Protein AF-A0A930AXJ9-F1 (afdb_monomer)

Mean predicted aligned error: 18.66 Å

Sequence (825 aa):
MKKSLDLNTIINFVLQAKTKKSIKDYIYDNRQYYAGNILTDLILTGDIEILKKLPGECLDFRNCMKVAVIFGDEGFSYLPKMKNRRNEISQALLGKTLEVKADPSSIYYDYYDKSYYLEKYIFANGVKALNTSYEILSFKNIKDLYRANNNNLIGVNLINVPVPKLDRKELDFTGAYVLRKDISLYPNAIAVDEIICEKKFYPKNFENNNLINHHFSVCYSYISEDGKFKEYSRTEWFDTFAEFSKYLNNDLSNSDLRGYNLNGVNLEDFNLDNALYDDPNYYTSRNLLNILSSSSLELYNPESKLPALYNFDYFSDYFAYYISDLHLDHKINNLSLGYDYEIPMYIEKKVNELYTSINRSADEDEDDSDSYVHSNYSPLFILGDISSSYEINKYFLEVLSNKFKFKDIILVLGNHELWESNYRVQLNKYKKLCKKLDIELLDNSMLVIKDGEYCASRLIRYSEDKLLKMSSAEIQKAVRNSRLIVFGGIGFAGLNKEFNATNGIFRDSLTRKEEILESKKIDKLYKKLNKALSSHQLVIATHMPKSDWSKEKNNKNWIYLHGHTHRNYFKNDLDEHIFADNQIGYKEKKFNLNHFNFCGRYDTLENYKDGIHTISPLAYLNFNRGKNIEVNYNSDLPVIMIKKNGFYLFMNKYNNKYRILRGGTAKRADYEPEYYYTNMDKQIDIILKPYNKYFELQSKVAKYIQSIGGSGIIHGAIVDIDFYNHIYVYPNGKLIPYSAQDIINKEIYSDLSILLEEQCPKLYLNYQSSQVPKLFQSNISIKKTYLDTDIYRVSNKMRSMQYLKECNVIREWTIQPKLVKSKKK

Structure (mmCIF, N/CA/C/O backbone):
data_AF-A0A930AXJ9-F1
#
_entry.id   AF-A0A930AXJ9-F1
#
loop_
_atom_site.group_PDB
_atom_site.id
_atom_site.type_symbol
_atom_site.label_atom_id
_atom_site.label_alt_id
_atom_site.label_comp_id
_atom_site.label_asym_id
_atom_site.label_entity_id
_atom_site.label_seq_id
_atom_site.pdbx_PDB_ins_code
_atom_site.Cartn_x
_atom_site.Cartn_y
_atom_site.Cartn_z
_atom_site.occupancy
_atom_site.B_iso_or_equiv
_atom_site.auth_seq_id
_atom_site.auth_comp_id
_atom_site.auth_asym_id
_atom_site.auth_atom_id
_atom_site.pdbx_PDB_model_num
ATOM 1 N N . MET A 1 1 ? 52.526 11.118 43.617 1.00 39.91 1 MET A N 1
ATOM 2 C CA . MET A 1 1 ? 51.736 12.302 43.213 1.00 39.91 1 MET A CA 1
ATOM 3 C C . MET A 1 1 ? 51.990 12.590 41.736 1.00 39.91 1 MET A C 1
ATOM 5 O O . MET A 1 1 ? 52.984 13.230 41.417 1.00 39.91 1 MET A O 1
ATOM 9 N N . LYS A 1 2 ? 51.161 12.077 40.814 1.00 49.34 2 LYS A N 1
ATOM 10 C CA . LYS A 1 2 ? 51.141 12.619 39.442 1.00 49.34 2 LYS A CA 1
ATOM 11 C C . LYS A 1 2 ? 50.545 14.026 39.559 1.00 49.34 2 LYS A C 1
ATOM 13 O O . LYS A 1 2 ? 49.475 14.149 40.144 1.00 49.34 2 LYS A O 1
ATOM 18 N N . LYS A 1 3 ? 51.256 15.068 39.111 1.00 55.81 3 LYS A N 1
ATOM 19 C CA . LYS A 1 3 ? 50.718 16.438 39.067 1.00 55.81 3 LYS A CA 1
ATOM 20 C C . LYS A 1 3 ? 49.411 16.390 38.269 1.00 55.81 3 LYS A C 1
ATOM 22 O O . LYS A 1 3 ? 49.461 16.037 37.094 1.00 55.81 3 LYS A O 1
ATOM 27 N N . SER A 1 4 ? 48.272 16.658 38.909 1.00 73.19 4 SER A N 1
ATOM 28 C CA . SER A 1 4 ? 47.014 16.809 38.182 1.00 73.19 4 SER A CA 1
ATOM 29 C C . SER A 1 4 ? 47.129 18.069 37.341 1.00 73.19 4 SER A C 1
ATOM 31 O O . SER A 1 4 ? 47.478 19.128 37.867 1.00 73.19 4 SER A O 1
ATOM 33 N N . LEU A 1 5 ? 46.876 17.946 36.048 1.00 83.56 5 LEU A N 1
ATOM 34 C CA . LEU A 1 5 ? 46.761 19.093 35.165 1.00 83.56 5 LEU A CA 1
ATOM 35 C C . LEU A 1 5 ? 45.592 19.959 35.659 1.00 83.56 5 LEU A C 1
ATOM 37 O O . LEU A 1 5 ? 44.532 19.419 35.972 1.00 83.56 5 LEU A O 1
ATOM 41 N N . ASP A 1 6 ? 45.785 21.269 35.788 1.00 89.12 6 ASP A N 1
ATOM 42 C CA . ASP A 1 6 ? 44.723 22.195 36.187 1.00 89.12 6 ASP A CA 1
ATOM 43 C C . ASP A 1 6 ? 44.030 22.810 34.962 1.00 89.12 6 ASP A C 1
ATOM 45 O O . ASP A 1 6 ? 44.601 22.891 33.870 1.00 89.12 6 ASP A O 1
ATOM 49 N N . LEU A 1 7 ? 42.785 23.256 35.148 1.00 88.50 7 LEU A N 1
ATOM 50 C CA . LEU A 1 7 ? 41.960 23.786 34.064 1.00 88.50 7 LEU A CA 1
ATOM 51 C C . LEU A 1 7 ? 42.562 25.053 33.429 1.00 88.50 7 LEU A C 1
ATOM 53 O O . LEU A 1 7 ? 42.488 25.203 32.211 1.00 88.50 7 LEU A O 1
ATOM 57 N N . ASN A 1 8 ? 43.221 25.927 34.201 1.00 91.19 8 ASN A N 1
ATOM 58 C CA . ASN A 1 8 ? 43.807 27.163 33.666 1.00 91.19 8 ASN A CA 1
ATOM 59 C C . ASN A 1 8 ? 44.969 26.870 32.711 1.00 91.19 8 ASN A C 1
ATOM 61 O O . ASN A 1 8 ? 45.104 27.529 31.678 1.00 91.19 8 ASN A O 1
ATOM 65 N N . THR A 1 9 ? 45.781 25.854 33.007 1.00 90.94 9 THR A N 1
ATOM 66 C CA . THR A 1 9 ? 46.831 25.385 32.091 1.00 90.94 9 THR A CA 1
ATOM 67 C C . THR A 1 9 ? 46.243 24.908 30.757 1.00 90.94 9 THR A C 1
ATOM 69 O O . THR A 1 9 ? 46.765 25.256 29.695 1.00 90.94 9 THR A O 1
ATOM 72 N N . ILE A 1 10 ? 45.124 24.179 30.790 1.00 91.75 10 ILE A N 1
ATOM 73 C CA . ILE A 1 10 ? 44.433 23.702 29.582 1.00 91.75 10 ILE A CA 1
ATOM 74 C C . ILE A 1 10 ? 43.831 24.876 28.798 1.00 91.75 10 ILE A C 1
ATOM 76 O O . ILE A 1 10 ? 44.020 24.956 27.584 1.00 91.75 10 ILE A O 1
ATOM 80 N N . ILE A 1 11 ? 43.147 25.803 29.477 1.00 93.62 11 ILE A N 1
ATOM 81 C CA . ILE A 1 11 ? 42.560 27.005 28.864 1.00 93.62 11 ILE A CA 1
ATOM 82 C C . ILE A 1 11 ? 43.638 27.802 28.122 1.00 93.62 11 ILE A C 1
ATOM 84 O O . ILE A 1 11 ? 43.479 28.113 26.941 1.00 93.62 11 ILE A O 1
ATOM 88 N N . ASN A 1 12 ? 44.771 28.066 28.779 1.00 92.69 12 ASN A N 1
ATOM 89 C CA . ASN A 1 12 ? 45.883 28.799 28.178 1.00 92.69 12 ASN A CA 1
ATOM 90 C C . ASN A 1 12 ? 46.424 28.095 26.927 1.00 92.69 12 ASN A C 1
ATOM 92 O O . ASN A 1 12 ? 46.678 28.753 25.916 1.00 92.69 12 ASN A O 1
ATOM 96 N N . PHE A 1 13 ? 46.550 26.764 26.956 1.00 93.44 13 PHE A N 1
ATOM 97 C CA . PHE A 1 13 ? 46.957 25.999 25.779 1.00 93.44 13 PHE A CA 1
ATOM 98 C C . PHE A 1 13 ? 45.942 26.129 24.634 1.00 93.44 13 PHE A C 1
ATOM 100 O O . PHE A 1 13 ? 46.334 26.423 23.505 1.00 93.44 13 PHE A O 1
ATOM 107 N N . VAL A 1 14 ? 44.642 25.964 24.906 1.00 92.88 14 VAL A N 1
ATOM 108 C CA . VAL A 1 14 ? 43.577 26.078 23.891 1.00 92.88 14 VAL A CA 1
ATOM 109 C C . VAL A 1 14 ? 43.576 27.469 23.253 1.00 92.88 14 VAL A C 1
ATOM 111 O O . VAL A 1 14 ? 43.505 27.589 22.027 1.00 92.88 14 VAL A O 1
ATOM 114 N N . LEU A 1 15 ? 43.729 28.524 24.056 1.00 91.75 15 LEU A N 1
ATOM 115 C CA . LEU A 1 15 ? 43.773 29.903 23.574 1.00 91.75 15 LEU A CA 1
ATOM 116 C C . LEU A 1 15 ? 45.044 30.219 22.771 1.00 91.75 15 LEU A C 1
ATOM 118 O O . LEU A 1 15 ? 44.975 31.014 21.835 1.00 91.75 15 LEU A O 1
ATOM 122 N N . GLN A 1 16 ? 46.181 29.581 23.054 1.00 91.56 16 GLN A N 1
ATOM 123 C CA . GLN A 1 16 ? 47.440 29.809 22.326 1.00 91.56 16 GLN A CA 1
ATOM 124 C C . GLN A 1 16 ? 47.631 28.884 21.114 1.00 91.56 16 GLN A C 1
ATOM 126 O O . GLN A 1 16 ? 48.408 29.197 20.206 1.00 91.56 16 GLN A O 1
ATOM 131 N N . ALA A 1 17 ? 46.923 27.755 21.064 1.00 91.38 17 ALA A N 1
ATOM 132 C CA . ALA A 1 17 ? 47.055 26.774 19.998 1.00 91.38 17 ALA A CA 1
ATOM 133 C C . ALA A 1 17 ? 46.690 27.361 18.623 1.00 91.38 17 ALA A C 1
ATOM 135 O O . ALA A 1 17 ? 45.661 28.021 18.440 1.00 91.38 17 ALA A O 1
ATOM 136 N N . LYS A 1 18 ? 47.547 27.079 17.632 1.00 86.94 18 LYS A N 1
ATOM 137 C CA . LYS A 1 18 ? 47.411 27.578 16.252 1.00 86.94 18 LYS A CA 1
ATOM 138 C C . LYS A 1 18 ? 46.506 26.714 15.372 1.00 86.94 18 LYS A C 1
ATOM 140 O O . LYS A 1 18 ? 46.068 27.177 14.325 1.00 86.94 18 LYS A O 1
ATOM 145 N N . THR A 1 19 ? 46.241 25.462 15.756 1.00 89.06 19 THR A N 1
ATOM 146 C CA . THR A 1 19 ? 45.445 24.527 14.945 1.00 89.06 19 THR A CA 1
ATOM 147 C C . THR A 1 19 ? 44.433 23.755 15.789 1.00 89.06 19 THR A C 1
ATOM 149 O O . THR A 1 19 ? 44.686 23.437 16.950 1.00 89.06 19 THR A O 1
ATOM 152 N N . LYS A 1 20 ? 43.296 23.383 15.189 1.00 87.31 20 LYS A N 1
ATOM 153 C CA . LYS A 1 20 ? 42.310 22.502 15.841 1.00 87.31 20 LYS A CA 1
ATOM 154 C C . LYS A 1 20 ? 42.877 21.103 16.104 1.00 87.31 20 LYS A C 1
ATOM 156 O O . LYS A 1 20 ? 42.582 20.509 17.134 1.00 87.31 20 LYS A O 1
ATOM 161 N N . LYS A 1 21 ? 43.764 20.616 15.228 1.00 89.94 21 LYS A N 1
ATOM 162 C CA . LYS A 1 21 ? 44.459 19.335 15.411 1.00 89.94 21 LYS A CA 1
ATOM 163 C C . LYS A 1 21 ? 45.306 19.317 16.690 1.00 89.94 21 LYS A C 1
ATOM 165 O O . LYS A 1 21 ? 45.152 18.405 17.486 1.00 89.94 21 LYS A O 1
ATOM 170 N N . SER A 1 22 ? 46.095 20.364 16.953 1.00 90.75 22 SER A N 1
ATOM 171 C CA . SER A 1 22 ? 46.894 20.440 18.189 1.00 90.75 22 SER A CA 1
ATOM 172 C C . SER A 1 22 ? 46.043 20.469 19.460 1.00 90.75 22 SER A C 1
ATOM 174 O O . SER A 1 22 ? 46.459 19.934 20.478 1.00 90.75 22 SER A O 1
ATOM 176 N N . ILE A 1 23 ? 44.848 21.071 19.407 1.00 91.06 23 ILE A N 1
ATOM 177 C CA . ILE A 1 23 ? 43.909 21.069 20.539 1.00 91.06 23 ILE A CA 1
ATOM 178 C C . ILE A 1 23 ? 43.356 19.660 20.766 1.00 91.06 23 ILE A C 1
ATOM 180 O O . ILE A 1 23 ? 43.342 19.189 21.898 1.00 91.06 23 ILE A O 1
ATOM 184 N N . LYS A 1 24 ? 42.942 18.973 19.696 1.00 91.38 24 LYS A N 1
ATOM 185 C CA . LYS A 1 24 ? 42.473 17.584 19.765 1.00 91.38 24 LYS A CA 1
ATOM 186 C C . LYS A 1 24 ? 43.526 16.659 20.366 1.00 91.38 24 LYS A C 1
ATOM 188 O O . LYS A 1 24 ? 43.214 15.933 21.306 1.00 91.38 24 LYS A O 1
ATOM 193 N N . ASP A 1 25 ? 44.744 16.702 19.832 1.00 90.81 25 ASP A N 1
ATOM 194 C CA . ASP A 1 25 ? 45.842 15.842 20.275 1.00 90.81 25 ASP A CA 1
ATOM 195 C C . ASP A 1 25 ? 46.149 16.115 21.759 1.00 90.81 25 ASP A C 1
ATOM 197 O O . ASP A 1 25 ? 46.191 15.194 22.568 1.00 90.81 25 ASP A O 1
ATOM 201 N N . TYR A 1 26 ? 46.194 17.391 22.164 1.00 90.94 26 TYR A N 1
ATOM 202 C CA . TYR A 1 26 ? 46.397 17.774 23.562 1.00 90.94 26 TYR A CA 1
ATOM 203 C C . TYR A 1 26 ? 45.287 17.277 24.498 1.00 90.94 26 TYR A C 1
ATOM 205 O O . TYR A 1 26 ? 45.584 16.761 25.574 1.00 90.94 26 TYR A O 1
ATOM 213 N N . ILE A 1 27 ? 44.014 17.404 24.109 1.00 89.31 27 ILE A N 1
ATOM 214 C CA . ILE A 1 27 ? 42.886 16.883 24.897 1.00 89.31 27 ILE A CA 1
ATOM 215 C C . ILE A 1 27 ? 43.004 15.362 25.044 1.00 89.31 27 ILE A C 1
ATOM 217 O O . ILE A 1 27 ? 42.823 14.831 26.141 1.00 89.31 27 ILE A O 1
ATOM 221 N N . TYR A 1 28 ? 43.332 14.661 23.956 1.00 87.75 28 TYR A N 1
ATOM 222 C CA . TYR A 1 28 ? 43.472 13.208 23.947 1.00 87.75 28 TYR A CA 1
ATOM 223 C C . TYR A 1 28 ? 44.613 12.732 24.855 1.00 87.75 28 TYR A C 1
ATOM 225 O O . TYR A 1 28 ? 44.404 11.842 25.683 1.00 87.75 28 TYR A O 1
ATOM 233 N N . ASP A 1 29 ? 45.782 13.365 24.760 1.00 90.06 29 ASP A N 1
ATOM 234 C CA . ASP A 1 29 ? 46.983 12.990 25.511 1.00 90.06 29 ASP A CA 1
ATOM 235 C C . ASP A 1 29 ? 46.857 13.299 27.010 1.00 90.06 29 ASP A C 1
ATOM 237 O O . ASP A 1 29 ? 47.411 12.586 27.854 1.00 90.06 29 ASP A O 1
ATOM 241 N N . ASN A 1 30 ? 46.092 14.341 27.358 1.00 88.25 30 ASN A N 1
ATOM 242 C CA . ASN A 1 30 ? 45.994 14.836 28.729 1.00 88.25 30 ASN A CA 1
ATOM 243 C C . ASN A 1 30 ? 44.761 14.364 29.508 1.00 88.25 30 ASN A C 1
ATOM 245 O O . ASN A 1 30 ? 44.702 14.579 30.720 1.00 88.25 30 ASN A O 1
ATOM 249 N N . ARG A 1 31 ? 43.812 13.660 28.876 1.00 85.50 31 ARG A N 1
ATOM 250 C CA . ARG A 1 31 ? 42.576 13.183 29.535 1.00 85.50 31 ARG A CA 1
ATOM 251 C C . ARG A 1 31 ? 42.813 12.354 30.802 1.00 85.50 31 ARG A C 1
ATOM 253 O O . ARG A 1 31 ? 41.999 12.384 31.709 1.00 85.50 31 ARG A O 1
ATOM 260 N N . GLN A 1 32 ? 43.927 11.622 30.870 1.00 84.12 32 GLN A N 1
ATOM 261 C CA . GLN A 1 32 ? 44.283 10.761 32.008 1.00 84.12 32 GLN A CA 1
ATOM 262 C C . GLN A 1 32 ? 44.996 11.502 33.153 1.00 84.12 32 GLN A C 1
ATOM 264 O O . GLN A 1 32 ? 45.208 10.929 34.221 1.00 84.12 32 GLN A O 1
ATOM 269 N N . TYR A 1 33 ? 45.422 12.747 32.922 1.00 86.38 33 TYR A N 1
ATOM 270 C CA . TYR A 1 33 ? 46.117 13.585 33.905 1.00 86.38 33 TYR A CA 1
ATOM 271 C C . TYR A 1 33 ? 45.217 14.685 34.479 1.00 86.38 33 TYR A C 1
ATOM 273 O O . TYR A 1 33 ? 45.643 15.416 35.373 1.00 86.38 33 TYR A O 1
ATOM 281 N N . TYR A 1 34 ? 43.985 14.791 33.984 1.00 88.25 34 TYR A N 1
ATOM 282 C CA . TYR A 1 34 ? 42.970 15.729 34.436 1.00 88.25 34 TYR A CA 1
ATOM 283 C C . TYR A 1 34 ? 41.901 14.983 35.245 1.00 88.25 34 TYR A C 1
ATOM 285 O O . TYR A 1 34 ? 41.485 13.893 34.864 1.00 88.25 34 TYR A O 1
ATOM 293 N N . ALA A 1 35 ? 41.486 15.544 36.383 1.00 79.31 35 ALA A N 1
ATOM 294 C CA . ALA A 1 35 ? 40.557 14.875 37.302 1.00 79.31 35 ALA A CA 1
ATOM 295 C C . ALA A 1 35 ? 39.094 14.875 36.812 1.00 79.31 35 ALA A C 1
ATOM 297 O O . ALA A 1 35 ? 38.301 14.063 37.280 1.00 79.31 35 ALA A O 1
ATOM 298 N N . GLY A 1 36 ? 38.741 15.779 35.893 1.00 83.88 36 GLY A N 1
ATOM 299 C CA . GLY A 1 36 ? 37.398 15.909 35.328 1.00 83.88 36 GLY A CA 1
ATOM 300 C C . GLY A 1 36 ? 37.314 15.487 33.862 1.00 83.88 36 GLY A C 1
ATOM 301 O O . GLY A 1 36 ? 38.158 14.760 33.337 1.00 83.88 36 GLY A O 1
ATOM 302 N N . ASN A 1 37 ? 36.299 15.995 33.165 1.00 87.62 37 ASN A N 1
ATOM 303 C CA . ASN A 1 37 ? 36.195 15.869 31.715 1.00 87.62 37 ASN A CA 1
ATOM 304 C C . ASN A 1 37 ? 36.625 17.191 31.074 1.00 87.62 37 ASN A C 1
ATOM 306 O O . ASN A 1 37 ? 35.915 18.188 31.165 1.00 87.62 37 ASN A O 1
ATOM 310 N N . ILE A 1 38 ? 37.781 17.177 30.402 1.00 90.00 38 ILE A N 1
ATOM 311 C CA . ILE A 1 38 ? 38.400 18.379 29.825 1.00 90.00 38 ILE A CA 1
ATOM 312 C C . ILE A 1 38 ? 37.426 19.146 28.916 1.00 90.00 38 ILE A C 1
ATOM 314 O O . ILE A 1 38 ? 37.331 20.364 29.010 1.00 90.00 38 ILE A O 1
ATOM 318 N N . LEU A 1 39 ? 36.691 18.452 28.042 1.00 89.81 39 LEU A N 1
ATOM 319 C CA . LEU A 1 39 ? 35.763 19.091 27.103 1.00 89.81 39 LEU A CA 1
ATOM 320 C C . LEU A 1 39 ? 34.562 19.704 27.819 1.00 89.81 39 LEU A C 1
ATOM 322 O O . LEU A 1 39 ? 34.198 20.841 27.533 1.00 89.81 39 LEU A O 1
ATOM 326 N N . THR A 1 40 ? 33.973 18.968 28.761 1.00 89.19 40 THR A N 1
ATOM 327 C CA . THR A 1 40 ? 32.866 19.468 29.582 1.00 89.19 40 THR A CA 1
ATOM 328 C C . THR A 1 40 ? 33.286 20.709 30.359 1.00 89.19 40 THR A C 1
ATOM 330 O O . THR A 1 40 ? 32.579 21.709 30.305 1.00 89.19 40 THR A O 1
ATOM 333 N N . ASP A 1 41 ? 34.445 20.687 31.010 1.00 91.56 41 ASP A N 1
ATOM 334 C CA . ASP A 1 41 ? 34.888 21.803 31.845 1.00 91.56 41 ASP A CA 1
ATOM 335 C C . ASP A 1 41 ? 35.274 23.027 31.009 1.00 91.56 41 ASP A C 1
ATOM 337 O O . ASP A 1 41 ? 34.961 24.149 31.397 1.00 91.56 41 ASP A O 1
ATOM 341 N N . LEU A 1 42 ? 35.853 22.831 29.816 1.00 92.69 42 LEU A N 1
ATOM 342 C CA . LEU A 1 42 ? 36.084 23.915 28.855 1.00 92.69 42 LEU A CA 1
ATOM 343 C C . LEU A 1 42 ? 34.772 24.550 28.371 1.00 92.69 42 LEU A C 1
ATOM 345 O O . LEU A 1 42 ? 34.704 25.770 28.265 1.00 92.69 42 LEU A O 1
ATOM 349 N N . ILE A 1 43 ? 33.725 23.759 28.111 1.00 92.44 43 ILE A N 1
ATOM 350 C CA . ILE A 1 43 ? 32.392 24.271 27.736 1.00 92.44 43 ILE A CA 1
ATOM 351 C C . ILE A 1 43 ? 31.760 25.039 28.905 1.00 92.44 43 ILE A C 1
ATOM 353 O O . ILE A 1 43 ? 31.194 26.110 28.700 1.00 92.44 43 ILE A O 1
ATOM 357 N N . LEU A 1 44 ? 31.883 24.519 30.129 1.00 90.38 44 LEU A N 1
ATOM 358 C CA . LEU A 1 44 ? 31.311 25.120 31.338 1.00 90.38 44 LEU A CA 1
ATOM 359 C C . LEU A 1 44 ? 31.983 26.435 31.758 1.00 90.38 44 LEU A C 1
ATOM 361 O O . LEU A 1 44 ? 31.411 27.154 32.572 1.00 90.38 44 LEU A O 1
ATOM 365 N N . THR A 1 45 ? 33.141 26.793 31.188 1.00 91.75 45 THR A N 1
ATOM 366 C CA . THR A 1 45 ? 33.724 28.135 31.377 1.00 91.75 45 THR A CA 1
ATOM 367 C C . THR A 1 45 ? 32.810 29.255 30.878 1.00 91.75 45 THR A C 1
ATOM 369 O O . THR A 1 45 ? 32.938 30.388 31.335 1.00 91.75 45 THR A O 1
ATOM 372 N N . GLY A 1 46 ? 31.914 28.958 29.927 1.00 89.88 46 GLY A N 1
ATOM 373 C CA . GLY A 1 46 ? 31.085 29.965 29.267 1.00 89.88 46 GLY A CA 1
ATOM 374 C C . GLY A 1 46 ? 31.869 30.918 28.357 1.00 89.88 46 GLY A C 1
ATOM 375 O O . GLY A 1 46 ? 31.311 31.912 27.901 1.00 89.88 46 GLY A O 1
ATOM 376 N N . ASP A 1 47 ? 33.145 30.638 28.068 1.00 92.12 47 ASP A N 1
ATOM 377 C CA . ASP A 1 47 ? 33.970 31.473 27.194 1.00 92.12 47 ASP A CA 1
ATOM 378 C C . ASP A 1 47 ? 33.790 31.074 25.719 1.00 92.12 47 ASP A C 1
ATOM 380 O O . ASP A 1 47 ? 34.181 29.988 25.269 1.00 92.12 47 ASP A O 1
ATOM 384 N N . ILE A 1 48 ? 33.195 31.978 24.940 1.00 89.69 48 ILE A N 1
ATOM 385 C CA . ILE A 1 48 ? 32.901 31.750 23.523 1.00 89.69 48 ILE A CA 1
ATOM 386 C C . ILE A 1 48 ? 34.175 31.606 22.674 1.00 89.69 48 ILE A C 1
ATOM 388 O O . ILE A 1 48 ? 34.168 30.893 21.667 1.00 89.69 48 ILE A O 1
ATOM 392 N N . GLU A 1 49 ? 35.288 32.232 23.070 1.00 90.00 49 GLU A N 1
ATOM 393 C CA . GLU A 1 49 ? 36.561 32.137 22.346 1.00 90.00 49 GLU A CA 1
ATOM 394 C C . GLU A 1 49 ? 37.190 30.752 22.501 1.00 90.00 49 GLU A C 1
ATOM 396 O O . GLU A 1 49 ? 37.788 30.225 21.555 1.00 90.00 49 GLU A O 1
ATOM 401 N N . ILE A 1 50 ? 36.974 30.108 23.649 1.00 92.06 50 ILE A N 1
ATOM 402 C CA . ILE A 1 50 ? 37.332 28.704 23.858 1.00 92.06 50 ILE A CA 1
ATOM 403 C C . ILE A 1 50 ? 36.477 27.818 22.945 1.00 92.06 50 ILE A C 1
ATOM 405 O O . ILE A 1 50 ? 37.033 27.021 22.183 1.00 92.06 50 ILE A O 1
ATOM 409 N N . LEU A 1 51 ? 35.147 27.997 22.938 1.00 91.00 51 LEU A N 1
ATOM 410 C CA . LEU A 1 51 ? 34.229 27.193 22.117 1.00 91.00 51 LEU A CA 1
ATOM 411 C C . LEU A 1 51 ? 34.567 27.261 20.617 1.00 91.00 51 LEU A C 1
ATOM 413 O O . LEU A 1 51 ? 34.628 26.226 19.951 1.00 91.00 51 LEU A O 1
ATOM 417 N N . LYS A 1 52 ? 34.857 28.456 20.084 1.00 89.94 52 LYS A N 1
ATOM 418 C CA . LYS A 1 52 ? 35.245 28.669 18.673 1.00 89.94 52 LYS A CA 1
ATOM 419 C C . LYS A 1 52 ? 36.451 27.822 18.257 1.00 89.94 52 LYS A C 1
ATOM 421 O O . LYS A 1 52 ? 36.525 27.325 17.119 1.00 89.94 52 LYS A O 1
ATOM 426 N N . LYS A 1 53 ? 37.406 27.655 19.175 1.00 90.19 53 LYS A N 1
ATOM 427 C CA . LYS A 1 53 ? 38.646 26.909 18.947 1.00 90.19 53 LYS A CA 1
ATOM 428 C C . LYS A 1 53 ? 38.481 25.402 19.084 1.00 90.19 53 LYS A C 1
ATOM 430 O O . LYS A 1 53 ? 39.268 24.675 18.472 1.00 90.19 53 LYS A O 1
ATOM 435 N N . LEU A 1 54 ? 37.457 24.923 19.793 1.00 89.81 54 LEU A N 1
ATOM 436 C CA . LEU A 1 54 ? 37.247 23.491 19.974 1.00 89.81 54 LEU A CA 1
ATOM 437 C C . LEU A 1 54 ? 37.052 22.766 18.620 1.00 89.81 54 LEU A C 1
ATOM 439 O O . LEU A 1 54 ? 36.382 23.269 17.701 1.00 89.81 54 LEU A O 1
ATOM 443 N N . PRO A 1 55 ? 37.664 21.582 18.441 1.00 85.88 55 PRO A N 1
ATOM 444 C CA . PRO A 1 55 ? 37.424 20.745 17.272 1.00 85.88 55 PRO A CA 1
ATOM 445 C C . PRO A 1 55 ? 36.036 20.107 17.371 1.00 85.88 55 PRO A C 1
ATOM 447 O O . PRO A 1 55 ? 35.767 19.354 18.302 1.00 85.88 55 PRO A O 1
ATOM 450 N N . GLY A 1 56 ? 35.160 20.365 16.394 1.00 78.00 56 GLY A N 1
ATOM 451 C CA . GLY A 1 56 ? 33.786 19.843 16.415 1.00 78.00 56 GLY A CA 1
ATOM 452 C C . GLY A 1 56 ? 33.705 18.311 16.449 1.00 78.00 56 GLY A C 1
ATOM 453 O O . GLY A 1 56 ? 32.774 17.762 17.016 1.00 78.00 56 GLY A O 1
ATOM 454 N N . GLU A 1 57 ? 34.705 17.614 15.912 1.00 78.69 57 GLU A N 1
ATOM 455 C CA . GLU A 1 57 ? 34.829 16.149 15.976 1.00 78.69 57 GLU A CA 1
ATOM 456 C C . GLU A 1 57 ? 35.106 15.592 17.382 1.00 78.69 57 GLU A C 1
ATOM 458 O O . GLU A 1 57 ? 34.936 14.400 17.605 1.00 78.69 57 GLU A O 1
ATOM 463 N N . CYS A 1 58 ? 35.529 16.434 18.331 1.00 81.06 58 CYS A N 1
ATOM 464 C CA . CYS A 1 58 ? 35.705 16.040 19.730 1.00 81.06 58 CYS A CA 1
ATOM 465 C C . CYS A 1 58 ? 34.398 16.135 20.533 1.00 81.06 58 CYS A C 1
ATOM 467 O O . CYS A 1 58 ? 34.329 15.606 21.637 1.00 81.06 58 CYS A O 1
ATOM 469 N N . LEU A 1 59 ? 33.374 16.817 20.009 1.00 83.50 59 LEU A N 1
ATOM 470 C CA . LEU A 1 59 ? 32.111 17.035 20.709 1.00 83.50 59 LEU A CA 1
ATOM 471 C C . LEU A 1 59 ? 31.162 15.858 20.463 1.00 83.50 59 LEU A C 1
ATOM 473 O O . LEU A 1 59 ? 30.593 15.719 19.380 1.00 83.50 59 LEU A O 1
ATOM 477 N N . ASP A 1 60 ? 30.966 15.029 21.486 1.00 81.56 60 ASP A N 1
ATOM 478 C CA . ASP A 1 60 ? 29.867 14.061 21.504 1.00 81.56 60 ASP A CA 1
ATOM 479 C C . ASP A 1 60 ? 28.496 14.745 21.714 1.00 81.56 60 ASP A C 1
ATOM 481 O O . ASP A 1 60 ? 28.381 15.965 21.879 1.00 81.56 60 ASP A O 1
ATOM 485 N N . PHE A 1 61 ? 27.428 13.947 21.721 1.00 82.31 61 PHE A N 1
ATOM 486 C CA . PHE A 1 61 ? 26.061 14.449 21.869 1.00 82.31 61 PHE A CA 1
ATOM 487 C C . PHE A 1 61 ? 25.818 15.180 23.202 1.00 82.31 61 PHE A C 1
ATOM 489 O O . PHE A 1 61 ? 25.155 16.216 23.212 1.00 82.31 61 PHE A O 1
ATOM 496 N N . ARG A 1 62 ? 26.398 14.707 24.317 1.00 82.88 62 ARG A N 1
ATOM 497 C CA . ARG A 1 62 ? 26.255 15.353 25.634 1.00 82.88 62 ARG A CA 1
ATOM 498 C C . ARG A 1 62 ? 26.993 16.687 25.682 1.00 82.88 62 ARG A C 1
ATOM 500 O O . ARG A 1 62 ? 26.466 17.656 26.223 1.00 82.88 62 ARG A O 1
ATOM 507 N N . ASN A 1 63 ? 28.165 16.776 25.055 1.00 86.75 63 ASN A N 1
ATOM 508 C CA . ASN A 1 63 ? 28.880 18.041 24.899 1.00 86.75 63 ASN A CA 1
ATOM 509 C C . ASN A 1 63 ? 28.073 19.037 24.049 1.00 86.75 63 ASN A C 1
ATOM 511 O O . ASN A 1 63 ? 27.972 20.205 24.414 1.00 86.75 63 ASN A O 1
ATOM 515 N N . CYS A 1 64 ? 27.432 18.582 22.966 1.00 85.06 64 CYS A N 1
ATOM 516 C CA . CYS A 1 64 ? 26.565 19.436 22.146 1.00 85.06 64 CYS A CA 1
ATOM 517 C C . CYS A 1 64 ? 25.358 19.976 22.937 1.00 85.06 64 CYS A C 1
ATOM 519 O O . CYS A 1 64 ? 25.016 21.150 22.808 1.00 85.06 64 CYS A O 1
ATOM 521 N N . MET A 1 65 ? 24.750 19.146 23.791 1.00 86.31 65 MET A N 1
ATOM 522 C CA . MET A 1 65 ? 23.683 19.563 24.707 1.00 86.31 65 MET A CA 1
ATOM 523 C C . MET A 1 65 ? 24.161 20.623 25.714 1.00 86.31 65 MET A C 1
ATOM 525 O O . MET A 1 65 ? 23.481 21.626 25.915 1.00 86.31 65 MET A O 1
ATOM 529 N N . LYS A 1 66 ? 25.351 20.447 26.306 1.00 88.75 66 LYS A N 1
ATOM 530 C CA . LYS A 1 66 ? 25.964 21.442 27.207 1.00 88.75 66 LYS A CA 1
ATOM 531 C C . LYS A 1 66 ? 26.233 22.768 26.497 1.00 88.75 66 LYS A C 1
ATOM 533 O O . LYS A 1 66 ? 25.956 23.817 27.063 1.00 88.75 66 LYS A O 1
ATOM 538 N N . VAL A 1 67 ? 26.693 22.738 25.246 1.00 88.62 67 VAL A N 1
ATOM 539 C CA . VAL A 1 67 ? 26.874 23.959 24.444 1.00 88.62 67 VAL A CA 1
ATOM 540 C C . VAL A 1 67 ? 25.548 24.698 24.245 1.00 88.62 67 VAL A C 1
ATOM 542 O O . VAL A 1 67 ? 25.510 25.910 24.429 1.00 88.62 67 VAL A O 1
ATOM 545 N N . ALA A 1 68 ? 24.464 23.983 23.926 1.00 85.62 68 ALA A N 1
ATOM 546 C CA . ALA A 1 68 ? 23.141 24.586 23.757 1.00 85.62 68 ALA A CA 1
ATOM 547 C C . ALA A 1 68 ? 22.617 25.236 25.051 1.00 85.62 68 ALA A C 1
ATOM 549 O O . ALA A 1 68 ? 22.047 26.321 25.002 1.00 85.62 68 ALA A O 1
ATOM 550 N N . VAL A 1 69 ? 22.840 24.603 26.208 1.00 87.31 69 VAL A N 1
ATOM 551 C CA . VAL A 1 69 ? 22.413 25.137 27.513 1.00 87.31 69 VAL A CA 1
ATOM 552 C C . VAL A 1 69 ? 23.248 26.349 27.945 1.00 87.31 69 VAL A C 1
ATOM 554 O O . VAL A 1 69 ? 22.688 27.306 28.466 1.00 87.31 69 VAL A O 1
ATOM 557 N N . ILE A 1 70 ? 24.568 26.328 27.732 1.00 90.50 70 ILE A N 1
ATOM 558 C CA . ILE A 1 70 ? 25.481 27.379 28.219 1.00 90.50 70 ILE A CA 1
ATOM 559 C C . ILE A 1 70 ? 25.526 28.600 27.292 1.00 90.50 70 ILE A C 1
ATOM 561 O O . ILE A 1 70 ? 25.533 29.730 27.770 1.00 90.50 70 ILE A O 1
ATOM 565 N N . PHE A 1 71 ? 25.554 28.390 25.974 1.00 88.19 71 PHE A N 1
ATOM 566 C CA . PHE A 1 71 ? 25.761 29.455 24.981 1.00 88.19 71 PHE A CA 1
ATOM 567 C C . PHE A 1 71 ? 24.487 29.826 24.207 1.00 88.19 71 PHE A C 1
ATOM 569 O O . PHE A 1 71 ? 24.525 30.698 23.338 1.00 88.19 71 PHE A O 1
ATOM 576 N N . GLY A 1 72 ? 23.363 29.156 24.486 1.00 83.25 72 GLY A N 1
ATOM 577 C CA . GLY A 1 72 ? 22.085 29.400 23.820 1.00 83.25 72 GLY A CA 1
ATOM 578 C C . GLY A 1 72 ? 22.164 29.269 22.296 1.00 83.25 72 GLY A C 1
ATOM 579 O O . GLY A 1 72 ? 22.945 28.483 21.750 1.00 83.25 72 GLY A O 1
ATOM 580 N N . ASP A 1 73 ? 21.360 30.077 21.601 1.00 80.56 73 ASP A N 1
ATOM 581 C CA . ASP A 1 73 ? 21.245 30.065 20.138 1.00 80.56 73 ASP A CA 1
ATOM 582 C C . ASP A 1 73 ? 22.589 30.350 19.424 1.00 80.56 73 ASP A C 1
ATOM 584 O O . ASP A 1 73 ? 22.859 29.794 18.355 1.00 80.56 73 ASP A O 1
ATOM 588 N N . GLU A 1 74 ? 23.477 31.148 20.034 1.00 81.81 74 GLU A N 1
ATOM 589 C CA . GLU A 1 74 ? 24.803 31.476 19.484 1.00 81.81 74 GLU A CA 1
ATOM 590 C C . GLU A 1 74 ? 25.717 30.237 19.410 1.00 81.81 74 GLU A C 1
ATOM 592 O O . GLU A 1 74 ? 26.427 30.030 18.415 1.00 81.81 74 GLU A O 1
ATOM 597 N N . GLY A 1 75 ? 25.639 29.355 20.412 1.00 80.25 75 GLY A N 1
ATOM 598 C CA . GLY A 1 75 ? 26.432 28.127 20.500 1.00 80.25 75 GLY A CA 1
ATOM 599 C C . GLY A 1 75 ? 26.176 27.136 19.360 1.00 80.25 75 GLY A C 1
ATOM 600 O O . GLY A 1 75 ? 27.103 26.461 18.902 1.00 80.25 75 GLY A O 1
ATOM 601 N N . PHE A 1 76 ? 24.949 27.083 18.827 1.00 79.31 76 PHE A N 1
ATOM 602 C CA . PHE A 1 76 ? 24.580 26.156 17.745 1.00 79.31 76 PHE A CA 1
ATOM 603 C C . PHE A 1 76 ? 25.354 26.388 16.449 1.00 79.31 76 PHE A C 1
ATOM 605 O O . PHE A 1 76 ? 25.524 25.457 15.653 1.00 79.31 76 PHE A O 1
ATOM 612 N N . SER A 1 77 ? 25.823 27.615 16.212 1.00 77.81 77 SER A N 1
ATOM 613 C CA . SER A 1 77 ? 26.611 27.947 15.023 1.00 77.81 77 SER A CA 1
ATOM 614 C C . SER A 1 77 ? 27.968 27.226 15.005 1.00 77.81 77 SER A C 1
ATOM 616 O O . SER A 1 77 ? 28.466 26.891 13.926 1.00 77.81 77 SER A O 1
ATOM 618 N N . TYR A 1 78 ? 28.496 26.878 16.186 1.00 79.38 78 TYR A N 1
ATOM 619 C CA . TYR A 1 78 ? 29.791 26.223 16.388 1.00 79.38 78 TYR A CA 1
ATOM 620 C C . TYR A 1 78 ? 29.700 24.699 16.571 1.00 79.38 78 TYR A C 1
ATOM 622 O O . TYR A 1 78 ? 30.731 24.026 16.635 1.00 79.38 78 TYR A O 1
ATOM 630 N N . LEU A 1 79 ? 28.488 24.132 16.594 1.00 77.44 79 LEU A N 1
ATOM 631 C CA . LEU A 1 79 ? 28.287 22.684 16.653 1.00 77.44 79 LEU A CA 1
ATOM 632 C C . LEU A 1 79 ? 28.663 21.995 15.325 1.00 77.44 79 LEU A C 1
ATOM 634 O O . LEU A 1 79 ? 28.409 22.530 14.235 1.00 77.44 79 LEU A O 1
ATOM 638 N N . PRO A 1 80 ? 29.232 20.777 15.372 1.00 69.00 80 PRO A N 1
ATOM 639 C CA . PRO A 1 80 ? 29.623 20.029 14.180 1.00 69.00 80 PRO A CA 1
ATOM 640 C C . PRO A 1 80 ? 28.417 19.731 13.274 1.00 69.00 80 PRO A C 1
ATOM 642 O O . PRO A 1 80 ? 27.317 19.447 13.745 1.00 69.00 80 PRO A O 1
ATOM 645 N N . LYS A 1 81 ? 28.609 19.753 11.946 1.00 63.56 81 LYS A N 1
ATOM 646 C CA . LYS A 1 81 ? 27.612 19.271 10.967 1.00 63.56 81 LYS A CA 1
ATOM 647 C C . LYS A 1 81 ? 27.554 17.733 10.989 1.00 63.56 81 LYS A C 1
ATOM 649 O O . LYS A 1 81 ? 27.977 17.085 10.039 1.00 63.56 81 LYS A O 1
ATOM 654 N N . MET A 1 82 ? 27.076 17.141 12.083 1.00 58.84 82 MET A N 1
ATOM 655 C CA . MET A 1 82 ? 26.787 15.704 12.147 1.00 58.84 82 MET A CA 1
ATOM 656 C C . MET A 1 82 ? 25.376 15.454 11.605 1.00 58.84 82 MET A C 1
ATOM 658 O O . MET A 1 82 ? 24.421 16.070 12.079 1.00 58.84 82 MET A O 1
ATOM 662 N N . LYS A 1 83 ? 25.265 14.585 10.591 1.00 49.25 83 LYS A N 1
ATOM 663 C CA . LYS A 1 83 ? 24.123 14.491 9.659 1.00 49.25 83 LYS A CA 1
ATOM 664 C C . LYS A 1 83 ? 22.749 14.244 10.312 1.00 49.25 83 LYS A C 1
ATOM 666 O O . LYS A 1 83 ? 21.767 14.706 9.744 1.00 49.25 83 LYS A O 1
ATOM 671 N N . ASN A 1 84 ? 22.686 13.648 11.509 1.00 54.62 84 ASN A N 1
ATOM 672 C CA . ASN A 1 84 ? 21.410 13.323 12.174 1.00 54.62 84 ASN A CA 1
ATOM 673 C C . ASN A 1 84 ? 21.207 14.065 13.516 1.00 54.62 84 ASN A C 1
ATOM 675 O O . ASN A 1 84 ? 20.148 14.637 13.757 1.00 54.62 84 ASN A O 1
ATOM 679 N N . ARG A 1 85 ? 22.246 14.182 14.354 1.00 58.66 85 ARG A N 1
ATOM 680 C CA . ARG A 1 85 ? 22.116 14.691 15.737 1.00 58.66 85 ARG A CA 1
ATOM 681 C C . ARG A 1 85 ? 22.067 16.215 15.886 1.00 58.66 85 ARG A C 1
ATOM 683 O O . ARG A 1 85 ? 21.430 16.718 16.804 1.00 58.66 85 ARG A O 1
ATOM 690 N N . ARG A 1 86 ? 22.703 16.985 14.992 1.00 63.75 86 ARG A N 1
ATOM 691 C CA . ARG A 1 86 ? 22.597 18.460 15.033 1.00 63.75 86 ARG A CA 1
ATOM 692 C C . ARG A 1 86 ? 21.171 18.912 14.726 1.00 63.75 86 ARG A C 1
ATOM 694 O O . ARG A 1 86 ? 20.684 19.829 15.372 1.00 63.75 86 ARG A O 1
ATOM 701 N N . ASN A 1 87 ? 20.518 18.257 13.767 1.00 65.94 87 ASN A N 1
ATOM 702 C CA . ASN A 1 87 ? 19.128 18.543 13.423 1.00 65.94 87 ASN A CA 1
ATOM 703 C C . ASN A 1 87 ? 18.203 18.220 14.596 1.00 65.94 87 ASN A C 1
ATOM 705 O O . ASN A 1 87 ? 17.350 19.037 14.909 1.00 65.94 87 ASN A O 1
ATOM 709 N N . GLU A 1 88 ? 18.428 17.095 15.277 1.00 72.69 88 GLU A N 1
ATOM 710 C CA . GLU A 1 88 ? 17.681 16.704 16.475 1.00 72.69 88 GLU A CA 1
ATOM 711 C C . GLU A 1 88 ? 17.812 17.742 17.602 1.00 72.69 88 GLU A C 1
ATOM 713 O O . GLU A 1 88 ? 16.806 18.269 18.067 1.00 72.69 88 GLU A O 1
ATOM 718 N N . ILE A 1 89 ? 19.038 18.134 17.979 1.00 74.38 89 ILE A N 1
ATOM 719 C CA . ILE A 1 89 ? 19.263 19.143 19.031 1.00 74.38 89 ILE A CA 1
ATOM 720 C C . ILE A 1 89 ? 18.714 20.512 18.595 1.00 74.38 89 ILE A C 1
ATOM 722 O O . ILE A 1 89 ? 18.059 21.189 19.384 1.00 74.38 89 ILE A O 1
ATOM 726 N N . SER A 1 90 ? 18.928 20.934 17.344 1.00 73.94 90 SER A N 1
ATOM 727 C CA . SER A 1 90 ? 18.398 22.209 16.844 1.00 73.94 90 SER A CA 1
ATOM 728 C C . SER A 1 90 ? 16.866 22.224 16.776 1.00 73.94 90 SER A C 1
ATOM 730 O O . SER A 1 90 ? 16.267 23.217 17.166 1.00 73.94 90 SER A O 1
ATOM 732 N N . GLN A 1 91 ? 16.204 21.145 16.352 1.00 79.31 91 GLN A N 1
ATOM 733 C CA . GLN A 1 91 ? 14.736 21.048 16.379 1.00 79.31 91 GLN A CA 1
ATOM 734 C C . GLN A 1 91 ? 14.192 21.006 17.815 1.00 79.31 91 GLN A C 1
ATOM 736 O O . GLN A 1 91 ? 13.155 21.608 18.125 1.00 79.31 91 GLN A O 1
ATOM 741 N N . ALA A 1 92 ? 14.889 20.298 18.705 1.00 79.88 92 ALA A N 1
ATOM 742 C CA . ALA A 1 92 ? 14.461 20.113 20.080 1.00 79.88 92 ALA A CA 1
ATOM 743 C C . ALA A 1 92 ? 14.655 21.374 20.930 1.00 79.88 92 ALA A C 1
ATOM 745 O O . ALA A 1 92 ? 13.793 21.642 21.765 1.00 79.88 92 ALA A O 1
ATOM 746 N N . LEU A 1 93 ? 15.722 22.152 20.717 1.00 82.94 93 LEU A N 1
ATOM 747 C CA . LEU A 1 93 ? 16.184 23.159 21.681 1.00 82.94 93 LEU A CA 1
ATOM 748 C C . LEU A 1 93 ? 16.252 24.609 21.151 1.00 82.94 93 LEU A C 1
ATOM 750 O O . LEU A 1 93 ? 16.169 25.526 21.963 1.00 82.94 93 LEU A O 1
ATOM 754 N N . LEU A 1 94 ? 16.389 24.846 19.836 1.00 82.88 94 LEU A N 1
ATOM 755 C CA . LEU A 1 94 ? 16.625 26.194 19.278 1.00 82.88 94 LEU A CA 1
ATOM 756 C C . LEU A 1 94 ? 15.444 27.145 19.536 1.00 82.88 94 LEU A C 1
ATOM 758 O O . LEU A 1 94 ? 14.293 26.789 19.269 1.00 82.88 94 LEU A O 1
ATOM 762 N N . GLY A 1 95 ? 15.729 28.361 20.015 1.00 80.75 95 GLY A N 1
ATOM 763 C CA . GLY A 1 95 ? 14.720 29.391 20.280 1.00 80.75 95 GLY A CA 1
ATOM 764 C C . GLY A 1 95 ? 13.750 29.066 21.425 1.00 80.75 95 GLY A C 1
ATOM 765 O O . GLY A 1 95 ? 12.686 29.680 21.515 1.00 80.75 95 GLY A O 1
ATOM 766 N N . LYS A 1 96 ? 14.072 28.085 22.280 1.00 84.38 96 LYS A N 1
ATOM 767 C CA . LYS A 1 96 ? 13.243 27.668 23.422 1.00 84.38 96 LYS A CA 1
ATOM 768 C C . LYS A 1 96 ? 13.903 28.032 24.747 1.00 84.38 96 LYS A C 1
ATOM 770 O O . LYS A 1 96 ? 15.123 28.126 24.848 1.00 84.38 96 LYS A O 1
ATOM 775 N N . THR A 1 97 ? 13.095 28.182 25.792 1.00 85.00 97 THR A N 1
ATOM 776 C CA . THR A 1 97 ? 13.603 28.310 27.161 1.00 85.00 97 THR A CA 1
ATOM 777 C C . THR A 1 97 ? 14.039 26.935 27.650 1.00 85.00 97 THR A C 1
ATOM 779 O O . THR A 1 97 ? 13.216 26.021 27.736 1.00 85.00 97 THR A O 1
ATOM 782 N N . LEU A 1 98 ? 15.332 26.785 27.936 1.00 88.56 98 LEU A N 1
ATOM 783 C CA . LEU A 1 98 ? 15.929 25.524 28.364 1.00 88.56 98 LEU A CA 1
ATOM 784 C C . LEU A 1 98 ? 16.098 25.498 29.883 1.00 88.56 98 LEU A C 1
ATOM 786 O O . LEU A 1 98 ? 16.654 26.420 30.473 1.00 88.56 98 LEU A O 1
ATOM 790 N N . GLU A 1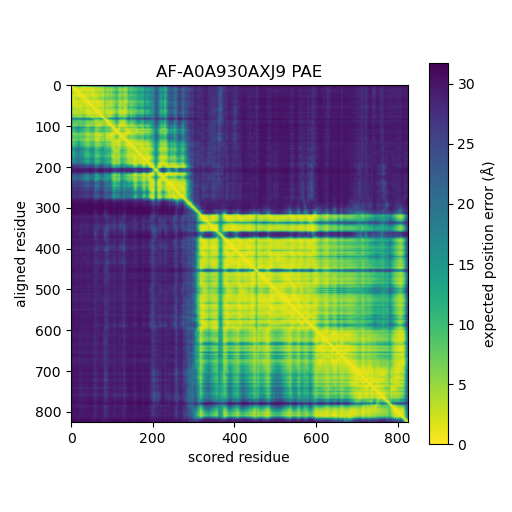 99 ? 15.651 24.414 30.503 1.00 89.19 99 GLU A N 1
ATOM 791 C CA . GLU A 1 99 ? 15.832 24.112 31.920 1.00 89.19 99 GLU A CA 1
ATOM 792 C C . GLU A 1 99 ? 16.480 22.729 32.044 1.00 89.19 99 GLU A C 1
ATOM 794 O O . GLU A 1 99 ? 16.130 21.805 31.314 1.00 89.19 99 GLU A O 1
ATOM 799 N N . VAL A 1 100 ? 17.419 22.561 32.973 1.00 88.56 100 VAL A N 1
ATOM 800 C CA . VAL A 1 100 ? 17.990 21.249 33.301 1.00 88.56 100 VAL A CA 1
ATOM 801 C C . VAL A 1 100 ? 17.494 20.841 34.680 1.00 88.56 100 VAL A C 1
ATOM 803 O O . VAL A 1 100 ? 17.815 21.499 35.668 1.00 88.56 100 VAL A O 1
ATOM 806 N N . LYS A 1 101 ? 16.751 19.736 34.759 1.00 85.88 101 LYS A N 1
ATOM 807 C CA . LYS A 1 101 ? 16.252 19.183 36.027 1.00 85.88 101 LYS A CA 1
ATOM 808 C C . LYS A 1 101 ? 16.193 17.659 35.999 1.00 85.88 101 LYS A C 1
ATOM 810 O O . LYS A 1 101 ? 16.316 17.047 34.937 1.00 85.88 101 LYS A O 1
ATOM 815 N N . ALA A 1 102 ? 16.055 17.057 37.174 1.00 80.75 102 ALA A N 1
ATOM 816 C CA . ALA A 1 102 ? 15.884 15.618 37.320 1.00 80.75 102 ALA A CA 1
ATOM 817 C C . ALA A 1 102 ? 14.478 15.167 36.906 1.00 80.75 102 ALA A C 1
ATOM 819 O O . ALA A 1 102 ? 13.515 15.932 37.005 1.00 80.75 102 ALA A O 1
ATOM 820 N N . ASP A 1 103 ? 14.378 13.920 36.456 1.00 74.25 103 ASP A N 1
ATOM 821 C CA . ASP A 1 103 ? 13.111 13.226 36.257 1.00 74.25 103 ASP A CA 1
ATOM 822 C C . ASP A 1 103 ? 12.839 12.370 37.511 1.00 74.25 103 ASP A C 1
ATOM 824 O O . ASP A 1 103 ? 13.753 11.697 37.987 1.00 74.25 103 ASP A O 1
ATOM 828 N N . PRO A 1 104 ? 11.637 12.384 38.105 1.00 68.88 104 PRO A N 1
ATOM 829 C CA . PRO A 1 104 ? 11.355 11.564 39.281 1.00 68.88 104 PRO A CA 1
ATOM 830 C C . PRO A 1 104 ? 11.691 10.073 39.116 1.00 68.88 104 PRO A C 1
ATOM 832 O O . PRO A 1 104 ? 12.158 9.445 40.065 1.00 68.88 104 PRO A O 1
ATOM 835 N N . SER A 1 105 ? 11.545 9.525 37.902 1.00 68.25 105 SER A N 1
ATOM 836 C CA . SER A 1 105 ? 11.871 8.126 37.608 1.00 68.25 105 SER A CA 1
ATOM 837 C C . SER A 1 105 ? 13.354 7.879 37.300 1.00 68.25 105 SER A C 1
ATOM 839 O O . SER A 1 105 ? 13.720 6.755 36.971 1.00 68.25 105 SER A O 1
ATOM 841 N N . SER A 1 106 ? 14.215 8.902 37.340 1.00 75.12 106 SER A N 1
ATOM 842 C CA . SER A 1 106 ? 15.635 8.787 36.971 1.00 75.12 106 SER A CA 1
ATOM 843 C C . SER A 1 106 ? 16.584 8.637 38.153 1.00 75.12 106 SER A C 1
ATOM 845 O O . SER A 1 106 ? 17.799 8.803 38.000 1.00 75.12 106 SER A O 1
ATOM 847 N N . ILE A 1 107 ? 16.033 8.348 39.331 1.00 79.19 107 ILE A N 1
ATOM 848 C CA . ILE A 1 107 ? 16.799 7.950 40.504 1.00 79.19 107 ILE A CA 1
ATOM 849 C C . ILE A 1 107 ? 16.813 6.431 40.579 1.00 79.19 107 ILE A C 1
ATOM 851 O O . ILE A 1 107 ? 15.762 5.802 40.664 1.00 79.19 107 ILE A O 1
ATOM 855 N N . TYR A 1 108 ? 18.008 5.854 40.609 1.00 81.88 108 TYR A N 1
ATOM 856 C CA . TYR A 1 108 ? 18.188 4.424 40.826 1.00 81.88 108 TYR A CA 1
ATOM 857 C C . TYR A 1 108 ? 19.381 4.160 41.745 1.00 81.88 108 TYR A C 1
ATOM 859 O O . TYR A 1 108 ? 20.290 4.982 41.874 1.00 81.88 108 TYR A O 1
ATOM 867 N N . TYR A 1 109 ? 19.370 3.012 42.415 1.00 83.69 109 TYR A N 1
ATOM 868 C CA . TYR A 1 109 ? 20.493 2.536 43.216 1.00 83.69 109 TYR A CA 1
ATOM 869 C C . TYR A 1 109 ? 21.178 1.387 42.485 1.00 83.69 109 TYR A C 1
ATOM 871 O O . TYR A 1 109 ? 20.533 0.393 42.153 1.00 83.69 109 TYR A O 1
ATOM 879 N N . ASP A 1 110 ? 22.478 1.516 42.247 1.00 82.75 110 ASP A N 1
ATOM 880 C CA . ASP A 1 110 ? 23.277 0.442 41.672 1.00 82.75 110 ASP A CA 1
ATOM 881 C C . ASP A 1 110 ? 23.862 -0.414 42.805 1.00 82.75 110 ASP A C 1
ATOM 883 O O . ASP A 1 110 ? 24.643 0.038 43.650 1.00 82.75 110 ASP A O 1
ATOM 887 N N . TYR A 1 111 ? 23.455 -1.682 42.838 1.00 79.00 111 TYR A N 1
ATOM 888 C CA . TYR A 1 111 ? 23.880 -2.627 43.867 1.00 79.00 111 TYR A CA 1
ATOM 889 C C . TYR A 1 111 ? 25.333 -3.090 43.700 1.00 79.00 111 TYR A C 1
ATOM 891 O O . TYR A 1 111 ? 25.936 -3.538 44.681 1.00 79.00 111 TYR A O 1
ATOM 899 N N . TYR A 1 112 ? 25.908 -2.983 42.499 1.00 79.81 112 TYR A N 1
ATOM 900 C CA . TYR A 1 112 ? 27.280 -3.398 42.221 1.00 79.81 112 TYR A CA 1
ATOM 901 C C . TYR A 1 112 ? 28.290 -2.410 42.801 1.00 79.81 112 TYR A C 1
ATOM 903 O O . TYR A 1 112 ? 29.224 -2.818 43.495 1.00 79.81 112 TYR A O 1
ATOM 911 N N . ASP A 1 113 ? 28.101 -1.112 42.561 1.00 85.62 113 ASP A N 1
ATOM 912 C CA . ASP A 1 113 ? 29.026 -0.067 43.022 1.00 85.62 113 ASP A CA 1
ATOM 913 C C . ASP A 1 113 ? 28.586 0.622 44.333 1.00 85.62 113 ASP A C 1
ATOM 915 O O . ASP A 1 113 ? 29.335 1.426 44.917 1.00 85.62 113 ASP A O 1
ATOM 919 N N . LYS A 1 114 ? 27.386 0.258 44.806 1.00 82.94 114 LYS A N 1
ATOM 920 C CA . LYS A 1 114 ? 26.730 0.744 46.021 1.00 82.94 114 LYS A CA 1
ATOM 921 C C . LYS A 1 114 ? 26.535 2.259 46.021 1.00 82.94 114 LYS A C 1
ATOM 923 O O . LYS A 1 114 ? 26.721 2.901 47.061 1.00 82.94 114 LYS A O 1
ATOM 928 N N . SER A 1 115 ? 26.182 2.829 44.873 1.00 85.56 115 SER A N 1
ATOM 929 C CA . SER A 1 115 ? 25.936 4.260 44.701 1.00 85.56 115 SER A CA 1
ATOM 930 C C . SER A 1 115 ? 24.495 4.545 44.273 1.00 85.56 115 SER A C 1
ATOM 932 O O . SER A 1 115 ? 23.843 3.765 43.585 1.00 85.56 115 SER A O 1
ATOM 934 N N . TYR A 1 116 ? 24.008 5.714 44.672 1.00 86.25 116 TYR A N 1
ATOM 935 C CA . TYR A 1 116 ? 22.768 6.308 44.192 1.00 86.25 116 TYR A CA 1
ATOM 936 C C . TYR A 1 116 ? 23.063 7.136 42.953 1.00 86.25 116 TYR A C 1
ATOM 938 O O . TYR A 1 116 ? 23.992 7.942 42.972 1.00 86.25 116 TYR A O 1
ATOM 946 N N . TYR A 1 117 ? 22.251 6.991 41.920 1.00 86.69 117 TYR A N 1
ATOM 947 C CA . TYR A 1 117 ? 22.368 7.749 40.689 1.00 86.69 117 TYR A CA 1
ATOM 948 C C . TYR A 1 117 ? 21.180 8.693 40.524 1.00 86.69 117 TYR A C 1
ATOM 950 O O . TYR A 1 117 ? 20.055 8.356 40.882 1.00 86.69 117 TYR A O 1
ATOM 958 N N . LEU A 1 118 ? 21.454 9.888 40.005 1.00 86.44 118 LEU A N 1
ATOM 959 C CA . LEU A 1 118 ? 20.470 10.896 39.624 1.00 86.44 118 LEU A CA 1
ATOM 960 C C . LEU A 1 118 ? 20.811 11.386 38.229 1.00 86.44 118 LEU A C 1
ATOM 962 O O . LEU A 1 118 ? 21.827 12.061 38.032 1.00 86.44 118 LEU A O 1
ATOM 966 N N . GLU A 1 119 ? 19.950 11.090 37.268 1.00 88.56 119 GLU A N 1
ATOM 967 C CA . GLU A 1 119 ? 20.088 11.670 35.939 1.00 88.56 119 GLU A CA 1
ATOM 968 C C . GLU A 1 119 ? 19.299 12.975 35.820 1.00 88.56 119 GLU A C 1
ATOM 970 O O . GLU A 1 119 ? 18.177 13.099 36.309 1.00 88.56 119 GLU A O 1
ATOM 975 N N . LYS A 1 120 ? 19.882 13.962 35.141 1.00 87.62 120 LYS A N 1
ATOM 976 C CA . LYS A 1 120 ? 19.201 15.200 34.755 1.00 87.62 120 LYS A CA 1
ATOM 977 C C . LYS A 1 120 ? 18.964 15.211 33.261 1.00 87.62 120 LYS A C 1
ATOM 979 O O . LYS A 1 120 ? 19.808 14.752 32.494 1.00 87.62 120 LYS A O 1
ATOM 984 N N . TYR A 1 121 ? 17.863 15.814 32.844 1.00 89.88 121 TYR A N 1
ATOM 985 C CA . TYR A 1 121 ? 17.466 15.943 31.447 1.00 89.88 121 TYR A CA 1
ATOM 986 C C . TYR A 1 121 ? 17.225 17.410 31.091 1.00 89.88 121 TYR A C 1
ATOM 988 O O . TYR A 1 121 ? 16.991 18.243 31.969 1.00 89.88 121 TYR A O 1
ATOM 996 N N . ILE A 1 122 ? 17.288 17.725 29.794 1.00 89.44 122 ILE A N 1
ATOM 997 C CA . ILE A 1 122 ? 16.904 19.047 29.289 1.00 89.44 122 ILE A CA 1
ATOM 998 C C . ILE A 1 122 ? 15.390 19.079 29.097 1.00 89.44 122 ILE A C 1
ATOM 1000 O O . ILE A 1 122 ? 14.820 18.226 28.416 1.00 89.44 122 ILE A O 1
ATOM 1004 N N . PHE A 1 123 ? 14.758 20.107 29.644 1.00 88.50 123 PHE A N 1
ATOM 1005 C CA . PHE A 1 123 ? 13.375 20.476 29.414 1.00 88.50 123 PHE A CA 1
ATOM 1006 C C . PHE A 1 123 ? 13.352 21.749 28.573 1.00 88.50 123 PHE A C 1
ATOM 1008 O O . PHE A 1 123 ? 13.981 22.743 28.923 1.00 88.50 123 PHE A O 1
ATOM 1015 N N . ALA A 1 124 ? 12.629 21.721 27.460 1.00 88.56 124 ALA A N 1
ATOM 1016 C CA . ALA A 1 124 ? 12.419 22.879 26.607 1.00 88.56 124 ALA A CA 1
ATOM 1017 C C . ALA A 1 124 ? 10.969 23.339 26.763 1.00 88.56 124 ALA A C 1
ATOM 1019 O O . ALA A 1 124 ? 10.040 22.566 26.527 1.00 88.56 124 ALA A O 1
ATOM 1020 N N . ASN A 1 125 ? 10.771 24.586 27.194 1.00 87.44 125 ASN A N 1
ATOM 1021 C CA . ASN A 1 125 ? 9.455 25.151 27.515 1.00 87.44 125 ASN A CA 1
ATOM 1022 C C . ASN A 1 125 ? 8.646 24.275 28.502 1.00 87.44 125 ASN A C 1
ATOM 1024 O O . ASN A 1 125 ? 7.436 24.123 28.364 1.00 87.44 125 ASN A O 1
ATOM 1028 N N . GLY A 1 126 ? 9.325 23.666 29.481 1.00 81.81 126 GLY A N 1
ATOM 1029 C CA . GLY A 1 126 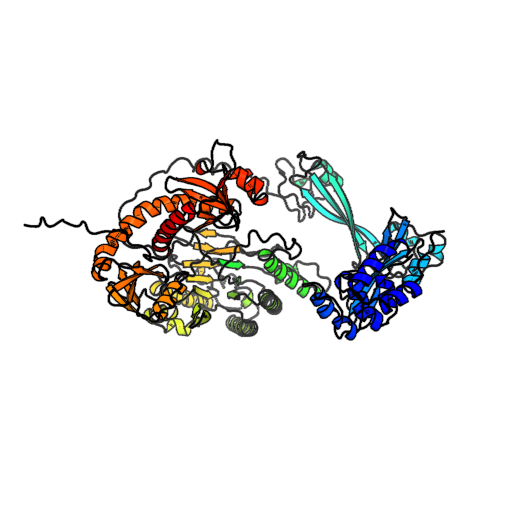? 8.701 22.840 30.521 1.00 81.81 126 GLY A CA 1
ATOM 1030 C C . GLY A 1 126 ? 8.463 21.367 30.161 1.00 81.81 126 GLY A C 1
ATOM 1031 O O . GLY A 1 126 ? 8.054 20.611 31.038 1.00 81.81 126 GLY A O 1
ATOM 1032 N N . VAL A 1 127 ? 8.768 20.928 28.933 1.00 82.31 127 VAL A N 1
ATOM 1033 C CA . VAL A 1 127 ? 8.614 19.529 28.481 1.00 82.31 127 VAL A CA 1
ATOM 1034 C C . VAL A 1 127 ? 9.983 18.892 28.246 1.00 82.31 127 VAL A C 1
ATOM 1036 O O . VAL A 1 127 ? 10.861 19.532 27.669 1.00 82.31 127 VAL A O 1
ATOM 1039 N N . LYS A 1 128 ? 10.176 17.637 28.676 1.00 86.56 128 LYS A N 1
ATOM 1040 C CA . LYS A 1 128 ? 11.420 16.875 28.462 1.00 86.56 128 LYS A CA 1
ATOM 1041 C C . LYS A 1 128 ? 11.731 16.825 26.964 1.00 86.56 128 LYS A C 1
ATOM 1043 O O . LYS A 1 128 ? 10.949 16.296 26.182 1.00 86.56 128 LYS A O 1
ATOM 1048 N N . ALA A 1 129 ? 12.842 17.438 26.566 1.00 83.69 129 ALA A N 1
ATOM 1049 C CA . ALA A 1 129 ? 13.139 17.722 25.166 1.00 83.69 129 ALA A CA 1
ATOM 1050 C C . ALA A 1 129 ? 13.876 16.577 24.463 1.00 83.69 129 ALA A C 1
ATOM 1052 O O . ALA A 1 129 ? 13.763 16.438 23.249 1.00 83.69 129 ALA A O 1
ATOM 1053 N N . LEU A 1 130 ? 14.646 15.786 25.217 1.00 84.44 130 LEU A N 1
ATOM 1054 C CA . LEU A 1 130 ? 15.467 14.683 24.719 1.00 84.44 130 LEU A CA 1
ATOM 1055 C C . LEU A 1 130 ? 15.452 13.528 25.732 1.00 84.44 130 LEU A C 1
ATOM 1057 O O . LEU A 1 130 ? 15.522 13.760 26.940 1.00 84.44 130 LEU A O 1
ATOM 1061 N N . ASN A 1 131 ? 15.443 12.285 25.240 1.00 80.00 131 ASN A N 1
ATOM 1062 C CA . ASN A 1 131 ? 15.543 11.073 26.072 1.00 80.00 131 ASN A CA 1
ATOM 1063 C C . ASN A 1 131 ? 16.987 10.736 26.491 1.00 80.00 131 ASN A C 1
ATOM 1065 O O . ASN A 1 131 ? 17.220 9.726 27.143 1.00 80.00 131 ASN A O 1
ATOM 1069 N N . THR A 1 132 ? 17.967 11.576 26.143 1.00 83.94 132 THR A N 1
ATOM 1070 C CA . THR A 1 132 ? 19.356 11.422 26.600 1.00 83.94 132 THR A CA 1
ATOM 1071 C C . THR A 1 132 ? 19.615 12.279 27.837 1.00 83.94 132 THR A C 1
ATOM 1073 O O . THR A 1 132 ? 19.347 13.481 27.826 1.00 83.94 132 THR A O 1
ATOM 1076 N N . SER A 1 133 ? 20.204 11.685 28.878 1.00 86.44 133 SER A N 1
ATOM 1077 C CA . SER A 1 133 ? 20.618 12.394 30.094 1.00 86.44 133 SER A CA 1
ATOM 1078 C C . SER A 1 133 ? 21.622 13.520 29.782 1.00 86.44 133 SER A C 1
ATOM 1080 O O . SER A 1 133 ? 22.669 13.279 29.166 1.00 86.44 133 SER A O 1
ATOM 1082 N N . TYR A 1 134 ? 21.350 14.728 30.269 1.00 86.38 134 TYR A N 1
ATOM 1083 C CA . TYR A 1 134 ? 22.266 15.872 30.276 1.00 86.38 134 TYR A CA 1
ATOM 1084 C C . TYR A 1 134 ? 23.467 15.642 31.203 1.00 86.38 134 TYR A C 1
ATOM 1086 O O . TYR A 1 134 ? 24.610 15.952 30.861 1.00 86.38 134 TYR A O 1
ATOM 1094 N N . GLU A 1 135 ? 23.201 15.088 32.383 1.00 86.31 135 GLU A N 1
ATOM 1095 C CA . GLU A 1 135 ? 24.179 14.842 33.438 1.00 86.31 135 GLU A CA 1
ATOM 1096 C C . GLU A 1 135 ? 23.755 13.607 34.232 1.00 86.31 135 GLU A C 1
ATOM 1098 O O . GLU A 1 135 ? 22.564 13.393 34.441 1.00 86.31 135 GLU A O 1
ATOM 1103 N N . ILE A 1 136 ? 24.730 12.808 34.660 1.00 86.75 136 ILE A N 1
ATOM 1104 C CA . ILE A 1 136 ? 24.527 11.680 35.569 1.00 86.75 136 ILE A CA 1
ATOM 1105 C C . ILE A 1 136 ? 25.359 11.977 36.811 1.00 86.75 136 ILE A C 1
ATOM 1107 O O . ILE A 1 136 ? 26.577 12.141 36.713 1.00 86.75 136 ILE A O 1
ATOM 1111 N N . LEU A 1 137 ? 24.701 12.077 37.960 1.00 86.56 137 LEU A N 1
ATOM 1112 C CA . LEU A 1 137 ? 25.335 12.304 39.252 1.00 86.56 137 LEU A CA 1
ATOM 1113 C C . LEU A 1 137 ? 25.302 11.016 40.066 1.00 86.56 137 LEU A C 1
ATOM 1115 O O . LEU A 1 137 ? 24.272 10.352 40.111 1.00 86.56 137 LEU A O 1
ATOM 1119 N N . SER A 1 138 ? 26.412 10.688 40.723 1.00 88.69 138 SER A N 1
ATOM 1120 C CA . SER A 1 138 ? 26.535 9.513 41.589 1.00 88.69 138 SER A CA 1
ATOM 1121 C C . SER A 1 138 ? 26.830 9.931 43.029 1.00 88.69 138 SER A C 1
ATOM 1123 O O . SER A 1 138 ? 27.746 10.723 43.264 1.00 88.69 138 SER A O 1
ATOM 1125 N N . PHE A 1 139 ? 26.132 9.349 43.998 1.00 88.00 139 PHE A N 1
ATOM 1126 C CA . PHE A 1 139 ? 26.266 9.652 45.420 1.00 88.00 139 PHE A CA 1
ATOM 1127 C C . PHE A 1 139 ? 26.470 8.376 46.226 1.00 88.00 139 PHE A C 1
ATOM 1129 O O . PHE A 1 139 ? 25.845 7.352 45.969 1.00 88.00 139 PHE A O 1
ATOM 1136 N N . LYS A 1 140 ? 27.312 8.431 47.259 1.00 85.12 140 LYS A N 1
ATOM 1137 C CA . LYS A 1 140 ? 27.512 7.288 48.167 1.00 85.12 140 LYS A CA 1
ATOM 1138 C C . LYS A 1 140 ? 26.441 7.177 49.251 1.00 85.12 140 LYS A C 1
ATOM 1140 O O . LYS A 1 140 ? 26.355 6.148 49.914 1.00 85.12 140 LYS A O 1
ATOM 1145 N N . ASN A 1 141 ? 25.630 8.214 49.442 1.00 85.50 141 ASN A N 1
ATOM 1146 C CA . ASN A 1 141 ? 24.541 8.223 50.410 1.00 85.50 141 ASN A CA 1
ATOM 1147 C C . ASN A 1 141 ? 23.318 8.978 49.865 1.00 85.50 141 ASN A C 1
ATOM 1149 O O . ASN A 1 141 ? 23.440 9.870 49.024 1.00 85.50 141 ASN A O 1
ATOM 1153 N N . ILE A 1 142 ? 22.140 8.619 50.377 1.00 86.81 142 ILE A N 1
ATOM 1154 C CA . ILE A 1 142 ? 20.853 9.175 49.946 1.00 86.81 142 ILE A CA 1
ATOM 1155 C C . ILE A 1 142 ? 20.640 10.626 50.400 1.00 86.81 142 ILE A C 1
ATOM 1157 O O . ILE A 1 142 ? 19.884 11.356 49.773 1.00 86.81 142 ILE A O 1
ATOM 1161 N N . LYS A 1 143 ? 21.319 11.086 51.460 1.00 87.94 143 LYS A N 1
ATOM 1162 C CA . LYS A 1 143 ? 21.240 12.483 51.921 1.00 87.94 143 LYS A CA 1
ATOM 1163 C C . LYS A 1 143 ? 21.837 13.451 50.907 1.00 87.94 143 LYS A C 1
ATOM 1165 O O . LYS A 1 143 ? 21.272 14.515 50.667 1.00 87.94 143 LYS A O 1
ATOM 1170 N N . ASP A 1 144 ? 22.958 13.083 50.304 1.00 88.19 144 ASP A N 1
ATOM 1171 C CA . ASP A 1 144 ? 23.599 13.898 49.278 1.00 88.19 144 ASP A CA 1
ATOM 1172 C C . ASP A 1 144 ? 22.786 13.880 47.982 1.00 88.19 144 ASP A C 1
ATOM 1174 O O . ASP A 1 144 ? 22.611 14.931 47.369 1.00 88.19 144 ASP A O 1
ATOM 1178 N N . LEU A 1 145 ? 22.187 12.733 47.636 1.00 87.88 145 LEU A N 1
ATOM 1179 C CA . LEU A 1 145 ? 21.187 12.642 46.568 1.00 87.88 145 LEU A CA 1
ATOM 1180 C C . LEU A 1 145 ? 19.991 13.570 46.844 1.00 87.88 145 LEU A C 1
ATOM 1182 O O . LEU A 1 145 ? 19.610 14.350 45.979 1.00 87.88 145 LEU A O 1
ATOM 1186 N N . TYR A 1 146 ? 19.417 13.517 48.048 1.00 87.94 146 TYR A N 1
ATOM 1187 C CA . TYR A 1 146 ? 18.275 14.336 48.459 1.00 87.94 146 TYR A CA 1
ATOM 1188 C C . TYR A 1 146 ? 18.576 15.831 48.337 1.00 87.94 146 TYR A C 1
ATOM 1190 O O . TYR A 1 146 ? 17.797 16.577 47.747 1.00 87.94 146 TYR A O 1
ATOM 1198 N N . ARG A 1 147 ? 19.749 16.264 48.815 1.00 86.88 147 ARG A N 1
ATOM 1199 C CA . ARG A 1 147 ? 20.223 17.648 48.658 1.00 86.88 147 ARG A CA 1
ATOM 1200 C C . ARG A 1 147 ? 20.407 18.021 47.189 1.00 86.88 147 ARG A C 1
ATOM 1202 O O . ARG A 1 147 ? 20.031 19.120 46.793 1.00 86.88 147 ARG A O 1
ATOM 1209 N N . ALA A 1 148 ? 20.956 17.114 46.382 1.00 83.75 148 ALA A N 1
ATOM 1210 C CA . ALA A 1 148 ? 21.139 17.325 44.950 1.00 83.75 148 ALA A CA 1
ATOM 1211 C C . ALA A 1 148 ? 19.814 17.350 44.167 1.00 83.75 148 ALA A C 1
ATOM 1213 O O . ALA A 1 148 ? 19.746 17.992 43.120 1.00 83.75 148 ALA A O 1
ATOM 1214 N N . ASN A 1 149 ? 18.765 16.702 44.682 1.00 85.75 149 ASN A N 1
ATOM 1215 C CA . ASN A 1 149 ? 17.412 16.693 44.128 1.00 85.75 149 ASN A CA 1
ATOM 1216 C C . ASN A 1 149 ? 16.491 17.738 44.790 1.00 85.75 149 ASN A C 1
ATOM 1218 O O . ASN A 1 149 ? 15.304 17.496 44.999 1.00 85.75 149 ASN A O 1
ATOM 1222 N N . ASN A 1 150 ? 17.039 18.904 45.149 1.00 85.62 150 ASN A N 1
ATOM 1223 C CA . ASN A 1 150 ? 16.299 20.034 45.725 1.00 85.62 150 ASN A CA 1
ATOM 1224 C C . ASN A 1 150 ? 15.499 19.701 47.001 1.00 85.62 150 ASN A C 1
ATOM 1226 O O . ASN A 1 150 ? 14.447 20.290 47.238 1.00 85.62 150 ASN A O 1
ATOM 1230 N N . ASN A 1 151 ? 16.009 18.795 47.840 1.00 88.56 151 ASN A N 1
ATOM 1231 C CA . ASN A 1 151 ? 15.373 18.350 49.084 1.00 88.56 151 ASN A CA 1
ATOM 1232 C C . ASN A 1 151 ? 13.966 17.753 48.868 1.00 88.56 151 ASN A C 1
ATOM 1234 O O . ASN A 1 151 ? 13.038 18.078 49.602 1.00 88.56 151 ASN A O 1
ATOM 1238 N N . ASN A 1 152 ? 13.801 16.908 47.846 1.00 86.19 152 ASN A N 1
ATOM 1239 C CA . ASN A 1 152 ? 12.528 16.279 47.487 1.00 86.19 152 ASN A CA 1
ATOM 1240 C C . ASN A 1 152 ? 12.729 14.831 46.982 1.00 86.19 152 ASN A C 1
ATOM 1242 O O . ASN A 1 152 ? 13.721 14.543 46.308 1.00 86.19 152 ASN A O 1
ATOM 1246 N N . LEU A 1 153 ? 11.773 13.934 47.266 1.00 86.69 153 LEU A N 1
ATOM 1247 C CA . LEU A 1 153 ? 11.717 12.542 46.783 1.00 86.69 153 LEU A CA 1
ATOM 1248 C C . LEU A 1 153 ? 10.412 12.189 46.031 1.00 86.69 153 LEU A C 1
ATOM 1250 O O . LEU A 1 153 ? 10.133 11.013 45.804 1.00 86.69 153 LEU A O 1
ATOM 1254 N N . ILE A 1 154 ? 9.613 13.176 45.616 1.00 85.50 154 ILE A N 1
ATOM 1255 C CA . ILE A 1 154 ? 8.394 12.957 44.823 1.00 85.50 154 ILE A CA 1
ATOM 1256 C C . ILE A 1 154 ? 8.728 12.175 43.550 1.00 85.50 154 ILE A C 1
ATOM 1258 O O . ILE A 1 154 ? 9.578 12.597 42.769 1.00 85.50 154 ILE A O 1
ATOM 1262 N N . GLY A 1 155 ? 8.010 11.068 43.355 1.00 77.56 155 GLY A N 1
ATOM 1263 C CA . GLY A 1 155 ? 8.077 10.140 42.230 1.00 77.56 155 GLY A CA 1
ATOM 1264 C C . GLY A 1 155 ? 9.316 9.237 42.198 1.00 77.56 155 GLY A C 1
ATOM 1265 O O . GLY A 1 155 ? 9.493 8.503 41.231 1.00 77.56 155 GLY A O 1
ATOM 1266 N N . VAL A 1 156 ? 10.149 9.265 43.244 1.00 84.50 156 VAL A N 1
ATOM 1267 C CA . VAL A 1 156 ? 11.363 8.443 43.355 1.00 84.50 156 VAL A CA 1
ATOM 1268 C C . VAL A 1 156 ? 11.012 7.001 43.698 1.00 84.50 156 VAL A C 1
ATOM 1270 O O . VAL A 1 156 ? 10.313 6.751 44.680 1.00 84.50 156 VAL A O 1
ATOM 1273 N N . ASN A 1 157 ? 11.550 6.043 42.941 1.00 85.19 157 ASN A N 1
ATOM 1274 C CA . ASN A 1 157 ? 11.439 4.624 43.266 1.00 85.19 157 ASN A CA 1
ATOM 1275 C C . ASN A 1 157 ? 12.457 4.225 44.356 1.00 85.19 157 ASN A C 1
ATOM 1277 O O . ASN A 1 157 ? 13.664 4.214 44.120 1.00 85.19 157 ASN A O 1
ATOM 1281 N N . LEU A 1 158 ? 11.970 3.877 45.552 1.00 85.62 158 LEU A N 1
ATOM 1282 C CA . LEU A 1 158 ? 12.777 3.368 46.668 1.00 85.62 158 LEU A CA 1
ATOM 1283 C C . LEU A 1 158 ? 12.533 1.875 46.952 1.00 85.62 158 LEU A C 1
ATOM 1285 O O . LEU A 1 158 ? 12.932 1.363 48.002 1.00 85.62 158 LEU A O 1
ATOM 1289 N N . ILE A 1 159 ? 11.896 1.149 46.032 1.00 84.81 159 ILE A N 1
ATOM 1290 C CA . ILE A 1 159 ? 11.655 -0.290 46.150 1.00 84.81 159 ILE A CA 1
ATOM 1291 C C . ILE A 1 159 ? 12.996 -1.025 46.204 1.00 84.81 159 ILE A C 1
ATOM 1293 O O . ILE A 1 159 ? 13.848 -0.887 45.332 1.00 84.81 159 ILE A O 1
ATOM 1297 N N . ASN A 1 160 ? 13.184 -1.806 47.269 1.00 77.75 160 ASN A N 1
ATOM 1298 C CA . ASN A 1 160 ? 14.418 -2.533 47.586 1.00 77.75 160 ASN A CA 1
ATOM 1299 C C . ASN A 1 160 ? 15.667 -1.650 47.827 1.00 77.75 160 ASN A C 1
ATOM 1301 O O . ASN A 1 160 ? 16.725 -2.181 48.161 1.00 77.75 160 ASN A O 1
ATOM 1305 N N . VAL A 1 161 ? 15.557 -0.317 47.775 1.00 81.38 161 VAL A N 1
ATOM 1306 C CA . VAL A 1 161 ? 16.691 0.600 47.959 1.00 81.38 161 VAL A CA 1
ATOM 1307 C C . VAL A 1 161 ? 17.091 0.696 49.445 1.00 81.38 161 VAL A C 1
ATOM 1309 O O . VAL A 1 161 ? 16.252 0.983 50.308 1.00 81.38 161 VAL A O 1
ATOM 1312 N N . PRO A 1 162 ? 18.374 0.484 49.799 1.00 77.62 162 PRO A N 1
ATOM 1313 C CA . PRO A 1 162 ? 18.804 0.429 51.194 1.00 77.62 162 PRO A CA 1
ATOM 1314 C C . PRO A 1 162 ? 18.949 1.821 51.834 1.00 77.62 162 PRO A C 1
ATOM 1316 O O . PRO A 1 162 ? 20.020 2.422 51.804 1.00 77.62 162 PRO A O 1
ATOM 1319 N N . VAL A 1 163 ? 17.905 2.303 52.518 1.00 84.69 163 VAL A N 1
ATOM 1320 C CA . VAL A 1 163 ? 17.943 3.578 53.268 1.00 84.69 163 VAL A CA 1
ATOM 1321 C C . VAL A 1 163 ? 18.353 3.362 54.739 1.00 84.69 163 VAL A C 1
ATOM 1323 O O . VAL A 1 163 ? 17.665 2.612 55.447 1.00 84.69 163 VAL A O 1
ATOM 1326 N N . PRO A 1 164 ? 19.416 4.010 55.262 1.00 85.12 164 PRO A N 1
ATOM 1327 C CA . PRO A 1 164 ? 19.818 3.902 56.670 1.00 85.12 164 PRO A CA 1
ATOM 1328 C C . PRO A 1 164 ? 18.732 4.357 57.658 1.00 85.12 164 PRO A C 1
ATOM 1330 O O . PRO A 1 164 ? 18.027 5.333 57.422 1.00 85.12 164 PRO A O 1
ATOM 1333 N N . LYS A 1 165 ? 18.619 3.690 58.819 1.00 83.94 165 LYS A N 1
ATOM 1334 C CA . LYS A 1 165 ? 17.589 3.999 59.841 1.00 83.94 165 LYS A CA 1
ATOM 1335 C C . LYS A 1 165 ? 17.637 5.439 60.363 1.00 83.94 165 LYS A C 1
ATOM 1337 O O . LYS A 1 165 ? 16.592 5.980 60.708 1.00 83.94 165 LYS A O 1
ATOM 1342 N N . LEU A 1 166 ? 18.834 6.021 60.472 1.00 84.12 166 LEU A N 1
ATOM 1343 C CA . LEU A 1 166 ? 19.010 7.416 60.891 1.00 84.12 166 LEU A CA 1
ATOM 1344 C C . LEU A 1 166 ? 18.430 8.369 59.840 1.00 84.12 166 LEU A C 1
ATOM 1346 O O . LEU A 1 166 ? 17.679 9.273 60.184 1.00 84.12 166 LEU A O 1
ATOM 1350 N N . ASP A 1 167 ? 18.683 8.096 58.560 1.00 85.81 167 ASP A N 1
ATOM 1351 C CA . ASP A 1 167 ? 18.230 8.940 57.453 1.00 85.81 167 ASP A CA 1
ATOM 1352 C C . ASP A 1 167 ? 16.705 8.886 57.280 1.00 85.81 167 ASP A C 1
ATOM 1354 O O . ASP A 1 167 ? 16.088 9.905 56.993 1.00 85.81 167 ASP A O 1
ATOM 1358 N N . ARG A 1 168 ? 16.063 7.742 57.568 1.00 86.88 168 ARG A N 1
ATOM 1359 C CA . ARG A 1 168 ? 14.590 7.616 57.536 1.00 86.88 168 ARG A CA 1
ATOM 1360 C C . ARG A 1 168 ? 13.855 8.549 58.505 1.00 86.88 168 ARG A C 1
ATOM 1362 O O . ARG A 1 168 ? 12.671 8.792 58.321 1.00 86.88 168 ARG A O 1
ATOM 1369 N N . LYS A 1 169 ? 14.532 9.037 59.551 1.00 82.88 169 LYS A N 1
ATOM 1370 C CA . LYS A 1 169 ? 13.961 9.989 60.519 1.00 82.88 169 LYS A CA 1
ATOM 1371 C C . LYS A 1 169 ? 14.170 11.449 60.123 1.00 82.88 169 LYS A C 1
ATOM 1373 O O . LYS A 1 169 ? 13.511 12.316 60.683 1.00 82.88 169 LYS A O 1
ATOM 1378 N N . GLU A 1 170 ? 15.117 11.712 59.227 1.00 85.31 170 GLU A N 1
ATOM 1379 C CA . GLU A 1 170 ? 15.567 13.062 58.871 1.00 85.31 170 GLU A CA 1
ATOM 1380 C C . GLU A 1 170 ? 15.094 13.505 57.477 1.00 85.31 170 GLU A C 1
ATOM 1382 O O . GLU A 1 170 ? 15.135 14.696 57.180 1.00 85.31 170 GLU A O 1
ATOM 1387 N N . LEU A 1 171 ? 14.668 12.567 56.625 1.00 89.56 171 LEU A N 1
ATOM 1388 C CA . LEU A 1 171 ? 14.218 12.827 55.256 1.00 89.56 171 LEU A CA 1
ATOM 1389 C C . LEU A 1 171 ? 12.689 12.835 55.146 1.00 89.56 171 LEU A C 1
ATOM 1391 O O . LEU A 1 171 ? 12.006 12.073 55.830 1.00 89.56 171 LEU A O 1
ATOM 1395 N N . ASP A 1 172 ? 12.172 13.663 54.239 1.00 90.75 172 ASP A N 1
ATOM 1396 C CA . ASP A 1 172 ? 10.767 13.654 53.833 1.00 90.75 172 ASP A CA 1
ATOM 1397 C C . ASP A 1 172 ? 10.575 12.709 52.636 1.00 90.75 172 ASP A C 1
ATOM 1399 O O . ASP A 1 172 ? 11.156 12.920 51.569 1.00 90.75 172 ASP A O 1
ATOM 1403 N N . PHE A 1 173 ? 9.773 11.655 52.821 1.00 90.81 173 PHE A N 1
ATOM 1404 C CA . PHE A 1 173 ? 9.474 10.653 51.788 1.00 90.81 173 PHE A CA 1
ATOM 1405 C C . PHE A 1 173 ? 8.162 10.927 51.050 1.00 90.81 173 PHE A C 1
ATOM 1407 O O . PHE A 1 173 ? 7.686 10.061 50.313 1.00 90.81 173 PHE A O 1
ATOM 1414 N N . THR A 1 174 ? 7.574 12.114 51.221 1.00 89.81 174 THR A N 1
ATOM 1415 C CA . THR A 1 174 ? 6.342 12.502 50.530 1.00 89.81 174 THR A CA 1
ATOM 1416 C C . THR A 1 174 ? 6.471 12.281 49.022 1.00 89.81 174 THR A C 1
ATOM 1418 O O . THR A 1 174 ? 7.328 12.860 48.355 1.00 89.81 174 THR A O 1
ATOM 1421 N N . GLY A 1 175 ? 5.605 11.420 48.483 1.00 85.00 175 GLY A N 1
ATOM 1422 C CA . GLY A 1 175 ? 5.549 11.097 47.057 1.00 85.00 175 GLY A CA 1
ATOM 1423 C C . GLY A 1 175 ? 6.576 10.076 46.553 1.00 85.00 175 GLY A C 1
ATOM 1424 O O . GLY A 1 175 ? 6.554 9.787 45.360 1.00 85.00 175 GLY A O 1
ATOM 1425 N N . ALA A 1 176 ? 7.446 9.520 47.401 1.00 89.56 176 ALA A N 1
ATOM 1426 C CA . ALA A 1 176 ? 8.333 8.413 47.027 1.00 89.56 176 ALA A CA 1
ATOM 1427 C C . ALA A 1 176 ? 7.566 7.080 46.978 1.00 89.56 176 ALA A C 1
ATOM 1429 O O . ALA A 1 176 ? 6.647 6.869 47.767 1.00 89.56 176 ALA A O 1
ATOM 1430 N N . TYR A 1 177 ? 7.961 6.157 46.102 1.00 89.88 177 TYR A N 1
ATOM 1431 C CA . TYR A 1 177 ? 7.341 4.838 45.962 1.00 89.88 177 TYR A CA 1
ATOM 1432 C C . TYR A 1 177 ? 8.076 3.785 46.796 1.00 89.88 177 TYR A C 1
ATOM 1434 O O . TYR A 1 177 ? 9.287 3.599 46.652 1.00 89.88 177 TYR A O 1
ATOM 1442 N N . VAL A 1 178 ? 7.343 3.076 47.658 1.00 90.31 178 VAL A N 1
ATOM 1443 C CA . VAL A 1 178 ? 7.873 2.001 48.515 1.00 90.31 178 VAL A CA 1
ATOM 1444 C C . VAL A 1 178 ? 6.939 0.794 48.508 1.00 90.31 178 VAL A C 1
ATOM 1446 O O . VAL A 1 178 ? 5.729 0.926 48.324 1.00 90.31 178 VAL A O 1
ATOM 1449 N N . LEU A 1 179 ? 7.480 -0.401 48.754 1.00 89.62 179 LEU A N 1
ATOM 1450 C CA . LEU A 1 179 ? 6.651 -1.600 48.891 1.00 89.62 179 LEU A CA 1
ATOM 1451 C C . LEU A 1 179 ? 5.676 -1.441 50.058 1.00 89.62 179 LEU A C 1
ATOM 1453 O O . LEU A 1 179 ? 6.067 -0.993 51.138 1.00 89.62 179 LEU A O 1
ATOM 1457 N N . ARG A 1 180 ? 4.426 -1.889 49.883 1.00 90.38 180 ARG A N 1
ATOM 1458 C CA . ARG A 1 180 ? 3.388 -1.798 50.923 1.00 90.38 180 ARG A CA 1
ATOM 1459 C C . ARG A 1 180 ? 3.834 -2.363 52.269 1.00 90.38 180 ARG A C 1
ATOM 1461 O O . ARG A 1 180 ? 3.542 -1.779 53.306 1.00 90.38 180 ARG A O 1
ATOM 1468 N N . LYS A 1 181 ? 4.576 -3.473 52.267 1.00 87.56 181 LYS A N 1
ATOM 1469 C CA . LYS A 1 181 ? 5.102 -4.096 53.495 1.00 87.56 181 LYS A CA 1
ATOM 1470 C C . LYS A 1 181 ? 6.032 -3.172 54.300 1.00 87.56 181 LYS A C 1
ATOM 1472 O O . LYS A 1 181 ? 6.128 -3.318 55.514 1.00 87.56 181 LYS A O 1
ATOM 1477 N N . ASP A 1 182 ? 6.681 -2.218 53.633 1.00 88.94 182 ASP A N 1
ATOM 1478 C CA . ASP A 1 182 ? 7.679 -1.315 54.206 1.00 88.94 182 ASP A CA 1
ATOM 1479 C C . ASP A 1 182 ? 7.125 0.096 54.469 1.00 88.94 182 ASP A C 1
ATOM 1481 O O . ASP A 1 182 ? 7.842 0.936 55.012 1.00 88.94 182 ASP A O 1
ATOM 1485 N N . ILE A 1 183 ? 5.854 0.364 54.142 1.00 89.56 183 ILE A N 1
ATOM 1486 C CA . ILE A 1 183 ? 5.226 1.696 54.233 1.00 89.56 183 ILE A CA 1
ATOM 1487 C C . ILE A 1 183 ? 5.341 2.321 55.632 1.00 89.56 183 ILE A C 1
ATOM 1489 O O . ILE A 1 183 ? 5.521 3.525 55.777 1.00 89.56 183 ILE A O 1
ATOM 1493 N N . SER A 1 184 ? 5.323 1.494 56.682 1.00 88.50 184 SER A N 1
ATOM 1494 C CA . SER A 1 184 ? 5.459 1.937 58.076 1.00 88.50 184 SER A CA 1
ATOM 1495 C C . SER A 1 184 ? 6.838 2.525 58.404 1.00 88.50 184 SER A C 1
ATOM 1497 O O . SER A 1 184 ? 6.990 3.218 59.409 1.00 88.50 184 SER A O 1
ATOM 1499 N N . LEU A 1 185 ? 7.847 2.255 57.572 1.00 88.44 185 LEU A N 1
ATOM 1500 C CA . LEU A 1 185 ? 9.223 2.717 57.742 1.00 88.44 185 LEU A CA 1
ATOM 1501 C C . LEU A 1 185 ? 9.504 4.037 57.008 1.00 88.44 185 LEU A C 1
ATOM 1503 O O . LEU A 1 185 ? 10.569 4.616 57.237 1.00 88.44 185 LEU A O 1
ATOM 1507 N N . TYR A 1 186 ? 8.587 4.487 56.145 1.00 90.00 186 TYR A N 1
ATOM 1508 C CA . TYR A 1 186 ? 8.741 5.644 55.259 1.00 90.00 186 TYR A CA 1
ATOM 1509 C C . TYR A 1 186 ? 7.500 6.549 55.347 1.00 90.00 186 TYR A C 1
ATOM 1511 O O . TYR A 1 186 ? 6.533 6.352 54.608 1.00 90.00 186 TYR A O 1
ATOM 1519 N N . PRO A 1 187 ? 7.491 7.533 56.263 1.00 82.88 187 PRO A N 1
ATOM 1520 C CA . PRO A 1 187 ? 6.344 8.418 56.459 1.00 82.88 187 PRO A CA 1
ATOM 1521 C C . PRO A 1 187 ? 5.947 9.145 55.166 1.00 82.88 187 PRO A C 1
ATOM 1523 O O . PRO A 1 187 ? 6.809 9.694 54.488 1.00 82.88 187 PRO A O 1
ATOM 1526 N N . ASN A 1 188 ? 4.647 9.190 54.854 1.00 87.69 188 ASN A N 1
ATOM 1527 C CA . ASN A 1 188 ? 4.063 9.883 53.689 1.00 87.69 188 ASN A CA 1
ATOM 1528 C C . ASN A 1 188 ? 4.471 9.348 52.296 1.00 87.69 188 ASN A C 1
ATOM 1530 O O . ASN A 1 188 ? 4.137 9.969 51.283 1.00 87.69 188 ASN A O 1
ATOM 1534 N N . ALA A 1 189 ? 5.158 8.204 52.224 1.00 91.62 189 ALA A N 1
ATOM 1535 C CA . ALA A 1 189 ? 5.433 7.524 50.960 1.00 91.62 189 ALA A CA 1
ATOM 1536 C C . ALA A 1 189 ? 4.154 6.918 50.344 1.00 91.62 189 ALA A C 1
ATOM 1538 O O . ALA A 1 189 ? 3.135 6.749 51.016 1.00 91.62 189 ALA A O 1
ATOM 1539 N N . ILE A 1 190 ? 4.209 6.579 49.056 1.00 91.06 190 ILE A N 1
ATOM 1540 C CA . ILE A 1 190 ? 3.137 5.922 48.302 1.00 91.06 190 ILE A CA 1
ATOM 1541 C C . ILE A 1 190 ? 3.381 4.411 48.317 1.00 91.06 190 ILE A C 1
ATOM 1543 O O . ILE A 1 190 ? 4.452 3.939 47.925 1.00 91.06 190 ILE A O 1
ATOM 1547 N N . ALA A 1 191 ? 2.376 3.654 48.763 1.00 91.06 191 ALA A N 1
ATOM 1548 C CA . ALA A 1 191 ? 2.434 2.199 48.809 1.00 91.06 191 ALA A CA 1
ATOM 1549 C C . ALA A 1 191 ? 2.306 1.580 47.409 1.00 91.06 191 ALA A C 1
ATOM 1551 O O . ALA A 1 191 ? 1.481 2.001 46.593 1.00 91.06 191 ALA A O 1
ATOM 1552 N N . VAL A 1 192 ? 3.114 0.549 47.172 1.00 91.38 192 VAL A N 1
ATOM 1553 C CA . VAL A 1 192 ? 3.164 -0.222 45.929 1.00 91.38 192 VAL A CA 1
ATOM 1554 C C . VAL A 1 192 ? 2.958 -1.708 46.217 1.00 91.38 192 VAL A C 1
ATOM 1556 O O . VAL A 1 192 ? 3.592 -2.266 47.120 1.00 91.38 192 VAL A O 1
ATOM 1559 N N . ASP A 1 193 ? 2.088 -2.338 45.429 1.00 90.12 193 ASP A N 1
ATOM 1560 C CA . ASP A 1 193 ? 1.735 -3.755 45.497 1.00 90.12 193 ASP A CA 1
ATOM 1561 C C . ASP A 1 193 ? 2.29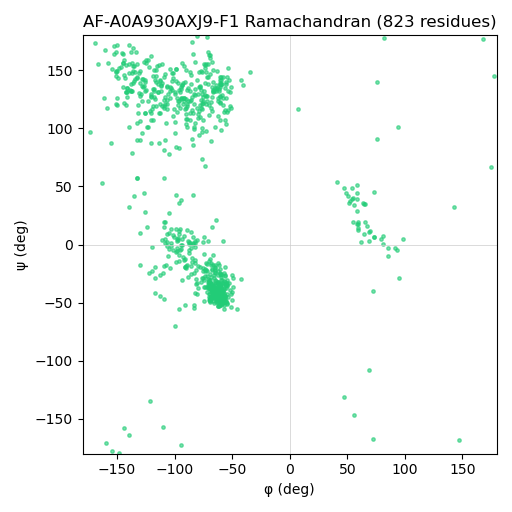6 -4.527 44.306 1.00 90.12 193 ASP A C 1
ATOM 1563 O O . ASP A 1 193 ? 2.342 -4.024 43.189 1.00 90.12 193 ASP A O 1
ATOM 1567 N N . GLU A 1 194 ? 2.709 -5.771 44.532 1.00 89.69 194 GLU A N 1
ATOM 1568 C CA . GLU A 1 194 ? 3.081 -6.682 43.451 1.00 89.69 194 GLU A CA 1
ATOM 1569 C C . GLU A 1 194 ? 1.843 -7.456 42.986 1.00 89.69 194 GLU A C 1
ATOM 1571 O O . GLU A 1 194 ? 1.229 -8.170 43.779 1.00 89.69 194 GLU A O 1
ATOM 1576 N N . ILE A 1 195 ? 1.486 -7.343 41.706 1.00 88.31 195 ILE A N 1
ATOM 1577 C CA . ILE A 1 195 ? 0.342 -8.051 41.121 1.00 88.31 195 ILE A CA 1
ATOM 1578 C C . ILE A 1 195 ? 0.748 -8.882 39.904 1.00 88.31 195 ILE A C 1
ATOM 1580 O O . ILE A 1 195 ? 1.729 -8.565 39.233 1.00 88.31 195 ILE A O 1
ATOM 1584 N N . ILE A 1 196 ? -0.035 -9.916 39.588 1.00 85.94 196 ILE A N 1
ATOM 1585 C CA . ILE A 1 196 ? 0.109 -10.686 38.344 1.00 85.94 196 ILE A CA 1
ATOM 1586 C C . ILE A 1 196 ? -0.401 -9.836 37.178 1.00 85.94 196 ILE A C 1
ATOM 1588 O O . ILE A 1 196 ? -1.528 -9.343 37.220 1.00 85.94 196 ILE A O 1
ATOM 1592 N N . CYS A 1 197 ? 0.405 -9.684 36.130 1.00 84.38 197 CYS A N 1
ATOM 1593 C CA . CYS A 1 197 ? 0.052 -8.910 34.941 1.00 84.38 197 CYS A CA 1
ATOM 1594 C C . CYS A 1 197 ? -0.025 -9.739 33.649 1.00 84.38 197 CYS A C 1
ATOM 1596 O O . CYS A 1 197 ? -0.675 -9.294 32.705 1.00 84.38 197 CYS A O 1
ATOM 1598 N N . GLU A 1 198 ? 0.579 -10.931 33.598 1.00 84.69 198 GLU A N 1
ATOM 1599 C CA . GLU A 1 198 ? 0.505 -11.840 32.444 1.00 84.69 198 GLU A CA 1
ATOM 1600 C C . GLU A 1 198 ? 0.641 -13.305 32.893 1.00 84.69 198 GLU A C 1
ATOM 1602 O O . GLU A 1 198 ? 1.386 -13.604 33.826 1.00 84.69 198 GLU A O 1
ATOM 1607 N N . LYS A 1 199 ? -0.071 -14.220 32.223 1.00 90.44 199 LYS A N 1
ATOM 1608 C CA . LYS A 1 199 ? 0.030 -15.680 32.383 1.00 90.44 199 LYS A CA 1
ATOM 1609 C C . LYS A 1 199 ? 0.132 -16.285 30.973 1.00 90.44 199 LYS A C 1
ATOM 1611 O O . LYS A 1 199 ? -0.767 -16.040 30.167 1.00 90.44 199 LYS A O 1
ATOM 1616 N N . LYS A 1 200 ? 1.197 -17.011 30.612 1.00 87.38 200 LYS A N 1
ATOM 1617 C CA . LYS A 1 200 ? 1.447 -17.353 29.192 1.00 87.38 200 LYS A CA 1
ATOM 1618 C C . LYS A 1 200 ? 2.170 -18.676 28.954 1.00 87.38 200 LYS A C 1
ATOM 1620 O O . LYS A 1 200 ? 3.012 -19.075 29.744 1.00 87.38 200 LYS A O 1
ATOM 1625 N N . PHE A 1 201 ? 1.879 -19.316 27.825 1.00 83.62 201 PHE A N 1
ATOM 1626 C CA . PHE A 1 201 ? 2.594 -20.459 27.265 1.00 83.62 201 PHE A CA 1
ATOM 1627 C C . PHE A 1 201 ? 3.578 -20.037 26.163 1.00 83.62 201 PHE A C 1
ATOM 1629 O O . PHE A 1 201 ? 3.269 -19.201 25.310 1.00 83.62 201 PHE A O 1
ATOM 1636 N N . TYR A 1 202 ? 4.748 -20.676 26.144 1.00 78.56 202 TYR A N 1
ATOM 1637 C CA . TYR A 1 202 ? 5.795 -20.466 25.151 1.00 78.56 202 TYR A CA 1
ATOM 1638 C C . TYR A 1 202 ? 6.105 -21.788 24.433 1.00 78.56 202 TYR A C 1
ATOM 1640 O O . TYR A 1 202 ? 6.629 -22.722 25.050 1.00 78.56 202 TYR A O 1
ATOM 1648 N N . PRO A 1 203 ? 5.838 -21.885 23.116 1.00 57.47 203 PRO A N 1
ATOM 1649 C CA . PRO A 1 203 ? 5.982 -23.135 22.373 1.00 57.47 203 PRO A CA 1
ATOM 1650 C C . PRO A 1 203 ? 7.423 -23.613 22.136 1.00 57.47 203 PRO A C 1
ATOM 1652 O O . PRO A 1 203 ? 7.564 -24.632 21.467 1.00 57.47 203 PRO A O 1
ATOM 1655 N N . LYS A 1 204 ? 8.460 -22.922 22.649 1.00 59.97 204 LYS A N 1
ATOM 1656 C CA . LYS A 1 204 ? 9.881 -23.336 22.764 1.00 59.97 204 LYS A CA 1
ATOM 1657 C C . LYS A 1 204 ? 10.720 -22.195 23.359 1.00 59.97 204 LYS A C 1
ATOM 1659 O O . LYS A 1 204 ? 10.479 -21.041 23.012 1.00 59.97 204 LYS A O 1
ATOM 1664 N N . ASN A 1 205 ? 11.734 -22.520 24.164 1.00 48.81 205 ASN A N 1
ATOM 1665 C CA . ASN A 1 205 ? 12.812 -21.597 24.535 1.00 48.81 205 ASN A CA 1
ATOM 1666 C C . ASN A 1 205 ? 14.183 -22.234 24.232 1.00 48.81 205 ASN A C 1
ATOM 1668 O O . ASN A 1 205 ? 14.284 -23.458 24.122 1.00 48.81 205 ASN A O 1
ATOM 1672 N N . PHE A 1 206 ? 15.220 -21.412 24.057 1.00 40.03 206 PHE A N 1
ATOM 1673 C CA . PHE A 1 206 ? 16.596 -21.871 23.843 1.00 40.03 206 PHE A CA 1
ATOM 1674 C C . PHE A 1 206 ? 17.426 -21.621 25.096 1.00 40.03 206 PHE A C 1
ATOM 1676 O O . PHE A 1 206 ? 17.610 -20.476 25.501 1.00 40.03 206 PHE A O 1
ATOM 1683 N N . GLU A 1 207 ? 17.992 -22.686 25.655 1.00 37.53 207 GLU A N 1
ATOM 1684 C CA . GLU A 1 207 ? 19.010 -22.588 26.695 1.00 37.53 207 GLU A CA 1
ATOM 1685 C C . GLU A 1 207 ? 20.205 -23.463 26.296 1.00 37.53 207 GLU A C 1
ATOM 1687 O O . GLU A 1 207 ? 20.046 -24.615 25.888 1.00 37.53 207 GLU A O 1
ATOM 1692 N N . ASN A 1 208 ? 21.415 -22.896 26.337 1.00 32.19 208 ASN A N 1
ATOM 1693 C CA . ASN A 1 208 ? 22.670 -23.584 26.001 1.00 32.19 208 ASN A CA 1
ATOM 1694 C C . ASN A 1 208 ? 22.646 -24.370 24.672 1.00 32.19 208 ASN A C 1
ATOM 1696 O O . ASN A 1 208 ? 23.131 -25.499 24.602 1.00 32.19 208 ASN A O 1
ATOM 1700 N N . ASN A 1 209 ? 22.094 -23.770 23.610 1.00 36.62 209 ASN A N 1
ATOM 1701 C CA . ASN A 1 209 ? 22.009 -24.358 22.264 1.00 36.62 209 ASN A CA 1
ATOM 1702 C C . ASN A 1 209 ? 21.260 -25.704 22.176 1.00 36.62 209 ASN A C 1
ATOM 1704 O O . ASN A 1 209 ? 21.371 -26.389 21.161 1.00 36.62 209 ASN A O 1
ATOM 1708 N N . ASN A 1 210 ? 20.456 -26.059 23.183 1.00 27.09 210 ASN A N 1
ATOM 1709 C CA . ASN A 1 210 ? 19.556 -27.206 23.136 1.00 27.09 210 ASN A CA 1
ATOM 1710 C C . ASN A 1 210 ? 18.095 -26.752 23.232 1.00 27.09 210 ASN A C 1
ATOM 1712 O O . ASN A 1 210 ? 17.745 -25.845 23.985 1.00 27.09 210 ASN A O 1
ATOM 1716 N N . LEU A 1 211 ? 17.238 -27.406 22.447 1.00 40.66 211 LEU A N 1
ATOM 1717 C CA . LEU A 1 211 ? 15.794 -27.213 22.493 1.00 40.66 211 LEU A CA 1
ATOM 1718 C C . LEU A 1 211 ? 15.247 -28.009 23.687 1.00 40.66 211 LEU A C 1
ATOM 1720 O O . LEU A 1 211 ? 15.238 -29.240 23.640 1.00 40.66 211 LEU A O 1
ATOM 1724 N N . ILE A 1 212 ? 14.816 -27.330 24.749 1.00 46.03 212 ILE A N 1
ATOM 1725 C CA . ILE A 1 212 ? 14.150 -27.972 25.893 1.00 46.03 212 ILE A CA 1
ATOM 1726 C C . ILE A 1 212 ? 12.637 -27.691 25.812 1.00 46.03 212 ILE A C 1
ATOM 1728 O O . ILE A 1 212 ? 12.195 -26.740 25.162 1.00 46.03 212 ILE A O 1
ATOM 1732 N N . ASN A 1 213 ? 11.843 -28.620 26.352 1.00 54.31 213 ASN A N 1
ATOM 1733 C CA . ASN A 1 213 ? 10.385 -28.688 26.228 1.00 54.31 213 ASN A CA 1
ATOM 1734 C C . ASN A 1 213 ? 9.663 -27.424 26.735 1.00 54.31 213 ASN A C 1
ATOM 1736 O O . ASN A 1 213 ? 10.064 -26.851 27.730 1.00 54.31 213 ASN A O 1
ATOM 1740 N N . HIS A 1 214 ? 8.569 -27.067 26.047 1.00 63.09 214 HIS A N 1
ATOM 1741 C CA . HIS A 1 214 ? 7.407 -26.275 26.494 1.00 63.09 214 HIS A CA 1
ATOM 1742 C C . HIS A 1 214 ? 7.488 -25.620 27.893 1.00 63.09 214 HIS A C 1
ATOM 1744 O O . HIS A 1 214 ? 7.442 -26.337 28.885 1.00 63.09 214 HIS A O 1
ATOM 1750 N N . HIS A 1 215 ? 7.456 -24.282 27.982 1.00 80.00 215 HIS A N 1
ATOM 1751 C CA . HIS A 1 215 ? 7.403 -23.575 29.273 1.00 80.00 215 HIS A CA 1
ATOM 1752 C C . HIS A 1 215 ? 6.179 -22.660 29.395 1.00 80.00 215 HIS A C 1
ATOM 1754 O O . HIS A 1 215 ? 5.669 -22.130 28.404 1.00 80.00 215 HIS A O 1
ATOM 1760 N N . PHE A 1 216 ? 5.742 -22.441 30.631 1.00 88.56 216 PHE A N 1
ATOM 1761 C CA . PHE A 1 216 ? 4.710 -21.484 31.019 1.00 88.56 216 PHE A CA 1
ATOM 1762 C C . PHE A 1 216 ? 5.321 -20.395 31.898 1.00 88.56 216 PHE A C 1
ATOM 1764 O O . PHE A 1 216 ? 6.308 -20.652 32.586 1.00 88.56 216 PHE A O 1
ATOM 1771 N N . SER A 1 217 ? 4.738 -19.198 31.909 1.00 91.56 217 SER A N 1
ATOM 1772 C CA . SER A 1 217 ? 5.181 -18.109 32.774 1.00 91.56 217 SER A CA 1
ATOM 1773 C C . SER A 1 217 ? 4.037 -17.367 33.462 1.00 91.56 217 SER A C 1
ATOM 1775 O O . SER A 1 217 ? 2.913 -17.308 32.955 1.00 91.56 217 SER A O 1
ATOM 1777 N N . VAL A 1 218 ? 4.346 -16.785 34.623 1.00 93.00 218 VAL A N 1
ATOM 1778 C CA . VAL A 1 218 ? 3.505 -15.824 35.348 1.00 93.00 218 VAL A CA 1
ATOM 1779 C C . VAL A 1 218 ? 4.336 -14.570 35.616 1.00 93.00 218 VAL A C 1
ATOM 1781 O O . VAL A 1 218 ? 5.308 -14.612 36.372 1.00 93.00 218 VAL A O 1
ATOM 1784 N N . CYS A 1 219 ? 3.969 -13.458 34.985 1.00 88.06 219 CYS A N 1
ATOM 1785 C CA . CYS A 1 219 ? 4.655 -12.173 35.095 1.00 88.06 219 CYS A CA 1
ATOM 1786 C C . CYS A 1 219 ? 4.017 -11.305 36.186 1.00 88.06 219 CYS A C 1
ATOM 1788 O O . CYS A 1 219 ? 2.790 -11.211 36.276 1.00 88.06 219 CYS A O 1
ATOM 1790 N N . TYR A 1 220 ? 4.855 -10.644 36.982 1.00 89.94 220 TYR A N 1
ATOM 1791 C CA . TYR A 1 220 ? 4.473 -9.754 38.070 1.00 89.94 220 TYR A CA 1
ATOM 1792 C C . TYR A 1 220 ? 4.922 -8.318 37.797 1.00 89.94 220 TYR A C 1
ATOM 1794 O O . TYR A 1 220 ? 5.997 -8.062 37.251 1.00 89.94 220 TYR A O 1
ATOM 1802 N N . SER A 1 221 ? 4.123 -7.349 38.230 1.00 87.75 221 SER A N 1
ATOM 1803 C CA . SER A 1 221 ? 4.473 -5.928 38.202 1.00 87.75 221 SER A CA 1
ATOM 1804 C C . SER A 1 221 ? 4.134 -5.256 39.524 1.00 87.75 221 SER A C 1
ATOM 1806 O O . SER A 1 221 ? 3.112 -5.553 40.138 1.00 87.75 221 SER A O 1
ATOM 1808 N N . TYR A 1 222 ? 4.992 -4.332 39.937 1.00 89.12 222 TYR A N 1
ATOM 1809 C CA . TYR A 1 222 ? 4.760 -3.403 41.029 1.00 89.12 222 TYR A CA 1
ATOM 1810 C C . TYR A 1 222 ? 3.830 -2.286 40.560 1.00 89.12 222 TYR A C 1
ATOM 1812 O O . TYR A 1 222 ? 4.135 -1.633 39.566 1.00 89.12 222 TYR A O 1
ATOM 1820 N N . ILE A 1 223 ? 2.710 -2.066 41.250 1.00 84.56 223 ILE A N 1
ATOM 1821 C CA . ILE A 1 223 ? 1.717 -1.035 40.928 1.00 84.56 223 ILE A CA 1
ATOM 1822 C C . ILE A 1 223 ? 1.366 -0.230 42.183 1.00 84.56 223 ILE A C 1
ATOM 1824 O O . ILE A 1 223 ? 1.097 -0.811 43.234 1.00 84.56 223 ILE A O 1
ATOM 1828 N N . SER A 1 224 ? 1.398 1.102 42.098 1.00 86.19 224 SER A N 1
ATOM 1829 C CA . SER A 1 224 ? 0.959 1.969 43.201 1.00 86.19 224 SER A CA 1
ATOM 1830 C C . SER A 1 224 ? -0.561 2.004 43.344 1.00 86.19 224 SER A C 1
ATOM 1832 O O . SER A 1 224 ? -1.290 1.836 42.369 1.00 86.19 224 SER A O 1
ATOM 1834 N N . GLU A 1 225 ? -1.051 2.316 44.547 1.00 75.81 225 GLU A N 1
ATOM 1835 C CA . GLU A 1 225 ? -2.495 2.490 44.799 1.00 75.81 225 GLU A CA 1
ATOM 1836 C C . GLU A 1 225 ? -3.165 3.515 43.879 1.00 75.81 225 GLU A C 1
ATOM 1838 O O . GLU A 1 225 ? -4.324 3.353 43.510 1.00 75.81 225 GLU A O 1
ATOM 1843 N N . ASP A 1 226 ? -2.444 4.573 43.509 1.00 71.62 226 ASP A N 1
ATOM 1844 C CA . ASP A 1 226 ? -2.950 5.631 42.633 1.00 71.62 226 ASP A CA 1
ATOM 1845 C C . ASP A 1 226 ? -2.818 5.300 41.135 1.00 71.62 226 ASP A C 1
ATOM 1847 O O . ASP A 1 226 ? -3.174 6.124 40.292 1.00 71.62 226 ASP A O 1
ATOM 1851 N N . GLY A 1 227 ? -2.285 4.118 40.797 1.00 72.44 227 GLY A N 1
ATOM 1852 C CA . GLY A 1 227 ? -2.089 3.633 39.431 1.00 72.44 227 GLY A CA 1
ATOM 1853 C C . GLY A 1 227 ? -1.022 4.376 38.620 1.00 72.44 227 GLY A C 1
ATOM 1854 O O . GLY A 1 227 ? -0.839 4.067 37.443 1.00 72.44 227 GLY A O 1
ATOM 1855 N N . LYS A 1 228 ? -0.314 5.351 39.209 1.00 73.50 228 LYS A N 1
ATOM 1856 C CA . LYS A 1 228 ? 0.674 6.185 38.501 1.00 73.50 228 LYS A CA 1
ATOM 1857 C C . LYS A 1 228 ? 2.048 5.537 38.379 1.00 73.50 228 LYS A C 1
ATOM 1859 O O . LYS A 1 228 ? 2.797 5.884 37.469 1.00 73.50 228 LYS A O 1
ATOM 1864 N N . PHE A 1 229 ? 2.380 4.616 39.276 1.00 79.50 229 PHE A N 1
ATOM 1865 C CA . PHE A 1 229 ? 3.611 3.843 39.239 1.00 79.50 229 PHE A CA 1
ATOM 1866 C C . PHE A 1 229 ? 3.309 2.430 38.755 1.00 79.50 229 PHE A C 1
ATOM 1868 O O . PHE A 1 229 ? 2.454 1.750 39.324 1.00 79.50 229 PHE A O 1
ATOM 1875 N N . LYS A 1 230 ? 4.022 1.991 37.715 1.00 80.62 230 LYS A N 1
ATOM 1876 C CA . LYS A 1 230 ? 4.002 0.614 37.225 1.00 80.62 230 LYS A CA 1
ATOM 1877 C C . LYS A 1 230 ? 5.402 0.207 36.787 1.00 80.62 230 LYS A C 1
ATOM 1879 O O . LYS A 1 230 ? 5.941 0.794 35.854 1.00 80.62 230 LYS A O 1
ATOM 1884 N N . GLU A 1 231 ? 5.951 -0.829 37.404 1.00 80.62 231 GLU A N 1
ATOM 1885 C CA . GLU A 1 231 ? 7.268 -1.365 37.056 1.00 80.62 231 GLU A CA 1
ATOM 1886 C C . GLU A 1 231 ? 7.246 -2.894 37.031 1.00 80.62 231 GLU A C 1
ATOM 1888 O O . GLU A 1 231 ? 6.498 -3.529 37.772 1.00 80.62 231 GLU A O 1
ATOM 1893 N N . TYR A 1 232 ? 8.044 -3.504 36.157 1.00 84.81 232 TYR A N 1
ATOM 1894 C CA . TYR A 1 232 ? 8.216 -4.955 36.138 1.00 84.81 232 TYR A CA 1
ATOM 1895 C C . TYR A 1 232 ? 8.840 -5.429 37.460 1.00 84.81 232 TYR A C 1
ATOM 1897 O O . TYR A 1 232 ? 9.804 -4.834 37.932 1.00 84.81 232 TYR A O 1
ATOM 1905 N N . SER A 1 233 ? 8.301 -6.498 38.051 1.00 85.75 233 SER A N 1
ATOM 1906 C CA . SER A 1 233 ? 8.877 -7.113 39.249 1.00 85.75 233 SER A CA 1
ATOM 1907 C C . SER A 1 233 ? 9.694 -8.357 38.894 1.00 85.75 233 SER A C 1
ATOM 1909 O O . SER A 1 233 ? 10.921 -8.364 39.004 1.00 85.75 233 SER A O 1
ATOM 1911 N N . ARG A 1 234 ? 9.013 -9.429 38.475 1.00 88.25 234 ARG A N 1
ATOM 1912 C CA . ARG A 1 234 ? 9.613 -10.745 38.223 1.00 88.25 234 ARG A CA 1
ATOM 1913 C C . ARG A 1 234 ? 8.723 -11.593 37.326 1.00 88.25 234 ARG A C 1
ATOM 1915 O O . ARG A 1 234 ? 7.548 -11.290 37.145 1.00 88.25 234 ARG A O 1
ATOM 1922 N N . THR A 1 235 ? 9.277 -12.693 36.832 1.00 89.31 235 THR A N 1
ATOM 1923 C CA . THR A 1 235 ? 8.547 -13.723 36.090 1.00 89.31 235 THR A CA 1
ATOM 1924 C C . THR A 1 235 ? 8.868 -15.081 36.694 1.00 89.31 235 THR A C 1
ATOM 1926 O O . THR A 1 235 ? 10.042 -15.422 36.824 1.00 89.31 235 THR A O 1
ATOM 1929 N N . GLU A 1 236 ? 7.840 -15.848 37.041 1.00 90.88 236 GLU A N 1
ATOM 1930 C CA . GLU A 1 236 ? 7.974 -17.256 37.430 1.00 90.88 236 GLU A CA 1
ATOM 1931 C C . GLU A 1 236 ? 7.777 -18.148 36.211 1.00 90.88 236 GLU A C 1
ATOM 1933 O O . GLU A 1 236 ? 6.880 -17.883 35.411 1.00 90.88 236 GLU A O 1
ATOM 1938 N N . TRP A 1 237 ? 8.589 -19.198 36.087 1.00 88.50 237 TRP A N 1
ATOM 1939 C CA . TRP A 1 237 ? 8.575 -20.128 34.957 1.00 88.50 237 TRP A CA 1
ATOM 1940 C C . TRP A 1 237 ? 8.253 -21.549 35.418 1.00 88.50 237 TRP A C 1
ATOM 1942 O O . TRP A 1 237 ? 8.661 -21.963 36.501 1.00 88.50 237 TRP A O 1
ATOM 1952 N N . PHE A 1 238 ? 7.536 -22.296 34.581 1.00 89.75 238 PHE A N 1
ATOM 1953 C CA . PHE A 1 238 ? 7.099 -23.663 34.861 1.00 89.75 238 PHE A CA 1
ATOM 1954 C C . PHE A 1 238 ? 7.315 -24.548 33.636 1.00 89.75 238 PHE A C 1
ATOM 1956 O O . PHE A 1 238 ? 7.000 -24.143 32.515 1.00 89.75 238 PHE A O 1
ATOM 1963 N N . ASP A 1 239 ? 7.784 -25.773 33.854 1.00 83.31 239 ASP A N 1
ATOM 1964 C CA . ASP A 1 239 ? 8.099 -26.725 32.779 1.00 83.31 239 ASP A CA 1
ATOM 1965 C C . ASP A 1 239 ? 6.889 -27.580 32.389 1.00 83.31 239 ASP A C 1
ATOM 1967 O O . ASP A 1 239 ? 6.845 -28.199 31.323 1.00 83.31 239 ASP A O 1
ATOM 1971 N N . THR A 1 240 ? 5.878 -27.634 33.258 1.00 84.81 240 THR A N 1
ATOM 1972 C CA . THR A 1 240 ? 4.671 -28.423 33.033 1.00 84.81 240 THR A CA 1
ATOM 1973 C C . THR A 1 240 ? 3.407 -27.609 33.271 1.00 84.81 240 THR A C 1
ATOM 1975 O O . THR A 1 240 ? 3.337 -26.744 34.145 1.00 84.81 240 THR A O 1
ATOM 1978 N N . PHE A 1 241 ? 2.357 -27.939 32.514 1.00 87.06 241 PHE A N 1
ATOM 1979 C CA . PHE A 1 241 ? 1.040 -27.325 32.685 1.00 87.06 241 PHE A CA 1
ATOM 1980 C C . PHE A 1 241 ? 0.462 -27.582 34.084 1.00 87.06 241 PHE A C 1
ATOM 1982 O O . PHE A 1 241 ? -0.190 -26.708 34.639 1.00 87.06 241 PHE A O 1
ATOM 1989 N N . ALA A 1 242 ? 0.743 -28.749 34.677 1.00 87.50 242 ALA A N 1
ATOM 1990 C CA . ALA A 1 242 ? 0.258 -29.113 36.007 1.00 87.50 242 ALA A CA 1
ATOM 1991 C C . ALA A 1 242 ? 0.889 -28.265 37.124 1.00 87.50 242 ALA A C 1
ATOM 1993 O O . ALA A 1 242 ? 0.204 -27.879 38.069 1.00 87.50 242 ALA A O 1
ATOM 1994 N N . GLU A 1 243 ? 2.186 -27.962 37.030 1.00 90.19 243 GLU A N 1
ATOM 1995 C CA . GLU A 1 243 ? 2.857 -27.067 37.980 1.00 90.19 243 GLU A CA 1
ATOM 1996 C C . GLU A 1 243 ? 2.357 -25.633 37.826 1.00 90.19 243 GLU A C 1
ATOM 1998 O O . GLU A 1 243 ? 2.006 -24.999 38.821 1.00 90.19 243 GLU A O 1
ATOM 2003 N N . PHE A 1 244 ? 2.252 -25.163 36.580 1.00 93.12 244 PHE A N 1
ATOM 2004 C CA . PHE A 1 244 ? 1.717 -23.848 36.241 1.00 93.12 244 PHE A CA 1
ATOM 2005 C C . PHE A 1 244 ? 0.286 -23.652 36.761 1.00 93.12 244 PHE A C 1
ATOM 2007 O O . PHE A 1 244 ? -0.004 -22.670 37.446 1.00 93.12 244 PHE A O 1
ATOM 2014 N N . SER A 1 245 ? -0.611 -24.605 36.495 1.00 90.81 245 SER A N 1
ATOM 2015 C CA . SER A 1 245 ? -2.004 -24.513 36.931 1.00 90.81 245 SER A CA 1
ATOM 2016 C C . SER A 1 245 ? -2.126 -24.609 38.449 1.00 90.81 245 SER A C 1
ATOM 2018 O O . SER A 1 245 ? -2.874 -23.842 39.049 1.00 90.81 245 SER A O 1
ATOM 2020 N N . LYS A 1 246 ? -1.346 -25.485 39.096 1.00 92.69 246 LYS A N 1
ATOM 2021 C CA . LYS A 1 246 ? -1.323 -25.611 40.558 1.00 92.69 246 LYS A CA 1
ATOM 2022 C C . LYS A 1 246 ? -0.812 -24.339 41.232 1.00 92.69 246 LYS A C 1
ATOM 2024 O O . LYS A 1 246 ? -1.377 -23.940 42.245 1.00 92.69 246 LYS A O 1
ATOM 2029 N N . TYR A 1 247 ? 0.217 -23.696 40.679 1.00 94.31 247 TYR A N 1
ATOM 2030 C CA . TYR A 1 247 ? 0.740 -22.424 41.188 1.00 94.31 247 TYR A CA 1
ATOM 2031 C C . TYR A 1 247 ? -0.326 -21.324 41.182 1.00 94.31 247 TYR A C 1
ATOM 2033 O O . TYR A 1 247 ? -0.427 -20.538 42.122 1.00 94.31 247 TYR A O 1
ATOM 2041 N N . LEU A 1 248 ? -1.163 -21.316 40.146 1.00 91.88 248 LEU A N 1
ATOM 2042 C CA . LEU A 1 248 ? -2.285 -20.397 39.995 1.00 91.88 248 LEU A CA 1
ATOM 2043 C C . LEU A 1 248 ? -3.557 -20.854 40.732 1.00 91.88 248 LEU A C 1
ATOM 2045 O O . LEU A 1 248 ? -4.599 -20.228 40.569 1.00 91.88 248 LEU A O 1
ATOM 2049 N N . ASN A 1 249 ? -3.514 -21.931 41.526 1.00 91.31 249 ASN A N 1
ATOM 2050 C CA . ASN A 1 249 ? -4.694 -22.546 42.152 1.00 91.31 249 ASN A CA 1
ATOM 2051 C C . ASN A 1 249 ? -5.830 -22.825 41.147 1.00 91.31 249 ASN A C 1
ATOM 2053 O O . ASN A 1 249 ? -7.000 -22.576 41.428 1.00 91.31 249 ASN A O 1
ATOM 2057 N N . ASN A 1 250 ? -5.465 -23.316 39.961 1.00 88.94 250 ASN A N 1
ATOM 2058 C CA . ASN A 1 250 ? -6.328 -23.552 38.802 1.00 88.94 250 ASN A CA 1
ATOM 2059 C C . ASN A 1 250 ? -7.048 -22.301 38.257 1.00 88.94 250 ASN A C 1
ATOM 2061 O O . ASN A 1 250 ? -7.922 -22.426 37.397 1.00 88.94 250 ASN A O 1
ATOM 2065 N N . ASP A 1 251 ? -6.657 -21.094 38.683 1.00 87.25 251 ASP A N 1
ATOM 2066 C CA . ASP A 1 251 ? -7.122 -19.844 38.090 1.00 87.25 251 ASP A CA 1
ATOM 2067 C C . ASP A 1 251 ? -6.307 -19.472 36.847 1.00 87.25 251 ASP A C 1
ATOM 2069 O O . ASP A 1 251 ? -5.350 -18.691 36.882 1.00 87.25 251 ASP A O 1
ATOM 2073 N N . LEU A 1 252 ? -6.718 -20.027 35.711 1.00 86.00 252 LEU A N 1
ATOM 2074 C CA . LEU A 1 252 ? -6.135 -19.757 34.400 1.00 86.00 252 LEU A CA 1
ATOM 2075 C C . LEU A 1 252 ? -6.796 -18.568 33.693 1.00 86.00 252 LEU A C 1
ATOM 2077 O O . LEU A 1 252 ? -6.520 -18.335 32.513 1.00 86.00 252 LEU A O 1
ATOM 2081 N N . SER A 1 253 ? -7.609 -17.775 34.393 1.00 76.56 253 SER A N 1
ATOM 2082 C CA . SER A 1 253 ? -8.245 -16.597 33.815 1.00 76.56 253 SER A CA 1
ATOM 2083 C C . SER A 1 253 ? -7.210 -15.644 33.209 1.00 76.56 253 SER A C 1
ATOM 2085 O O . SER A 1 253 ? -6.137 -15.421 33.782 1.00 76.56 253 SER A O 1
ATOM 2087 N N . ASN A 1 254 ? -7.524 -15.096 32.034 1.00 71.56 254 ASN A N 1
ATOM 2088 C CA . ASN A 1 254 ? -6.655 -14.226 31.231 1.00 71.56 254 ASN A CA 1
ATOM 2089 C C . ASN A 1 254 ? -5.307 -14.852 30.803 1.00 71.56 254 ASN A C 1
ATOM 2091 O O . ASN A 1 254 ? -4.384 -14.118 30.448 1.00 71.56 254 ASN A O 1
ATOM 2095 N N . SER A 1 255 ? -5.169 -16.183 30.829 1.00 80.06 255 SER A N 1
ATOM 2096 C CA . SER A 1 255 ? -3.941 -16.853 30.371 1.00 80.06 255 SER A CA 1
ATOM 2097 C C . SER A 1 255 ? -3.893 -17.000 28.854 1.00 80.06 255 SER A C 1
ATOM 2099 O O . SER A 1 255 ? -4.901 -17.329 28.238 1.00 80.06 255 SER A O 1
ATOM 2101 N N . ASP A 1 256 ? -2.722 -16.838 28.242 1.00 72.50 256 ASP A N 1
ATOM 2102 C CA . ASP A 1 256 ? -2.488 -17.149 26.828 1.00 72.50 256 ASP A CA 1
ATOM 2103 C C . ASP A 1 256 ? -1.814 -18.518 26.675 1.00 72.50 256 ASP A C 1
ATOM 2105 O O . ASP A 1 256 ? -0.602 -18.648 26.803 1.00 72.50 256 ASP A O 1
ATOM 2109 N N . LEU A 1 257 ? -2.617 -19.546 26.423 1.00 77.69 257 LEU A N 1
ATOM 2110 C CA . LEU A 1 257 ? -2.234 -20.951 26.258 1.00 77.69 257 LEU A CA 1
ATOM 2111 C C . LEU A 1 257 ? -2.264 -21.413 24.788 1.00 77.69 257 LEU A C 1
ATOM 2113 O O . LEU A 1 257 ? -2.177 -22.611 24.513 1.00 77.69 257 LEU A O 1
ATOM 2117 N N . ARG A 1 258 ? -2.419 -20.498 23.822 1.00 69.69 258 ARG A N 1
ATOM 2118 C CA . ARG A 1 258 ? -2.474 -20.843 22.388 1.00 69.69 258 ARG A CA 1
ATOM 2119 C C . ARG A 1 258 ? -1.185 -21.524 21.934 1.00 69.69 258 ARG A C 1
ATOM 2121 O O . ARG A 1 258 ? -0.088 -21.098 22.283 1.00 69.69 258 ARG A O 1
ATOM 2128 N N . GLY A 1 259 ? -1.310 -22.571 21.126 1.00 60.56 259 GLY A N 1
ATOM 2129 C CA . GLY A 1 259 ? -0.204 -23.430 20.713 1.00 60.56 259 GLY A CA 1
ATOM 2130 C C . GLY A 1 259 ? 0.120 -24.569 21.687 1.00 60.56 259 GLY A C 1
ATOM 2131 O O . GLY A 1 259 ? 0.889 -25.454 21.308 1.00 60.56 259 GLY A O 1
ATOM 2132 N N . TYR A 1 260 ? -0.450 -24.596 22.900 1.00 70.50 260 TYR A N 1
ATOM 2133 C CA . TYR A 1 260 ? -0.356 -25.747 23.803 1.00 70.50 260 TYR A CA 1
ATOM 2134 C C . TYR A 1 260 ? -1.505 -26.728 23.548 1.00 70.50 260 TYR A C 1
ATOM 2136 O O . TYR A 1 260 ? -2.667 -26.340 23.443 1.00 70.50 260 TYR A O 1
ATOM 2144 N N . ASN A 1 261 ? -1.188 -28.021 23.453 1.00 67.56 261 ASN A N 1
ATOM 2145 C CA . ASN A 1 261 ? -2.188 -29.059 23.222 1.00 67.56 261 ASN A CA 1
ATOM 2146 C C . ASN A 1 261 ? -2.878 -29.451 24.538 1.00 67.56 261 ASN A C 1
ATOM 2148 O O . ASN A 1 261 ? -2.306 -30.189 25.337 1.00 67.56 261 ASN A O 1
ATOM 2152 N N . LEU A 1 262 ? -4.118 -28.998 24.724 1.00 71.62 262 LEU A N 1
ATOM 2153 C CA . LEU A 1 262 ? -4.954 -29.320 25.887 1.00 71.62 262 LEU A CA 1
ATOM 2154 C C . LEU A 1 262 ? -5.747 -30.636 25.735 1.00 71.62 262 LEU A C 1
ATOM 2156 O O . LEU A 1 262 ? -6.619 -30.926 26.553 1.00 71.62 262 LEU A O 1
ATOM 2160 N N . ASN A 1 263 ? -5.469 -31.462 24.717 1.00 62.16 263 ASN A N 1
ATOM 2161 C CA . ASN A 1 263 ? -6.145 -32.753 24.557 1.00 62.16 263 ASN A CA 1
ATOM 2162 C C . ASN A 1 263 ? -5.891 -33.666 25.764 1.00 62.16 263 ASN A C 1
ATOM 2164 O O . ASN A 1 263 ? -4.752 -34.022 26.060 1.00 62.16 263 ASN A O 1
ATOM 2168 N N . GLY A 1 264 ? -6.974 -34.086 26.422 1.00 60.44 264 GLY A N 1
ATOM 2169 C CA . GLY A 1 264 ? -6.927 -34.917 27.629 1.00 60.44 264 GLY A CA 1
ATOM 2170 C C . GLY A 1 264 ? -6.907 -34.132 28.945 1.00 60.44 264 GLY A C 1
ATOM 2171 O O . GLY A 1 264 ? -6.959 -34.753 30.002 1.00 60.44 264 GLY A O 1
ATOM 2172 N N . VAL A 1 265 ? -6.879 -32.796 28.901 1.00 75.69 265 VAL A N 1
ATOM 2173 C CA . VAL A 1 265 ? -7.101 -31.935 30.070 1.00 75.69 265 VAL A CA 1
ATOM 2174 C C . VAL A 1 265 ? -8.606 -31.738 30.257 1.00 75.69 265 VAL A C 1
ATOM 2176 O O . VAL A 1 265 ? -9.297 -31.323 29.326 1.00 75.69 265 VAL A O 1
ATOM 2179 N N . ASN A 1 266 ? -9.126 -32.020 31.453 1.00 78.19 266 ASN A N 1
ATOM 2180 C CA . ASN A 1 266 ? -10.513 -31.709 31.784 1.00 78.19 266 ASN A CA 1
ATOM 2181 C C . ASN A 1 266 ? -10.650 -30.204 32.053 1.00 78.19 266 ASN A C 1
ATOM 2183 O O . ASN A 1 266 ? -10.289 -29.717 33.120 1.00 78.19 266 ASN A O 1
ATOM 2187 N N . LEU A 1 267 ? -11.137 -29.457 31.062 1.00 74.06 267 LEU A N 1
ATOM 2188 C CA . LEU A 1 267 ? -11.226 -27.996 31.135 1.00 74.06 267 LEU A CA 1
ATOM 2189 C C . LEU A 1 267 ? -12.203 -27.496 32.213 1.00 74.06 267 LEU A C 1
ATOM 2191 O O . LEU A 1 267 ? -12.098 -26.343 32.616 1.00 74.06 267 LEU A O 1
ATOM 2195 N N . GLU A 1 268 ? -13.106 -28.349 32.710 1.00 76.75 268 GLU A N 1
ATOM 2196 C CA . GLU A 1 268 ? -14.024 -28.016 33.810 1.00 76.75 268 GLU A CA 1
ATOM 2197 C C . GLU A 1 268 ? -13.305 -27.827 35.159 1.00 76.75 268 GLU A C 1
ATOM 2199 O O . GLU A 1 268 ? -13.851 -27.194 36.061 1.00 76.75 268 GLU A O 1
ATOM 2204 N N . ASP A 1 269 ? -12.066 -28.315 35.290 1.00 82.31 269 ASP A N 1
ATOM 2205 C CA . ASP A 1 269 ? -11.281 -28.227 36.529 1.00 82.31 269 ASP A CA 1
ATOM 2206 C C . ASP A 1 269 ? -10.561 -26.868 36.703 1.00 82.31 269 ASP A C 1
ATOM 2208 O O . ASP A 1 269 ? -9.897 -26.644 37.724 1.00 82.31 269 ASP A O 1
ATOM 2212 N N . PHE A 1 270 ? -10.672 -25.956 35.724 1.00 85.00 270 PHE A N 1
ATOM 2213 C CA . PHE A 1 270 ? -9.945 -24.682 35.675 1.00 85.00 270 PHE A CA 1
ATOM 2214 C C . PHE A 1 270 ? -10.879 -23.484 35.476 1.00 85.00 270 PHE A C 1
ATOM 2216 O O . PHE A 1 270 ? -11.818 -23.530 34.683 1.00 85.00 270 PHE A O 1
ATOM 2223 N N . ASN A 1 271 ? -10.570 -22.359 36.127 1.00 76.44 271 ASN A N 1
ATOM 2224 C CA . ASN A 1 271 ? -11.186 -21.081 35.777 1.00 76.44 271 ASN A CA 1
ATOM 2225 C C . ASN A 1 271 ? -10.516 -20.539 34.506 1.00 76.44 271 ASN A C 1
ATOM 2227 O O . ASN A 1 271 ? -9.353 -20.144 34.542 1.00 76.44 271 ASN A O 1
ATOM 2231 N N . LEU A 1 272 ? -11.240 -20.540 33.386 1.00 71.19 272 LEU A N 1
ATOM 2232 C CA . LEU A 1 272 ? -10.749 -20.143 32.060 1.00 71.19 272 LEU A CA 1
ATOM 2233 C C . LEU A 1 272 ? -11.331 -18.805 31.583 1.00 71.19 272 LEU A C 1
ATOM 2235 O O . LEU A 1 272 ? -11.292 -18.510 30.386 1.00 71.19 272 LEU A O 1
ATOM 2239 N N . ASP A 1 273 ? -11.859 -17.983 32.492 1.00 58.84 273 ASP A N 1
ATOM 2240 C CA . ASP A 1 273 ? -12.427 -16.679 32.150 1.00 58.84 273 ASP A CA 1
ATOM 2241 C C . ASP A 1 273 ? -11.416 -15.830 31.360 1.00 58.84 273 ASP A C 1
ATOM 2243 O O . ASP A 1 273 ? -10.344 -15.474 31.850 1.00 58.84 273 ASP A O 1
ATOM 2247 N N . ASN A 1 274 ? -11.744 -15.518 30.101 1.00 47.19 274 ASN A N 1
ATOM 2248 C CA . ASN A 1 274 ? -10.886 -14.792 29.151 1.00 47.19 274 ASN A CA 1
ATOM 2249 C C . ASN A 1 274 ? -9.525 -15.452 28.830 1.00 47.19 274 ASN A C 1
ATOM 2251 O O . ASN A 1 274 ? -8.636 -14.786 28.297 1.00 47.19 274 ASN A O 1
ATOM 2255 N N . ALA A 1 275 ? -9.343 -16.744 29.116 1.00 69.12 275 ALA A N 1
ATOM 2256 C CA . ALA A 1 275 ? -8.160 -17.486 28.688 1.00 69.12 275 ALA A CA 1
ATOM 2257 C C . ALA A 1 275 ? -8.179 -17.722 27.163 1.00 69.12 275 ALA A C 1
ATOM 2259 O O . ALA A 1 275 ? -9.212 -18.049 26.576 1.00 69.12 275 ALA A O 1
ATOM 2260 N N . LEU A 1 276 ? -7.030 -17.572 26.505 1.00 54.03 276 LEU A N 1
ATOM 2261 C CA . LEU A 1 276 ? -6.834 -17.851 25.085 1.00 54.03 276 LEU A CA 1
ATOM 2262 C C . LEU A 1 276 ? -6.217 -19.241 24.942 1.00 54.03 276 LEU A C 1
ATOM 2264 O O . LEU A 1 276 ? -5.079 -19.445 25.336 1.00 54.03 276 LEU A O 1
ATOM 2268 N N . TYR A 1 277 ? -6.930 -20.196 24.360 1.00 68.50 277 TYR A N 1
ATOM 2269 C CA . TYR A 1 277 ? -6.415 -21.538 24.086 1.00 68.50 277 TYR A CA 1
ATOM 2270 C C . TYR A 1 277 ? -7.000 -22.072 22.776 1.00 68.50 277 TYR A C 1
ATOM 2272 O O . TYR A 1 277 ? -8.047 -21.604 22.325 1.00 68.50 277 TYR A O 1
ATOM 2280 N N . ASP A 1 278 ? -6.307 -23.018 22.143 1.00 53.47 278 ASP A N 1
ATOM 2281 C CA . ASP A 1 278 ? -6.790 -23.643 20.910 1.00 53.47 278 ASP A CA 1
ATOM 2282 C C . ASP A 1 278 ? -7.853 -24.703 21.245 1.00 53.47 278 ASP A C 1
ATOM 2284 O O . ASP A 1 278 ? -7.677 -25.487 22.179 1.00 53.47 278 ASP A O 1
ATOM 2288 N N . ASP A 1 279 ? -8.958 -24.733 20.491 1.00 46.12 279 ASP A N 1
ATOM 2289 C CA . ASP A 1 279 ? -10.026 -25.727 20.674 1.00 46.12 279 ASP A CA 1
ATOM 2290 C C . ASP A 1 279 ? -9.446 -27.154 20.521 1.00 46.12 279 ASP A C 1
ATOM 2292 O O . ASP A 1 279 ? -8.838 -27.447 19.482 1.00 46.12 279 ASP A O 1
ATOM 2296 N N . PRO A 1 280 ? -9.644 -28.063 21.498 1.00 47.19 280 PRO A N 1
ATOM 2297 C CA . PRO A 1 280 ? -9.216 -29.467 21.426 1.00 47.19 280 PRO A CA 1
ATOM 2298 C C . PRO A 1 280 ? -9.643 -30.188 20.131 1.00 47.19 280 PRO A C 1
ATOM 2300 O O . PRO A 1 280 ? -8.972 -31.107 19.651 1.00 47.19 280 PRO A O 1
ATOM 2303 N N . ASN A 1 281 ? -10.734 -29.739 19.500 1.00 40.66 281 ASN A N 1
ATOM 2304 C CA . ASN A 1 281 ? -11.266 -30.306 18.260 1.00 40.66 281 ASN A CA 1
ATOM 2305 C C . ASN A 1 281 ? -10.632 -29.747 16.976 1.00 40.66 281 ASN A C 1
ATOM 2307 O O . ASN A 1 281 ? -10.934 -30.230 15.885 1.00 40.66 281 ASN A O 1
ATOM 2311 N N . TYR A 1 282 ? -9.722 -28.775 17.065 1.00 34.44 282 TYR A N 1
ATOM 2312 C CA . TYR A 1 282 ? -9.065 -28.171 15.901 1.00 34.44 282 TYR A CA 1
ATOM 2313 C C . TYR A 1 282 ? -8.118 -29.148 15.168 1.00 34.44 282 TYR A C 1
ATOM 2315 O O . TYR A 1 282 ? -7.847 -28.989 13.977 1.00 34.44 282 TYR A O 1
ATOM 2323 N N . TYR A 1 283 ? -7.652 -30.212 15.838 1.00 32.44 283 TYR A N 1
ATOM 2324 C CA . TYR A 1 283 ? -6.647 -31.146 15.305 1.00 32.44 283 TYR A CA 1
ATOM 2325 C C . TYR A 1 283 ? -7.198 -32.406 14.612 1.00 32.44 283 TYR A C 1
ATOM 2327 O O . TYR A 1 283 ? -6.414 -33.199 14.085 1.00 32.44 283 TYR A O 1
ATOM 2335 N N . THR A 1 284 ? -8.517 -32.598 14.524 1.00 32.56 284 THR A N 1
ATOM 2336 C CA . THR A 1 284 ? -9.116 -33.780 13.862 1.00 32.56 284 THR A CA 1
ATOM 2337 C C . THR A 1 284 ? -9.321 -33.633 12.346 1.00 32.56 284 THR A C 1
ATOM 2339 O O . THR A 1 284 ? -9.741 -34.580 11.686 1.00 32.56 284 THR A O 1
ATOM 2342 N N . SER A 1 285 ? -8.938 -32.507 11.737 1.00 29.66 285 SER A N 1
ATOM 2343 C CA . SER A 1 285 ? -9.137 -32.227 10.301 1.00 29.66 285 SER A CA 1
ATOM 2344 C C . SER A 1 285 ? -7.852 -32.247 9.453 1.00 29.66 285 SER A C 1
ATOM 2346 O O . SER A 1 285 ? -7.838 -31.766 8.321 1.00 29.66 285 SER A O 1
ATOM 2348 N N . ARG A 1 286 ? -6.765 -32.869 9.933 1.00 27.41 286 ARG A N 1
ATOM 2349 C CA . ARG A 1 286 ? -5.504 -33.005 9.168 1.00 27.41 286 ARG A CA 1
ATOM 2350 C C . ARG A 1 286 ? -5.471 -34.159 8.153 1.00 27.41 286 ARG A C 1
ATOM 2352 O O . ARG A 1 286 ? -4.473 -34.316 7.457 1.00 27.41 286 ARG A O 1
ATOM 2359 N N . ASN A 1 287 ? -6.556 -34.926 8.012 1.00 33.84 287 ASN A N 1
ATOM 2360 C CA . ASN A 1 287 ? -6.614 -36.095 7.119 1.00 33.84 287 ASN A CA 1
ATOM 2361 C C . ASN A 1 287 ? -7.323 -35.876 5.766 1.00 33.84 287 ASN A C 1
ATOM 2363 O O . ASN A 1 287 ? -7.452 -36.825 4.998 1.00 33.84 287 ASN A O 1
ATOM 2367 N N . LEU A 1 288 ? -7.722 -34.646 5.415 1.00 28.58 288 LEU A N 1
ATOM 2368 C CA . LEU A 1 288 ? -8.318 -34.354 4.096 1.00 28.58 288 LEU A CA 1
ATOM 2369 C C . LEU A 1 288 ? -7.317 -33.813 3.052 1.00 28.58 288 LEU A C 1
ATOM 2371 O O . LEU A 1 288 ? -7.607 -33.816 1.859 1.00 28.58 288 LEU A O 1
ATOM 2375 N N . LEU A 1 289 ? -6.121 -33.390 3.475 1.00 28.73 289 LEU A N 1
ATOM 2376 C CA . LEU A 1 289 ? -5.099 -32.789 2.599 1.00 28.73 289 LEU A CA 1
ATOM 2377 C C . LEU A 1 289 ? -4.094 -33.795 2.009 1.00 28.73 289 LEU A C 1
ATOM 2379 O O . LEU A 1 289 ? -3.422 -33.473 1.034 1.00 28.73 289 LEU A O 1
ATOM 2383 N N . ASN A 1 290 ? -4.042 -35.029 2.523 1.00 31.06 290 ASN A N 1
ATOM 2384 C CA . ASN A 1 290 ? -3.148 -36.078 2.008 1.00 31.06 290 ASN A CA 1
ATOM 2385 C C . ASN A 1 290 ? -3.800 -37.022 0.980 1.00 31.06 290 ASN A C 1
ATOM 2387 O O . ASN A 1 290 ? -3.105 -37.848 0.398 1.00 31.06 290 ASN A O 1
ATOM 2391 N N . ILE A 1 291 ? -5.105 -36.888 0.710 1.00 30.61 291 ILE A N 1
ATOM 2392 C CA . ILE A 1 291 ? -5.827 -37.747 -0.253 1.00 30.61 291 ILE A CA 1
ATOM 2393 C C . ILE A 1 291 ? -6.134 -37.016 -1.578 1.00 30.61 291 ILE A C 1
ATOM 2395 O O . ILE A 1 291 ? -6.461 -37.653 -2.573 1.00 30.61 291 ILE A O 1
ATOM 2399 N N . LEU A 1 292 ? -5.930 -35.695 -1.664 1.00 25.61 292 LEU A N 1
ATOM 2400 C CA . LEU A 1 292 ? -6.237 -34.909 -2.873 1.00 25.61 292 LEU A CA 1
ATOM 2401 C C . LEU A 1 292 ? -5.017 -34.530 -3.733 1.00 25.61 292 LEU A C 1
ATOM 2403 O O . LEU A 1 292 ? -5.176 -33.890 -4.769 1.00 25.61 292 LEU A O 1
ATOM 2407 N N . SER A 1 293 ? -3.801 -34.947 -3.366 1.00 30.48 293 SER A N 1
ATOM 2408 C CA . SER A 1 293 ? -2.574 -34.619 -4.117 1.00 30.48 293 SER A CA 1
ATOM 2409 C C . SER A 1 293 ? -2.113 -35.698 -5.108 1.00 30.48 293 SER A C 1
ATOM 2411 O O . SER A 1 293 ? -1.030 -35.579 -5.680 1.00 30.48 293 SER A O 1
ATOM 2413 N N . SER A 1 294 ? -2.914 -36.739 -5.361 1.00 31.03 294 SER A N 1
ATOM 2414 C CA . SER A 1 294 ? -2.496 -37.866 -6.210 1.00 31.03 294 SER A CA 1
ATOM 2415 C C . SER A 1 294 ? -3.533 -38.348 -7.230 1.00 31.03 294 SER A C 1
ATOM 2417 O O . SER A 1 294 ? -3.632 -39.539 -7.473 1.00 31.03 294 SER A O 1
ATOM 2419 N N . SER A 1 295 ? -4.250 -37.445 -7.909 1.00 30.72 295 SER A N 1
ATOM 2420 C CA . SER A 1 295 ? -4.828 -37.745 -9.237 1.00 30.72 295 SER A CA 1
ATOM 2421 C C . SER A 1 295 ? -5.470 -36.515 -9.886 1.00 30.72 295 SER A C 1
ATOM 2423 O O . SER A 1 295 ? -6.618 -36.188 -9.595 1.00 30.72 295 SER A O 1
ATOM 2425 N N . SER A 1 296 ? -4.737 -35.829 -10.766 1.00 25.50 296 SER A N 1
ATOM 2426 C CA . SER A 1 296 ? -5.263 -35.137 -11.966 1.00 25.50 296 SER A CA 1
ATOM 2427 C C . SER A 1 296 ? -4.137 -34.363 -12.662 1.00 25.50 296 SER A C 1
ATOM 2429 O O . SER A 1 296 ? -4.096 -33.138 -12.722 1.00 25.50 296 SER A O 1
ATOM 2431 N N . LEU A 1 297 ? -3.182 -35.116 -13.205 1.00 29.45 297 LEU A N 1
ATOM 2432 C CA . LEU A 1 297 ? -2.410 -34.659 -14.353 1.00 29.45 297 LEU A CA 1
ATOM 2433 C C . LEU A 1 297 ? -3.246 -34.975 -15.589 1.00 29.45 297 LEU A C 1
ATOM 2435 O O . LEU A 1 297 ? -3.256 -36.116 -16.023 1.00 29.45 297 LEU A O 1
ATOM 2439 N N . GLU A 1 298 ? -3.920 -33.972 -16.140 1.00 25.05 298 GLU A N 1
ATOM 2440 C CA . GLU A 1 298 ? -4.236 -33.921 -17.569 1.00 25.05 298 GLU A CA 1
ATOM 2441 C C . GLU A 1 298 ? -4.439 -32.456 -17.978 1.00 25.05 298 GLU A C 1
ATOM 2443 O O . GLU A 1 298 ? -5.526 -31.885 -17.943 1.00 25.05 298 GLU A O 1
ATOM 2448 N N . LEU A 1 299 ? -3.320 -31.813 -18.324 1.00 25.19 299 LEU A N 1
ATOM 2449 C CA . LEU A 1 299 ? -3.310 -30.547 -19.048 1.00 25.19 299 LEU A CA 1
ATOM 2450 C C . LEU A 1 299 ? -3.725 -30.832 -20.491 1.00 25.19 299 LEU A C 1
ATOM 2452 O O . LEU A 1 299 ? -2.900 -31.223 -21.318 1.00 25.19 299 LEU A O 1
ATOM 2456 N N . TYR A 1 300 ? -5.000 -30.609 -20.795 1.00 23.56 300 TYR A N 1
ATOM 2457 C CA . TYR A 1 300 ? -5.446 -30.468 -22.171 1.00 23.56 300 TYR A CA 1
ATOM 2458 C C . TYR A 1 300 ? -5.098 -29.055 -22.648 1.00 23.56 300 TYR A C 1
ATOM 2460 O O . TYR A 1 300 ? -5.611 -28.056 -22.148 1.00 23.56 300 TYR A O 1
ATOM 2468 N N . ASN A 1 301 ? -4.202 -28.976 -23.622 1.00 30.67 301 ASN A N 1
ATOM 2469 C CA . ASN A 1 301 ? -4.088 -27.837 -24.521 1.00 30.67 301 ASN A CA 1
ATOM 2470 C C . ASN A 1 301 ? -4.408 -28.417 -25.899 1.00 30.67 301 ASN A C 1
ATOM 2472 O O . ASN A 1 301 ? -3.767 -29.402 -26.282 1.00 30.67 301 ASN A O 1
ATOM 2476 N N . PRO A 1 302 ? -5.382 -27.866 -26.637 1.00 29.97 302 PRO A N 1
ATOM 2477 C CA . PRO A 1 302 ? -4.916 -26.968 -27.685 1.00 29.97 302 PRO A CA 1
ATOM 2478 C C . PRO A 1 302 ? -5.885 -25.830 -28.068 1.00 29.97 302 PRO A C 1
ATOM 2480 O O . PRO A 1 302 ? -7.086 -25.862 -27.829 1.00 29.97 302 PRO A O 1
ATOM 2483 N N . GLU A 1 303 ? -5.283 -24.884 -28.788 1.00 22.44 303 GLU A N 1
ATOM 2484 C CA . GLU A 1 303 ? -5.861 -23.888 -29.700 1.00 22.44 303 GLU A CA 1
ATOM 2485 C C . GLU A 1 303 ? -6.201 -22.488 -29.162 1.00 22.44 303 GLU A C 1
ATOM 2487 O O . GLU A 1 303 ? -7.233 -22.176 -28.580 1.00 22.44 303 GLU A O 1
ATOM 2492 N N . SER A 1 304 ? -5.269 -21.598 -29.501 1.00 29.92 304 SER A N 1
ATOM 2493 C CA . SER A 1 304 ? -5.376 -20.151 -29.578 1.00 29.92 304 SER A CA 1
ATOM 2494 C C . SER A 1 304 ? -6.683 -19.632 -30.188 1.00 29.92 304 SER A C 1
ATOM 2496 O O . SER A 1 304 ? -7.030 -20.007 -31.308 1.00 29.92 304 SER A O 1
ATOM 2498 N N . LYS A 1 305 ? -7.236 -18.587 -29.562 1.00 24.05 305 LYS A N 1
ATOM 2499 C CA . LYS A 1 305 ? -7.513 -17.288 -30.205 1.00 24.05 305 LYS A CA 1
ATOM 2500 C C . LYS A 1 305 ? -7.643 -16.196 -29.130 1.00 24.05 305 LYS A C 1
ATOM 2502 O O . LYS A 1 305 ? -8.580 -16.220 -28.346 1.00 24.05 305 LYS A O 1
ATOM 2507 N N . LEU A 1 306 ? -6.729 -15.222 -29.195 1.00 27.09 306 LEU A N 1
ATOM 2508 C CA . LEU A 1 306 ? -6.733 -13.905 -28.528 1.00 27.09 306 LEU A CA 1
ATOM 2509 C C . LEU A 1 306 ? -6.402 -13.869 -27.017 1.00 27.09 306 LEU A C 1
ATOM 2511 O O . LEU A 1 306 ? -6.820 -14.745 -26.264 1.00 27.09 306 LEU A O 1
ATOM 2515 N N . PRO A 1 307 ? -5.618 -12.869 -26.557 1.00 28.23 307 PRO A N 1
ATOM 2516 C CA . PRO A 1 307 ? -5.140 -12.826 -25.183 1.00 28.23 307 PRO A CA 1
ATOM 2517 C C . PRO A 1 307 ? -6.276 -12.482 -24.217 1.00 28.23 307 PRO A C 1
ATOM 2519 O O . PRO A 1 307 ? -6.904 -11.429 -24.328 1.00 28.23 307 PRO A O 1
ATOM 2522 N N . ALA A 1 308 ? -6.490 -13.366 -23.240 1.00 30.23 308 ALA A N 1
ATOM 2523 C CA . ALA A 1 308 ? -7.196 -13.044 -22.012 1.00 30.23 308 ALA A CA 1
ATOM 2524 C C . ALA A 1 308 ? -6.418 -11.929 -21.297 1.00 30.23 308 ALA A C 1
ATOM 2526 O O . ALA A 1 308 ? -5.301 -12.117 -20.811 1.00 30.23 308 ALA A O 1
ATOM 2527 N N . LEU A 1 309 ? -7.005 -10.738 -21.354 1.00 37.91 309 LEU A N 1
ATOM 2528 C CA . LEU A 1 309 ? -6.606 -9.538 -20.643 1.00 37.91 309 LEU A CA 1
ATOM 2529 C C . LEU A 1 309 ? -6.692 -9.832 -19.133 1.00 37.91 309 LEU A C 1
ATOM 2531 O O . LEU A 1 309 ? -7.745 -10.250 -18.666 1.00 37.91 309 LEU A O 1
ATOM 2535 N N . TYR A 1 310 ? -5.596 -9.580 -18.413 1.00 38.41 310 TYR A N 1
ATOM 2536 C CA . TYR A 1 310 ? -5.461 -9.621 -16.948 1.00 38.41 310 TYR A CA 1
ATOM 2537 C C . TYR A 1 310 ? -5.385 -11.019 -16.302 1.00 38.41 310 TYR A C 1
ATOM 2539 O O . TYR A 1 310 ? -6.373 -11.590 -15.864 1.00 38.41 310 TYR A O 1
ATOM 2547 N N . ASN A 1 311 ? -4.158 -11.533 -16.150 1.00 35.59 311 ASN A N 1
ATOM 2548 C CA . ASN A 1 311 ? -3.853 -12.512 -15.102 1.00 35.59 311 ASN A CA 1
ATOM 2549 C C . ASN A 1 311 ? -3.781 -11.730 -13.778 1.00 35.59 311 ASN A C 1
ATOM 2551 O O . ASN A 1 311 ? -2.835 -10.967 -13.581 1.00 35.59 311 ASN A O 1
ATOM 2555 N N . PHE A 1 312 ? -4.787 -11.876 -12.916 1.00 41.38 312 PHE A N 1
ATOM 2556 C CA . PHE A 1 312 ? -4.964 -11.092 -11.683 1.00 41.38 312 PHE A CA 1
ATOM 2557 C C . PHE A 1 312 ? -3.899 -11.327 -10.603 1.00 41.38 312 PHE A C 1
ATOM 2559 O O . PHE A 1 312 ? -3.836 -10.564 -9.649 1.00 41.38 312 PHE A O 1
ATOM 2566 N N . ASP A 1 313 ? -3.025 -12.319 -10.780 1.00 39.78 313 ASP A N 1
ATOM 2567 C CA . ASP A 1 313 ? -2.417 -12.970 -9.619 1.00 39.78 313 ASP A CA 1
ATOM 2568 C C . ASP A 1 313 ? -0.900 -13.113 -9.611 1.00 39.78 313 ASP A C 1
ATOM 2570 O O . ASP A 1 313 ? -0.373 -13.844 -8.779 1.00 39.78 313 ASP A O 1
ATOM 2574 N N . TYR A 1 314 ? -0.171 -12.483 -10.535 1.00 42.69 314 TYR A N 1
ATOM 2575 C CA . TYR A 1 314 ? 1.223 -12.899 -10.708 1.00 42.69 314 TYR A CA 1
ATOM 2576 C C . TYR A 1 314 ? 2.288 -11.889 -10.300 1.00 42.69 314 TYR A C 1
ATOM 2578 O O . TYR A 1 314 ? 3.207 -12.311 -9.618 1.00 42.69 314 TYR A O 1
ATOM 2586 N N . PHE A 1 315 ? 2.202 -10.597 -10.621 1.00 47.78 315 PHE A N 1
ATOM 2587 C CA . PHE A 1 315 ? 3.304 -9.654 -10.342 1.00 47.78 315 PHE A CA 1
ATOM 2588 C C . PHE A 1 315 ? 2.830 -8.194 -10.415 1.00 47.78 315 PHE A C 1
ATOM 2590 O O . PHE A 1 315 ? 3.352 -7.416 -11.218 1.00 47.78 315 PHE A O 1
ATOM 2597 N N . SER A 1 316 ? 1.771 -7.806 -9.694 1.00 53.81 316 SER A N 1
ATOM 2598 C CA . SER A 1 316 ? 1.411 -6.387 -9.680 1.00 53.81 316 SER A CA 1
ATOM 2599 C C . SER A 1 316 ? 2.254 -5.638 -8.661 1.00 53.81 316 SER A C 1
ATOM 2601 O O . SER A 1 316 ? 2.138 -5.870 -7.465 1.00 53.81 316 SER A O 1
ATOM 2603 N N . ASP A 1 317 ? 3.000 -4.638 -9.130 1.00 65.62 317 ASP A N 1
ATOM 2604 C CA . ASP A 1 317 ? 3.620 -3.595 -8.295 1.00 65.62 317 ASP A CA 1
ATOM 2605 C C . ASP A 1 317 ? 2.567 -2.709 -7.583 1.00 65.62 317 ASP A C 1
ATOM 2607 O O . ASP A 1 317 ? 2.814 -1.548 -7.279 1.00 65.62 317 ASP A O 1
ATOM 2611 N N . TYR A 1 318 ? 1.341 -3.199 -7.426 1.00 81.62 318 TYR A N 1
ATOM 2612 C CA . TYR A 1 318 ? 0.164 -2.483 -6.975 1.00 81.62 318 TYR A CA 1
ATOM 2613 C C . TYR A 1 318 ? -0.642 -3.412 -6.081 1.00 81.62 318 TYR A C 1
ATOM 2615 O O . TYR A 1 318 ? -1.011 -4.517 -6.487 1.00 81.62 318 TYR A O 1
ATOM 2623 N N . PHE A 1 319 ? -0.952 -2.931 -4.889 1.00 86.44 319 PHE A N 1
ATOM 2624 C CA .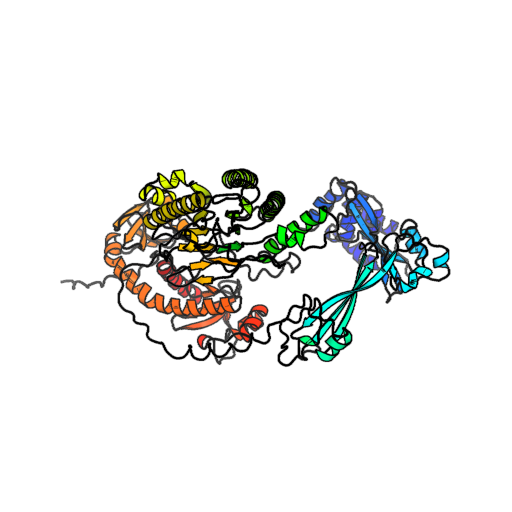 PHE A 1 319 ? -1.825 -3.600 -3.940 1.00 86.44 319 PHE A CA 1
ATOM 2625 C C . PHE A 1 319 ? -2.639 -2.547 -3.207 1.00 86.44 319 PHE A C 1
ATOM 2627 O O . PHE A 1 319 ? -2.230 -1.393 -3.147 1.00 86.44 319 PHE A O 1
ATOM 2634 N N . ALA A 1 320 ? -3.767 -2.919 -2.628 1.00 91.12 320 ALA A N 1
ATOM 2635 C CA . ALA A 1 320 ? -4.561 -2.045 -1.778 1.00 91.12 320 ALA A CA 1
ATOM 2636 C C . ALA A 1 320 ? -4.803 -2.712 -0.427 1.00 91.12 320 ALA A C 1
ATOM 2638 O O . ALA A 1 320 ? -5.028 -3.919 -0.372 1.00 91.12 320 ALA A O 1
ATOM 2639 N N . TYR A 1 321 ? -4.767 -1.923 0.645 1.00 94.62 321 TYR A N 1
ATOM 2640 C CA . TYR A 1 321 ? -5.084 -2.385 1.994 1.00 94.62 321 TYR A CA 1
ATOM 2641 C C . TYR A 1 321 ? -6.584 -2.296 2.253 1.00 94.62 321 TYR A C 1
ATOM 2643 O O . TYR A 1 321 ? -7.230 -1.383 1.742 1.00 94.62 321 TYR A O 1
ATOM 2651 N N . TYR A 1 322 ? -7.141 -3.188 3.069 1.00 97.12 322 TYR A N 1
ATOM 2652 C CA . TYR A 1 322 ? -8.551 -3.133 3.454 1.00 97.12 322 TYR A CA 1
ATOM 2653 C C . TYR A 1 322 ? -8.814 -3.661 4.866 1.00 97.12 322 TYR A C 1
ATOM 2655 O O . TYR A 1 322 ? -8.098 -4.528 5.371 1.00 97.12 322 TYR A O 1
ATOM 2663 N N . ILE A 1 323 ? -9.871 -3.138 5.489 1.00 98.00 323 ILE A N 1
ATOM 2664 C CA . ILE A 1 323 ? -10.426 -3.590 6.773 1.00 98.00 323 ILE A CA 1
ATOM 2665 C C . ILE A 1 323 ? -11.898 -3.165 6.897 1.00 98.00 323 ILE A C 1
ATOM 2667 O O . ILE A 1 323 ? -12.328 -2.200 6.255 1.00 98.00 323 ILE A O 1
ATOM 2671 N N . SER A 1 324 ? -12.678 -3.865 7.719 1.00 97.88 324 SER A N 1
ATOM 2672 C CA . SER A 1 324 ? -14.077 -3.522 7.991 1.00 97.88 324 SER A CA 1
ATOM 2673 C C . SER A 1 324 ? -14.553 -3.982 9.369 1.00 97.88 324 SER A C 1
ATOM 2675 O O . SER A 1 324 ? -13.862 -4.734 10.064 1.00 97.88 324 SER A O 1
ATOM 2677 N N . ASP A 1 325 ? -15.755 -3.540 9.750 1.00 97.38 325 ASP A N 1
ATOM 2678 C CA . ASP A 1 325 ? -16.487 -4.031 10.922 1.00 97.38 325 ASP A CA 1
ATOM 2679 C C . ASP A 1 325 ? -15.697 -3.849 12.229 1.00 97.38 325 ASP A C 1
ATOM 2681 O O . ASP A 1 325 ? -15.488 -4.792 12.994 1.00 97.38 325 ASP A O 1
ATOM 2685 N N . LEU A 1 326 ? -15.209 -2.628 12.472 1.00 96.75 326 LEU A N 1
ATOM 2686 C CA . LEU A 1 326 ? -14.377 -2.290 13.630 1.00 96.75 326 LEU A CA 1
ATOM 2687 C C . LEU A 1 326 ? -15.174 -2.160 14.929 1.00 96.75 326 LEU A C 1
ATOM 2689 O O . LEU A 1 326 ? -14.594 -2.415 15.981 1.00 96.75 326 LEU A O 1
ATOM 2693 N N . HIS A 1 327 ? -16.455 -1.772 14.883 1.00 92.44 327 HIS A N 1
ATOM 2694 C CA . HIS A 1 327 ? -17.379 -1.668 16.032 1.00 92.44 327 HIS A CA 1
ATOM 2695 C C . HIS A 1 327 ? -16.745 -1.078 17.306 1.00 92.44 327 HIS A C 1
ATOM 2697 O O . HIS A 1 327 ? -16.729 -1.713 18.367 1.00 92.44 327 HIS A O 1
ATOM 2703 N N . LEU A 1 328 ? -16.138 0.106 17.187 1.00 89.31 328 LEU A N 1
ATOM 2704 C CA . LEU A 1 328 ? -15.360 0.753 18.248 1.00 89.31 328 LEU A CA 1
ATOM 2705 C C . LEU A 1 328 ? -16.209 1.123 19.463 1.00 89.31 328 LEU A C 1
ATOM 2707 O O . LEU A 1 328 ? -15.747 0.940 20.580 1.00 89.31 328 LEU A O 1
ATOM 2711 N N . ASP A 1 329 ? -17.440 1.594 19.272 1.00 81.38 329 ASP A N 1
ATOM 2712 C CA . ASP A 1 329 ? -18.401 1.850 20.352 1.00 81.38 329 ASP A CA 1
ATOM 2713 C C . ASP A 1 329 ? -18.657 0.607 21.203 1.00 81.38 329 ASP A C 1
ATOM 2715 O O . ASP A 1 329 ? -18.621 0.678 22.428 1.00 81.38 329 ASP A O 1
ATOM 2719 N N . HIS A 1 330 ? -18.849 -0.551 20.569 1.00 81.00 330 HIS A N 1
ATOM 2720 C CA . HIS A 1 330 ? -19.038 -1.803 21.297 1.00 81.00 330 HIS A CA 1
ATOM 2721 C C . HIS A 1 330 ? -17.786 -2.194 22.093 1.00 81.00 330 HIS A C 1
ATOM 2723 O O . HIS A 1 330 ? -17.892 -2.711 23.201 1.00 81.00 330 HIS A O 1
ATOM 2729 N N . LYS A 1 331 ? -16.589 -1.952 21.548 1.00 86.94 331 LYS A N 1
ATOM 2730 C CA . LYS A 1 331 ? -15.335 -2.225 22.263 1.00 86.94 331 LYS A CA 1
ATOM 2731 C C . LYS A 1 331 ? -15.146 -1.268 23.431 1.00 86.94 331 LYS A C 1
ATOM 2733 O O . LYS A 1 331 ? -14.912 -1.734 24.535 1.00 86.94 331 LYS A O 1
ATOM 2738 N N . ILE A 1 332 ? -15.335 0.029 23.199 1.00 80.94 332 ILE A N 1
ATOM 2739 C CA . ILE A 1 332 ? -15.238 1.095 24.201 1.00 80.94 332 ILE A CA 1
ATOM 2740 C C . ILE A 1 332 ? -16.204 0.848 25.363 1.00 80.94 332 ILE A C 1
ATOM 2742 O O . ILE A 1 332 ? -15.786 0.913 26.511 1.00 80.94 332 ILE A O 1
ATOM 2746 N N . ASN A 1 333 ? -17.458 0.483 25.082 1.00 74.44 333 ASN A N 1
ATOM 2747 C CA . ASN A 1 333 ? -18.454 0.199 26.121 1.00 74.44 333 ASN A CA 1
ATOM 2748 C C . ASN A 1 333 ? -18.111 -1.026 26.983 1.00 74.44 333 ASN A C 1
ATOM 2750 O O . ASN A 1 333 ? -18.622 -1.149 28.091 1.00 74.44 333 ASN A O 1
ATOM 2754 N N . ASN A 1 334 ? -17.274 -1.933 26.475 1.00 74.62 334 ASN A N 1
ATOM 2755 C CA . ASN A 1 334 ? -16.801 -3.101 27.214 1.00 74.62 334 ASN A CA 1
ATOM 2756 C C . ASN A 1 334 ? -15.463 -2.852 27.932 1.00 74.62 334 ASN A C 1
ATOM 2758 O O . ASN A 1 334 ? -14.951 -3.761 28.583 1.00 74.62 334 ASN A O 1
ATOM 2762 N N . LEU A 1 335 ? -14.875 -1.657 27.808 1.00 72.00 335 LEU A N 1
ATOM 2763 C CA . LEU A 1 335 ? -13.703 -1.261 28.583 1.00 72.00 335 LEU A CA 1
ATOM 2764 C C . LEU A 1 335 ? -14.151 -0.681 29.928 1.00 72.00 335 LEU A C 1
ATOM 2766 O O . LEU A 1 335 ? -15.074 0.129 29.993 1.00 72.00 335 LEU A O 1
ATOM 2770 N N . SER A 1 336 ? -13.448 -1.043 31.000 1.00 62.91 336 SER A N 1
ATOM 2771 C CA . SER A 1 336 ? -13.589 -0.399 32.310 1.00 62.91 336 SER A CA 1
ATOM 2772 C C . SER A 1 336 ? -12.888 0.961 32.296 1.00 62.91 336 SER A C 1
ATOM 2774 O O . SER A 1 336 ? -11.789 1.096 32.830 1.00 62.91 336 SER A O 1
ATOM 2776 N N . LEU A 1 337 ? -13.488 1.944 31.622 1.00 59.28 337 LEU A N 1
ATOM 2777 C CA . LEU A 1 337 ? -12.944 3.299 31.540 1.00 59.28 337 LEU A CA 1
ATOM 2778 C C . LEU A 1 337 ? -13.266 4.081 32.816 1.00 59.28 337 LEU A C 1
ATOM 2780 O O . LEU A 1 337 ? -14.418 4.124 33.253 1.00 59.28 337 LEU A O 1
ATOM 2784 N N . GLY A 1 338 ? -12.248 4.696 33.414 1.00 41.69 338 GLY A N 1
ATOM 2785 C CA . GLY A 1 338 ? -12.385 5.531 34.608 1.00 41.69 338 GLY A CA 1
ATOM 2786 C C . GLY A 1 338 ? -12.738 6.983 34.283 1.00 41.69 338 GLY A C 1
ATOM 2787 O O . GLY A 1 338 ? -13.334 7.669 35.114 1.00 41.69 338 GLY A O 1
ATOM 2788 N N . TYR A 1 339 ? -12.385 7.450 33.079 1.00 49.53 339 TYR A N 1
ATOM 2789 C CA . TYR A 1 339 ? -12.544 8.843 32.661 1.00 49.53 339 TYR A CA 1
ATOM 2790 C C . TYR A 1 339 ? -12.754 8.988 31.145 1.00 49.53 339 TYR A C 1
ATOM 2792 O O . TYR A 1 339 ? -12.152 8.275 30.345 1.00 49.53 339 TYR A O 1
ATOM 2800 N N . ASP A 1 340 ? -13.519 10.003 30.730 1.00 49.53 340 ASP A N 1
ATOM 2801 C CA . ASP A 1 340 ? -13.859 10.249 29.316 1.00 49.53 340 ASP A CA 1
ATOM 2802 C C . ASP A 1 340 ? -12.641 10.480 28.394 1.00 49.53 340 ASP A C 1
ATOM 2804 O O . ASP A 1 340 ? -12.712 10.213 27.193 1.00 49.53 340 ASP A O 1
ATOM 2808 N N . TYR A 1 341 ? -11.505 10.954 28.928 1.00 65.56 341 TYR A N 1
ATOM 2809 C CA . TYR A 1 341 ? -10.288 11.195 28.135 1.00 65.56 341 TYR A CA 1
ATOM 2810 C C . TYR A 1 341 ? -9.602 9.903 27.653 1.00 65.56 341 TYR A C 1
ATOM 2812 O O . TYR A 1 341 ? -8.761 9.954 26.753 1.00 65.56 341 TYR A O 1
ATOM 2820 N N . GLU A 1 342 ? -9.969 8.744 28.203 1.00 64.94 342 GLU A N 1
ATOM 2821 C CA . GLU A 1 342 ? -9.411 7.445 27.818 1.00 64.94 342 GLU A CA 1
ATOM 2822 C C . GLU A 1 342 ? -9.969 6.946 26.471 1.00 64.94 342 GLU A C 1
ATOM 2824 O O . GLU A 1 342 ? -9.301 6.186 25.765 1.00 64.94 342 GLU A O 1
ATOM 2829 N N . ILE A 1 343 ? -11.153 7.424 26.060 1.00 73.38 343 ILE A N 1
ATOM 2830 C CA . ILE A 1 343 ? -11.765 7.093 24.763 1.00 73.38 343 ILE A CA 1
ATOM 2831 C C . ILE A 1 343 ? -10.879 7.573 23.594 1.00 73.38 343 ILE A C 1
ATOM 2833 O O . ILE A 1 343 ? -10.535 6.748 22.739 1.00 73.38 343 ILE A O 1
ATOM 2837 N N . PRO A 1 344 ? -10.456 8.858 23.540 1.00 76.00 344 PRO A N 1
ATOM 2838 C CA . PRO A 1 344 ? -9.476 9.328 22.566 1.00 76.00 344 PRO A CA 1
ATOM 2839 C C . PRO A 1 344 ? -8.201 8.475 22.499 1.00 76.00 344 PRO A C 1
ATOM 2841 O O . PRO A 1 344 ? -7.808 8.035 21.419 1.00 76.00 344 PRO A O 1
ATOM 2844 N N . MET A 1 345 ? -7.599 8.160 23.651 1.00 81.19 345 MET A N 1
ATOM 2845 C CA . MET A 1 345 ? -6.361 7.372 23.721 1.00 81.19 345 MET A CA 1
ATOM 2846 C C . MET A 1 345 ? -6.536 5.963 23.144 1.00 81.19 345 MET A C 1
ATOM 2848 O O . MET A 1 345 ? -5.668 5.461 22.424 1.00 81.19 345 MET A O 1
ATOM 2852 N N . TYR A 1 346 ? -7.670 5.318 23.429 1.00 83.56 346 TYR A N 1
ATOM 2853 C CA . TYR A 1 346 ? -7.989 4.007 22.873 1.00 83.56 346 TYR A CA 1
ATOM 2854 C C . TYR A 1 346 ? -8.140 4.058 21.345 1.00 83.56 346 TYR A C 1
ATOM 2856 O O . TYR A 1 346 ? -7.593 3.209 20.637 1.00 83.56 346 TYR A O 1
ATOM 2864 N N . ILE A 1 347 ? -8.826 5.074 20.815 1.00 86.62 347 ILE A N 1
ATOM 2865 C CA . ILE A 1 347 ? -8.993 5.251 19.367 1.00 86.62 347 ILE A CA 1
ATOM 2866 C C . ILE A 1 347 ? -7.635 5.496 18.687 1.00 86.62 347 ILE A C 1
ATOM 2868 O O . ILE A 1 347 ? -7.335 4.861 17.672 1.00 86.62 347 ILE A O 1
ATOM 2872 N N . GLU A 1 348 ? -6.776 6.339 19.266 1.00 90.44 348 GLU A N 1
ATOM 2873 C CA . GLU A 1 348 ? -5.412 6.565 18.770 1.00 90.44 348 GLU A CA 1
ATOM 2874 C C . GLU A 1 348 ? -4.577 5.281 18.772 1.00 90.44 348 GLU A C 1
ATOM 2876 O O . GLU A 1 348 ? -3.901 4.978 17.783 1.00 90.44 348 GLU A O 1
ATOM 2881 N N . LYS A 1 349 ? -4.668 4.474 19.837 1.00 92.62 349 LYS A N 1
ATOM 2882 C CA . LYS A 1 349 ? -4.028 3.154 19.907 1.00 92.62 349 LYS A CA 1
ATOM 2883 C C . LYS A 1 349 ? -4.472 2.261 18.747 1.00 92.62 349 LYS A C 1
ATOM 2885 O O . LYS A 1 349 ? -3.619 1.665 18.091 1.00 92.62 349 LYS A O 1
ATOM 2890 N N . LYS A 1 350 ? -5.771 2.195 18.444 1.00 93.94 350 LYS A N 1
ATOM 2891 C CA . LYS A 1 350 ? -6.294 1.381 17.331 1.00 93.94 350 LYS A CA 1
ATOM 2892 C C . LYS A 1 350 ? -5.831 1.857 15.961 1.00 93.94 350 LYS A C 1
ATOM 2894 O O . LYS A 1 350 ? -5.484 1.033 15.117 1.00 93.94 350 LYS A O 1
ATOM 2899 N N . VAL A 1 351 ? -5.735 3.166 15.743 1.00 95.50 351 VAL A N 1
ATOM 2900 C CA . VAL A 1 351 ? -5.133 3.699 14.510 1.00 95.50 351 VAL A CA 1
ATOM 2901 C C . VAL A 1 351 ? -3.631 3.383 14.437 1.00 95.50 351 VAL A C 1
ATOM 2903 O O . VAL A 1 351 ? -3.122 3.059 13.362 1.00 95.50 351 VAL A O 1
ATOM 2906 N N . ASN A 1 352 ? -2.911 3.409 15.562 1.00 90.94 352 ASN A N 1
ATOM 2907 C CA . ASN A 1 352 ? -1.497 3.024 15.611 1.00 90.94 352 ASN A CA 1
ATOM 2908 C C . ASN A 1 352 ? -1.277 1.530 15.325 1.00 90.94 352 ASN A C 1
ATOM 2910 O O . ASN A 1 352 ? -0.306 1.186 14.653 1.00 90.94 352 ASN A O 1
ATOM 2914 N N . GLU A 1 353 ? -2.172 0.644 15.769 1.00 91.19 353 GLU A N 1
ATOM 2915 C CA . GLU A 1 353 ? -2.148 -0.779 15.394 1.00 91.19 353 GLU A CA 1
ATOM 2916 C C . GLU A 1 353 ? -2.258 -0.948 13.866 1.00 91.19 353 GLU A C 1
ATOM 2918 O O . GLU A 1 353 ? -1.422 -1.620 13.263 1.00 91.19 353 GLU A O 1
ATOM 2923 N N . LEU A 1 354 ? -3.191 -0.238 13.214 1.00 92.06 354 LEU A N 1
ATOM 2924 C CA . LEU A 1 354 ? -3.310 -0.239 11.748 1.00 92.06 354 LEU A CA 1
ATOM 2925 C C . LEU A 1 354 ? -2.028 0.250 11.068 1.00 92.06 354 LEU A C 1
ATOM 2927 O O . LEU A 1 354 ? -1.541 -0.380 10.131 1.00 92.06 354 LEU A O 1
ATOM 2931 N N . TYR A 1 355 ? -1.468 1.363 11.542 1.00 89.19 355 TYR A N 1
ATOM 2932 C CA . TYR A 1 355 ? -0.257 1.943 10.966 1.00 89.19 355 TYR A CA 1
ATOM 2933 C C . TYR A 1 355 ? 0.964 1.029 11.126 1.00 89.19 355 TYR A C 1
ATOM 2935 O O . TYR A 1 355 ? 1.738 0.865 10.187 1.00 89.19 355 TYR A O 1
ATOM 2943 N N . THR A 1 356 ? 1.125 0.408 12.294 1.00 83.50 356 THR A N 1
ATOM 2944 C CA . THR A 1 356 ? 2.254 -0.494 12.572 1.00 83.50 356 THR A CA 1
ATOM 2945 C C . THR A 1 356 ? 2.124 -1.841 11.864 1.00 83.50 356 THR A C 1
ATOM 2947 O O . THR A 1 356 ? 3.132 -2.485 11.590 1.00 83.50 356 THR A O 1
ATOM 2950 N N . SER A 1 357 ? 0.904 -2.249 11.491 1.00 80.31 357 SER A N 1
ATOM 2951 C CA . SER A 1 357 ? 0.685 -3.456 10.682 1.00 80.31 357 SER A CA 1
ATOM 2952 C C . SER A 1 357 ? 1.269 -3.364 9.265 1.00 80.31 357 SER A C 1
ATOM 2954 O O . SER A 1 357 ? 1.512 -4.397 8.648 1.00 80.31 357 SER A O 1
ATOM 2956 N N . ILE A 1 358 ? 1.530 -2.147 8.766 1.00 78.25 358 ILE A N 1
ATOM 2957 C CA . ILE A 1 358 ? 2.134 -1.909 7.443 1.00 78.25 358 ILE A CA 1
ATOM 2958 C C . ILE A 1 358 ? 3.547 -1.316 7.509 1.00 78.25 358 ILE A C 1
ATOM 2960 O O . ILE A 1 358 ? 4.326 -1.504 6.580 1.00 78.25 358 ILE A O 1
ATOM 2964 N N . ASN A 1 359 ? 3.881 -0.602 8.585 1.00 68.12 359 ASN A N 1
ATOM 2965 C CA . ASN A 1 359 ? 5.181 0.023 8.805 1.00 68.12 359 ASN A CA 1
ATOM 2966 C C . ASN A 1 359 ? 5.717 -0.522 10.138 1.00 68.12 359 ASN A C 1
ATOM 2968 O O . ASN A 1 359 ? 5.237 -0.097 11.190 1.00 68.12 359 ASN A O 1
ATOM 2972 N N . ARG A 1 360 ? 6.649 -1.488 10.121 1.00 55.31 360 ARG A N 1
ATOM 2973 C CA . ARG A 1 360 ? 7.265 -2.002 11.362 1.00 55.31 360 ARG A CA 1
ATOM 2974 C C . ARG A 1 360 ? 7.851 -0.850 12.197 1.00 55.31 360 ARG A C 1
ATOM 2976 O O . ARG A 1 360 ? 8.170 0.210 11.660 1.00 55.31 360 ARG A O 1
ATOM 2983 N N . SER A 1 361 ? 7.899 -1.039 13.519 1.00 41.09 361 SER A N 1
ATOM 2984 C CA . SER A 1 361 ? 8.365 -0.045 14.497 1.00 41.09 361 SER A CA 1
ATOM 2985 C C . SER A 1 361 ? 9.727 0.522 14.107 1.00 41.09 361 SER A C 1
ATOM 2987 O O . SER A 1 361 ? 10.627 -0.233 13.762 1.00 41.09 361 SER A O 1
ATOM 2989 N N . ALA A 1 362 ? 9.882 1.842 14.216 1.00 36.81 362 ALA A N 1
ATOM 2990 C CA . ALA A 1 362 ? 11.106 2.582 13.895 1.00 36.81 362 ALA A CA 1
ATOM 2991 C C . ALA A 1 362 ? 12.297 2.292 14.842 1.00 36.81 362 ALA A C 1
ATOM 2993 O O . ALA A 1 362 ? 13.261 3.049 14.847 1.00 36.81 362 ALA A O 1
ATOM 2994 N N . ASP A 1 363 ? 12.209 1.219 15.634 1.00 37.69 363 ASP A N 1
ATOM 2995 C CA . ASP A 1 363 ? 13.189 0.795 16.637 1.00 37.69 363 ASP A CA 1
ATOM 2996 C C . ASP A 1 363 ? 13.989 -0.449 16.191 1.00 37.69 363 ASP A C 1
ATOM 2998 O O . ASP A 1 363 ? 14.805 -0.956 16.954 1.00 37.69 363 ASP A O 1
ATOM 3002 N N . GLU A 1 364 ? 13.762 -0.962 14.974 1.00 40.34 364 GLU A N 1
ATOM 3003 C CA . GLU A 1 364 ? 14.649 -1.949 14.341 1.00 40.34 364 GLU A CA 1
ATOM 3004 C C . GLU A 1 364 ? 15.717 -1.189 13.533 1.00 40.34 364 GLU A C 1
ATOM 3006 O O . GLU A 1 364 ? 15.382 -0.321 12.726 1.00 40.34 364 GLU A O 1
ATOM 3011 N N . ASP A 1 365 ? 16.989 -1.474 13.822 1.00 35.09 365 ASP A N 1
ATOM 3012 C CA . ASP A 1 365 ? 18.188 -0.766 13.360 1.00 35.09 365 ASP A CA 1
ATOM 3013 C C . ASP A 1 365 ? 18.175 -0.360 11.869 1.00 35.09 365 ASP A C 1
ATOM 3015 O O . ASP A 1 365 ? 17.763 -1.121 10.992 1.00 35.09 365 ASP A O 1
ATOM 3019 N N . GLU A 1 366 ? 18.713 0.834 11.576 1.00 37.03 366 GLU A N 1
ATOM 3020 C CA . GLU A 1 366 ? 18.842 1.458 10.240 1.00 37.03 366 GLU A CA 1
ATOM 3021 C C . GLU A 1 366 ? 19.633 0.632 9.189 1.00 37.03 366 GLU A C 1
ATOM 3023 O O . GLU A 1 366 ? 19.803 1.103 8.065 1.00 37.03 366 GLU A O 1
ATOM 3028 N N . ASP A 1 367 ? 20.084 -0.587 9.505 1.00 36.28 367 ASP A N 1
ATOM 3029 C CA . ASP A 1 367 ? 20.897 -1.437 8.620 1.00 36.28 367 ASP A CA 1
ATOM 3030 C C . ASP A 1 367 ? 20.122 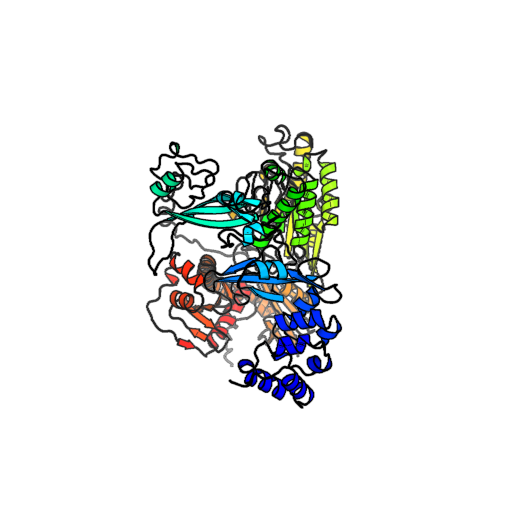-2.571 7.910 1.00 36.28 367 ASP A C 1
ATOM 3032 O O . ASP A 1 367 ? 20.683 -3.219 7.030 1.00 36.28 367 ASP A O 1
ATOM 3036 N N . ASP A 1 368 ? 18.831 -2.789 8.196 1.00 39.47 368 ASP A N 1
ATOM 3037 C CA . ASP A 1 368 ? 18.020 -3.826 7.529 1.00 39.47 368 ASP A CA 1
ATOM 3038 C C . ASP A 1 368 ? 17.035 -3.217 6.501 1.00 39.47 368 ASP A C 1
ATOM 3040 O O . ASP A 1 368 ? 15.828 -3.100 6.728 1.00 39.47 368 ASP A O 1
ATOM 3044 N N . SER A 1 369 ? 17.534 -2.845 5.312 1.00 37.47 369 SER A N 1
ATOM 3045 C CA . SER A 1 369 ? 16.686 -2.452 4.164 1.00 37.47 369 SER A CA 1
ATOM 3046 C C . SER A 1 369 ? 15.997 -3.631 3.458 1.00 37.47 369 SER A C 1
ATOM 3048 O O . SER A 1 369 ? 15.291 -3.449 2.460 1.00 37.47 369 SER A O 1
ATOM 3050 N N . ASP A 1 370 ? 16.192 -4.848 3.957 1.00 38.34 370 ASP A N 1
ATOM 3051 C CA . ASP A 1 370 ? 15.981 -6.072 3.193 1.00 38.34 370 ASP A CA 1
ATOM 3052 C C . ASP A 1 370 ? 14.620 -6.712 3.506 1.00 38.34 370 ASP A C 1
ATOM 3054 O O . ASP A 1 370 ? 14.491 -7.599 4.349 1.00 38.34 370 ASP A O 1
ATOM 3058 N N . SER A 1 371 ? 13.585 -6.215 2.811 1.00 42.16 371 SER A N 1
ATOM 3059 C CA . SER A 1 371 ? 12.317 -6.892 2.423 1.00 42.16 371 SER A CA 1
ATOM 3060 C C . SER A 1 371 ? 11.065 -5.999 2.467 1.00 42.16 371 SER A C 1
ATOM 3062 O O . SER A 1 371 ? 9.948 -6.475 2.685 1.00 42.16 371 SER A O 1
ATOM 3064 N N . TYR A 1 372 ? 11.185 -4.697 2.195 1.00 43.56 372 TYR A N 1
ATOM 3065 C CA . TYR A 1 372 ? 9.990 -3.890 1.944 1.00 43.56 372 TYR A CA 1
ATOM 3066 C C . TYR A 1 372 ? 9.321 -4.329 0.634 1.00 43.56 372 TYR A C 1
ATOM 3068 O O . TYR A 1 372 ? 9.861 -4.140 -0.457 1.00 43.56 372 TYR A O 1
ATOM 3076 N N . VAL A 1 373 ? 8.106 -4.879 0.725 1.00 48.50 373 VAL A N 1
ATOM 3077 C CA . VAL A 1 373 ? 7.224 -5.046 -0.438 1.00 48.50 373 VAL A CA 1
ATOM 3078 C C . VAL A 1 373 ? 6.789 -3.647 -0.886 1.00 48.50 373 VAL A C 1
ATOM 3080 O O . VAL A 1 373 ? 5.797 -3.089 -0.416 1.00 48.50 373 VAL A O 1
ATOM 3083 N N . HIS A 1 374 ? 7.577 -3.030 -1.764 1.00 55.00 374 HIS A N 1
ATOM 3084 C CA . HIS A 1 374 ? 7.273 -1.718 -2.318 1.00 55.00 374 HIS A CA 1
ATOM 3085 C C . HIS A 1 374 ? 6.179 -1.830 -3.384 1.00 55.00 374 HIS A C 1
ATOM 3087 O O . HIS A 1 374 ? 6.348 -2.494 -4.403 1.00 55.00 374 HIS A O 1
ATOM 3093 N N . SER A 1 375 ? 5.063 -1.134 -3.163 1.00 64.31 375 SER A N 1
ATOM 3094 C CA . SER A 1 375 ? 4.045 -0.903 -4.190 1.00 64.31 375 SER A CA 1
ATOM 3095 C C . SER A 1 375 ? 4.149 0.508 -4.748 1.00 64.31 375 SER A C 1
ATOM 3097 O O . SER A 1 375 ? 4.327 1.478 -4.010 1.00 64.31 375 SER A O 1
ATOM 3099 N N . ASN A 1 376 ? 3.961 0.617 -6.059 1.00 72.38 376 ASN A N 1
ATOM 3100 C CA . ASN A 1 376 ? 3.863 1.866 -6.799 1.00 72.38 376 ASN A CA 1
ATOM 3101 C C . ASN A 1 376 ? 2.630 2.691 -6.403 1.00 72.38 376 ASN A C 1
ATOM 3103 O O . ASN A 1 376 ? 2.624 3.903 -6.604 1.00 72.38 376 ASN A O 1
ATOM 3107 N N . TYR A 1 377 ? 1.573 2.063 -5.878 1.00 84.25 377 TYR A N 1
ATOM 3108 C CA . TYR A 1 377 ? 0.395 2.754 -5.352 1.00 84.25 377 TYR A CA 1
ATOM 3109 C C . TYR A 1 377 ? -0.415 1.838 -4.423 1.00 84.25 377 TYR A C 1
ATOM 3111 O O . TYR A 1 377 ? -0.788 0.733 -4.816 1.00 84.25 377 TYR A O 1
ATOM 3119 N N . SER A 1 378 ? -0.679 2.304 -3.194 1.00 88.00 378 SER A N 1
ATOM 3120 C CA . SER A 1 378 ? -1.299 1.505 -2.125 1.00 88.00 378 SER A CA 1
ATOM 3121 C C . SER A 1 378 ? -2.381 2.240 -1.323 1.00 88.00 378 SER A C 1
ATOM 3123 O O . SER A 1 378 ? -2.099 2.707 -0.214 1.00 88.00 378 SER A O 1
ATOM 3125 N N . PRO A 1 379 ? -3.611 2.364 -1.867 1.00 93.38 379 PRO A N 1
ATOM 3126 C CA . PRO A 1 379 ? -4.734 2.984 -1.163 1.00 93.38 379 PRO A CA 1
ATOM 3127 C C . PRO A 1 379 ? -5.221 2.123 0.012 1.00 93.38 379 PRO A C 1
ATOM 3129 O O . PRO A 1 379 ? -4.959 0.917 0.060 1.00 93.38 379 PRO A O 1
ATOM 3132 N N . LEU A 1 380 ? -5.944 2.746 0.947 1.00 96.38 380 LEU A N 1
ATOM 3133 C CA . LEU A 1 380 ? -6.546 2.108 2.121 1.00 96.38 380 LEU A CA 1
ATOM 3134 C C . LEU A 1 380 ? -8.076 2.123 2.021 1.00 96.38 380 LEU A C 1
ATOM 3136 O O . LEU A 1 380 ? -8.686 3.187 1.979 1.00 96.38 380 LEU A O 1
ATOM 3140 N N . PHE A 1 381 ? -8.695 0.947 2.036 1.00 98.31 381 PHE A N 1
ATOM 3141 C CA . PHE A 1 381 ? -10.141 0.757 2.037 1.00 98.31 381 PHE A CA 1
ATOM 3142 C C . PHE A 1 381 ? -10.663 0.510 3.455 1.00 98.31 381 PHE A C 1
ATOM 3144 O O . PHE A 1 381 ? -10.230 -0.422 4.130 1.00 98.31 381 PHE A O 1
ATOM 3151 N N . ILE A 1 382 ? -11.647 1.297 3.882 1.00 98.31 382 ILE A N 1
ATOM 3152 C CA . ILE A 1 382 ? -12.424 1.049 5.100 1.00 98.31 382 ILE A CA 1
ATOM 3153 C C . ILE A 1 382 ? -13.860 0.727 4.677 1.00 98.31 382 ILE A C 1
ATOM 3155 O O . ILE A 1 382 ? -14.544 1.588 4.122 1.00 98.31 382 ILE A O 1
ATOM 3159 N N . LEU A 1 383 ? -14.322 -0.506 4.894 1.00 97.94 383 LEU A N 1
ATOM 3160 C CA . LEU A 1 383 ? -15.613 -0.982 4.366 1.00 97.94 383 LEU A CA 1
ATOM 3161 C C . LEU A 1 383 ? -16.739 -0.928 5.408 1.00 97.94 383 LEU A C 1
ATOM 3163 O O . LEU A 1 383 ? -17.534 -1.857 5.497 1.00 97.94 383 LEU A O 1
ATOM 3167 N N . GLY A 1 384 ? -16.817 0.157 6.176 1.00 96.00 384 GLY A N 1
ATOM 3168 C CA . GLY A 1 384 ? -17.955 0.452 7.053 1.00 96.00 384 GLY A CA 1
ATOM 3169 C C . GLY A 1 384 ? -17.948 -0.254 8.407 1.00 96.00 384 GLY A C 1
ATOM 3170 O O . GLY A 1 384 ? -17.043 -1.036 8.712 1.00 96.00 384 GLY A O 1
ATOM 3171 N N . ASP A 1 385 ? -18.965 0.065 9.212 1.00 97.50 385 ASP A N 1
ATOM 3172 C CA . ASP A 1 385 ? -19.151 -0.399 10.589 1.00 97.50 385 ASP A CA 1
ATOM 3173 C C . ASP A 1 385 ? -17.925 -0.117 11.480 1.00 97.50 385 ASP A C 1
ATOM 3175 O O . ASP A 1 385 ? -17.417 -0.968 12.211 1.00 97.50 385 ASP A O 1
ATOM 3179 N N . ILE A 1 386 ? -17.429 1.121 11.419 1.00 97.44 386 ILE A N 1
ATOM 3180 C CA . ILE A 1 386 ? -16.398 1.639 12.321 1.00 97.44 386 ILE A CA 1
ATOM 3181 C C . ILE A 1 386 ? -16.988 1.811 13.728 1.00 97.44 386 ILE A C 1
ATOM 3183 O O . ILE A 1 386 ? -16.377 1.388 14.707 1.00 97.44 386 ILE A O 1
ATOM 3187 N N . SER A 1 387 ? -18.166 2.433 13.831 1.00 92.50 387 SER A N 1
ATOM 3188 C CA . SER A 1 387 ? -18.908 2.679 15.076 1.00 92.50 387 SER A CA 1
ATOM 3189 C C . SER A 1 387 ? -20.342 3.105 14.760 1.00 92.50 387 SER A C 1
ATOM 3191 O O . SER A 1 387 ? -20.600 3.694 13.708 1.00 92.50 387 SER A O 1
ATOM 3193 N N . SER A 1 388 ? -21.283 2.885 15.683 1.00 89.00 388 SER A N 1
ATOM 3194 C CA . SER A 1 388 ? -22.611 3.506 15.574 1.00 89.00 388 SER A CA 1
ATOM 3195 C C . SER A 1 388 ? -22.654 4.971 16.027 1.00 89.00 388 SER A C 1
ATOM 3197 O O . SER A 1 388 ? -23.562 5.704 15.634 1.00 89.00 388 SER A O 1
ATOM 3199 N N . SER A 1 389 ? -21.661 5.418 16.806 1.00 89.62 389 SER A N 1
ATOM 3200 C CA . SER A 1 389 ? -21.550 6.799 17.289 1.00 89.62 389 SER A CA 1
ATOM 3201 C C . SER A 1 389 ? -20.824 7.682 16.280 1.00 89.62 389 SER A C 1
ATOM 3203 O O . SER A 1 389 ? -19.663 7.439 15.927 1.00 89.62 389 SER A O 1
ATOM 3205 N N . TYR A 1 390 ? -21.477 8.766 15.860 1.00 89.44 390 TYR A N 1
ATOM 3206 C CA . TYR A 1 390 ? -20.881 9.724 14.937 1.00 89.44 390 TYR A CA 1
ATOM 3207 C C . TYR A 1 390 ? -19.622 10.391 15.502 1.00 89.44 390 TYR A C 1
ATOM 3209 O O . TYR A 1 390 ? -18.672 10.601 14.751 1.00 89.44 390 TYR A O 1
ATOM 3217 N N . GLU A 1 391 ? -19.583 10.720 16.796 1.00 89.88 391 GLU A N 1
ATOM 3218 C CA . GLU A 1 391 ? -18.416 11.392 17.384 1.00 89.88 391 GLU A CA 1
ATOM 3219 C C . GLU A 1 391 ? -17.201 10.455 17.463 1.00 89.88 391 GLU A C 1
ATOM 3221 O O . GLU A 1 391 ? -16.088 10.875 17.143 1.00 89.88 391 GLU A O 1
ATOM 3226 N N . ILE A 1 392 ? -17.414 9.167 17.770 1.00 90.06 392 ILE A N 1
ATOM 3227 C CA . ILE A 1 392 ? -16.349 8.148 17.730 1.00 90.06 392 ILE A CA 1
ATOM 3228 C C . ILE A 1 392 ? -15.828 7.985 16.299 1.00 90.06 392 ILE A C 1
ATOM 3230 O O . ILE A 1 392 ? -14.617 8.013 16.080 1.00 90.06 392 ILE A O 1
ATOM 3234 N N . ASN A 1 393 ? -16.723 7.879 15.310 1.00 93.06 393 ASN A N 1
ATOM 3235 C CA . ASN A 1 393 ? -16.324 7.787 13.904 1.00 93.06 393 ASN A CA 1
ATOM 3236 C C . ASN A 1 393 ? -15.560 9.013 13.430 1.00 93.06 393 ASN A C 1
ATOM 3238 O O . ASN A 1 393 ? -14.546 8.887 12.747 1.00 93.06 393 ASN A O 1
ATOM 3242 N N . LYS A 1 394 ? -16.042 10.205 13.782 1.00 94.88 394 LYS A N 1
ATOM 3243 C CA . LYS A 1 394 ? -15.398 11.462 13.425 1.00 94.88 394 LYS A CA 1
ATOM 3244 C C . LYS A 1 394 ? -13.973 11.510 13.958 1.00 94.88 394 LYS A C 1
ATOM 3246 O O . LYS A 1 394 ? -13.065 11.778 13.176 1.00 94.88 394 LYS A O 1
ATOM 3251 N N . TYR A 1 395 ? -13.783 11.211 15.240 1.00 95.94 395 TYR A N 1
ATOM 3252 C CA . TYR A 1 395 ? -12.459 11.229 15.847 1.00 95.94 395 TYR A CA 1
ATOM 3253 C C . TYR A 1 395 ? -11.547 10.140 15.260 1.00 95.94 395 TYR A C 1
ATOM 3255 O O . TYR A 1 395 ? -10.416 10.434 14.878 1.00 95.94 395 TYR A O 1
ATOM 3263 N N . PHE A 1 396 ? -12.049 8.914 15.064 1.00 97.81 396 PHE A N 1
ATOM 3264 C CA . PHE A 1 396 ? -11.293 7.847 14.397 1.00 97.81 396 PHE A CA 1
ATOM 3265 C C . PHE A 1 396 ? -10.827 8.259 12.994 1.00 97.81 396 PHE A C 1
ATOM 3267 O O . PHE A 1 396 ? -9.652 8.102 12.673 1.00 97.81 396 PHE A O 1
ATOM 3274 N N . LEU A 1 397 ? -11.715 8.821 12.167 1.00 98.12 397 LEU A N 1
ATOM 3275 C CA . LEU A 1 397 ? -11.376 9.258 10.809 1.00 98.12 397 LEU A CA 1
ATOM 3276 C C . LEU A 1 397 ? -10.417 10.459 10.799 1.00 98.12 397 LEU A C 1
ATOM 3278 O O . LEU A 1 397 ? -9.569 10.536 9.912 1.00 98.12 397 LEU A O 1
ATOM 3282 N N . GLU A 1 398 ? -10.514 11.374 11.770 1.00 97.69 398 GLU A N 1
ATOM 3283 C CA . GLU A 1 398 ? -9.570 12.489 11.947 1.00 97.69 398 GLU A CA 1
ATOM 3284 C C . GLU A 1 398 ? -8.154 11.971 12.258 1.00 97.69 398 GLU A C 1
ATOM 3286 O O . GLU A 1 398 ? -7.191 12.363 11.591 1.00 97.69 398 GLU A O 1
ATOM 3291 N N . VAL A 1 399 ? -8.024 11.035 13.205 1.00 97.00 399 VAL A N 1
ATOM 3292 C CA . VAL A 1 399 ? -6.735 10.417 13.562 1.00 97.00 399 VAL A CA 1
ATOM 3293 C C . VAL A 1 399 ? -6.198 9.560 12.411 1.00 97.00 399 VAL A C 1
ATOM 3295 O O . VAL A 1 399 ? -5.013 9.647 12.080 1.00 97.00 399 VAL A O 1
ATOM 3298 N N . LEU A 1 400 ? -7.059 8.771 11.759 1.00 97.25 400 LEU A N 1
ATOM 3299 C CA . LEU A 1 400 ? -6.701 7.932 10.614 1.00 97.25 400 LEU A CA 1
ATOM 3300 C C . LEU A 1 400 ? -6.177 8.775 9.446 1.00 97.25 400 LEU A C 1
ATOM 3302 O O . LEU A 1 400 ? -5.082 8.506 8.959 1.00 97.25 400 LEU A O 1
ATOM 3306 N N . SER A 1 401 ? -6.914 9.810 9.028 1.00 96.25 401 SER A N 1
ATOM 3307 C CA . SER A 1 401 ? -6.505 10.702 7.933 1.00 96.25 401 SER A CA 1
ATOM 3308 C C . SER A 1 401 ? -5.166 11.378 8.228 1.00 96.25 401 SER A C 1
ATOM 3310 O O . SER A 1 401 ? -4.281 11.402 7.375 1.00 96.25 401 SER A O 1
ATOM 3312 N N . ASN A 1 402 ? -4.948 11.826 9.468 1.00 94.06 402 ASN A N 1
ATOM 3313 C CA . ASN A 1 402 ? -3.673 12.426 9.853 1.00 94.06 402 ASN A CA 1
ATOM 3314 C C . ASN A 1 402 ? -2.511 11.414 9.806 1.00 94.06 402 ASN A C 1
ATOM 3316 O O . ASN A 1 402 ? -1.453 11.695 9.239 1.00 94.06 402 ASN A O 1
ATOM 3320 N N . LYS A 1 403 ? -2.708 10.211 10.362 1.00 93.44 403 LYS A N 1
ATOM 3321 C CA . LYS A 1 403 ? -1.678 9.160 10.408 1.00 93.44 403 LYS A CA 1
ATOM 3322 C C . LYS A 1 403 ? -1.338 8.621 9.013 1.00 93.44 403 LYS A C 1
ATOM 3324 O O . LYS A 1 403 ? -0.181 8.313 8.735 1.00 93.44 403 LYS A O 1
ATOM 3329 N N . PHE A 1 404 ? -2.330 8.544 8.129 1.00 91.50 404 PHE A N 1
ATOM 3330 C CA . PHE A 1 404 ? -2.218 8.032 6.762 1.00 91.50 404 PHE A CA 1
ATOM 3331 C C . PHE A 1 404 ? -2.234 9.140 5.695 1.00 91.50 404 PHE A C 1
ATOM 3333 O O . PHE A 1 404 ? -2.560 8.869 4.546 1.00 91.50 404 PHE A O 1
ATOM 3340 N N . LYS A 1 405 ? -1.801 10.360 6.041 1.00 87.19 405 LYS A N 1
ATOM 3341 C CA . LYS A 1 405 ? -1.773 11.573 5.193 1.00 87.19 405 LYS A CA 1
ATOM 3342 C C . LYS A 1 405 ? -1.308 11.385 3.736 1.00 87.19 405 LYS A C 1
ATOM 3344 O O . LYS A 1 405 ? -1.670 12.176 2.874 1.00 87.19 405 LYS A O 1
ATOM 3349 N N . PHE A 1 406 ? -0.438 10.412 3.469 1.00 84.25 406 PHE A N 1
ATOM 3350 C CA . PHE A 1 406 ? 0.145 10.165 2.143 1.00 84.25 406 PHE A CA 1
ATOM 3351 C C . PHE A 1 406 ? -0.508 9.001 1.381 1.00 84.25 406 PHE A C 1
ATOM 3353 O O . PHE A 1 406 ? 0.014 8.577 0.350 1.00 84.25 406 PHE A O 1
ATOM 3360 N N . LYS A 1 407 ? -1.610 8.446 1.891 1.00 87.62 407 LYS A N 1
ATOM 3361 C CA . LYS A 1 407 ? -2.388 7.394 1.234 1.00 87.62 407 LYS A CA 1
ATOM 3362 C C . LYS A 1 407 ? -3.790 7.898 0.931 1.00 87.62 407 LYS A C 1
ATOM 3364 O O . LYS A 1 407 ? -4.410 8.544 1.768 1.00 87.62 407 LYS A O 1
ATOM 3369 N N . ASP A 1 408 ? -4.313 7.506 -0.225 1.00 92.31 408 ASP A N 1
ATOM 3370 C CA . ASP A 1 408 ? -5.727 7.706 -0.527 1.00 92.31 408 ASP A CA 1
ATOM 3371 C C . ASP A 1 408 ? -6.565 6.772 0.358 1.00 92.31 408 ASP A C 1
ATOM 3373 O O . ASP A 1 408 ? -6.413 5.545 0.298 1.00 92.31 408 ASP A O 1
ATOM 3377 N N . ILE A 1 409 ? -7.439 7.351 1.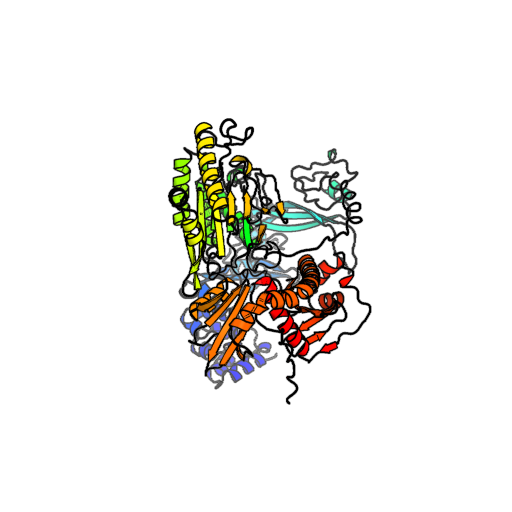183 1.00 97.06 409 ILE A N 1
ATOM 3378 C CA . ILE A 1 409 ? -8.381 6.611 2.029 1.00 97.06 409 ILE A CA 1
ATOM 3379 C C . ILE A 1 409 ? -9.731 6.562 1.317 1.00 97.06 409 ILE A C 1
ATOM 3381 O O . ILE A 1 409 ? -10.344 7.595 1.044 1.00 97.06 409 ILE A O 1
ATOM 3385 N N . ILE A 1 410 ? -10.208 5.352 1.043 1.00 98.00 410 ILE A N 1
ATOM 3386 C CA . ILE A 1 410 ? -11.484 5.074 0.387 1.00 98.00 410 ILE A CA 1
ATOM 3387 C C . ILE A 1 410 ? -12.427 4.479 1.431 1.00 98.00 410 ILE A C 1
ATOM 3389 O O . ILE A 1 410 ? -12.158 3.419 1.994 1.00 98.00 410 ILE A O 1
ATOM 3393 N N . LEU A 1 411 ? -13.544 5.155 1.690 1.00 98.38 411 LEU A N 1
ATOM 3394 C CA . LEU A 1 411 ? -14.508 4.771 2.720 1.00 98.38 411 LEU A CA 1
ATOM 3395 C C . LEU A 1 411 ? -15.823 4.314 2.086 1.00 98.38 411 LEU A C 1
ATOM 3397 O O . LEU A 1 411 ? -16.366 4.978 1.204 1.00 98.38 411 LEU A O 1
ATOM 3401 N N . VAL A 1 412 ? -16.379 3.220 2.591 1.00 98.06 412 VAL A N 1
ATOM 3402 C CA . VAL A 1 412 ? -17.788 2.845 2.430 1.00 98.06 412 VAL A CA 1
ATOM 3403 C C . VAL A 1 412 ? -18.422 2.909 3.818 1.00 98.06 412 VAL A C 1
ATOM 3405 O O . VAL A 1 412 ? -17.793 2.499 4.784 1.00 98.06 412 VAL A O 1
ATOM 3408 N N . LEU A 1 413 ? -19.638 3.446 3.947 1.00 97.94 413 LEU A N 1
ATOM 3409 C CA . LEU A 1 413 ? -20.360 3.379 5.226 1.00 97.94 413 LEU A CA 1
ATOM 3410 C C . LEU A 1 413 ? -20.994 1.998 5.399 1.00 97.94 413 LEU A C 1
ATOM 3412 O O . LEU A 1 413 ? -21.414 1.385 4.416 1.00 97.94 413 LEU A O 1
ATOM 3416 N N . GLY A 1 414 ? -21.103 1.546 6.638 1.00 96.81 414 GLY A N 1
ATOM 3417 C CA . GLY A 1 414 ? -21.901 0.397 7.018 1.00 96.81 414 GLY A CA 1
ATOM 3418 C C . GLY A 1 414 ? -23.296 0.789 7.489 1.00 96.81 414 GLY A C 1
ATOM 3419 O O . GLY A 1 414 ? -23.742 1.932 7.326 1.00 96.81 414 GLY A O 1
ATOM 3420 N N . ASN A 1 415 ? -24.044 -0.189 7.999 1.00 94.25 415 ASN A N 1
ATOM 3421 C CA . ASN A 1 415 ? -25.385 0.066 8.522 1.00 94.25 415 ASN A CA 1
ATOM 3422 C C . ASN A 1 415 ? -25.345 0.751 9.892 1.00 94.25 415 ASN A C 1
ATOM 3424 O O . ASN A 1 415 ? -26.262 1.522 10.185 1.00 94.25 415 ASN A O 1
ATOM 3428 N N . HIS A 1 416 ? -24.296 0.532 10.693 1.00 93.62 416 HIS A N 1
ATOM 3429 C CA . HIS A 1 416 ? -24.164 1.133 12.021 1.00 93.62 416 HIS A CA 1
ATOM 3430 C C . HIS A 1 416 ? -24.036 2.658 11.951 1.00 93.62 416 HIS A C 1
ATOM 3432 O O . HIS A 1 416 ? -24.662 3.364 12.743 1.00 93.62 416 HIS A O 1
ATOM 3438 N N . GLU A 1 417 ? -23.328 3.192 10.950 1.00 95.88 417 GLU A N 1
ATOM 3439 C CA . GLU A 1 417 ? -23.195 4.641 10.749 1.00 95.88 417 GLU A CA 1
ATOM 3440 C C . GLU A 1 417 ? -24.535 5.351 10.481 1.00 95.88 417 GLU A C 1
ATOM 3442 O O . GLU A 1 417 ? -24.633 6.576 10.607 1.00 95.88 417 GLU A O 1
ATOM 3447 N N . LEU A 1 418 ? -25.580 4.606 10.103 1.00 94.81 418 LEU A N 1
ATOM 3448 C CA . LEU A 1 418 ? -26.893 5.157 9.771 1.00 94.81 418 LEU A CA 1
ATOM 3449 C C . LEU A 1 418 ? -27.840 5.234 10.975 1.00 94.81 418 LEU A C 1
ATOM 3451 O O . LEU A 1 418 ? -28.869 5.890 10.869 1.00 94.81 418 LEU A O 1
ATOM 3455 N N . TRP A 1 419 ? -27.526 4.602 12.107 1.00 91.31 419 TRP A N 1
ATOM 3456 C CA . TRP A 1 419 ? -28.504 4.336 13.170 1.00 91.31 419 TRP A CA 1
ATOM 3457 C C . TRP A 1 419 ? -29.033 5.555 13.937 1.00 91.31 419 TRP A C 1
ATOM 3459 O O . TRP A 1 419 ? -30.154 5.485 14.435 1.00 91.31 419 TRP A O 1
ATOM 3469 N N . GLU A 1 420 ? -28.281 6.654 14.064 1.00 86.31 420 GLU A N 1
ATOM 3470 C CA . GLU A 1 420 ? -28.700 7.768 14.943 1.00 86.31 420 GLU A CA 1
ATOM 3471 C C . GLU A 1 420 ? -29.879 8.593 14.394 1.00 86.31 420 GLU A C 1
ATOM 3473 O O . GLU A 1 420 ? -30.536 9.306 15.150 1.00 86.31 420 GLU A O 1
ATOM 3478 N N . SER A 1 421 ? -30.128 8.580 13.081 1.00 90.88 421 SER A N 1
ATOM 3479 C CA . SER A 1 421 ? -31.222 9.351 12.472 1.00 90.88 421 SER A CA 1
ATOM 3480 C C . SER A 1 421 ? -31.603 8.803 11.097 1.00 90.88 421 SER A C 1
ATOM 3482 O O . SER A 1 421 ? -31.140 7.743 10.690 1.00 90.88 421 SER A O 1
ATOM 3484 N N . ASN A 1 422 ? -32.454 9.511 10.348 1.00 94.25 422 ASN A N 1
ATOM 3485 C CA . ASN A 1 422 ? -32.782 9.113 8.981 1.00 94.25 422 ASN A CA 1
ATOM 3486 C C . ASN A 1 422 ? -31.506 8.920 8.139 1.00 94.25 422 ASN A C 1
ATOM 3488 O O . ASN A 1 422 ? -30.643 9.802 8.086 1.00 94.25 422 ASN A O 1
ATOM 3492 N N . TYR A 1 423 ? -31.419 7.804 7.412 1.00 93.69 423 TYR A N 1
ATOM 3493 C CA . TYR A 1 423 ? -30.198 7.412 6.703 1.00 93.69 423 TYR A CA 1
ATOM 3494 C C . TYR A 1 423 ? -29.678 8.477 5.718 1.00 93.69 423 TYR A C 1
ATOM 3496 O O . TYR A 1 423 ? -28.469 8.618 5.539 1.00 93.69 423 TYR A O 1
ATOM 3504 N N . ARG A 1 424 ? -30.562 9.275 5.094 1.00 94.06 424 ARG A N 1
ATOM 3505 C CA . ARG A 1 424 ? -30.157 10.354 4.173 1.00 94.06 424 ARG A CA 1
ATOM 3506 C C . ARG A 1 424 ? -29.488 11.510 4.913 1.00 94.06 424 ARG A C 1
ATOM 3508 O O . ARG A 1 424 ? -28.567 12.129 4.377 1.00 94.06 424 ARG A O 1
ATOM 3515 N N . VAL A 1 425 ? -29.948 11.806 6.129 1.00 94.50 425 VAL A N 1
ATOM 3516 C CA . VAL A 1 425 ? -29.358 12.832 6.997 1.00 94.50 425 VAL A CA 1
ATOM 3517 C C . VAL A 1 425 ? -27.961 12.392 7.424 1.00 94.50 425 VAL A C 1
ATOM 3519 O O . VAL A 1 425 ? -27.012 13.152 7.217 1.00 94.50 425 VAL A O 1
ATOM 3522 N N . GLN A 1 426 ? -27.811 11.148 7.894 1.00 93.31 426 GLN A N 1
ATOM 3523 C CA . GLN A 1 426 ? -26.502 10.592 8.257 1.00 93.31 426 GLN A CA 1
ATOM 3524 C C . GLN A 1 426 ? -25.544 10.555 7.072 1.00 93.31 426 GLN A C 1
ATOM 3526 O O . GLN A 1 426 ? -24.428 11.064 7.167 1.00 93.31 426 GLN A O 1
ATOM 3531 N N . LEU A 1 427 ? -25.988 10.061 5.915 1.00 94.31 427 LEU A N 1
ATOM 3532 C CA . LEU A 1 427 ? -25.158 10.023 4.714 1.00 94.31 427 LEU A CA 1
ATOM 3533 C C . LEU A 1 427 ? -24.630 11.422 4.349 1.00 94.31 427 LEU A C 1
ATOM 3535 O O . LEU A 1 427 ? -23.445 11.588 4.068 1.00 94.31 427 LEU A O 1
ATOM 3539 N N . ASN A 1 428 ? -25.476 12.455 4.405 1.00 95.62 428 ASN A N 1
ATOM 3540 C CA . ASN A 1 428 ? -25.051 13.834 4.150 1.00 95.62 428 ASN A CA 1
ATOM 3541 C C . ASN A 1 428 ? -24.078 14.373 5.213 1.00 95.62 428 ASN A C 1
ATOM 3543 O O . ASN A 1 428 ? -23.194 15.165 4.877 1.00 95.62 428 ASN A O 1
ATOM 3547 N N . LYS A 1 429 ? -24.219 13.949 6.474 1.00 96.62 429 LYS A N 1
ATOM 3548 C CA . LYS A 1 429 ? -23.298 14.279 7.572 1.00 96.62 429 LYS A CA 1
ATOM 3549 C C . LYS A 1 429 ? -21.899 13.719 7.283 1.00 96.62 429 LYS A C 1
ATOM 3551 O O . LYS A 1 429 ? -20.936 14.484 7.245 1.00 96.62 429 LYS A O 1
ATOM 3556 N N . TYR A 1 430 ? -21.802 12.435 6.932 1.00 97.38 430 TYR A N 1
ATOM 3557 C CA . TYR A 1 430 ? -20.532 11.794 6.570 1.00 97.38 430 TYR A CA 1
ATOM 3558 C C . TYR A 1 430 ? -19.931 12.329 5.267 1.00 97.38 430 TYR A C 1
ATOM 3560 O O . TYR A 1 430 ? -18.718 12.506 5.204 1.00 97.38 430 TYR A O 1
ATOM 3568 N N . LYS A 1 431 ? -20.737 12.688 4.254 1.00 96.62 431 LYS A N 1
ATOM 3569 C CA . LYS A 1 431 ? -20.223 13.357 3.038 1.00 96.62 431 LYS A CA 1
ATOM 3570 C C . LYS A 1 431 ? -19.473 14.649 3.365 1.00 96.62 431 LYS A C 1
ATOM 3572 O O . LYS A 1 431 ? -18.418 14.907 2.789 1.00 96.62 431 LYS A O 1
ATOM 3577 N N . LYS A 1 432 ? -20.010 15.468 4.279 1.00 97.88 432 LYS A N 1
ATOM 3578 C CA . LYS A 1 432 ? -19.361 16.716 4.715 1.00 97.88 432 LYS A CA 1
ATOM 3579 C C . LYS A 1 432 ? -18.073 16.437 5.487 1.00 97.88 432 LYS A C 1
ATOM 3581 O O . LYS A 1 432 ? -17.075 17.108 5.235 1.00 97.88 432 LYS A O 1
ATOM 3586 N N . LEU A 1 433 ? -18.097 15.451 6.384 1.00 97.88 433 LEU A N 1
ATOM 3587 C CA . LEU A 1 433 ? -16.927 15.039 7.157 1.00 97.88 433 LEU A CA 1
ATOM 3588 C C . LEU A 1 433 ? -15.802 14.526 6.250 1.00 97.88 433 LEU A C 1
ATOM 3590 O O . LEU A 1 433 ? -14.699 15.054 6.300 1.00 97.88 433 LEU A O 1
ATOM 3594 N N . CYS A 1 434 ? -16.089 13.567 5.370 1.00 97.31 434 CYS A N 1
ATOM 3595 C CA . CYS A 1 434 ? -15.083 12.973 4.488 1.00 97.31 434 CYS A CA 1
ATOM 3596 C C . CYS A 1 434 ? -14.453 14.024 3.566 1.00 97.31 434 CYS A C 1
ATOM 3598 O O . CYS A 1 434 ? -13.238 14.067 3.429 1.00 97.31 434 CYS A O 1
ATOM 3600 N N . LYS A 1 435 ? -15.256 14.962 3.039 1.00 95.62 435 LYS A N 1
ATOM 3601 C CA . LYS A 1 435 ? -14.744 16.101 2.261 1.00 95.62 435 LYS A CA 1
ATOM 3602 C C . LYS A 1 435 ? -13.784 16.991 3.064 1.00 95.62 435 LYS A C 1
ATOM 3604 O O . LYS A 1 435 ? -12.851 17.535 2.488 1.00 95.62 435 LYS A O 1
ATOM 3609 N N . LYS A 1 436 ? -14.023 17.182 4.366 1.00 97.31 436 LYS A N 1
ATOM 3610 C CA . LYS A 1 436 ? -13.134 17.961 5.247 1.00 97.31 436 LYS A CA 1
ATOM 3611 C C . LYS A 1 436 ? -11.805 17.234 5.497 1.00 97.31 436 LYS A C 1
ATOM 3613 O O . LYS A 1 436 ? -10.795 17.902 5.672 1.00 97.31 436 LYS A O 1
ATOM 3618 N N . LEU A 1 437 ? -11.826 15.902 5.532 1.00 96.69 437 LEU A N 1
ATOM 3619 C CA . LEU A 1 437 ? -10.680 15.050 5.873 1.00 96.69 437 LEU A CA 1
ATOM 3620 C C . LEU A 1 437 ? -9.919 14.499 4.659 1.00 96.69 437 LEU A C 1
ATOM 3622 O O . LEU A 1 437 ? -9.030 13.674 4.847 1.00 96.69 437 LEU A O 1
ATOM 3626 N N . ASP A 1 438 ? -10.287 14.921 3.446 1.00 94.62 438 ASP A N 1
ATOM 3627 C CA . ASP A 1 438 ? -9.750 14.395 2.183 1.00 94.62 438 ASP A CA 1
ATOM 3628 C C . ASP A 1 438 ? -9.894 12.862 2.055 1.00 94.62 438 ASP A C 1
ATOM 3630 O O . ASP A 1 438 ? -8.999 12.149 1.616 1.00 94.62 438 ASP A O 1
ATOM 3634 N N . ILE A 1 439 ? -11.046 12.342 2.495 1.00 96.94 439 ILE A N 1
ATOM 3635 C CA . ILE A 1 439 ? -11.409 10.921 2.414 1.00 96.94 439 ILE A CA 1
ATOM 3636 C C . ILE A 1 439 ? -12.417 10.718 1.280 1.00 96.94 439 ILE A C 1
ATOM 3638 O O . ILE A 1 439 ? -13.454 11.390 1.207 1.00 96.94 439 ILE A O 1
ATOM 3642 N N . GLU A 1 440 ? -12.172 9.721 0.434 1.00 96.75 440 GLU A N 1
ATOM 3643 C CA . GLU A 1 440 ? -13.042 9.376 -0.686 1.00 96.75 440 GLU A CA 1
ATOM 3644 C C . GLU A 1 440 ? -14.173 8.445 -0.252 1.00 96.75 440 GLU A C 1
ATOM 3646 O O . GLU A 1 440 ? -14.068 7.219 -0.275 1.00 96.75 440 GLU A O 1
ATOM 3651 N N . LEU 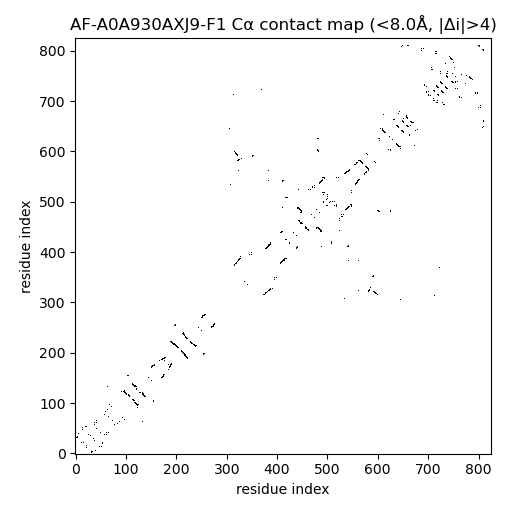A 1 441 ? -15.296 9.044 0.139 1.00 97.56 441 LEU A N 1
ATOM 3652 C CA . LEU A 1 441 ? -16.513 8.308 0.473 1.00 97.56 441 LEU A CA 1
ATOM 3653 C C . LEU A 1 441 ? -17.223 7.794 -0.788 1.00 97.56 441 LEU A C 1
ATOM 3655 O O . LEU A 1 441 ? -17.680 8.601 -1.598 1.00 97.56 441 LEU A O 1
ATOM 3659 N N . LEU A 1 442 ? -17.426 6.484 -0.908 1.00 97.31 442 LEU A N 1
ATOM 3660 C CA . LEU A 1 442 ? -18.219 5.857 -1.965 1.00 97.31 442 LEU A CA 1
ATOM 3661 C C . LEU A 1 442 ? -19.696 5.739 -1.557 1.00 97.31 442 LEU A C 1
ATOM 3663 O O . LEU A 1 442 ? -20.047 5.070 -0.589 1.00 97.31 442 LEU A O 1
ATOM 3667 N N . ASP A 1 443 ? -20.579 6.378 -2.324 1.00 94.56 443 ASP A N 1
ATOM 3668 C CA . ASP A 1 443 ? -22.022 6.469 -2.065 1.00 94.56 443 ASP A CA 1
ATOM 3669 C C . ASP A 1 443 ? -22.847 6.152 -3.326 1.00 94.56 443 ASP A C 1
ATOM 3671 O O . ASP A 1 443 ? -23.633 6.972 -3.797 1.00 94.56 443 ASP A O 1
ATOM 3675 N N . ASN A 1 444 ? -22.639 4.961 -3.896 1.00 96.69 444 ASN A N 1
ATOM 3676 C CA . ASN A 1 444 ? -23.034 4.591 -5.265 1.00 96.69 444 ASN A CA 1
ATOM 3677 C C . ASN A 1 444 ? -22.276 5.405 -6.326 1.00 96.69 444 ASN A C 1
ATOM 3679 O O . ASN A 1 444 ? -22.801 5.748 -7.390 1.00 96.69 444 ASN A O 1
ATOM 3683 N N . SER A 1 445 ? -21.014 5.716 -6.037 1.00 97.56 445 SER A N 1
ATOM 3684 C CA . SER A 1 445 ? -20.139 6.483 -6.918 1.00 97.56 445 SER A CA 1
ATOM 3685 C C . SER A 1 445 ? -18.988 5.638 -7.447 1.00 97.56 445 SER A C 1
ATOM 3687 O O . SER A 1 445 ? -18.565 4.676 -6.808 1.00 97.56 445 SER A O 1
ATOM 3689 N N . MET A 1 446 ? -18.461 6.027 -8.606 1.00 97.94 446 MET A N 1
ATOM 3690 C CA . MET A 1 446 ? -17.260 5.442 -9.196 1.00 97.94 446 MET A CA 1
ATOM 3691 C C . MET A 1 446 ? -16.081 6.403 -9.039 1.00 97.94 446 MET A C 1
ATOM 3693 O O . MET A 1 446 ? -16.175 7.573 -9.418 1.00 97.94 446 MET A O 1
ATOM 3697 N N . LEU A 1 447 ? -14.974 5.895 -8.521 1.00 96.81 447 LEU A N 1
ATOM 3698 C CA . LEU A 1 447 ? -13.690 6.561 -8.401 1.00 96.81 447 LEU A CA 1
ATOM 3699 C C . LEU A 1 447 ? -12.747 6.061 -9.496 1.00 96.81 447 LEU A C 1
ATOM 3701 O O . LEU A 1 447 ? -12.634 4.859 -9.731 1.00 96.81 447 LEU A O 1
ATOM 3705 N N . VAL A 1 448 ? -12.070 6.984 -10.173 1.00 94.38 448 VAL A N 1
ATOM 3706 C CA . VAL A 1 448 ? -11.092 6.675 -11.220 1.00 94.38 448 VAL A CA 1
ATOM 3707 C C . VAL A 1 448 ? -9.783 7.365 -10.887 1.00 94.38 448 VAL A C 1
ATOM 3709 O O . VAL A 1 448 ? -9.696 8.592 -10.970 1.00 94.38 448 VAL A O 1
ATOM 3712 N N . ILE A 1 449 ? -8.761 6.575 -10.577 1.00 90.56 449 ILE A N 1
ATOM 3713 C CA . ILE A 1 449 ? -7.388 7.048 -10.408 1.00 90.56 449 ILE A CA 1
ATOM 3714 C C . ILE A 1 449 ? -6.671 6.844 -11.733 1.00 90.56 449 ILE A C 1
ATOM 3716 O O . ILE A 1 449 ? -6.570 5.719 -12.221 1.00 90.56 449 ILE A O 1
ATOM 3720 N N . LYS A 1 450 ? -6.212 7.930 -12.352 1.00 86.69 450 LYS A N 1
ATOM 3721 C CA . LYS A 1 450 ? -5.578 7.911 -13.677 1.00 86.69 450 LYS A CA 1
ATOM 3722 C C . LYS A 1 450 ? -4.295 8.721 -13.694 1.00 86.69 450 LYS A C 1
ATOM 3724 O O . LYS A 1 450 ? -4.166 9.686 -12.944 1.00 86.69 450 LYS A O 1
ATOM 3729 N N . ASP A 1 451 ? -3.388 8.399 -14.605 1.00 80.94 451 ASP A N 1
ATOM 3730 C CA . ASP A 1 451 ? -2.224 9.258 -14.816 1.00 80.94 451 ASP A CA 1
ATOM 3731 C C . ASP A 1 451 ? -2.650 10.526 -15.576 1.00 80.94 451 ASP A C 1
ATOM 3733 O O . ASP A 1 451 ? -3.321 10.460 -16.611 1.00 80.94 451 ASP A O 1
ATOM 3737 N N . GLY A 1 452 ? -2.236 11.693 -15.091 1.00 65.00 452 GLY A N 1
ATOM 3738 C CA . GLY A 1 452 ? -2.399 12.971 -15.773 1.00 65.00 452 GLY A CA 1
ATOM 3739 C C . GLY A 1 452 ? -1.350 13.226 -16.861 1.00 65.00 452 GLY A C 1
ATOM 3740 O O . GLY A 1 452 ? -0.438 12.425 -17.120 1.00 65.00 452 GLY A O 1
ATOM 3741 N N . GLU A 1 453 ? -1.477 14.386 -17.505 1.00 52.38 453 GLU A N 1
ATOM 3742 C CA . GLU A 1 453 ? -0.388 14.986 -18.280 1.00 52.38 453 GLU A CA 1
ATOM 3743 C C . GLU A 1 453 ? 0.755 15.328 -17.308 1.00 52.38 453 GLU A C 1
ATOM 3745 O O . GLU A 1 453 ? 0.500 15.851 -16.225 1.00 52.38 453 GLU A O 1
ATOM 3750 N N . TYR A 1 454 ? 1.999 14.985 -17.660 1.00 48.69 454 TYR A N 1
ATOM 3751 C CA . TYR A 1 454 ? 3.197 15.244 -16.837 1.00 48.69 454 TYR A CA 1
ATOM 3752 C C . TYR A 1 454 ? 3.265 14.524 -15.475 1.00 48.69 454 TYR A C 1
ATOM 3754 O O . TYR A 1 454 ? 3.820 15.047 -14.517 1.00 48.69 454 TYR A O 1
ATOM 3762 N N . CYS A 1 455 ? 2.749 13.295 -15.396 1.00 49.88 455 CYS A N 1
ATOM 3763 C CA . CYS A 1 455 ? 2.965 12.369 -14.268 1.00 49.88 455 CYS A CA 1
ATOM 3764 C C . CYS A 1 455 ? 2.237 12.695 -12.950 1.00 49.88 455 CYS A C 1
ATOM 3766 O O . CYS A 1 455 ? 2.420 11.965 -11.982 1.00 49.88 455 CYS A O 1
ATOM 3768 N N . ALA A 1 456 ? 1.358 13.700 -12.905 1.00 51.75 456 ALA A N 1
ATOM 3769 C CA . ALA A 1 456 ? 0.470 13.887 -11.755 1.00 51.75 456 ALA A CA 1
ATOM 3770 C C . ALA A 1 456 ? -0.688 12.877 -11.811 1.00 51.75 456 ALA A C 1
ATOM 3772 O O . ALA A 1 456 ? -1.483 12.917 -12.754 1.00 51.75 456 ALA A O 1
ATOM 3773 N N . SER A 1 457 ? -0.809 11.977 -10.832 1.00 66.94 457 SER A N 1
ATOM 3774 C CA . SER A 1 457 ? -2.016 11.161 -10.673 1.00 66.94 457 SER A CA 1
ATOM 3775 C C . SER A 1 457 ? -3.222 12.077 -10.435 1.00 66.94 457 SER A C 1
ATOM 3777 O O . SER A 1 457 ? -3.147 13.082 -9.730 1.00 66.94 457 SER A O 1
ATOM 3779 N N . ARG A 1 458 ? -4.343 11.774 -11.091 1.00 77.88 458 ARG A N 1
ATOM 3780 C CA . ARG A 1 458 ? -5.611 12.483 -10.915 1.00 77.88 458 ARG A CA 1
ATOM 3781 C C . ARG A 1 458 ? -6.660 11.504 -10.439 1.00 77.88 458 ARG A C 1
ATOM 3783 O O . ARG A 1 458 ? -6.920 10.495 -11.097 1.00 77.88 458 ARG A O 1
ATOM 3790 N N . LEU A 1 459 ? -7.300 11.866 -9.343 1.00 87.25 459 LEU A N 1
ATOM 3791 C CA . LEU A 1 459 ? -8.433 11.163 -8.783 1.00 87.25 459 LEU A CA 1
ATOM 3792 C C . LEU A 1 459 ? -9.715 11.862 -9.249 1.00 87.25 459 LEU A C 1
ATOM 3794 O O . LEU A 1 459 ? -9.868 13.075 -9.109 1.00 87.25 459 LEU A O 1
ATOM 3798 N N . ILE A 1 460 ? -10.610 11.117 -9.902 1.00 92.38 460 ILE A N 1
ATOM 3799 C CA . ILE A 1 460 ? -11.859 11.658 -10.453 1.00 92.38 460 ILE A CA 1
ATOM 3800 C C . ILE A 1 460 ? -13.043 10.823 -9.991 1.00 92.38 460 ILE A C 1
ATOM 3802 O O . ILE A 1 460 ? -13.130 9.632 -10.291 1.00 92.38 460 ILE A O 1
ATOM 3806 N N . ARG A 1 461 ? -14.006 11.488 -9.352 1.00 94.75 461 ARG A N 1
ATOM 3807 C CA . ARG A 1 461 ? -15.261 10.885 -8.909 1.00 94.75 461 ARG A CA 1
ATOM 3808 C C . ARG A 1 461 ? -16.407 11.116 -9.894 1.00 94.75 461 ARG A C 1
ATOM 3810 O O . ARG A 1 461 ? -16.606 12.210 -10.430 1.00 94.75 461 ARG A O 1
ATOM 3817 N N . TYR A 1 462 ? -17.205 10.075 -10.091 1.00 97.06 462 TYR A N 1
ATOM 3818 C CA . TYR A 1 462 ? -18.445 10.081 -10.857 1.00 97.06 462 TYR A CA 1
ATOM 3819 C C . TYR A 1 462 ? -19.589 9.665 -9.931 1.00 97.06 462 TYR A C 1
ATOM 3821 O O . TYR A 1 462 ? -19.626 8.533 -9.457 1.00 97.06 462 TYR A O 1
ATOM 3829 N N . SER A 1 463 ? -20.505 10.594 -9.654 1.00 96.38 463 SER A N 1
ATOM 3830 C CA . SER A 1 463 ? -21.673 10.347 -8.803 1.00 96.38 463 SER A CA 1
ATOM 3831 C C . SER A 1 463 ? -22.689 9.410 -9.460 1.00 96.38 463 SER A C 1
ATOM 3833 O O . SER A 1 463 ? -22.698 9.260 -10.685 1.00 96.38 463 SER A O 1
ATOM 3835 N N . GLU A 1 464 ? -23.595 8.857 -8.651 1.00 96.62 464 GLU A N 1
ATOM 3836 C CA . GLU A 1 464 ? -24.742 8.052 -9.097 1.00 96.62 464 GLU A CA 1
ATOM 3837 C C . GLU A 1 464 ? -25.486 8.705 -10.277 1.00 96.62 464 GLU A C 1
ATOM 3839 O O . GLU A 1 464 ? -25.578 8.116 -11.357 1.00 96.62 464 GLU A O 1
ATOM 3844 N N . ASP A 1 465 ? -25.942 9.954 -10.123 1.00 96.06 465 ASP A N 1
ATOM 3845 C CA . ASP A 1 465 ? -26.704 10.666 -11.161 1.00 96.06 465 ASP A CA 1
ATOM 3846 C C . ASP A 1 465 ? -25.931 10.813 -12.472 1.00 96.06 465 ASP A C 1
ATOM 3848 O O . ASP A 1 465 ? -26.496 10.716 -13.567 1.00 96.06 465 ASP A O 1
ATOM 3852 N N . LYS A 1 466 ? -24.621 11.062 -12.370 1.00 97.31 466 LYS A N 1
ATOM 3853 C CA . LYS A 1 466 ? -23.752 11.218 -13.534 1.00 97.31 466 LYS A CA 1
ATOM 3854 C C . LYS A 1 466 ? -23.590 9.881 -14.250 1.00 97.31 466 LYS A C 1
ATOM 3856 O O . LYS A 1 466 ? -23.788 9.816 -15.461 1.00 97.31 466 LYS A O 1
ATOM 3861 N N . LEU A 1 467 ? -23.305 8.811 -13.510 1.00 97.44 467 LEU A N 1
ATOM 3862 C CA . LEU A 1 467 ? -23.160 7.460 -14.055 1.00 97.44 467 LEU A CA 1
ATOM 3863 C C . LEU A 1 467 ? -24.448 6.956 -14.708 1.00 97.44 467 LEU A C 1
ATOM 3865 O O . LEU A 1 467 ? -24.398 6.331 -15.768 1.00 97.44 467 LEU A O 1
ATOM 3869 N N . LEU A 1 468 ? -25.610 7.255 -14.124 1.00 95.69 468 LEU A N 1
ATOM 3870 C CA . LEU A 1 468 ? -26.901 6.880 -14.699 1.00 95.69 468 LEU A CA 1
ATOM 3871 C C . LEU A 1 468 ? -27.121 7.519 -16.075 1.00 95.69 468 LEU A C 1
ATOM 3873 O O . LEU A 1 468 ? -27.610 6.831 -16.978 1.00 95.69 468 LEU A O 1
ATOM 3877 N N . LYS A 1 469 ? -26.716 8.783 -16.252 1.00 96.81 469 LYS A N 1
ATOM 3878 C CA . LYS A 1 469 ? -26.856 9.542 -17.508 1.00 96.81 469 LYS A CA 1
ATOM 3879 C C . LYS A 1 469 ? -25.826 9.161 -18.572 1.00 96.81 469 LYS A C 1
ATOM 3881 O O . LYS A 1 469 ? -26.156 9.187 -19.751 1.00 96.81 469 LYS A O 1
ATOM 3886 N N . MET A 1 470 ? -24.614 8.777 -18.175 1.00 97.81 470 MET A N 1
ATOM 3887 C CA . MET A 1 470 ? -23.544 8.424 -19.115 1.00 97.81 470 MET A CA 1
ATOM 3888 C C . MET A 1 470 ? -23.889 7.181 -19.945 1.00 97.81 470 MET A C 1
ATOM 3890 O O . MET A 1 470 ? -24.372 6.179 -19.432 1.00 97.81 470 MET A O 1
ATOM 3894 N N . SER A 1 471 ? -23.612 7.198 -21.238 1.00 96.81 471 SER A N 1
ATOM 3895 C CA . SER A 1 471 ? -23.622 6.020 -22.108 1.00 96.81 471 SER A CA 1
ATOM 3896 C C . SER A 1 471 ? -22.447 5.075 -21.805 1.00 96.81 471 SER A C 1
ATOM 3898 O O . SER A 1 471 ? -21.471 5.456 -21.157 1.00 96.81 471 SER A O 1
ATOM 3900 N N . SER A 1 472 ? -22.496 3.836 -22.311 1.00 94.38 472 SER A N 1
ATOM 3901 C CA . SER A 1 472 ? -21.365 2.897 -22.186 1.00 94.38 472 SER A CA 1
ATOM 3902 C C . SER A 1 472 ? -20.073 3.464 -22.787 1.00 94.38 472 SER A C 1
ATOM 3904 O O . SER A 1 472 ? -19.011 3.306 -22.193 1.00 94.38 472 SER A O 1
ATOM 3906 N N . ALA A 1 473 ? -20.167 4.186 -23.909 1.00 91.00 473 ALA A N 1
ATOM 3907 C CA . ALA A 1 473 ? -19.019 4.826 -24.549 1.00 91.00 473 ALA A CA 1
ATOM 3908 C C . ALA A 1 473 ? -18.426 5.960 -23.693 1.00 91.00 473 ALA A C 1
ATOM 3910 O O . ALA A 1 473 ? -17.207 6.107 -23.611 1.00 91.00 473 ALA A O 1
ATOM 3911 N N . GLU A 1 474 ? -19.265 6.751 -23.018 1.00 95.00 474 GLU A N 1
ATOM 3912 C CA . GLU A 1 474 ? -18.794 7.797 -22.103 1.00 95.00 474 GLU A CA 1
ATOM 3913 C C . GLU A 1 474 ? -18.129 7.214 -20.853 1.00 95.00 474 GLU A C 1
ATOM 3915 O O . GLU A 1 474 ? -17.119 7.754 -20.405 1.00 95.00 474 GLU A O 1
ATOM 3920 N N . ILE A 1 475 ? -18.650 6.105 -20.315 1.00 94.88 475 ILE A N 1
ATOM 3921 C CA . ILE A 1 475 ? -18.031 5.383 -19.191 1.00 94.88 475 ILE A CA 1
ATOM 3922 C C . ILE A 1 475 ? -16.659 4.843 -19.606 1.00 94.88 475 ILE A C 1
ATOM 3924 O O . ILE A 1 475 ? -15.670 5.110 -18.929 1.00 94.88 475 ILE A O 1
ATOM 3928 N N . GLN A 1 476 ? -16.568 4.174 -20.757 1.00 91.50 476 GLN A N 1
ATOM 3929 C CA . GLN A 1 476 ? -15.293 3.690 -21.297 1.00 91.50 476 GLN A CA 1
ATOM 3930 C C . GLN A 1 476 ? -14.299 4.835 -21.526 1.00 91.50 476 GLN A C 1
ATOM 3932 O O . GLN A 1 476 ? -13.125 4.722 -21.191 1.00 91.50 476 GLN A O 1
ATOM 3937 N N . LYS A 1 477 ? -14.759 5.982 -22.041 1.00 88.25 477 LYS A N 1
ATOM 3938 C CA . LYS A 1 477 ? -13.916 7.175 -22.205 1.00 88.25 477 LYS A CA 1
ATOM 3939 C C . LYS A 1 477 ? -13.430 7.727 -20.861 1.00 88.25 477 LYS A C 1
ATOM 3941 O O . LYS A 1 477 ? -12.289 8.175 -20.776 1.00 88.25 477 LYS A O 1
ATOM 3946 N N . ALA A 1 478 ? -14.275 7.715 -19.831 1.00 90.06 478 ALA A N 1
ATOM 3947 C CA . ALA A 1 478 ? -13.958 8.239 -18.504 1.00 90.06 478 ALA A CA 1
ATOM 3948 C C . ALA A 1 478 ? -12.829 7.469 -17.806 1.00 90.06 478 ALA A C 1
ATOM 3950 O O . ALA A 1 478 ? -11.990 8.093 -17.145 1.00 90.06 478 ALA A O 1
ATOM 3951 N N . VAL A 1 479 ? -12.797 6.147 -17.987 1.00 89.31 479 VAL A N 1
ATOM 3952 C CA . VAL A 1 479 ? -11.810 5.253 -17.366 1.00 89.31 479 VAL A CA 1
ATOM 3953 C C . VAL A 1 479 ? -10.529 5.092 -18.183 1.00 89.31 479 VAL A C 1
ATOM 3955 O O . VAL A 1 479 ? -9.614 4.397 -17.764 1.00 89.31 479 VAL A O 1
ATOM 3958 N N . ARG A 1 480 ? -10.403 5.752 -19.340 1.00 84.50 480 ARG A N 1
ATOM 3959 C CA . ARG A 1 480 ? -9.139 5.730 -20.087 1.00 84.50 480 ARG A CA 1
ATOM 3960 C C . ARG A 1 480 ? -7.992 6.211 -19.205 1.00 84.50 480 ARG A C 1
ATOM 3962 O O . ARG A 1 480 ? -8.119 7.201 -18.481 1.00 84.50 480 ARG A O 1
ATOM 3969 N N . ASN A 1 481 ? -6.862 5.529 -19.341 1.00 83.06 481 ASN A N 1
ATOM 3970 C CA . ASN A 1 481 ? -5.624 5.800 -18.618 1.00 83.06 481 ASN A CA 1
ATOM 3971 C C . ASN A 1 481 ? -5.710 5.578 -17.098 1.00 83.06 481 ASN A C 1
ATOM 3973 O O . ASN A 1 481 ? -4.900 6.132 -16.352 1.00 83.06 481 ASN A O 1
ATOM 3977 N N . SER A 1 482 ? -6.700 4.815 -16.625 1.00 87.56 482 SER A N 1
ATOM 3978 C CA . SER A 1 482 ? -6.862 4.525 -15.204 1.00 87.56 482 SER A CA 1
ATOM 3979 C C . SER A 1 482 ? -5.869 3.473 -14.715 1.00 87.56 482 SER A C 1
ATOM 3981 O O . SER A 1 482 ? -5.752 2.407 -15.314 1.00 87.56 482 SER A O 1
ATOM 3983 N N . ARG A 1 483 ? -5.223 3.753 -13.584 1.00 87.69 483 ARG A N 1
ATOM 3984 C CA . ARG A 1 483 ? -4.482 2.787 -12.764 1.00 87.69 483 ARG A CA 1
ATOM 3985 C C . ARG A 1 483 ? -5.417 1.961 -11.889 1.00 87.69 483 ARG A C 1
ATOM 3987 O O . ARG A 1 483 ? -5.184 0.780 -11.696 1.00 87.69 483 ARG A O 1
ATOM 3994 N N . LEU A 1 484 ? -6.471 2.584 -11.367 1.00 91.94 484 LEU A N 1
ATOM 3995 C CA . LEU A 1 484 ? -7.450 1.919 -10.518 1.00 91.94 484 LEU A CA 1
ATOM 3996 C C . LEU A 1 484 ? -8.840 2.492 -10.794 1.00 91.94 484 LEU A C 1
ATOM 3998 O O . LEU A 1 484 ? -9.016 3.709 -10.911 1.00 91.94 484 LEU A O 1
ATOM 4002 N N . ILE A 1 485 ? -9.822 1.600 -10.902 1.00 95.75 485 ILE A N 1
ATOM 4003 C CA . ILE A 1 485 ? -11.238 1.940 -11.000 1.00 95.75 485 ILE A CA 1
ATOM 4004 C C . ILE A 1 485 ? -11.928 1.274 -9.816 1.00 95.75 485 ILE A C 1
ATOM 4006 O O . ILE A 1 485 ? -11.785 0.068 -9.611 1.00 95.75 485 ILE A O 1
ATOM 4010 N N . VAL A 1 486 ? -12.682 2.056 -9.052 1.00 98.06 486 VAL A N 1
ATOM 4011 C CA . VAL A 1 486 ? -13.438 1.580 -7.893 1.00 98.06 486 VAL A CA 1
ATOM 4012 C C . VAL A 1 486 ? -14.882 2.020 -8.046 1.00 98.06 486 VAL A C 1
ATOM 4014 O O . VAL A 1 486 ? -15.148 3.166 -8.392 1.00 98.06 486 VAL A O 1
ATOM 4017 N N . PHE A 1 487 ? -15.831 1.139 -7.779 1.00 98.56 487 PHE A N 1
ATOM 4018 C CA . PHE A 1 487 ? -17.241 1.472 -7.651 1.00 98.56 487 PHE A CA 1
ATOM 4019 C C . PHE A 1 487 ? -17.760 0.912 -6.336 1.00 98.56 487 PHE A C 1
ATOM 4021 O O . PHE A 1 487 ? -17.460 -0.227 -5.986 1.00 98.56 487 PHE A O 1
ATOM 4028 N N . GLY A 1 488 ? -18.543 1.698 -5.604 1.00 97.00 488 GLY A N 1
ATOM 4029 C CA . GLY A 1 488 ? -18.981 1.256 -4.292 1.00 97.00 488 GLY A CA 1
ATOM 4030 C C . GLY A 1 488 ? -20.065 2.095 -3.649 1.00 97.00 488 GLY A C 1
ATOM 4031 O O . GLY A 1 488 ? -20.457 3.151 -4.150 1.00 97.00 488 GLY A O 1
ATOM 4032 N N . GLY A 1 489 ? -20.538 1.590 -2.519 1.00 96.94 489 GLY A N 1
ATOM 4033 C CA . GLY A 1 489 ? -21.621 2.137 -1.711 1.00 96.94 489 GLY A CA 1
ATOM 4034 C C . GLY A 1 489 ? -22.063 1.122 -0.660 1.00 96.94 489 GLY A C 1
ATOM 4035 O O . GLY A 1 489 ? -21.585 -0.005 -0.651 1.00 96.94 489 GLY A O 1
ATOM 4036 N N . ILE A 1 490 ? -23.001 1.491 0.210 1.00 96.75 490 ILE A N 1
ATOM 4037 C CA . ILE A 1 490 ? -23.459 0.621 1.313 1.00 96.75 490 ILE A CA 1
ATOM 4038 C C . ILE A 1 490 ? -23.925 -0.753 0.793 1.00 96.75 490 ILE A C 1
ATOM 4040 O O . ILE A 1 490 ? -23.582 -1.784 1.366 1.00 96.75 490 ILE A O 1
ATOM 4044 N N . GLY A 1 491 ? -24.671 -0.770 -0.320 1.00 95.06 491 GLY A N 1
ATOM 4045 C CA . GLY A 1 491 ? -25.212 -2.005 -0.892 1.00 95.06 491 GLY A CA 1
ATOM 4046 C C . GLY A 1 491 ? -26.383 -2.589 -0.094 1.00 95.06 491 GLY A C 1
ATOM 4047 O O . GLY A 1 491 ? -26.399 -3.779 0.150 1.00 95.06 491 GLY A O 1
ATOM 4048 N N . PHE A 1 492 ? -27.355 -1.775 0.334 1.00 95.62 492 PHE A N 1
ATOM 4049 C CA . PHE A 1 492 ? -28.499 -2.168 1.189 1.00 95.62 492 PHE A CA 1
ATOM 4050 C C . PHE A 1 492 ? -29.066 -3.586 0.964 1.00 95.62 492 PHE A C 1
ATOM 4052 O O . PHE A 1 492 ? -29.150 -4.048 -0.174 1.00 95.62 492 PHE A O 1
ATOM 4059 N N . ALA A 1 493 ? -29.581 -4.229 2.018 1.00 94.44 493 ALA A N 1
ATOM 4060 C CA . ALA A 1 493 ? -29.963 -5.645 2.009 1.00 94.44 493 ALA A CA 1
ATOM 4061 C C . ALA A 1 493 ? -31.377 -5.956 1.455 1.00 94.44 493 ALA A C 1
ATOM 4063 O O . ALA A 1 493 ? -32.136 -6.796 1.950 1.00 94.44 493 ALA A O 1
ATOM 4064 N N . GLY A 1 494 ? -31.752 -5.296 0.358 1.00 96.44 494 GLY A N 1
ATOM 4065 C CA . GLY A 1 494 ? -33.060 -5.395 -0.297 1.00 96.44 494 GLY A CA 1
ATOM 4066 C C . GLY A 1 494 ? -33.427 -6.780 -0.847 1.00 96.44 494 GLY A C 1
ATOM 4067 O O . GLY A 1 494 ? -34.610 -7.064 -1.033 1.00 96.44 494 GLY A O 1
ATOM 4068 N N . LEU A 1 495 ? -32.448 -7.647 -1.121 1.00 96.62 495 LEU A N 1
ATOM 4069 C CA . LEU A 1 495 ? -32.661 -9.037 -1.545 1.00 96.62 495 LEU A CA 1
ATOM 4070 C C . LEU A 1 495 ? -32.530 -10.044 -0.397 1.00 96.62 495 LEU A C 1
ATOM 4072 O O . LEU A 1 495 ? -32.978 -11.183 -0.552 1.00 96.62 495 LEU A O 1
ATOM 4076 N N . ASN A 1 496 ? -31.954 -9.635 0.735 1.00 92.88 496 ASN A N 1
ATOM 4077 C CA . ASN A 1 496 ? -31.790 -10.486 1.904 1.00 92.88 496 ASN A CA 1
ATOM 4078 C C . ASN A 1 496 ? -33.148 -10.666 2.601 1.00 92.88 496 ASN A C 1
ATOM 4080 O O . ASN A 1 496 ? -33.872 -9.696 2.842 1.00 92.88 496 ASN A O 1
ATOM 4084 N N . LYS A 1 497 ? -33.537 -11.916 2.862 1.00 89.19 497 LYS A N 1
ATOM 4085 C CA . LYS A 1 497 ? -34.835 -12.254 3.472 1.00 89.19 497 LYS A CA 1
ATOM 4086 C C . LYS A 1 497 ? -34.778 -12.336 4.994 1.00 89.19 497 LYS A C 1
ATOM 4088 O O . LYS A 1 497 ? -35.823 -12.239 5.623 1.00 89.19 497 LYS A O 1
ATOM 4093 N N . GLU A 1 498 ? -33.589 -12.505 5.560 1.00 84.56 498 GLU A N 1
ATOM 4094 C CA . GLU A 1 498 ? -33.387 -12.806 6.980 1.00 84.56 498 GLU A CA 1
ATOM 4095 C C . GLU A 1 498 ? -32.795 -11.605 7.719 1.00 84.56 498 GLU A C 1
ATOM 4097 O O . GLU A 1 498 ? -33.320 -11.184 8.745 1.00 84.56 498 GLU A O 1
ATOM 4102 N N . PHE A 1 499 ? -31.756 -10.994 7.149 1.00 83.50 499 PHE A N 1
ATOM 4103 C CA . PHE A 1 499 ? -31.065 -9.836 7.711 1.00 83.50 499 PHE A CA 1
ATOM 4104 C C . PHE A 1 499 ? -31.401 -8.607 6.872 1.00 83.50 499 PHE A C 1
ATOM 4106 O O . PHE A 1 499 ? -30.771 -8.337 5.855 1.00 83.50 499 PHE A O 1
ATOM 4113 N N . ASN A 1 500 ? -32.472 -7.906 7.246 1.00 88.12 500 ASN A N 1
ATOM 4114 C CA . ASN A 1 500 ? -32.968 -6.740 6.517 1.00 88.12 500 ASN A CA 1
ATOM 4115 C C . ASN A 1 500 ? -33.632 -5.710 7.449 1.00 88.12 500 ASN A C 1
ATOM 4117 O O . ASN A 1 500 ? -33.699 -5.918 8.662 1.00 88.12 500 ASN A O 1
ATOM 4121 N N . ALA A 1 501 ? -34.142 -4.599 6.906 1.00 89.81 501 ALA A N 1
ATOM 4122 C CA . ALA A 1 501 ? -34.720 -3.520 7.709 1.00 89.81 501 ALA A CA 1
ATOM 4123 C C . ALA A 1 501 ? -35.866 -3.965 8.643 1.00 89.81 501 ALA A C 1
ATOM 4125 O O . ALA A 1 501 ? -35.957 -3.446 9.751 1.00 89.81 501 ALA A O 1
ATOM 4126 N N . THR A 1 502 ? -36.710 -4.944 8.271 1.00 87.94 502 THR A N 1
ATOM 4127 C CA . THR A 1 502 ? -37.768 -5.444 9.183 1.00 87.94 502 THR A CA 1
ATOM 4128 C C . THR A 1 502 ? -37.210 -6.192 10.386 1.00 87.94 502 THR A C 1
ATOM 4130 O O . THR A 1 502 ? -37.879 -6.299 11.406 1.00 87.94 502 THR A O 1
ATOM 4133 N N . ASN A 1 503 ? -35.985 -6.698 10.266 1.00 82.75 503 ASN A N 1
ATOM 4134 C CA . ASN A 1 503 ? -35.255 -7.404 11.311 1.00 82.75 503 ASN A CA 1
ATOM 4135 C C . ASN A 1 503 ? -34.311 -6.462 12.080 1.00 82.75 503 ASN A C 1
ATOM 4137 O O . ASN A 1 503 ? -33.454 -6.923 12.825 1.00 82.75 503 ASN A O 1
ATOM 4141 N N . GLY A 1 504 ? -34.463 -5.144 11.903 1.00 81.25 504 GLY A N 1
ATOM 4142 C CA . GLY A 1 504 ? -33.800 -4.135 12.724 1.00 81.25 504 GLY A CA 1
ATOM 4143 C C . GLY A 1 504 ? -32.352 -3.823 12.350 1.00 81.25 504 GLY A C 1
ATOM 4144 O O . GLY A 1 504 ? -31.728 -3.036 13.058 1.00 81.25 504 GLY A O 1
ATOM 4145 N N . ILE A 1 505 ? -31.811 -4.343 11.237 1.00 87.75 505 ILE A N 1
ATOM 4146 C CA . ILE A 1 505 ? -30.394 -4.108 10.868 1.00 87.75 505 ILE A CA 1
ATOM 4147 C C . ILE A 1 505 ? -30.071 -2.615 10.668 1.00 87.75 505 ILE A C 1
ATOM 4149 O O . ILE A 1 505 ? -28.936 -2.177 10.845 1.00 87.75 505 ILE A O 1
ATOM 4153 N N . PHE A 1 506 ? -31.088 -1.821 10.327 1.00 88.56 506 PHE A N 1
ATOM 4154 C CA . PHE A 1 506 ? -31.009 -0.371 10.150 1.00 88.56 506 PHE A CA 1
ATOM 4155 C C . PHE A 1 506 ? -31.714 0.412 11.269 1.00 88.56 506 PHE A C 1
ATOM 4157 O O . PHE A 1 506 ? -31.797 1.639 11.184 1.00 88.56 506 PHE A O 1
ATOM 4164 N N . ARG A 1 507 ? -32.225 -0.268 12.307 1.00 87.56 507 ARG A N 1
ATOM 4165 C CA . ARG A 1 507 ? -33.122 0.307 13.324 1.00 87.56 507 ARG A CA 1
ATOM 4166 C C . ARG A 1 507 ? -34.248 1.116 12.655 1.00 87.56 507 ARG A C 1
ATOM 4168 O O . ARG A 1 507 ? -34.828 0.648 11.680 1.00 87.56 507 ARG A O 1
ATOM 4175 N N . ASP A 1 508 ? -34.491 2.340 13.115 1.00 89.75 508 ASP A N 1
ATOM 4176 C CA . ASP A 1 508 ? -35.515 3.240 12.573 1.00 89.75 508 ASP A CA 1
ATOM 4177 C C . ASP A 1 508 ? -34.984 4.181 11.471 1.00 89.75 508 ASP A C 1
ATOM 4179 O O . ASP A 1 508 ? -35.688 5.086 11.020 1.00 89.75 508 ASP A O 1
ATOM 4183 N N . SER A 1 509 ? -33.736 3.999 11.014 1.00 91.38 509 SER A N 1
ATOM 4184 C CA . SER A 1 509 ? -33.101 4.927 10.062 1.00 91.38 509 SER A CA 1
ATOM 4185 C C . SER A 1 509 ? -33.678 4.850 8.644 1.00 91.38 509 SER A C 1
ATOM 4187 O O . SER A 1 509 ? -33.631 5.849 7.913 1.00 91.38 509 SER A O 1
ATOM 4189 N N . LEU A 1 510 ? -34.225 3.692 8.247 1.00 93.38 510 LEU A N 1
ATOM 4190 C CA . LEU A 1 510 ? -34.903 3.493 6.965 1.00 93.38 510 LEU A CA 1
ATOM 4191 C C . LEU A 1 510 ? -35.929 2.357 6.990 1.00 93.38 510 LEU A C 1
ATOM 4193 O O . LEU A 1 510 ? -35.782 1.359 7.692 1.00 93.38 510 LEU A O 1
ATOM 4197 N N . THR A 1 511 ? -36.958 2.485 6.153 1.00 94.00 511 THR A N 1
ATOM 4198 C CA . THR A 1 511 ? -37.994 1.454 6.003 1.00 94.00 511 THR A CA 1
ATOM 4199 C C . THR A 1 511 ? -37.563 0.336 5.050 1.00 94.00 511 THR A C 1
ATOM 4201 O O . THR A 1 511 ? -36.790 0.555 4.117 1.00 94.00 511 THR A O 1
ATOM 4204 N N . ARG A 1 512 ? -38.169 -0.854 5.170 1.00 94.69 512 ARG A N 1
ATOM 4205 C CA . ARG A 1 512 ? -37.960 -1.965 4.215 1.00 94.69 512 ARG A CA 1
ATOM 4206 C C . ARG A 1 512 ? -38.244 -1.582 2.760 1.00 94.69 512 ARG A C 1
ATOM 4208 O O . ARG A 1 512 ? -37.572 -2.047 1.843 1.00 94.69 512 ARG A O 1
ATOM 4215 N N . LYS A 1 513 ? -39.235 -0.718 2.526 1.00 96.69 513 LYS A N 1
ATOM 4216 C CA . LYS A 1 513 ? -39.548 -0.223 1.178 1.00 96.69 513 LYS A CA 1
ATOM 4217 C C . LYS A 1 513 ? -38.408 0.633 0.625 1.00 96.69 513 LYS A C 1
ATOM 4219 O O . LYS A 1 513 ? -38.060 0.482 -0.543 1.00 96.69 513 LYS A O 1
ATOM 4224 N N . GLU A 1 514 ? -37.846 1.519 1.441 1.00 96.69 514 GLU A N 1
ATOM 4225 C CA . GLU A 1 514 ? -36.701 2.346 1.055 1.00 96.69 514 GLU A CA 1
ATOM 4226 C C . GLU A 1 514 ? -35.448 1.504 0.835 1.00 96.69 514 GLU A C 1
ATOM 4228 O O . GLU A 1 514 ? -34.806 1.670 -0.195 1.00 96.69 514 GLU A O 1
ATOM 4233 N N . GLU A 1 515 ? -35.163 0.545 1.717 1.00 96.75 515 GLU A N 1
ATOM 4234 C CA . GLU A 1 515 ? -34.053 -0.405 1.579 1.00 96.75 515 GLU A CA 1
ATOM 4235 C C . GLU A 1 515 ? -34.059 -1.079 0.200 1.00 96.75 515 GLU A C 1
ATOM 4237 O O . GLU A 1 515 ? -33.093 -0.985 -0.554 1.00 96.75 515 GLU A O 1
ATOM 4242 N N . ILE A 1 516 ? -35.193 -1.685 -0.176 1.00 97.62 516 ILE A N 1
ATOM 4243 C CA . ILE A 1 516 ? -35.368 -2.362 -1.467 1.00 97.62 516 ILE A CA 1
ATOM 4244 C C . ILE A 1 516 ? -35.174 -1.390 -2.639 1.00 97.62 516 ILE A C 1
ATOM 4246 O O . ILE A 1 516 ? -34.658 -1.779 -3.692 1.00 97.62 516 ILE A O 1
ATOM 4250 N N . LEU A 1 517 ? -35.614 -0.136 -2.502 1.00 97.62 517 LEU A N 1
ATOM 4251 C CA . LEU A 1 517 ? -35.428 0.882 -3.536 1.00 97.62 517 LEU A CA 1
ATOM 4252 C C . LEU A 1 517 ? -33.955 1.277 -3.677 1.00 97.62 517 LEU A C 1
ATOM 4254 O O . LEU A 1 517 ? -33.481 1.385 -4.807 1.00 97.62 517 LEU A O 1
ATOM 4258 N N . GLU A 1 518 ? -33.229 1.452 -2.573 1.00 96.38 518 GLU A N 1
ATOM 4259 C CA . GLU A 1 518 ? -31.800 1.771 -2.598 1.00 96.38 518 GLU A CA 1
ATOM 4260 C C . GLU A 1 518 ? -30.965 0.609 -3.166 1.00 96.38 518 GLU A C 1
ATOM 4262 O O . GLU A 1 518 ? -30.108 0.840 -4.022 1.00 96.38 518 GLU A O 1
ATOM 4267 N N . SER A 1 519 ? -31.277 -0.650 -2.830 1.00 97.62 519 SER A N 1
ATOM 4268 C CA . SER A 1 519 ? -30.622 -1.829 -3.432 1.00 97.62 519 SER A CA 1
ATOM 4269 C C . SER A 1 519 ? -30.800 -1.890 -4.950 1.00 97.62 519 SER A C 1
ATOM 4271 O O . SER A 1 519 ? -29.870 -2.208 -5.691 1.00 97.62 519 SER A O 1
ATOM 4273 N N . LYS A 1 520 ? -31.989 -1.535 -5.453 1.00 98.06 520 LYS A N 1
ATOM 4274 C CA . LYS A 1 520 ? -32.257 -1.508 -6.900 1.00 98.06 520 LYS A CA 1
ATOM 4275 C C . LYS A 1 520 ? -31.422 -0.459 -7.636 1.00 98.06 520 LYS A C 1
ATOM 4277 O O . LYS A 1 520 ? -31.110 -0.660 -8.811 1.00 98.06 520 LYS A O 1
ATOM 4282 N N . LYS A 1 521 ? -31.069 0.657 -6.990 1.00 97.62 521 LYS A N 1
ATOM 4283 C CA . LYS A 1 521 ? -30.248 1.708 -7.613 1.00 97.62 521 LYS A CA 1
ATOM 4284 C C . LYS A 1 521 ? -28.819 1.232 -7.844 1.00 97.62 521 LYS A C 1
ATOM 4286 O O . LYS A 1 521 ? -28.324 1.341 -8.968 1.00 97.62 521 LYS A O 1
ATOM 4291 N N . ILE A 1 522 ? -28.191 0.650 -6.822 1.00 97.81 522 ILE A N 1
ATOM 4292 C CA . ILE A 1 522 ? -26.828 0.125 -6.943 1.00 97.81 522 ILE A CA 1
ATOM 4293 C C . ILE A 1 522 ? -26.766 -1.063 -7.918 1.00 97.81 522 ILE A C 1
ATOM 4295 O O . ILE A 1 522 ? -25.882 -1.087 -8.770 1.00 97.81 522 ILE A O 1
ATOM 4299 N N . ASP A 1 523 ? -27.752 -1.972 -7.918 1.00 98.44 523 ASP A N 1
ATOM 4300 C CA . ASP A 1 523 ? -27.835 -3.072 -8.899 1.00 98.44 523 ASP A CA 1
ATOM 4301 C C . ASP A 1 523 ? -27.947 -2.557 -10.345 1.00 98.44 523 ASP A C 1
ATOM 4303 O O . ASP A 1 523 ? -27.292 -3.063 -11.260 1.00 98.44 523 ASP A O 1
ATOM 4307 N N . LYS A 1 524 ? -28.731 -1.494 -10.567 1.00 98.12 524 LYS A N 1
ATOM 4308 C CA . LYS A 1 524 ? -28.855 -0.854 -11.885 1.00 98.12 524 LYS A CA 1
ATOM 4309 C C . LYS A 1 524 ? -27.522 -0.272 -12.364 1.00 98.12 524 LYS A C 1
ATOM 4311 O O . LYS A 1 524 ? -27.182 -0.427 -13.540 1.00 98.12 524 LYS A O 1
ATOM 4316 N N . LEU A 1 525 ? -26.776 0.392 -11.482 1.00 98.31 525 LEU A N 1
ATOM 4317 C CA . LEU A 1 525 ? -25.439 0.906 -11.787 1.00 98.31 525 LEU A CA 1
ATOM 4318 C C . LEU A 1 525 ? -24.445 -0.228 -12.044 1.00 98.31 525 LEU A C 1
ATOM 4320 O O . LEU A 1 525 ? -23.744 -0.186 -13.052 1.00 98.31 525 LEU A O 1
ATOM 4324 N N . TYR A 1 526 ? -24.447 -1.266 -11.207 1.00 98.19 526 TYR A N 1
ATOM 4325 C CA . TYR A 1 526 ? -23.608 -2.453 -11.364 1.00 98.19 526 TYR A CA 1
ATOM 4326 C C . TYR A 1 526 ? -23.796 -3.094 -12.741 1.00 98.19 526 TYR A C 1
ATOM 4328 O O . TYR A 1 526 ? -22.832 -3.257 -13.484 1.00 98.19 526 TYR A O 1
ATOM 4336 N N . LYS A 1 527 ? -25.043 -3.360 -13.150 1.00 98.00 527 LYS A N 1
ATOM 4337 C CA . LYS A 1 527 ? -25.368 -3.904 -14.482 1.00 98.00 527 LYS A CA 1
ATOM 4338 C C . LYS A 1 527 ? -24.873 -3.011 -15.616 1.00 98.00 527 LYS A C 1
ATOM 4340 O O . LYS A 1 527 ? -24.359 -3.493 -16.626 1.00 98.00 527 LYS A O 1
ATOM 4345 N N . LYS A 1 528 ? -25.019 -1.694 -15.456 1.00 97.81 528 LYS A N 1
ATOM 4346 C CA . LYS A 1 528 ? -24.573 -0.707 -16.443 1.00 97.81 528 LYS A CA 1
ATOM 4347 C C . LYS A 1 528 ? -23.049 -0.687 -16.579 1.00 97.81 528 LYS A C 1
ATOM 4349 O O . LYS A 1 528 ? -22.549 -0.681 -17.705 1.00 97.81 528 LYS A O 1
ATOM 4354 N N . LEU A 1 529 ? -22.332 -0.702 -15.457 1.00 98.06 529 LEU A N 1
ATOM 4355 C CA . LEU A 1 529 ? -20.875 -0.797 -15.424 1.00 98.06 529 LEU A CA 1
ATOM 4356 C C . LEU A 1 529 ? -20.409 -2.138 -15.984 1.00 98.06 529 LEU A C 1
ATOM 4358 O O . LEU A 1 529 ? -19.496 -2.144 -16.795 1.00 98.06 529 LEU A O 1
ATOM 4362 N N . ASN A 1 530 ? -21.085 -3.245 -15.669 1.00 96.69 530 ASN A N 1
ATOM 4363 C CA . ASN A 1 530 ? -20.724 -4.572 -16.170 1.00 96.69 530 ASN A CA 1
ATOM 4364 C C . ASN A 1 530 ? -20.846 -4.622 -17.695 1.00 96.69 530 ASN A C 1
ATOM 4366 O O . ASN A 1 530 ? -19.955 -5.097 -18.387 1.00 96.69 530 ASN A O 1
ATOM 4370 N N . LYS A 1 531 ? -21.892 -4.003 -18.252 1.00 95.75 531 LYS A N 1
ATOM 4371 C CA . LYS A 1 531 ? -22.025 -3.838 -19.703 1.00 95.75 531 LYS A CA 1
ATOM 4372 C C . LYS A 1 531 ? -20.913 -2.972 -20.312 1.00 95.75 531 LYS A C 1
ATOM 4374 O O . LYS A 1 531 ? -20.457 -3.265 -21.413 1.00 95.75 531 LYS A O 1
ATOM 4379 N N . ALA A 1 532 ? -20.521 -1.881 -19.653 1.00 94.94 532 ALA A N 1
ATOM 4380 C CA . ALA A 1 532 ? -19.557 -0.923 -20.198 1.00 94.94 532 ALA A CA 1
ATOM 4381 C C . ALA A 1 532 ? -18.090 -1.355 -20.022 1.00 94.94 532 ALA A C 1
ATOM 4383 O O . ALA A 1 532 ? -17.270 -1.062 -20.887 1.00 94.94 532 ALA A O 1
ATOM 4384 N N . LEU A 1 533 ? -17.773 -2.035 -18.923 1.00 93.69 533 LEU A N 1
ATOM 4385 C CA . LEU A 1 533 ? -16.428 -2.313 -18.414 1.00 93.69 533 LEU A CA 1
ATOM 4386 C C . LEU A 1 533 ? -16.208 -3.817 -18.184 1.00 93.69 533 LEU A C 1
ATOM 4388 O O . LEU A 1 533 ? -15.423 -4.206 -17.325 1.00 93.69 533 LEU A O 1
ATOM 4392 N N . SER A 1 534 ? -16.899 -4.676 -18.939 1.00 89.31 534 SER A N 1
ATOM 4393 C CA . SER A 1 534 ? -16.837 -6.136 -18.767 1.00 89.31 534 SER A CA 1
ATOM 4394 C C . SER A 1 534 ? -15.427 -6.709 -18.895 1.00 89.31 534 SER A C 1
ATOM 4396 O O . SER A 1 534 ? -15.117 -7.695 -18.233 1.00 89.31 534 SER A O 1
ATOM 4398 N N . SER A 1 535 ? -14.589 -6.104 -19.740 1.00 83.31 535 SER A N 1
ATOM 4399 C CA . SER A 1 535 ? -13.193 -6.486 -19.988 1.00 83.31 535 SER A CA 1
ATOM 4400 C C . SER A 1 535 ? -12.169 -5.716 -19.148 1.00 83.31 535 SER A C 1
ATOM 4402 O O . SER A 1 535 ? -10.975 -5.976 -19.269 1.00 83.31 535 SER A O 1
ATOM 4404 N N . HIS A 1 536 ? -12.611 -4.739 -18.353 1.00 86.56 536 HIS A N 1
ATOM 4405 C CA . HIS A 1 536 ? -11.731 -3.914 -17.531 1.00 86.56 536 HIS A CA 1
ATOM 4406 C C . HIS A 1 536 ? -11.718 -4.432 -16.100 1.00 86.56 536 HIS A C 1
ATOM 4408 O O . HIS A 1 536 ? -12.722 -4.949 -15.608 1.00 86.56 536 HIS A O 1
ATOM 4414 N N . GLN A 1 537 ? -10.600 -4.206 -15.419 1.00 90.25 537 GLN A N 1
ATOM 4415 C CA . GLN A 1 537 ? -10.529 -4.406 -13.986 1.00 90.25 537 GLN A CA 1
ATOM 4416 C C . GLN A 1 537 ? -11.311 -3.314 -13.249 1.00 90.25 537 GLN A C 1
ATOM 4418 O O . GLN A 1 537 ? -11.093 -2.123 -13.472 1.00 90.25 537 GLN A O 1
ATOM 4423 N N . LEU A 1 538 ? -12.207 -3.729 -12.358 1.00 95.25 538 LEU A N 1
ATOM 4424 C CA . LEU A 1 538 ? -12.991 -2.851 -11.494 1.00 95.25 538 LEU A CA 1
ATOM 4425 C C . LEU A 1 538 ? -13.041 -3.450 -10.089 1.00 95.25 538 LEU A C 1
ATOM 4427 O O . LEU A 1 538 ? -13.342 -4.633 -9.936 1.00 95.25 538 LEU A O 1
ATOM 4431 N N . VAL A 1 539 ? -12.774 -2.630 -9.074 1.00 98.06 539 VAL A N 1
ATOM 4432 C CA . VAL A 1 539 ? -12.998 -2.989 -7.670 1.00 98.06 539 VAL A CA 1
ATOM 4433 C C . VAL A 1 539 ? -14.425 -2.607 -7.287 1.00 98.06 539 VAL A C 1
ATOM 4435 O O . VAL A 1 539 ? -14.819 -1.450 -7.426 1.00 98.06 539 VAL A O 1
ATOM 4438 N N . ILE A 1 540 ? -15.198 -3.572 -6.803 1.00 98.56 540 ILE A N 1
ATOM 4439 C CA . ILE A 1 540 ? -16.532 -3.398 -6.235 1.00 98.56 540 ILE A CA 1
ATOM 4440 C C . ILE A 1 540 ? -16.394 -3.398 -4.717 1.00 98.56 540 ILE A C 1
ATOM 4442 O O . ILE A 1 540 ? -16.183 -4.449 -4.124 1.00 98.56 540 ILE A O 1
ATOM 4446 N N . ALA A 1 541 ? -16.503 -2.224 -4.100 1.00 98.44 541 ALA A N 1
ATOM 4447 C CA . ALA A 1 541 ? -16.396 -2.055 -2.655 1.00 98.44 541 ALA A CA 1
ATOM 4448 C C . ALA A 1 541 ? -17.775 -1.752 -2.063 1.00 98.44 541 ALA A C 1
ATOM 4450 O O . ALA A 1 541 ? -18.285 -0.637 -2.199 1.00 98.44 541 ALA A O 1
ATOM 4451 N N . THR A 1 542 ? -18.394 -2.735 -1.418 1.00 98.50 542 THR A N 1
ATOM 4452 C CA . THR A 1 542 ? -19.651 -2.530 -0.689 1.00 98.50 542 THR A CA 1
ATOM 4453 C C . THR A 1 542 ? -19.493 -2.874 0.778 1.00 98.50 542 THR A C 1
ATOM 4455 O O . THR A 1 542 ? -18.522 -3.516 1.146 1.00 98.50 542 THR A O 1
ATOM 4458 N N . HIS A 1 543 ? -20.397 -2.421 1.643 1.00 97.94 543 HIS A N 1
ATOM 4459 C CA . HIS A 1 543 ? -20.391 -2.910 3.023 1.00 97.94 543 HIS A CA 1
ATOM 4460 C C . HIS A 1 543 ? -21.148 -4.236 3.103 1.00 97.94 543 HIS A C 1
ATOM 4462 O O . HIS A 1 543 ? -20.602 -5.249 3.524 1.00 97.94 543 HIS A O 1
ATOM 4468 N N . MET A 1 544 ? -22.373 -4.261 2.584 1.00 95.69 544 MET A N 1
ATOM 4469 C CA . MET A 1 544 ? -23.173 -5.480 2.498 1.00 95.69 544 MET A CA 1
ATOM 4470 C C . MET A 1 544 ? -22.640 -6.425 1.407 1.00 95.69 544 MET A C 1
ATOM 4472 O O . MET A 1 544 ? -22.177 -5.947 0.357 1.00 95.69 544 MET A O 1
ATOM 4476 N N . PRO A 1 545 ? -22.767 -7.754 1.579 1.00 95.75 545 PRO A N 1
ATOM 4477 C CA . PRO A 1 545 ? -22.455 -8.724 0.536 1.00 95.75 545 PRO A CA 1
ATOM 4478 C C . PRO A 1 545 ? -23.208 -8.440 -0.766 1.00 95.75 545 PRO A C 1
ATOM 4480 O O . PRO A 1 545 ? -24.377 -8.055 -0.767 1.00 95.75 545 PRO A O 1
ATOM 4483 N N . LYS A 1 546 ? -22.568 -8.695 -1.912 1.00 96.50 546 LYS A N 1
ATOM 4484 C CA . LYS A 1 546 ? -23.176 -8.467 -3.235 1.00 96.50 546 LYS A CA 1
ATOM 4485 C C . LYS A 1 546 ? -24.522 -9.187 -3.409 1.00 96.50 546 LYS A C 1
ATOM 4487 O O . LYS A 1 546 ? -25.429 -8.657 -4.055 1.00 96.50 546 LYS A O 1
ATOM 4492 N N . SER A 1 547 ? -24.656 -10.384 -2.837 1.00 95.62 547 SER A N 1
ATOM 4493 C CA . SER A 1 547 ? -25.890 -11.182 -2.852 1.00 95.62 547 SER A CA 1
ATOM 4494 C C . SER A 1 547 ? -27.101 -10.443 -2.287 1.00 95.62 547 SER A C 1
ATOM 4496 O O . SER A 1 547 ? -28.232 -10.725 -2.687 1.00 95.62 547 SER A O 1
ATOM 4498 N N . ASP A 1 548 ? -26.870 -9.472 -1.406 1.00 96.44 548 ASP A N 1
ATOM 4499 C CA . ASP A 1 548 ? -27.921 -8.780 -0.669 1.00 96.44 548 ASP A CA 1
ATOM 4500 C C . ASP A 1 548 ? -28.563 -7.662 -1.493 1.00 96.44 548 ASP A C 1
ATOM 4502 O O . ASP A 1 548 ? -29.682 -7.237 -1.197 1.00 96.44 548 ASP A O 1
ATOM 4506 N N . TRP A 1 549 ? -27.916 -7.237 -2.581 1.00 97.31 549 TRP A N 1
ATOM 4507 C CA . TRP A 1 549 ? -28.413 -6.175 -3.454 1.00 97.31 549 TRP A CA 1
ATOM 4508 C C . TRP A 1 549 ? -28.426 -6.525 -4.947 1.00 97.31 549 TRP A C 1
ATOM 4510 O O . TRP A 1 549 ? -29.169 -5.887 -5.691 1.00 97.31 549 TRP A O 1
ATOM 4520 N N . SER A 1 550 ? -27.705 -7.555 -5.411 1.00 97.69 550 SER A N 1
ATOM 4521 C CA . SER A 1 550 ? -27.709 -7.978 -6.820 1.00 97.69 550 SER A CA 1
ATOM 4522 C C . SER A 1 550 ? -27.680 -9.496 -7.018 1.00 97.69 550 SER A C 1
ATOM 4524 O O . SER A 1 550 ? -26.835 -10.198 -6.467 1.00 97.69 550 SER A O 1
ATOM 4526 N N . LYS A 1 551 ? -28.532 -9.988 -7.931 1.00 96.12 551 LYS A N 1
ATOM 4527 C CA . LYS A 1 551 ? -28.575 -11.398 -8.378 1.00 96.12 551 LYS A CA 1
ATOM 4528 C C . LYS A 1 551 ? -27.639 -11.719 -9.547 1.00 96.12 551 LYS A C 1
ATOM 4530 O O . LYS A 1 551 ? -27.586 -12.867 -9.978 1.00 96.12 551 LYS A O 1
ATOM 4535 N N . GLU A 1 552 ? -26.960 -10.718 -10.106 1.00 95.69 552 GLU A N 1
ATOM 4536 C CA . GLU A 1 552 ? -26.044 -10.936 -11.230 1.00 95.69 552 GLU A CA 1
ATOM 4537 C C . GLU A 1 552 ? -24.884 -11.847 -10.821 1.00 95.69 552 GLU A C 1
ATOM 4539 O O . GLU A 1 552 ? -24.437 -11.815 -9.672 1.00 95.69 552 GLU A O 1
ATOM 4544 N N . LYS A 1 553 ? -24.363 -12.631 -11.766 1.00 94.44 553 LYS A N 1
ATOM 4545 C CA . LYS A 1 553 ? -23.115 -13.362 -11.535 1.00 94.44 553 LYS A CA 1
ATOM 4546 C C . LYS A 1 553 ? -21.953 -12.382 -11.401 1.00 94.44 553 LYS A C 1
ATOM 4548 O O . LYS A 1 553 ? -21.963 -11.319 -12.026 1.00 94.44 553 LYS A O 1
ATOM 4553 N N . ASN A 1 554 ? -20.953 -12.766 -10.618 1.00 94.94 554 ASN A N 1
ATOM 4554 C CA . ASN A 1 554 ? -19.707 -12.023 -10.545 1.00 94.94 554 ASN A CA 1
ATOM 4555 C C . ASN A 1 554 ? -19.042 -11.985 -11.927 1.00 94.94 554 ASN A C 1
ATOM 4557 O O . ASN A 1 554 ? -18.992 -12.981 -12.649 1.00 94.94 554 ASN A O 1
ATOM 4561 N N . ASN A 1 555 ? -18.561 -10.808 -12.311 1.00 94.56 555 ASN A N 1
ATOM 4562 C CA . ASN A 1 555 ? -17.645 -10.664 -13.429 1.00 94.56 555 ASN A CA 1
ATOM 4563 C C . ASN A 1 555 ? -16.249 -11.135 -12.998 1.00 94.56 555 ASN A C 1
ATOM 4565 O O . ASN A 1 555 ? -15.691 -10.578 -12.054 1.00 94.56 555 ASN A O 1
ATOM 4569 N N . LYS A 1 556 ? -15.695 -12.107 -13.727 1.00 91.81 556 LYS A N 1
ATOM 4570 C CA . LYS A 1 556 ? -14.367 -12.691 -13.494 1.00 91.81 556 LYS A CA 1
ATOM 4571 C C . LYS A 1 556 ? -13.190 -11.725 -13.622 1.00 91.81 556 LYS A C 1
ATOM 4573 O O . LYS A 1 556 ? -12.099 -12.042 -13.199 1.00 91.81 556 LYS A O 1
ATOM 4578 N N . ASN A 1 557 ? -13.382 -10.558 -14.234 1.00 89.75 557 ASN A N 1
ATOM 4579 C CA . ASN A 1 557 ? -12.345 -9.532 -14.336 1.00 89.75 557 ASN A CA 1
ATOM 4580 C C . ASN A 1 557 ? -12.446 -8.504 -13.195 1.00 89.75 557 ASN A C 1
ATOM 4582 O O . ASN A 1 557 ? -11.797 -7.463 -13.251 1.00 89.75 557 ASN A O 1
ATOM 4586 N N . TRP A 1 558 ? -13.339 -8.685 -12.222 1.00 95.62 558 TRP A N 1
ATOM 4587 C CA . TRP A 1 558 ? -13.600 -7.699 -11.171 1.00 95.62 558 TRP A CA 1
ATOM 4588 C C . TRP A 1 558 ? -13.217 -8.249 -9.801 1.00 95.62 558 TRP A C 1
ATOM 4590 O O . TRP A 1 558 ? -13.322 -9.446 -9.556 1.00 95.62 558 TRP A O 1
ATOM 4600 N N . ILE A 1 559 ? -12.812 -7.345 -8.912 1.00 96.31 559 ILE A N 1
ATOM 4601 C CA . ILE A 1 559 ? -12.445 -7.632 -7.522 1.00 96.31 559 ILE A CA 1
ATOM 4602 C C . ILE A 1 559 ? -13.599 -7.186 -6.627 1.00 96.31 559 ILE A C 1
ATOM 4604 O O . ILE A 1 559 ? -14.114 -6.087 -6.808 1.00 96.31 559 ILE A O 1
ATOM 4608 N N . TYR A 1 560 ? -14.005 -8.004 -5.663 1.00 98.19 560 TYR A N 1
ATOM 4609 C CA . TYR A 1 560 ? -15.139 -7.743 -4.780 1.00 98.19 560 TYR A CA 1
ATOM 4610 C C . TYR A 1 560 ? -14.676 -7.654 -3.330 1.00 98.19 560 TYR A C 1
ATOM 4612 O O . TYR A 1 560 ? -14.051 -8.581 -2.824 1.00 98.19 560 TYR A O 1
ATOM 4620 N N . LEU A 1 561 ? -15.027 -6.557 -2.664 1.00 98.12 561 LEU A N 1
ATOM 4621 C CA . LEU A 1 561 ? -14.776 -6.315 -1.248 1.00 98.12 561 LEU A CA 1
ATOM 4622 C C . LEU A 1 561 ? -16.109 -6.143 -0.522 1.00 98.12 561 LEU A C 1
ATOM 4624 O O . LEU A 1 561 ? -16.969 -5.398 -1.006 1.00 98.12 561 LEU A O 1
ATOM 4628 N N . HIS A 1 562 ? -16.272 -6.795 0.630 1.00 97.06 562 HIS A N 1
ATOM 4629 C CA . HIS A 1 562 ? -17.402 -6.530 1.519 1.00 97.06 562 HIS A CA 1
ATOM 4630 C C . HIS A 1 562 ? -17.121 -6.829 2.996 1.00 97.06 562 HIS A C 1
ATOM 4632 O O . HIS A 1 562 ? -16.167 -7.531 3.322 1.00 97.06 562 HIS A O 1
ATOM 4638 N N . GLY A 1 563 ? -17.979 -6.294 3.868 1.00 93.56 563 GLY A N 1
ATOM 4639 C CA . GLY A 1 563 ? -17.992 -6.515 5.314 1.00 93.56 563 GLY A CA 1
ATOM 4640 C C . GLY A 1 563 ? -19.324 -7.102 5.798 1.00 93.56 563 GLY A C 1
ATOM 4641 O O . GLY A 1 563 ? -19.858 -8.027 5.166 1.00 93.56 563 GLY A O 1
ATOM 4642 N N . HIS A 1 564 ? -19.855 -6.543 6.893 1.00 93.06 564 HIS A N 1
ATOM 4643 C CA . HIS A 1 564 ? -21.179 -6.747 7.509 1.00 93.06 564 HIS A CA 1
ATOM 4644 C C . HIS A 1 564 ? -21.399 -8.090 8.218 1.00 93.06 564 HIS A C 1
ATOM 4646 O O . HIS A 1 564 ? -22.058 -8.189 9.250 1.00 93.06 564 HIS A O 1
ATOM 4652 N N . THR A 1 565 ? -20.894 -9.176 7.643 1.00 86.50 565 THR A N 1
ATOM 4653 C CA . THR A 1 565 ? -21.241 -10.533 8.091 1.00 86.50 565 THR A CA 1
ATOM 4654 C C . THR A 1 565 ? -20.521 -10.966 9.369 1.00 86.50 565 THR A C 1
ATOM 4656 O O . THR A 1 565 ? -20.925 -11.948 9.993 1.00 86.50 565 THR A O 1
ATOM 4659 N N . HIS A 1 566 ? -19.418 -10.295 9.715 1.00 84.75 566 HIS A N 1
ATOM 4660 C CA . HIS A 1 566 ? -18.437 -10.695 10.736 1.00 84.75 566 HIS A CA 1
ATOM 4661 C C . HIS A 1 566 ? -17.862 -12.103 10.522 1.00 84.75 566 HIS A C 1
ATOM 4663 O O . HIS A 1 566 ? -17.343 -12.728 11.450 1.00 84.75 566 HIS A O 1
ATOM 4669 N N . ARG A 1 567 ? -17.977 -12.622 9.297 1.00 83.12 567 ARG A N 1
ATOM 4670 C CA . ARG A 1 567 ? -17.516 -13.948 8.894 1.00 83.12 567 ARG A CA 1
ATOM 4671 C C . ARG A 1 567 ? -16.512 -13.775 7.776 1.00 83.12 567 ARG A C 1
ATOM 4673 O O . ARG A 1 567 ? -16.884 -13.454 6.651 1.00 83.12 567 ARG A O 1
ATOM 4680 N N . ASN A 1 568 ? -15.248 -14.002 8.107 1.00 84.94 568 ASN A N 1
ATOM 4681 C CA . ASN A 1 568 ? -14.169 -13.879 7.143 1.00 84.94 568 ASN A CA 1
ATOM 4682 C C . ASN A 1 568 ? -14.362 -14.862 5.981 1.00 84.94 568 ASN A C 1
ATOM 4684 O O . ASN A 1 568 ? -14.540 -16.061 6.196 1.00 84.94 568 ASN A O 1
ATOM 4688 N N . TYR A 1 569 ? -14.320 -14.338 4.757 1.00 87.19 569 TYR A N 1
ATOM 4689 C CA . TYR A 1 569 ? -14.442 -15.108 3.524 1.00 87.19 569 TYR A CA 1
ATOM 4690 C C . TYR A 1 569 ? -13.434 -14.609 2.488 1.00 87.19 569 TYR A C 1
ATOM 4692 O O . TYR A 1 569 ? -13.327 -13.410 2.237 1.00 87.19 569 TYR A O 1
ATOM 4700 N N . PHE A 1 570 ? -12.709 -15.540 1.874 1.00 87.69 570 PHE A N 1
ATOM 4701 C CA . PHE A 1 570 ? -11.692 -15.261 0.866 1.00 87.69 570 PHE A CA 1
ATOM 4702 C C . PHE A 1 570 ? -11.828 -16.258 -0.282 1.00 87.69 570 PHE A C 1
ATOM 4704 O O . PHE A 1 570 ? -11.907 -17.467 -0.051 1.00 87.69 570 PHE A O 1
ATOM 4711 N N . LYS A 1 571 ? -11.832 -15.759 -1.519 1.00 82.00 571 LYS A N 1
ATOM 4712 C CA . LYS A 1 571 ? -11.792 -16.587 -2.727 1.00 82.00 571 LYS A CA 1
ATOM 4713 C C . LYS A 1 571 ? -11.094 -15.832 -3.850 1.00 82.00 571 LYS A C 1
ATOM 4715 O O . LYS A 1 571 ? -11.567 -14.779 -4.248 1.00 82.00 571 LYS A O 1
ATOM 4720 N N . ASN A 1 572 ? -10.004 -16.374 -4.376 1.00 81.31 572 ASN A N 1
ATOM 4721 C CA . ASN A 1 572 ? -9.263 -15.769 -5.477 1.00 81.31 572 ASN A CA 1
ATOM 4722 C C . ASN A 1 572 ? -8.812 -16.872 -6.444 1.00 81.31 572 ASN A C 1
ATOM 4724 O O . ASN A 1 572 ? -7.886 -17.622 -6.140 1.00 81.31 572 ASN A O 1
ATOM 4728 N N . ASP A 1 573 ? -9.524 -17.025 -7.558 1.00 78.00 573 ASP A N 1
ATOM 4729 C CA . ASP A 1 573 ? -9.256 -18.028 -8.593 1.00 78.00 573 ASP A CA 1
ATOM 4730 C C . ASP A 1 573 ? -9.457 -17.447 -10.009 1.00 78.00 573 ASP A C 1
ATOM 4732 O O . ASP A 1 573 ? -9.436 -16.237 -10.194 1.00 78.00 573 ASP A O 1
ATOM 4736 N N . LEU A 1 574 ? -9.575 -18.287 -11.044 1.00 69.38 574 LEU A N 1
ATOM 4737 C CA . LEU A 1 574 ? -9.719 -17.821 -12.433 1.00 69.38 574 LEU A CA 1
ATOM 4738 C C . LEU A 1 574 ? -11.088 -17.190 -12.747 1.00 69.38 574 LEU A C 1
ATOM 4740 O O . LEU A 1 574 ? -11.225 -16.534 -13.784 1.00 69.38 574 LEU A O 1
ATOM 4744 N N . ASP A 1 575 ? -12.091 -17.420 -11.899 1.00 78.88 575 ASP A N 1
ATOM 4745 C CA . ASP A 1 575 ? -13.481 -17.037 -12.133 1.00 78.88 575 ASP A CA 1
ATOM 4746 C C . ASP A 1 575 ? -14.005 -16.026 -11.100 1.00 78.88 575 ASP A C 1
ATOM 4748 O O . ASP A 1 575 ? -14.886 -15.227 -11.435 1.00 78.88 575 ASP A O 1
ATOM 4752 N N . GLU A 1 576 ? -13.492 -16.030 -9.863 1.00 82.75 576 GLU A N 1
ATOM 4753 C CA . GLU A 1 576 ? -13.934 -15.142 -8.783 1.00 82.75 576 GLU A CA 1
ATOM 4754 C C . GLU A 1 576 ? -12.782 -14.567 -7.938 1.00 82.75 576 GLU A C 1
ATOM 4756 O O . GLU A 1 576 ? -11.875 -15.285 -7.521 1.00 82.75 576 GLU A O 1
ATOM 4761 N N . HIS A 1 577 ? -12.889 -13.272 -7.610 1.00 89.06 577 HIS A N 1
ATOM 4762 C CA . HIS A 1 577 ? -11.925 -12.518 -6.797 1.00 89.06 577 HIS A CA 1
ATOM 4763 C C . HIS A 1 577 ? -12.648 -11.758 -5.669 1.00 89.06 577 HIS A C 1
ATOM 4765 O O . HIS A 1 577 ? -13.103 -10.631 -5.859 1.00 89.06 577 HIS A O 1
ATOM 4771 N N . ILE A 1 578 ? -12.812 -12.380 -4.504 1.00 93.19 578 ILE A N 1
ATOM 4772 C CA . ILE A 1 578 ? -13.581 -11.893 -3.353 1.00 93.19 578 ILE A CA 1
ATOM 4773 C C . ILE A 1 578 ? -12.673 -11.821 -2.119 1.00 93.19 578 ILE A C 1
ATOM 4775 O O . ILE A 1 578 ? -12.122 -12.836 -1.690 1.00 93.19 578 ILE A O 1
ATOM 4779 N N . PHE A 1 579 ? -12.584 -10.633 -1.520 1.00 93.38 579 PHE A N 1
ATOM 4780 C CA . PHE A 1 579 ? -11.791 -10.347 -0.326 1.00 93.38 579 PHE A CA 1
ATOM 4781 C C . PHE A 1 579 ? -12.696 -9.744 0.758 1.00 93.38 579 PHE A C 1
ATOM 4783 O O . PHE A 1 579 ? -13.067 -8.570 0.712 1.00 93.38 579 PHE A O 1
ATOM 4790 N N . ALA A 1 580 ? -13.090 -10.576 1.717 1.00 92.25 580 ALA A N 1
ATOM 4791 C CA . ALA A 1 580 ? -13.947 -10.229 2.851 1.00 92.25 580 ALA A CA 1
ATOM 4792 C C . ALA A 1 580 ? -13.444 -10.909 4.138 1.00 92.25 580 ALA A C 1
ATOM 4794 O O . ALA A 1 580 ? -14.217 -11.312 5.002 1.00 92.25 580 ALA A O 1
ATOM 4795 N N . ASP A 1 581 ? -12.135 -11.100 4.249 1.00 91.69 581 ASP A N 1
ATOM 4796 C CA . ASP A 1 581 ? -11.427 -11.857 5.285 1.00 91.69 581 ASP A CA 1
ATOM 4797 C C . ASP A 1 581 ? -10.752 -10.974 6.346 1.00 91.69 581 ASP A C 1
ATOM 4799 O O . ASP A 1 581 ? -9.970 -11.469 7.155 1.00 91.69 581 ASP A O 1
ATOM 4803 N N . ASN A 1 582 ? -11.095 -9.682 6.380 1.00 92.50 582 ASN A N 1
ATOM 4804 C CA . ASN A 1 582 ? -10.636 -8.739 7.401 1.00 92.50 582 ASN A CA 1
ATOM 4805 C C . ASN A 1 582 ? -11.791 -7.986 8.087 1.00 92.50 582 ASN A C 1
ATOM 4807 O O . ASN A 1 582 ? -11.744 -6.766 8.265 1.00 92.50 582 ASN A O 1
ATOM 4811 N N . GLN A 1 583 ? -12.842 -8.733 8.441 1.00 94.81 583 GLN A N 1
ATOM 4812 C CA . GLN A 1 583 ? -13.982 -8.252 9.224 1.00 94.81 583 GLN A CA 1
ATOM 4813 C C . GLN A 1 583 ? -13.676 -8.455 10.714 1.00 94.81 583 GLN A C 1
ATOM 4815 O O . GLN A 1 583 ? -13.653 -9.586 11.212 1.00 94.81 583 GLN A O 1
ATOM 4820 N N . ILE A 1 584 ? -13.414 -7.376 11.453 1.00 93.38 584 ILE A N 1
ATOM 4821 C CA . ILE A 1 584 ? -12.928 -7.484 12.839 1.00 93.38 584 ILE A CA 1
ATOM 4822 C C . ILE A 1 584 ? -14.024 -8.008 13.782 1.00 93.38 584 ILE A C 1
ATOM 4824 O O . ILE A 1 584 ? -13.765 -8.896 14.613 1.00 93.38 584 ILE A O 1
ATOM 4828 N N . GLY A 1 585 ? -15.248 -7.504 13.613 1.00 89.88 585 GLY A N 1
ATOM 4829 C CA . GLY A 1 585 ? -16.422 -7.814 14.425 1.00 89.88 585 GLY A CA 1
ATOM 4830 C C . GLY A 1 585 ? -16.353 -7.192 15.823 1.00 89.88 585 GLY A C 1
ATOM 4831 O O . GLY A 1 585 ? -15.505 -6.356 16.117 1.00 89.88 585 GLY A O 1
ATOM 4832 N N . TYR A 1 586 ? -17.236 -7.616 16.727 1.00 77.19 586 TYR A N 1
ATOM 4833 C CA . TYR A 1 586 ? -17.448 -6.956 18.026 1.00 77.19 586 TYR A CA 1
ATOM 4834 C C . TYR A 1 586 ? -16.349 -7.155 19.082 1.00 77.19 586 TYR A C 1
ATOM 4836 O O . TYR A 1 586 ? -16.180 -6.294 19.945 1.00 77.19 586 TYR A O 1
ATOM 4844 N N . LYS A 1 587 ? -15.608 -8.270 19.034 1.00 82.12 587 LYS A N 1
ATOM 4845 C CA . LYS A 1 587 ? -14.617 -8.635 20.066 1.00 82.12 587 LYS A CA 1
ATOM 4846 C C . LYS A 1 587 ? -13.375 -7.744 20.008 1.00 82.12 587 LYS A C 1
ATOM 4848 O O . LYS A 1 587 ? -12.933 -7.393 18.914 1.00 82.12 587 LYS A O 1
ATOM 4853 N N . GLU A 1 588 ? -12.795 -7.434 21.169 1.00 82.00 588 GLU A N 1
ATOM 4854 C CA . GLU A 1 588 ? -11.516 -6.722 21.266 1.00 82.00 588 GLU A CA 1
ATOM 4855 C C . GLU A 1 588 ? -10.408 -7.530 20.579 1.00 82.00 588 GLU A C 1
ATOM 4857 O O . GLU A 1 588 ? -10.179 -8.699 20.890 1.00 82.00 588 GLU A O 1
ATOM 4862 N N . LYS A 1 589 ? -9.752 -6.909 19.597 1.00 84.31 589 LYS A N 1
ATOM 4863 C CA . LYS A 1 589 ? -8.698 -7.515 18.780 1.00 84.31 589 LYS A CA 1
ATOM 4864 C C . LYS A 1 589 ? -7.679 -6.453 18.398 1.00 84.31 589 LYS A C 1
ATOM 4866 O O . LYS A 1 589 ? -8.027 -5.277 18.260 1.00 84.31 589 LYS A O 1
ATOM 4871 N N . LYS A 1 590 ? -6.436 -6.880 18.175 1.00 85.88 590 LYS A N 1
ATOM 4872 C CA . LYS A 1 590 ? -5.438 -6.041 17.508 1.00 85.88 590 LYS A CA 1
ATOM 4873 C C . LYS A 1 590 ? -5.864 -5.815 16.056 1.00 85.88 590 LYS A C 1
ATOM 4875 O O . LYS A 1 590 ? -6.207 -6.779 15.371 1.00 85.88 590 LYS A O 1
ATOM 4880 N N . PHE A 1 591 ? -5.854 -4.569 15.598 1.00 90.81 591 PHE A N 1
ATOM 4881 C CA . PHE A 1 591 ? -6.191 -4.240 14.216 1.00 90.81 591 PHE A CA 1
ATOM 4882 C C . PHE A 1 591 ? -4.981 -4.455 13.308 1.00 90.81 591 PHE A C 1
ATOM 4884 O O . PHE A 1 591 ? -3.903 -3.933 13.576 1.00 90.81 591 PHE A O 1
ATOM 4891 N N . ASN A 1 592 ? -5.172 -5.203 12.222 1.00 88.31 592 ASN A N 1
ATOM 4892 C CA . ASN A 1 592 ? -4.172 -5.401 11.175 1.00 88.31 592 ASN A CA 1
ATOM 4893 C C . ASN A 1 592 ? -4.834 -5.228 9.804 1.00 88.31 592 ASN A C 1
ATOM 4895 O O . ASN A 1 592 ? -6.015 -5.536 9.638 1.00 88.31 592 ASN A O 1
ATOM 4899 N N . LEU A 1 593 ? -4.079 -4.731 8.827 1.00 89.50 593 LEU A N 1
ATOM 4900 C CA . LEU A 1 593 ? -4.553 -4.561 7.455 1.00 89.50 593 LEU A CA 1
ATOM 4901 C C . LEU A 1 593 ? -4.233 -5.797 6.605 1.00 89.50 593 LEU A C 1
ATOM 4903 O O . LEU A 1 593 ? -3.070 -6.172 6.472 1.00 89.50 593 LEU A O 1
ATOM 4907 N N . ASN A 1 594 ? -5.252 -6.368 5.962 1.00 88.25 594 ASN A N 1
ATOM 4908 C CA . ASN A 1 594 ? -5.056 -7.287 4.840 1.00 88.25 594 ASN A CA 1
ATOM 4909 C C . ASN A 1 594 ? -4.883 -6.482 3.547 1.00 88.25 594 ASN A C 1
ATOM 4911 O O . ASN A 1 594 ? -5.207 -5.292 3.493 1.00 88.25 594 ASN A O 1
ATOM 4915 N N . HIS A 1 595 ? -4.369 -7.123 2.498 1.00 88.19 595 HIS A N 1
ATOM 4916 C CA . HIS A 1 595 ? -4.189 -6.494 1.194 1.00 88.19 595 HIS A CA 1
ATOM 4917 C C . HIS A 1 595 ? -4.604 -7.412 0.045 1.00 88.19 595 HIS A C 1
ATOM 4919 O O . HIS A 1 595 ? -4.598 -8.633 0.175 1.00 88.19 595 HIS A O 1
ATOM 4925 N N . PHE A 1 596 ? -4.948 -6.809 -1.091 1.00 86.75 596 PHE A N 1
ATOM 4926 C CA . PHE A 1 596 ? -5.168 -7.509 -2.353 1.00 86.75 596 PHE A CA 1
ATOM 4927 C C . PHE A 1 596 ? -4.378 -6.848 -3.480 1.00 86.75 596 PHE A C 1
ATOM 4929 O O . PHE A 1 596 ? -4.172 -5.632 -3.487 1.00 86.75 596 PHE A O 1
ATOM 4936 N N . ASN A 1 597 ? -3.965 -7.657 -4.449 1.00 84.12 597 ASN A N 1
ATOM 4937 C CA . ASN A 1 597 ? -3.238 -7.218 -5.633 1.00 84.12 597 ASN A CA 1
ATOM 4938 C C . ASN A 1 597 ? -4.201 -6.754 -6.732 1.00 84.12 597 ASN A C 1
ATOM 4940 O O . ASN A 1 597 ? -5.298 -7.292 -6.888 1.00 84.12 597 ASN A O 1
ATOM 4944 N N . PHE A 1 598 ? -3.798 -5.750 -7.511 1.00 85.44 598 PHE A N 1
ATOM 4945 C CA . PHE A 1 598 ? -4.594 -5.254 -8.635 1.00 85.44 598 PHE A CA 1
ATOM 4946 C C . PHE A 1 598 ? -3.697 -4.815 -9.798 1.00 85.44 598 PHE A C 1
ATOM 4948 O O . PHE A 1 598 ? -2.533 -4.477 -9.626 1.00 85.44 598 PHE A O 1
ATOM 4955 N N . CYS A 1 599 ? -4.209 -4.807 -11.026 1.00 82.44 599 CYS A N 1
ATOM 4956 C CA . CYS A 1 599 ? -3.414 -4.461 -12.198 1.00 82.44 599 CYS A CA 1
ATOM 4957 C C . CYS A 1 599 ? -3.475 -2.958 -12.463 1.00 82.44 599 CYS A C 1
ATOM 4959 O O . CYS A 1 599 ? -4.399 -2.462 -13.102 1.00 82.44 599 CYS A O 1
ATOM 4961 N N . GLY A 1 600 ? -2.426 -2.243 -12.063 1.00 83.75 600 GLY A N 1
ATOM 4962 C CA . GLY A 1 600 ? -2.272 -0.826 -12.383 1.00 83.75 600 GLY A CA 1
ATOM 4963 C C . GLY A 1 600 ? -1.881 -0.521 -13.833 1.00 83.75 600 GLY A C 1
ATOM 4964 O O . GLY A 1 600 ? -1.568 0.626 -14.129 1.00 83.75 600 GLY A O 1
ATOM 4965 N N . ARG A 1 601 ? -1.821 -1.493 -14.754 1.00 85.69 601 ARG A N 1
ATOM 4966 C CA . ARG A 1 601 ? -1.394 -1.254 -16.149 1.00 85.69 601 ARG A CA 1
ATOM 4967 C C . ARG A 1 601 ? -2.595 -0.986 -17.063 1.00 85.69 601 ARG A C 1
ATOM 4969 O O . ARG A 1 601 ? -3.587 -1.712 -17.031 1.00 85.69 601 ARG A O 1
ATOM 4976 N N . TYR A 1 602 ? -2.464 -0.004 -17.952 1.00 85.44 602 TYR A N 1
ATOM 4977 C CA . TYR A 1 602 ? -3.481 0.357 -18.944 1.00 85.44 602 TYR A CA 1
ATOM 4978 C C . TYR A 1 602 ? -2.889 0.554 -20.343 1.00 85.44 602 TYR A C 1
ATOM 4980 O O . TYR A 1 602 ? -1.677 0.669 -20.534 1.00 85.44 602 TYR A O 1
ATOM 4988 N N . ASP A 1 603 ? -3.764 0.590 -21.346 1.00 87.75 603 ASP A N 1
ATOM 4989 C CA . ASP A 1 603 ? -3.395 0.727 -22.750 1.00 87.75 603 ASP A CA 1
ATOM 4990 C C . ASP A 1 603 ? -3.981 2.006 -23.364 1.00 87.75 603 ASP A C 1
ATOM 4992 O O . ASP A 1 603 ? -5.178 2.107 -23.623 1.00 87.75 603 ASP A O 1
ATOM 4996 N N . THR A 1 604 ? -3.130 3.002 -23.621 1.00 87.19 604 THR A N 1
ATOM 4997 C CA . THR A 1 604 ? -3.560 4.265 -24.248 1.00 87.19 604 THR A CA 1
ATOM 4998 C C . THR A 1 604 ? -3.893 4.119 -25.735 1.00 87.19 604 THR A C 1
ATOM 5000 O O . THR A 1 604 ? -4.530 5.005 -26.310 1.00 87.19 604 THR A O 1
ATOM 5003 N N . LEU A 1 605 ? -3.467 3.021 -26.369 1.00 89.31 605 LEU A N 1
ATOM 5004 C CA . LEU A 1 605 ? -3.550 2.775 -27.810 1.00 89.31 605 LEU A CA 1
ATOM 5005 C C . LEU A 1 605 ? -4.558 1.666 -28.160 1.00 89.31 605 LEU A C 1
ATOM 5007 O O . LEU A 1 605 ? -4.742 1.358 -29.337 1.00 89.31 605 LEU A O 1
ATOM 5011 N N . GLU A 1 606 ? -5.278 1.126 -27.173 1.00 87.12 606 GLU A N 1
ATOM 5012 C CA . GLU A 1 606 ? -6.245 0.030 -27.331 1.00 87.12 606 GLU A CA 1
ATOM 5013 C C . GLU A 1 606 ? -7.269 0.289 -28.446 1.00 87.12 606 GLU A C 1
ATOM 5015 O O . GLU A 1 606 ? -7.554 -0.587 -29.263 1.00 87.12 606 GLU A O 1
ATOM 5020 N N . ASN A 1 607 ? -7.771 1.526 -28.511 1.00 85.12 607 ASN A N 1
ATOM 5021 C CA . ASN A 1 607 ? -8.831 1.940 -29.432 1.00 85.12 607 ASN A CA 1
ATOM 5022 C C . ASN A 1 607 ? -8.366 2.091 -30.893 1.00 85.12 607 ASN A C 1
ATOM 5024 O O . ASN A 1 607 ? -9.202 2.298 -31.774 1.00 85.12 607 ASN A O 1
ATOM 5028 N N . TYR A 1 608 ? -7.062 2.015 -31.177 1.00 89.44 608 TYR A N 1
ATOM 5029 C CA . TYR A 1 608 ? -6.592 1.972 -32.560 1.00 89.44 608 TYR A CA 1
ATOM 5030 C C . TYR A 1 608 ? -7.036 0.663 -33.210 1.00 89.44 608 TYR A C 1
ATOM 5032 O O . TYR A 1 608 ? -6.964 -0.405 -32.603 1.00 89.44 608 TYR A O 1
ATOM 5040 N N . LYS A 1 609 ? -7.466 0.719 -34.471 1.00 94.31 609 LYS A N 1
ATOM 5041 C CA . LYS A 1 609 ? -7.659 -0.502 -35.261 1.00 94.31 609 LYS A CA 1
ATOM 5042 C C . LYS A 1 609 ? -6.308 -1.158 -35.529 1.00 94.31 609 LYS A C 1
ATOM 5044 O O . LYS A 1 609 ? -5.274 -0.490 -35.525 1.00 94.31 609 LYS A O 1
ATOM 5049 N N . ASP A 1 610 ? -6.320 -2.453 -35.794 1.00 96.38 610 ASP A N 1
ATOM 5050 C CA . ASP A 1 610 ? -5.120 -3.141 -36.254 1.00 96.38 610 ASP A CA 1
ATOM 5051 C C . ASP A 1 610 ? -4.623 -2.532 -37.572 1.00 96.38 610 ASP A C 1
ATOM 5053 O O . ASP A 1 610 ? -5.417 -2.131 -38.424 1.00 96.38 610 ASP A O 1
ATOM 5057 N N . GLY A 1 611 ? -3.305 -2.424 -37.718 1.00 97.06 611 GLY A N 1
ATOM 5058 C CA . GLY A 1 611 ? -2.660 -1.767 -38.849 1.00 97.06 611 GLY A CA 1
ATOM 5059 C C . GLY A 1 611 ? -1.358 -1.070 -38.466 1.00 97.06 611 GLY A C 1
ATOM 5060 O O . GLY A 1 611 ? -0.821 -1.255 -37.371 1.00 97.06 611 GLY A O 1
ATOM 5061 N N . ILE A 1 612 ? -0.860 -0.258 -39.394 1.00 98.44 612 ILE A N 1
ATOM 5062 C CA . ILE A 1 612 ? 0.352 0.550 -39.246 1.00 98.44 612 ILE A CA 1
ATOM 5063 C C . ILE A 1 612 ? -0.082 2.009 -39.133 1.00 98.44 612 ILE A C 1
ATOM 5065 O O . ILE A 1 612 ? -0.786 2.519 -40.001 1.00 98.44 612 ILE A O 1
ATOM 5069 N N . HIS A 1 613 ? 0.332 2.673 -38.061 1.00 98.19 613 HIS A N 1
ATOM 5070 C CA . HIS A 1 613 ? -0.103 4.020 -37.710 1.00 98.19 613 HIS A CA 1
ATOM 5071 C C . HIS A 1 613 ? 1.096 4.886 -37.358 1.00 98.19 613 HIS A C 1
ATOM 5073 O O . HIS A 1 613 ? 2.029 4.423 -36.708 1.00 98.19 613 HIS A O 1
ATOM 5079 N N . THR A 1 614 ? 1.045 6.164 -37.711 1.00 97.44 614 THR A N 1
ATOM 5080 C CA . THR A 1 614 ? 2.000 7.151 -37.198 1.00 97.44 614 THR A CA 1
ATOM 5081 C C . THR A 1 614 ? 1.428 7.783 -35.935 1.00 97.44 614 THR A C 1
ATOM 5083 O O . THR A 1 614 ? 0.312 8.299 -35.950 1.00 97.44 614 THR A O 1
ATOM 5086 N N . ILE A 1 615 ? 2.192 7.759 -34.847 1.00 96.19 615 ILE A N 1
ATOM 5087 C CA . ILE A 1 615 ? 1.853 8.363 -33.558 1.00 96.19 615 ILE A CA 1
ATOM 5088 C C . ILE A 1 615 ? 2.940 9.357 -33.131 1.00 96.19 615 ILE A C 1
ATOM 5090 O O . ILE A 1 615 ? 4.087 9.302 -33.587 1.00 96.19 615 ILE A O 1
ATOM 5094 N N . SER A 1 616 ? 2.585 10.282 -32.241 1.00 93.38 616 SER A N 1
ATOM 5095 C CA . SER A 1 616 ? 3.549 11.234 -31.687 1.00 93.38 616 SER A CA 1
ATOM 5096 C C . SER A 1 616 ? 4.509 10.556 -30.694 1.00 93.38 616 SER A C 1
ATOM 5098 O O . SER A 1 616 ? 4.132 9.566 -30.053 1.00 93.38 616 SER A O 1
ATOM 5100 N N . PRO A 1 617 ? 5.721 11.110 -30.487 1.00 91.31 617 PRO A N 1
ATOM 5101 C CA . PRO A 1 617 ? 6.614 10.690 -29.404 1.00 91.31 617 PRO A CA 1
ATOM 5102 C C . PRO A 1 617 ? 5.916 10.657 -28.038 1.00 91.31 617 PRO A C 1
ATOM 5104 O O . PRO A 1 617 ? 6.062 9.696 -27.288 1.00 91.31 617 PRO A O 1
ATOM 5107 N N . LEU A 1 618 ? 5.076 11.657 -27.747 1.00 89.31 618 LEU A N 1
ATOM 5108 C CA . LEU A 1 618 ? 4.311 11.730 -26.502 1.00 89.31 618 LEU A CA 1
ATOM 5109 C C . LEU A 1 618 ? 3.303 10.578 -26.357 1.00 89.31 618 LEU A C 1
ATOM 5111 O O . LEU A 1 618 ? 3.164 10.023 -25.270 1.00 89.31 618 LEU A O 1
ATOM 5115 N N . ALA A 1 619 ? 2.617 10.182 -27.434 1.00 90.38 619 ALA A N 1
ATOM 5116 C CA . ALA A 1 619 ? 1.703 9.038 -27.401 1.00 90.38 619 ALA A CA 1
ATOM 5117 C C . ALA A 1 619 ? 2.450 7.725 -27.109 1.00 90.38 619 ALA A C 1
ATOM 5119 O O . ALA A 1 619 ? 1.979 6.918 -26.306 1.00 90.38 619 ALA A O 1
ATOM 5120 N N . TYR A 1 620 ? 3.636 7.544 -27.700 1.00 93.12 620 TYR A N 1
ATOM 5121 C CA . TYR A 1 620 ? 4.519 6.412 -27.416 1.00 93.12 620 TYR A CA 1
ATOM 5122 C C . TYR A 1 620 ? 5.002 6.410 -25.956 1.00 93.12 620 TYR A C 1
ATOM 5124 O O . TYR A 1 620 ? 4.917 5.379 -25.287 1.00 93.12 620 TYR A O 1
ATOM 5132 N N . LEU A 1 621 ? 5.443 7.555 -25.425 1.00 90.19 621 LEU A N 1
ATOM 5133 C CA . LEU A 1 621 ? 5.848 7.688 -24.019 1.00 90.19 621 LEU A CA 1
ATOM 5134 C C . LEU A 1 621 ? 4.684 7.380 -23.063 1.00 90.19 621 LEU A C 1
ATOM 5136 O O . LEU A 1 621 ? 4.840 6.575 -22.148 1.00 90.19 621 LEU A O 1
ATOM 5140 N N . ASN A 1 622 ? 3.497 7.939 -23.316 1.00 87.19 622 ASN A N 1
ATOM 5141 C CA . ASN A 1 622 ? 2.303 7.703 -22.499 1.00 87.19 622 ASN A CA 1
ATOM 5142 C C . ASN A 1 622 ? 1.845 6.237 -22.525 1.00 87.19 622 ASN A C 1
ATOM 5144 O O . ASN A 1 622 ? 1.435 5.715 -21.490 1.00 87.19 622 ASN A O 1
ATOM 5148 N N . PHE A 1 623 ? 1.927 5.563 -23.678 1.00 91.06 623 PHE A N 1
ATOM 5149 C CA . PHE A 1 623 ? 1.642 4.128 -23.783 1.00 91.06 623 PHE A CA 1
ATOM 5150 C C . PHE A 1 623 ? 2.585 3.304 -22.908 1.00 91.06 623 PHE A C 1
ATOM 5152 O O . PHE A 1 623 ? 2.134 2.493 -22.102 1.00 91.06 623 PHE A O 1
ATOM 5159 N N . ASN A 1 624 ? 3.895 3.532 -23.030 1.00 90.88 624 ASN A N 1
ATOM 5160 C CA . ASN A 1 624 ? 4.875 2.780 -22.253 1.00 90.88 624 ASN A CA 1
ATOM 5161 C C . ASN A 1 624 ? 4.737 3.061 -20.754 1.00 90.88 624 ASN A C 1
ATOM 5163 O O . ASN A 1 624 ? 4.743 2.118 -19.968 1.00 90.88 624 ASN A O 1
ATOM 5167 N N . ARG A 1 625 ? 4.488 4.319 -20.367 1.00 86.81 625 ARG A N 1
ATOM 5168 C CA . ARG A 1 625 ? 4.146 4.686 -18.987 1.00 86.81 625 ARG A CA 1
ATOM 5169 C C . ARG A 1 625 ? 2.946 3.888 -18.481 1.00 86.81 625 ARG A C 1
ATOM 5171 O O . ARG A 1 625 ? 3.036 3.272 -17.424 1.00 86.81 625 ARG A O 1
ATOM 5178 N N . GLY A 1 626 ? 1.850 3.847 -19.242 1.00 85.94 626 GLY A N 1
ATOM 5179 C CA . GLY A 1 626 ? 0.649 3.083 -18.886 1.00 85.94 626 GLY A CA 1
ATOM 5180 C C . GLY A 1 626 ? 0.895 1.581 -18.730 1.00 85.94 626 GLY A C 1
ATOM 5181 O O . GLY A 1 626 ? 0.267 0.935 -17.896 1.00 85.94 626 GLY A O 1
ATOM 5182 N N . LYS A 1 627 ? 1.861 1.025 -19.466 1.00 87.00 627 LYS A N 1
ATOM 5183 C CA . LYS A 1 627 ? 2.273 -0.384 -19.375 1.00 87.00 627 LYS A CA 1
ATOM 5184 C C . LYS A 1 627 ? 3.369 -0.654 -18.324 1.00 87.00 627 LYS A C 1
ATOM 5186 O O . LYS A 1 627 ? 3.813 -1.796 -18.242 1.00 87.00 627 LYS A O 1
ATOM 5191 N N . ASN A 1 628 ? 3.805 0.347 -17.548 1.00 84.94 628 ASN A N 1
ATOM 5192 C CA . ASN A 1 628 ? 4.980 0.296 -16.651 1.00 84.94 628 ASN A CA 1
ATOM 5193 C C . ASN A 1 628 ? 6.267 -0.143 -17.353 1.00 84.94 628 ASN A C 1
ATOM 5195 O O . ASN A 1 628 ? 7.074 -0.912 -16.839 1.00 84.94 628 ASN A O 1
ATOM 5199 N N . ILE A 1 629 ? 6.444 0.339 -18.574 1.00 87.38 629 ILE A N 1
ATOM 5200 C CA . ILE A 1 629 ? 7.618 0.071 -19.376 1.00 87.38 629 ILE A CA 1
ATOM 5201 C C . ILE A 1 629 ? 8.535 1.286 -19.294 1.00 87.38 629 ILE A C 1
ATOM 5203 O O . ILE A 1 629 ? 8.198 2.358 -19.797 1.00 87.38 629 ILE A O 1
ATOM 5207 N N . GLU A 1 630 ? 9.725 1.098 -18.730 1.00 83.62 630 GLU A N 1
ATOM 5208 C CA . GLU A 1 630 ? 10.768 2.115 -18.788 1.00 83.62 630 GLU A CA 1
ATOM 5209 C C . GLU A 1 630 ? 11.242 2.310 -20.238 1.00 83.62 630 GLU A C 1
ATOM 5211 O O . GLU A 1 630 ? 11.493 1.347 -20.988 1.00 83.62 630 GLU A O 1
ATOM 5216 N N . VAL A 1 631 ? 11.317 3.578 -20.643 1.00 86.75 631 VAL A N 1
ATOM 5217 C CA . VAL A 1 631 ? 11.685 4.003 -21.991 1.00 86.75 631 VAL A CA 1
ATOM 5218 C C . VAL A 1 631 ? 12.600 5.211 -21.927 1.00 86.75 631 VAL A C 1
ATOM 5220 O O . VAL A 1 631 ? 12.281 6.202 -21.281 1.00 86.75 631 VAL A O 1
ATOM 5223 N N . ASN A 1 632 ? 13.683 5.156 -22.697 1.00 84.06 632 ASN A N 1
ATOM 5224 C CA . ASN A 1 632 ? 14.576 6.283 -22.933 1.00 84.06 632 ASN A CA 1
ATOM 5225 C C . ASN A 1 632 ? 14.474 6.695 -24.411 1.00 84.06 632 ASN A C 1
ATOM 5227 O O . ASN A 1 632 ? 15.179 6.161 -25.269 1.00 84.06 632 ASN A O 1
ATOM 5231 N N . TYR A 1 633 ? 13.517 7.572 -24.735 1.00 86.31 633 TYR A N 1
ATOM 5232 C CA . TYR A 1 633 ? 13.271 8.051 -26.102 1.00 86.31 633 TYR A CA 1
ATOM 5233 C C . TYR A 1 633 ? 13.426 9.570 -26.181 1.00 86.31 633 TYR A C 1
ATOM 5235 O O . TYR A 1 633 ? 12.457 10.313 -26.067 1.00 86.31 633 TYR A O 1
ATOM 5243 N N . ASN A 1 634 ? 14.659 10.018 -26.417 1.00 82.25 634 ASN A N 1
ATOM 5244 C CA . ASN A 1 634 ? 15.022 11.440 -26.475 1.00 82.25 634 ASN A CA 1
ATOM 5245 C C . ASN A 1 634 ? 14.992 11.988 -27.912 1.00 82.25 634 ASN A C 1
ATOM 5247 O O . ASN A 1 634 ? 15.889 12.719 -28.322 1.00 82.25 634 ASN A O 1
ATOM 5251 N N . SER A 1 635 ? 14.025 11.554 -28.725 1.00 84.75 635 SER A N 1
ATOM 5252 C CA . SER A 1 635 ? 13.931 11.933 -30.136 1.00 84.75 635 SER A CA 1
ATOM 5253 C C . SER A 1 635 ? 12.555 12.494 -30.468 1.00 84.75 635 SER A C 1
ATOM 5255 O O . SER A 1 635 ? 11.542 11.892 -30.128 1.00 84.75 635 SER A O 1
ATOM 5257 N N . ASP A 1 636 ? 12.527 13.580 -31.238 1.00 87.38 636 ASP A N 1
ATOM 5258 C CA . ASP A 1 636 ? 11.283 14.176 -31.745 1.00 87.38 636 ASP A CA 1
ATOM 5259 C C . ASP A 1 636 ? 10.753 13.486 -33.012 1.00 87.38 636 ASP A C 1
ATOM 5261 O O . ASP A 1 636 ? 9.752 13.901 -33.597 1.00 87.38 636 ASP A O 1
ATOM 5265 N N . LEU A 1 637 ? 11.420 12.418 -33.468 1.00 92.25 637 LEU A N 1
ATOM 5266 C CA . LEU A 1 637 ? 11.003 11.694 -34.662 1.00 92.25 637 LEU A CA 1
ATOM 5267 C C . LEU A 1 637 ? 9.640 11.023 -34.441 1.00 92.25 637 LEU A C 1
ATOM 5269 O O . LEU A 1 637 ? 9.470 10.333 -33.426 1.00 92.25 637 LEU A O 1
ATOM 5273 N N . PRO A 1 638 ? 8.710 11.127 -35.411 1.00 93.75 638 PRO A N 1
ATOM 5274 C CA . PRO A 1 638 ? 7.452 10.394 -35.376 1.00 93.75 638 PRO A CA 1
ATOM 5275 C C . PRO A 1 638 ? 7.673 8.893 -35.176 1.00 93.75 638 PRO A C 1
ATOM 5277 O O . PRO A 1 638 ? 8.602 8.300 -35.738 1.00 93.75 638 PRO A O 1
ATOM 5280 N N . VAL A 1 639 ? 6.797 8.278 -34.385 1.00 97.25 639 VAL A N 1
ATOM 5281 C CA . VAL A 1 639 ? 6.845 6.847 -34.088 1.00 97.25 639 VAL A CA 1
ATOM 5282 C C . VAL A 1 639 ? 5.833 6.132 -34.974 1.00 97.25 639 VAL A C 1
ATOM 5284 O O . VAL A 1 639 ? 4.669 6.509 -35.044 1.00 97.25 639 VAL A O 1
ATOM 5287 N N . ILE A 1 640 ? 6.270 5.079 -35.648 1.00 98.19 640 ILE A N 1
ATOM 5288 C CA . ILE A 1 640 ? 5.418 4.159 -36.394 1.00 98.19 640 ILE A CA 1
ATOM 5289 C C . ILE A 1 640 ? 5.009 3.050 -35.423 1.00 98.19 640 ILE A C 1
ATOM 5291 O O . ILE A 1 640 ? 5.846 2.266 -34.977 1.00 98.19 640 ILE A O 1
ATOM 5295 N N . MET A 1 641 ? 3.731 2.994 -35.073 1.00 98.00 641 MET A N 1
ATOM 5296 C CA . MET A 1 641 ? 3.126 1.915 -34.304 1.00 98.00 641 MET A CA 1
ATOM 5297 C C . MET A 1 641 ? 2.531 0.883 -35.257 1.00 98.00 641 MET A C 1
ATOM 5299 O O . MET A 1 641 ? 1.666 1.198 -36.070 1.00 98.00 641 MET A O 1
ATOM 5303 N N . ILE A 1 642 ? 2.924 -0.371 -35.092 1.00 98.19 642 ILE A N 1
ATOM 5304 C CA . ILE A 1 642 ? 2.298 -1.510 -35.751 1.00 98.19 642 ILE A CA 1
ATOM 5305 C C . ILE A 1 642 ? 1.484 -2.256 -34.701 1.00 98.19 642 ILE A C 1
ATOM 5307 O O . ILE A 1 642 ? 2.057 -2.763 -33.738 1.00 98.19 642 ILE A O 1
ATOM 5311 N N . LYS A 1 643 ? 0.162 -2.304 -34.880 1.00 97.44 643 LYS A N 1
ATOM 5312 C CA . LYS A 1 643 ? -0.783 -2.952 -33.963 1.00 97.44 643 LYS A CA 1
ATOM 5313 C C . LYS A 1 643 ? -1.451 -4.141 -34.640 1.00 97.44 643 LYS A C 1
ATOM 5315 O O . LYS A 1 643 ? -1.978 -3.990 -35.742 1.00 97.44 643 LYS A O 1
ATOM 5320 N N . LYS A 1 644 ? -1.480 -5.298 -33.980 1.00 94.62 644 LYS A N 1
ATOM 5321 C CA . LYS A 1 644 ? -2.228 -6.474 -34.447 1.00 94.62 644 LYS A CA 1
ATOM 5322 C C . LYS A 1 644 ? -2.699 -7.321 -33.272 1.00 94.62 644 LYS A C 1
ATOM 5324 O O . LYS A 1 644 ? -1.881 -7.695 -32.438 1.00 94.62 644 LYS A O 1
ATOM 5329 N N . ASN A 1 645 ? -3.994 -7.623 -33.187 1.00 90.06 645 ASN A N 1
ATOM 5330 C CA . ASN A 1 645 ? -4.588 -8.466 -32.144 1.00 90.06 645 ASN A CA 1
ATOM 5331 C C . ASN A 1 645 ? -4.213 -8.037 -30.706 1.00 90.06 645 ASN A C 1
ATOM 5333 O O . ASN A 1 645 ? -4.008 -8.877 -29.833 1.00 90.06 645 ASN A O 1
ATOM 5337 N N . GLY A 1 646 ? -4.079 -6.725 -30.464 1.00 88.94 646 GLY A N 1
ATOM 5338 C CA . GLY A 1 646 ? -3.673 -6.169 -29.162 1.00 88.94 646 GLY A CA 1
ATOM 5339 C C . GLY A 1 646 ? -2.167 -6.222 -28.857 1.00 88.94 646 GLY A C 1
ATOM 5340 O O . GLY A 1 646 ? -1.767 -5.841 -27.757 1.00 88.94 646 GLY A O 1
ATOM 5341 N N . PHE A 1 647 ? -1.342 -6.661 -29.812 1.00 95.00 647 PHE A N 1
ATOM 5342 C CA . PHE A 1 647 ? 0.120 -6.611 -29.757 1.00 95.00 647 PHE A CA 1
ATOM 5343 C C . PHE A 1 647 ? 0.680 -5.418 -30.521 1.00 95.00 647 PHE A C 1
ATOM 5345 O O . PHE A 1 647 ? 0.094 -4.970 -31.508 1.00 95.00 647 PHE A O 1
ATOM 5352 N N . TYR A 1 648 ? 1.842 -4.940 -30.074 1.00 97.25 648 TYR A N 1
ATOM 5353 C CA . TYR A 1 648 ? 2.473 -3.724 -30.572 1.00 97.25 648 TYR A CA 1
ATOM 5354 C C . TYR A 1 648 ? 3.941 -3.948 -30.946 1.00 97.25 648 TYR A C 1
ATOM 5356 O O . TYR A 1 648 ? 4.699 -4.568 -30.202 1.00 97.25 648 TYR A O 1
ATOM 5364 N N . LEU A 1 649 ? 4.366 -3.366 -32.067 1.00 97.25 649 LEU A N 1
ATOM 5365 C CA . LEU A 1 649 ? 5.767 -3.122 -32.416 1.00 97.25 649 LEU A CA 1
ATOM 5366 C C . LEU A 1 649 ? 5.920 -1.634 -32.734 1.00 97.25 649 LEU A C 1
ATOM 5368 O O . LEU A 1 649 ? 5.136 -1.085 -33.505 1.00 97.25 649 LEU A O 1
ATOM 5372 N N . PHE A 1 650 ? 6.935 -0.988 -32.168 1.00 97.75 650 PHE A N 1
ATOM 5373 C CA . PHE A 1 650 ? 7.196 0.431 -32.405 1.00 97.75 650 PHE A CA 1
ATOM 5374 C C . PHE A 1 650 ? 8.468 0.618 -33.221 1.00 97.75 650 PHE A C 1
ATOM 5376 O O . PHE A 1 650 ? 9.474 -0.058 -33.002 1.00 97.75 650 PHE A O 1
ATOM 5383 N N . MET A 1 651 ? 8.427 1.554 -34.161 1.00 97.31 651 MET A N 1
ATOM 5384 C CA . MET A 1 651 ? 9.527 1.885 -35.056 1.00 97.31 651 MET A CA 1
ATOM 5385 C C . MET A 1 651 ? 9.650 3.402 -35.211 1.00 97.31 651 MET A C 1
ATOM 5387 O O . MET A 1 651 ? 8.734 4.147 -34.886 1.00 97.31 651 MET A O 1
ATOM 5391 N N . ASN A 1 652 ? 10.764 3.883 -35.746 1.00 95.81 652 ASN A N 1
ATOM 5392 C CA . ASN A 1 652 ? 10.852 5.225 -36.317 1.00 95.81 652 ASN A CA 1
ATOM 5393 C C . ASN A 1 652 ? 11.675 5.200 -37.611 1.00 95.81 652 ASN A C 1
ATOM 5395 O O . ASN A 1 652 ? 12.281 4.183 -37.962 1.00 95.81 652 ASN A O 1
ATOM 5399 N N . LYS A 1 653 ? 11.687 6.322 -38.334 1.00 95.50 653 LYS A N 1
ATOM 5400 C CA . LYS A 1 653 ? 12.462 6.490 -39.567 1.00 95.50 653 LYS A CA 1
ATOM 5401 C C . LYS A 1 653 ? 13.444 7.644 -39.397 1.00 95.50 653 LYS A C 1
ATOM 5403 O O . LYS A 1 653 ? 13.060 8.725 -38.968 1.00 95.50 653 LYS A O 1
ATOM 5408 N N . TYR A 1 654 ? 14.712 7.410 -39.721 1.00 93.38 654 TYR A N 1
ATOM 5409 C CA . TYR A 1 654 ? 15.770 8.422 -39.676 1.00 93.38 654 TYR A CA 1
ATOM 5410 C C . TYR A 1 654 ? 16.716 8.234 -40.852 1.00 93.38 654 TYR A C 1
ATOM 5412 O O . TYR A 1 654 ? 17.146 7.111 -41.117 1.00 93.38 654 TYR A O 1
ATOM 5420 N N . ASN A 1 655 ? 17.023 9.317 -41.569 1.00 91.75 655 ASN A N 1
ATOM 5421 C CA . ASN A 1 655 ? 17.843 9.297 -42.786 1.00 91.75 655 ASN A CA 1
ATOM 5422 C C . ASN A 1 655 ? 17.415 8.185 -43.763 1.00 91.75 655 ASN A C 1
ATOM 5424 O O . ASN A 1 655 ? 18.231 7.378 -44.206 1.00 91.75 655 ASN A O 1
ATOM 5428 N N . ASN A 1 656 ? 16.106 8.101 -44.033 1.00 89.62 656 ASN A N 1
ATOM 5429 C CA . ASN A 1 656 ? 15.470 7.085 -44.883 1.00 89.62 656 ASN A CA 1
ATOM 5430 C C . ASN A 1 656 ? 15.655 5.621 -44.447 1.00 89.62 656 ASN A C 1
ATOM 5432 O O . ASN A 1 656 ? 15.325 4.716 -45.207 1.00 89.62 656 ASN A O 1
ATOM 5436 N N . LYS A 1 657 ? 16.116 5.366 -43.219 1.00 94.25 657 LYS A N 1
ATOM 5437 C CA . LYS A 1 657 ? 16.248 4.018 -42.656 1.00 94.25 657 LYS A CA 1
ATOM 5438 C C . LYS A 1 657 ? 15.254 3.815 -41.522 1.00 94.25 657 LYS A C 1
ATOM 5440 O O . LYS A 1 657 ? 15.164 4.645 -40.615 1.00 94.25 657 LYS A O 1
ATOM 5445 N N . TYR A 1 658 ? 14.542 2.694 -41.556 1.00 96.56 658 TYR A N 1
ATOM 5446 C CA . TYR A 1 658 ? 13.676 2.287 -40.456 1.00 96.56 658 TYR A CA 1
ATOM 5447 C C . TYR A 1 658 ? 14.484 1.698 -39.310 1.00 96.56 658 TYR A C 1
ATOM 5449 O O . TYR A 1 658 ? 15.548 1.097 -39.502 1.00 96.56 658 TYR A O 1
ATOM 5457 N N . ARG A 1 659 ? 13.972 1.883 -38.098 1.00 95.38 659 ARG A N 1
ATOM 5458 C CA . ARG A 1 659 ? 14.564 1.367 -36.870 1.00 95.38 659 ARG A CA 1
ATOM 5459 C C . ARG A 1 659 ? 13.461 0.887 -35.938 1.00 95.38 659 ARG A C 1
ATOM 5461 O O . ARG A 1 659 ? 12.483 1.600 -35.756 1.00 95.38 659 ARG A O 1
ATOM 5468 N N . ILE A 1 660 ? 13.624 -0.286 -35.338 1.00 95.31 660 ILE A N 1
ATOM 5469 C CA . ILE A 1 660 ? 12.755 -0.793 -34.271 1.00 95.31 660 ILE A CA 1
ATOM 5470 C C . ILE A 1 660 ? 13.137 -0.107 -32.957 1.00 95.31 660 ILE A C 1
ATOM 5472 O O . ILE A 1 660 ? 14.321 0.009 -32.634 1.00 95.31 660 ILE A O 1
ATOM 5476 N N . LEU A 1 661 ? 12.140 0.330 -32.190 1.00 94.69 661 LEU A N 1
ATOM 5477 C CA . LEU A 1 661 ? 12.316 0.938 -30.875 1.00 94.69 661 LEU A CA 1
ATOM 5478 C C . LEU A 1 661 ? 12.272 -0.138 -29.786 1.00 94.69 661 LEU A C 1
ATOM 5480 O O . LEU A 1 661 ? 11.219 -0.671 -29.440 1.00 94.69 661 LEU A O 1
ATOM 5484 N N . ARG A 1 662 ? 13.432 -0.429 -29.197 1.00 89.81 662 ARG A N 1
ATOM 5485 C CA . ARG A 1 662 ? 13.587 -1.325 -28.047 1.00 89.81 662 ARG A CA 1
ATOM 5486 C C . ARG A 1 662 ? 13.617 -0.503 -26.764 1.00 89.81 662 ARG A C 1
ATOM 5488 O O . ARG A 1 662 ? 14.688 -0.168 -26.270 1.00 89.81 662 ARG A O 1
ATOM 5495 N N . GLY A 1 663 ? 12.441 -0.145 -26.251 1.00 83.94 663 GLY A N 1
ATOM 5496 C CA . GLY A 1 663 ? 12.348 0.710 -25.062 1.00 83.94 663 GLY A CA 1
ATOM 5497 C C . GLY A 1 663 ? 12.929 2.109 -25.288 1.00 83.94 663 GLY A C 1
ATOM 5498 O O . GLY A 1 663 ? 13.564 2.672 -24.407 1.00 83.94 663 GLY A O 1
ATOM 5499 N N . GLY A 1 664 ? 12.760 2.646 -26.499 1.00 87.81 664 GLY A N 1
ATOM 5500 C CA . GLY A 1 664 ? 13.305 3.943 -26.918 1.00 87.81 664 GLY A CA 1
ATOM 5501 C C . GLY A 1 664 ? 14.649 3.846 -27.645 1.00 87.81 664 GLY A C 1
ATOM 5502 O O . GLY A 1 664 ? 14.892 4.608 -28.579 1.00 87.81 664 GLY A O 1
ATOM 5503 N N . THR A 1 665 ? 15.460 2.827 -27.351 1.00 90.12 665 THR A N 1
ATOM 5504 C CA . THR A 1 665 ? 16.694 2.560 -28.102 1.00 90.12 665 THR A CA 1
ATOM 5505 C C . THR A 1 665 ? 16.374 2.105 -29.524 1.00 90.12 665 THR A C 1
ATOM 5507 O O . THR A 1 665 ? 15.776 1.047 -29.731 1.00 90.12 665 THR A O 1
ATOM 5510 N N . ALA A 1 666 ? 16.795 2.881 -30.522 1.00 91.50 666 ALA A N 1
ATOM 5511 C CA . ALA A 1 666 ? 16.527 2.594 -31.927 1.00 91.50 666 ALA A CA 1
ATOM 5512 C C . ALA A 1 666 ? 17.565 1.621 -32.518 1.00 91.50 666 ALA A C 1
ATOM 5514 O O . ALA A 1 666 ? 18.740 1.959 -32.657 1.00 91.50 666 ALA A O 1
ATOM 5515 N N . LYS A 1 667 ? 17.131 0.424 -32.923 1.00 91.06 667 LYS A N 1
ATOM 5516 C CA . LYS A 1 667 ? 17.946 -0.559 -33.658 1.00 91.06 667 LYS A CA 1
ATOM 5517 C C . LYS A 1 667 ? 17.555 -0.556 -35.129 1.00 91.06 667 LYS A C 1
ATOM 5519 O O . LYS A 1 667 ? 16.368 -0.560 -35.428 1.00 91.06 667 LYS A O 1
ATOM 5524 N N . ARG A 1 668 ? 18.525 -0.573 -36.049 1.00 92.69 668 ARG A N 1
ATOM 5525 C CA . ARG A 1 668 ? 18.249 -0.647 -37.495 1.00 92.69 668 ARG A CA 1
ATOM 5526 C C . ARG A 1 668 ? 17.304 -1.814 -37.803 1.00 92.69 668 ARG A C 1
ATOM 5528 O O . ARG A 1 668 ? 17.522 -2.919 -37.321 1.00 92.69 668 ARG A O 1
ATOM 5535 N N . ALA A 1 669 ? 16.265 -1.526 -38.576 1.00 92.00 669 ALA A N 1
ATOM 5536 C CA . ALA A 1 669 ? 15.345 -2.514 -39.108 1.00 92.00 669 ALA A CA 1
ATOM 5537 C C . ALA A 1 669 ? 15.842 -3.001 -40.475 1.00 92.00 669 ALA A C 1
ATOM 5539 O O . ALA A 1 669 ? 16.486 -2.251 -41.216 1.00 92.00 669 ALA A O 1
ATOM 5540 N N . ASP A 1 670 ? 15.520 -4.248 -40.796 1.00 89.81 670 ASP A N 1
ATOM 5541 C CA . ASP A 1 670 ? 15.919 -4.893 -42.049 1.00 89.81 670 ASP A CA 1
ATOM 5542 C C . ASP A 1 670 ? 14.875 -4.706 -43.161 1.00 89.81 670 ASP A C 1
ATOM 5544 O O . ASP A 1 670 ? 15.205 -4.842 -44.338 1.00 89.81 670 ASP A O 1
ATOM 5548 N N . TYR A 1 671 ? 13.629 -4.374 -42.798 1.00 92.69 671 TYR A N 1
ATOM 5549 C CA . TYR A 1 671 ? 12.483 -4.323 -43.711 1.00 92.69 671 TYR A CA 1
ATOM 5550 C C . TYR A 1 671 ? 11.609 -3.080 -43.497 1.00 92.69 671 TYR A C 1
ATOM 5552 O O . TYR A 1 671 ? 11.751 -2.356 -42.508 1.00 92.69 671 TYR A O 1
ATOM 5560 N N . GLU A 1 672 ? 10.685 -2.854 -44.432 1.00 94.44 672 GLU A N 1
ATOM 5561 C CA . GLU A 1 672 ? 9.608 -1.866 -44.310 1.00 94.44 672 GLU A CA 1
ATOM 5562 C C . GLU A 1 672 ? 8.554 -2.315 -43.266 1.00 94.44 672 GLU A C 1
ATOM 5564 O O . GLU A 1 672 ? 8.408 -3.521 -43.016 1.00 94.44 672 GLU A O 1
ATOM 5569 N N . PRO A 1 673 ? 7.792 -1.387 -42.654 1.00 96.56 673 PRO A N 1
ATOM 5570 C CA . PRO A 1 673 ?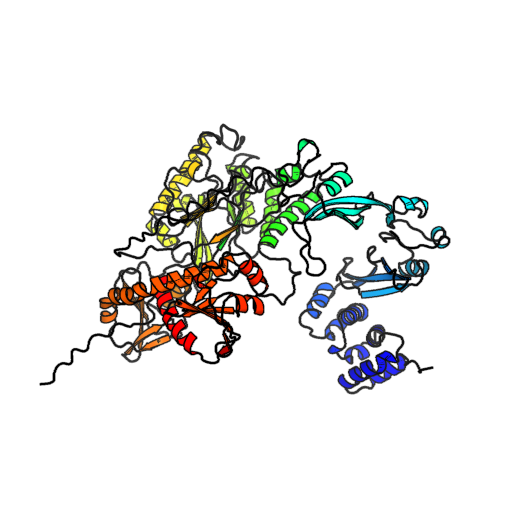 6.741 -1.691 -41.672 1.00 96.56 673 PRO A CA 1
ATOM 5571 C C . PRO A 1 673 ? 5.738 -2.787 -42.091 1.00 96.56 673 PRO A C 1
ATOM 5573 O O . PRO A 1 673 ? 5.331 -3.611 -41.269 1.00 96.56 673 PRO A O 1
ATOM 5576 N N . GLU A 1 674 ? 5.374 -2.859 -43.371 1.00 97.19 674 GLU A N 1
ATOM 5577 C CA . GLU A 1 674 ? 4.408 -3.812 -43.935 1.00 97.19 674 GLU A CA 1
ATOM 5578 C C . GLU A 1 674 ? 4.848 -5.268 -43.753 1.00 97.19 674 GLU A C 1
ATOM 5580 O O . GLU A 1 674 ? 4.021 -6.149 -43.482 1.00 97.19 674 GLU A O 1
ATOM 5585 N N . TYR A 1 675 ? 6.156 -5.530 -43.838 1.00 96.25 675 TYR A N 1
ATOM 5586 C CA . TYR A 1 675 ? 6.712 -6.858 -43.589 1.00 96.25 675 TYR A CA 1
ATOM 5587 C C . TYR A 1 675 ? 6.453 -7.298 -42.146 1.00 96.25 675 TYR A C 1
ATOM 5589 O O . TYR A 1 675 ? 6.009 -8.426 -41.906 1.00 96.25 675 TYR A O 1
ATOM 5597 N N . TYR A 1 676 ? 6.703 -6.403 -41.190 1.00 95.75 676 TYR A N 1
ATOM 5598 C CA . TYR A 1 676 ? 6.522 -6.682 -39.771 1.00 95.75 676 TYR A CA 1
ATOM 5599 C C . TYR A 1 676 ? 5.048 -6.914 -39.433 1.00 95.75 676 TYR A C 1
ATOM 5601 O O . TYR A 1 676 ? 4.734 -7.890 -38.759 1.00 95.75 676 TYR A O 1
ATOM 5609 N N . TYR A 1 677 ? 4.131 -6.095 -39.957 1.00 96.81 677 TYR A N 1
ATOM 5610 C CA . TYR A 1 677 ? 2.688 -6.292 -39.766 1.00 96.81 677 TYR A CA 1
ATOM 5611 C C . TYR A 1 677 ? 2.198 -7.644 -40.315 1.00 96.81 677 TYR A C 1
ATOM 5613 O O . TYR A 1 677 ? 1.481 -8.389 -39.636 1.00 96.81 677 TYR A O 1
ATOM 5621 N N . THR A 1 678 ? 2.633 -7.998 -41.528 1.00 95.62 678 THR A N 1
ATOM 5622 C CA . THR A 1 678 ? 2.249 -9.253 -42.195 1.00 95.62 678 THR A CA 1
ATOM 5623 C C . THR A 1 678 ? 2.693 -10.477 -41.394 1.00 95.62 678 THR A C 1
ATOM 5625 O O . THR A 1 678 ? 1.934 -11.432 -41.245 1.00 95.62 678 THR A O 1
ATOM 5628 N N . ASN A 1 679 ? 3.900 -10.437 -40.824 1.00 94.19 679 ASN A N 1
ATOM 5629 C CA . ASN A 1 679 ? 4.514 -11.571 -40.129 1.00 94.19 679 ASN A CA 1
ATOM 5630 C C . ASN A 1 679 ? 4.336 -11.540 -38.598 1.00 94.19 679 ASN A C 1
ATOM 5632 O O . ASN A 1 679 ? 4.868 -12.413 -37.911 1.00 94.19 679 ASN A O 1
ATOM 5636 N N . MET A 1 680 ? 3.602 -10.561 -38.057 1.00 93.62 680 MET A N 1
ATOM 5637 C CA . MET A 1 680 ? 3.501 -10.321 -36.613 1.00 93.62 680 MET A CA 1
ATOM 5638 C C . MET A 1 680 ? 2.945 -11.524 -35.843 1.00 93.62 680 MET A C 1
ATOM 5640 O O . MET A 1 680 ? 3.551 -11.924 -34.855 1.00 93.62 680 MET A O 1
ATOM 5644 N N . ASP A 1 681 ? 1.868 -12.160 -36.319 1.00 90.88 681 ASP A N 1
ATOM 5645 C CA . ASP A 1 681 ? 1.276 -13.320 -35.627 1.00 90.88 681 ASP A CA 1
ATOM 5646 C C . ASP A 1 681 ? 2.275 -14.481 -35.529 1.00 90.88 681 ASP A C 1
ATOM 5648 O O . ASP A 1 681 ? 2.463 -15.076 -34.471 1.00 90.88 681 ASP A O 1
ATOM 5652 N N . LYS A 1 682 ? 3.004 -14.747 -36.622 1.00 90.00 682 LYS A N 1
ATOM 5653 C CA . LYS A 1 682 ? 4.046 -15.777 -36.657 1.00 90.00 682 LYS A CA 1
ATOM 5654 C C . LYS A 1 682 ? 5.195 -15.448 -35.699 1.00 90.00 682 LYS A C 1
ATOM 5656 O O . LYS A 1 682 ? 5.723 -16.353 -35.058 1.00 90.00 682 LYS A O 1
ATOM 5661 N N . GLN A 1 683 ? 5.590 -14.176 -35.605 1.00 89.44 683 GLN A N 1
ATOM 5662 C CA . GLN A 1 683 ? 6.635 -13.726 -34.680 1.00 89.44 683 GLN A CA 1
ATOM 5663 C C . GLN A 1 683 ? 6.207 -13.948 -33.227 1.00 89.44 683 GLN A C 1
ATOM 5665 O O . GLN A 1 683 ? 6.992 -14.466 -32.431 1.00 89.44 683 GLN A O 1
ATOM 5670 N N . ILE A 1 684 ? 4.968 -13.571 -32.899 1.00 89.06 684 ILE A N 1
ATOM 5671 C CA . ILE A 1 684 ? 4.384 -13.734 -31.567 1.00 89.06 684 ILE A CA 1
ATOM 5672 C C . ILE A 1 684 ? 4.370 -15.211 -31.182 1.00 89.06 684 ILE A C 1
ATOM 5674 O O . ILE A 1 684 ? 4.879 -15.570 -30.124 1.00 89.06 684 ILE A O 1
ATOM 5678 N N . ASP A 1 685 ? 3.877 -16.073 -32.069 1.00 87.00 685 ASP A N 1
ATOM 5679 C CA . ASP A 1 685 ? 3.799 -17.515 -31.844 1.00 87.00 685 ASP A CA 1
ATOM 5680 C C . ASP A 1 685 ? 5.166 -18.160 -31.599 1.00 87.00 685 ASP A C 1
ATOM 5682 O O . ASP A 1 685 ? 5.319 -18.954 -30.669 1.00 87.00 685 ASP A O 1
ATOM 5686 N N . ILE A 1 686 ? 6.165 -17.820 -32.421 1.00 84.62 686 ILE A N 1
ATOM 5687 C CA . ILE A 1 686 ? 7.524 -18.369 -32.312 1.00 84.62 686 ILE A CA 1
ATOM 5688 C C . ILE A 1 686 ? 8.167 -18.000 -30.971 1.00 84.62 686 ILE A C 1
ATOM 5690 O O . ILE A 1 686 ? 8.931 -18.800 -30.433 1.00 84.62 686 ILE A O 1
ATOM 5694 N N . ILE A 1 687 ? 7.865 -16.818 -30.426 1.00 85.19 687 ILE A N 1
ATOM 5695 C CA . ILE A 1 687 ? 8.393 -16.387 -29.128 1.00 85.19 687 ILE A CA 1
ATOM 5696 C C . ILE A 1 687 ? 7.564 -16.957 -27.973 1.00 85.19 687 ILE A C 1
ATOM 5698 O O . ILE A 1 687 ? 8.118 -17.586 -27.072 1.00 85.19 687 ILE A O 1
ATOM 5702 N N . LEU A 1 688 ? 6.248 -16.730 -27.965 1.00 85.81 688 LEU A N 1
ATOM 5703 C CA . LEU A 1 688 ? 5.414 -17.004 -26.795 1.00 85.81 688 LEU A CA 1
ATOM 5704 C C . LEU A 1 688 ? 5.245 -18.498 -26.523 1.00 85.81 688 LEU A C 1
ATOM 5706 O O . LEU A 1 688 ? 5.195 -18.881 -25.359 1.00 85.81 688 LEU A O 1
ATOM 5710 N N . LYS A 1 689 ? 5.194 -19.360 -27.548 1.00 84.12 689 LYS A N 1
ATOM 5711 C CA . LYS A 1 689 ? 5.040 -20.814 -27.349 1.00 84.12 689 LYS A CA 1
ATOM 5712 C C . LYS A 1 689 ? 6.152 -21.417 -26.473 1.00 84.12 689 LYS A C 1
ATOM 5714 O O . LYS A 1 689 ? 5.817 -22.039 -25.464 1.00 84.12 689 LYS A O 1
ATOM 5719 N N . PRO A 1 690 ? 7.451 -21.257 -26.796 1.00 80.31 690 PRO A N 1
ATOM 5720 C CA . PRO A 1 690 ? 8.521 -21.735 -25.922 1.00 80.31 690 PRO A CA 1
ATOM 5721 C C . PRO A 1 690 ? 8.656 -20.894 -24.647 1.00 80.31 690 PRO A C 1
ATOM 5723 O O . PRO A 1 690 ? 8.905 -21.459 -23.582 1.00 80.31 690 PRO A O 1
ATOM 5726 N N . TYR A 1 691 ? 8.451 -19.572 -24.720 1.00 84.44 691 TYR A N 1
ATOM 5727 C CA . TYR A 1 691 ? 8.609 -18.705 -23.553 1.00 84.44 691 TYR A CA 1
ATOM 5728 C C . TYR A 1 691 ? 7.566 -18.978 -22.463 1.00 84.44 691 TYR A C 1
ATOM 5730 O O . TYR A 1 691 ? 7.921 -18.947 -21.296 1.00 84.44 691 TYR A O 1
ATOM 5738 N N . ASN A 1 692 ? 6.319 -19.322 -22.802 1.00 84.81 692 ASN A N 1
ATOM 5739 C CA . ASN A 1 692 ? 5.296 -19.665 -21.805 1.00 84.81 692 ASN A CA 1
ATOM 5740 C C . ASN A 1 692 ? 5.728 -20.854 -20.929 1.00 84.81 692 ASN A C 1
ATOM 5742 O O . ASN A 1 692 ? 5.597 -20.781 -19.713 1.00 84.81 692 ASN A O 1
ATOM 5746 N N . LYS A 1 693 ? 6.323 -21.901 -21.520 1.00 83.25 693 LYS A N 1
ATOM 5747 C CA . LYS A 1 693 ? 6.845 -23.058 -20.765 1.00 83.25 693 LYS A CA 1
ATOM 5748 C C . LYS A 1 693 ? 7.981 -22.661 -19.824 1.00 83.25 693 LYS A C 1
ATOM 5750 O O . LYS A 1 693 ? 8.064 -23.130 -18.695 1.00 83.25 693 LYS A O 1
ATOM 5755 N N . TYR A 1 694 ? 8.864 -21.791 -20.302 1.00 83.12 694 TYR A N 1
ATOM 5756 C CA . TYR A 1 694 ? 9.955 -21.255 -19.499 1.00 83.12 694 TYR A CA 1
ATOM 5757 C C . TYR A 1 694 ? 9.433 -20.352 -18.365 1.00 83.12 694 TYR A C 1
ATOM 5759 O O . TYR A 1 694 ? 9.849 -20.492 -17.219 1.00 83.12 694 TYR A O 1
ATOM 5767 N N . PHE A 1 695 ? 8.453 -19.496 -18.649 1.00 84.88 695 PHE A N 1
ATOM 5768 C CA . PHE A 1 695 ? 7.812 -18.615 -17.677 1.00 84.88 695 PHE A CA 1
ATOM 5769 C C . PHE A 1 695 ? 7.048 -19.387 -16.593 1.00 84.88 695 PHE A C 1
ATOM 5771 O O . PHE A 1 695 ? 7.059 -18.977 -15.436 1.00 84.88 695 PHE A O 1
ATOM 5778 N N . GLU A 1 696 ? 6.429 -20.527 -16.918 1.00 86.44 696 GLU A N 1
ATOM 5779 C CA . GLU A 1 696 ? 5.824 -21.421 -15.919 1.00 86.44 696 GLU A CA 1
ATOM 5780 C C . GLU A 1 696 ? 6.856 -21.923 -14.903 1.00 86.44 696 GLU A C 1
ATOM 5782 O O . GLU A 1 696 ? 6.572 -21.969 -13.705 1.00 86.44 696 GLU A O 1
ATOM 5787 N N . LEU A 1 697 ? 8.067 -22.265 -15.357 1.00 83.88 697 LEU A N 1
ATOM 5788 C CA . LEU A 1 697 ? 9.162 -22.634 -14.464 1.00 83.88 697 LEU A CA 1
ATOM 5789 C C . LEU A 1 697 ? 9.576 -21.451 -13.583 1.00 83.88 697 LEU A C 1
ATOM 5791 O O . LEU A 1 697 ? 9.637 -21.602 -12.365 1.00 83.88 697 LEU A O 1
ATOM 5795 N N . GLN A 1 698 ? 9.804 -20.275 -14.178 1.00 86.81 698 GLN A N 1
ATOM 5796 C CA . GLN A 1 698 ? 10.154 -19.068 -13.419 1.00 86.81 698 GLN A CA 1
ATOM 5797 C C . GLN A 1 698 ? 9.080 -18.723 -12.383 1.00 86.81 698 GLN A C 1
ATOM 5799 O O . GLN A 1 698 ? 9.405 -18.390 -11.252 1.00 86.81 698 GLN A O 1
ATOM 5804 N N . SER A 1 699 ? 7.805 -18.881 -12.738 1.00 84.50 699 SER A N 1
ATOM 5805 C CA . SER A 1 699 ? 6.671 -18.626 -11.846 1.00 84.50 699 SER A CA 1
ATOM 5806 C C . SER A 1 699 ? 6.643 -19.587 -10.658 1.00 84.50 699 SER A C 1
ATOM 5808 O O . SER A 1 699 ? 6.320 -19.177 -9.549 1.00 84.50 699 SER A O 1
ATOM 5810 N N . LYS A 1 700 ? 7.000 -20.864 -10.856 1.00 84.06 700 LYS A N 1
ATOM 5811 C CA . LYS A 1 700 ? 7.128 -21.832 -9.753 1.00 84.06 700 LYS A CA 1
ATOM 5812 C C . LYS A 1 700 ? 8.266 -21.457 -8.804 1.00 84.06 700 LYS A C 1
ATOM 5814 O O . LYS A 1 700 ? 8.086 -21.545 -7.594 1.00 84.06 700 LYS A O 1
ATOM 5819 N N . VAL A 1 701 ? 9.403 -21.018 -9.348 1.00 83.88 701 VAL A N 1
ATOM 5820 C CA . VAL A 1 701 ? 10.546 -20.522 -8.562 1.00 83.88 701 VAL A CA 1
ATOM 5821 C C . VAL A 1 701 ? 10.142 -19.285 -7.762 1.00 83.88 701 VAL A C 1
ATOM 5823 O O . VAL A 1 701 ? 10.284 -19.282 -6.545 1.00 83.88 701 VAL A O 1
ATOM 5826 N N . ALA A 1 702 ? 9.571 -18.279 -8.426 1.00 80.88 702 ALA A N 1
ATOM 5827 C CA . ALA A 1 702 ? 9.113 -17.034 -7.813 1.00 80.88 702 ALA A CA 1
ATOM 5828 C C . ALA A 1 702 ? 8.129 -17.272 -6.662 1.00 80.88 702 ALA A C 1
ATOM 5830 O O . ALA A 1 702 ? 8.340 -16.767 -5.564 1.00 80.88 702 ALA A O 1
ATOM 5831 N N . LYS A 1 703 ? 7.105 -18.108 -6.880 1.00 76.69 703 LYS A N 1
ATOM 5832 C CA . LYS A 1 703 ? 6.124 -18.468 -5.845 1.00 76.69 703 LYS A CA 1
ATOM 5833 C C . LYS A 1 703 ? 6.755 -19.127 -4.631 1.00 76.69 703 LYS A C 1
ATOM 5835 O O . LYS A 1 703 ? 6.354 -18.851 -3.507 1.00 76.69 703 LYS A O 1
ATOM 5840 N N . TYR A 1 704 ? 7.721 -20.012 -4.858 1.00 79.62 704 TYR A N 1
ATOM 5841 C CA . TYR A 1 704 ? 8.420 -20.651 -3.757 1.00 79.62 704 TYR A CA 1
ATOM 5842 C C . TYR A 1 704 ? 9.227 -19.630 -2.947 1.00 79.62 704 TYR A C 1
ATOM 5844 O O . TYR A 1 704 ? 9.106 -19.595 -1.727 1.00 79.62 704 TYR A O 1
ATOM 5852 N N . ILE A 1 705 ? 9.964 -18.743 -3.619 1.00 77.88 705 ILE A N 1
ATOM 5853 C CA . ILE A 1 705 ? 10.697 -17.654 -2.962 1.00 77.88 705 ILE A CA 1
ATOM 5854 C C . ILE A 1 705 ? 9.764 -16.745 -2.155 1.00 77.88 705 ILE A C 1
ATOM 5856 O O . ILE A 1 705 ? 10.047 -16.465 -0.994 1.00 77.88 705 ILE A O 1
ATOM 5860 N N . GLN A 1 706 ? 8.612 -16.369 -2.709 1.00 71.75 706 GLN A N 1
ATOM 5861 C CA . GLN A 1 706 ? 7.592 -15.597 -1.990 1.00 71.75 706 GLN A CA 1
ATOM 5862 C C . GLN A 1 706 ? 7.055 -16.342 -0.765 1.00 71.75 706 GLN A C 1
ATOM 5864 O O . GLN A 1 706 ? 6.886 -15.745 0.294 1.00 71.75 706 GLN A O 1
ATOM 5869 N N . SER A 1 707 ? 6.841 -17.657 -0.873 1.00 68.12 707 SER A N 1
ATOM 5870 C CA . SER A 1 707 ? 6.325 -18.469 0.237 1.00 68.12 707 SER A CA 1
ATOM 5871 C C . SER A 1 707 ? 7.271 -18.558 1.438 1.00 68.12 707 SER A C 1
ATOM 5873 O O . SER A 1 707 ? 6.806 -18.775 2.553 1.00 68.12 707 SER A O 1
ATOM 5875 N N . ILE A 1 708 ? 8.576 -18.352 1.227 1.00 68.81 708 ILE A N 1
ATOM 5876 C CA . ILE A 1 708 ? 9.584 -18.301 2.297 1.00 68.81 708 ILE A CA 1
ATOM 5877 C C . ILE A 1 708 ? 9.926 -16.862 2.721 1.00 68.81 708 ILE A C 1
ATOM 5879 O O . ILE A 1 708 ? 10.797 -16.674 3.567 1.00 68.81 708 ILE A O 1
ATOM 5883 N N . GLY A 1 709 ? 9.236 -15.854 2.174 1.00 61.25 709 GLY A N 1
ATOM 5884 C CA . GLY A 1 709 ? 9.372 -14.438 2.539 1.00 61.25 709 GLY A CA 1
ATOM 5885 C C . GLY A 1 709 ? 10.262 -13.590 1.623 1.00 61.25 709 GLY A C 1
ATOM 5886 O O . GLY A 1 709 ? 10.499 -12.428 1.936 1.00 61.25 709 GLY A O 1
ATOM 5887 N N . GLY A 1 710 ? 10.768 -14.142 0.516 1.00 68.12 710 GLY A N 1
ATOM 5888 C CA . GLY A 1 710 ? 11.546 -13.397 -0.478 1.00 68.12 710 GLY A CA 1
ATOM 5889 C C . GLY A 1 710 ? 10.676 -12.666 -1.512 1.00 68.12 710 GLY A C 1
ATOM 5890 O O . GLY A 1 710 ? 9.462 -12.836 -1.575 1.00 68.12 710 GLY A O 1
ATOM 5891 N N . SER A 1 711 ? 11.307 -11.869 -2.372 1.00 75.31 711 SER A N 1
ATOM 5892 C CA . SER A 1 711 ? 10.645 -11.000 -3.356 1.00 75.31 711 SER A CA 1
ATOM 5893 C C . SER A 1 711 ? 9.947 -11.769 -4.493 1.00 75.31 711 SER A C 1
ATOM 5895 O O . SER A 1 711 ? 8.783 -11.527 -4.831 1.00 75.31 711 SER A O 1
ATOM 5897 N N . GLY A 1 712 ? 10.654 -12.722 -5.105 1.00 78.56 712 GLY A N 1
ATOM 5898 C CA . GLY A 1 712 ? 10.178 -13.502 -6.248 1.00 78.56 712 GLY A CA 1
ATOM 5899 C C . GLY A 1 712 ? 10.038 -12.709 -7.553 1.00 78.56 712 GLY A C 1
ATOM 5900 O O . GLY A 1 712 ? 9.447 -13.225 -8.502 1.00 78.56 712 GLY A O 1
ATOM 5901 N N . ILE A 1 713 ? 10.553 -11.476 -7.645 1.00 81.75 713 ILE A N 1
ATOM 5902 C CA . ILE A 1 713 ? 10.451 -10.650 -8.859 1.00 81.75 713 ILE A CA 1
ATOM 5903 C C . ILE A 1 713 ? 11.165 -11.332 -10.028 1.00 81.75 713 ILE A C 1
ATOM 5905 O O . ILE A 1 713 ? 12.345 -11.660 -9.957 1.00 81.75 713 ILE A O 1
ATOM 5909 N N . ILE A 1 714 ? 10.452 -11.514 -11.142 1.00 87.81 714 ILE A N 1
ATOM 5910 C CA . ILE A 1 714 ? 11.023 -12.059 -12.376 1.00 87.81 714 ILE A CA 1
ATOM 5911 C C . ILE A 1 714 ? 11.502 -10.909 -13.266 1.00 87.81 714 ILE A C 1
ATOM 5913 O O . ILE A 1 714 ? 10.700 -10.104 -13.756 1.00 87.81 714 ILE A O 1
ATOM 5917 N N . HIS A 1 715 ? 12.793 -10.879 -13.597 1.00 86.31 715 HIS A N 1
ATOM 5918 C CA . HIS A 1 715 ? 13.329 -9.989 -14.628 1.00 86.31 715 HIS A CA 1
ATOM 5919 C C . HIS A 1 715 ? 14.245 -10.721 -15.607 1.00 86.31 715 HIS A C 1
ATOM 5921 O O . HIS A 1 715 ? 15.392 -11.081 -15.356 1.00 86.31 715 HIS A O 1
ATOM 5927 N N . GLY A 1 716 ? 13.698 -10.964 -16.795 1.00 88.38 716 GLY A N 1
ATOM 5928 C CA . GLY A 1 716 ? 14.374 -11.701 -17.846 1.00 88.38 716 GLY A CA 1
ATOM 5929 C C . GLY A 1 716 ? 14.536 -13.163 -17.476 1.00 88.38 716 GLY A C 1
ATOM 5930 O O . GLY A 1 716 ? 13.569 -13.917 -17.532 1.00 88.38 716 GLY A O 1
ATOM 5931 N N . ALA A 1 717 ? 15.760 -13.572 -17.165 1.00 86.25 717 ALA A N 1
ATOM 5932 C CA . ALA A 1 717 ? 16.089 -14.926 -16.735 1.00 86.25 717 ALA A CA 1
ATOM 5933 C C . ALA A 1 717 ? 16.401 -15.031 -15.234 1.00 86.25 717 ALA A C 1
ATOM 5935 O O . ALA A 1 717 ? 16.865 -16.071 -14.784 1.00 86.25 717 ALA A O 1
ATOM 5936 N N . ILE A 1 718 ? 16.164 -13.968 -14.471 1.00 92.19 718 ILE A N 1
ATOM 5937 C CA . ILE A 1 718 ? 16.502 -13.883 -13.051 1.00 92.19 718 ILE A CA 1
ATOM 5938 C C . ILE A 1 718 ? 15.209 -13.822 -12.234 1.00 92.19 718 ILE A C 1
ATOM 5940 O O . ILE A 1 718 ? 14.236 -13.202 -12.667 1.00 92.19 718 ILE A O 1
ATOM 5944 N N . VAL A 1 719 ? 15.200 -14.511 -11.095 1.00 90.62 719 VAL A N 1
ATOM 5945 C CA . VAL A 1 719 ? 14.182 -14.411 -10.047 1.00 90.62 719 VAL A CA 1
ATOM 5946 C C . VAL A 1 719 ? 14.855 -13.872 -8.791 1.00 90.62 719 VAL A C 1
ATOM 5948 O O . VAL A 1 719 ? 15.780 -14.505 -8.286 1.00 90.62 719 VAL A O 1
ATOM 5951 N N . ASP A 1 720 ? 14.413 -12.722 -8.303 1.00 89.50 720 ASP A N 1
ATOM 5952 C CA . ASP A 1 720 ? 15.005 -12.068 -7.135 1.00 89.50 720 ASP A CA 1
ATOM 5953 C C . ASP A 1 720 ? 14.553 -12.735 -5.836 1.00 89.50 720 ASP A C 1
ATOM 5955 O O . ASP A 1 720 ? 13.372 -13.042 -5.660 1.00 89.50 720 ASP A O 1
ATOM 5959 N N . ILE A 1 721 ? 15.496 -12.947 -4.920 1.00 84.94 721 ILE A N 1
ATOM 5960 C CA . ILE A 1 721 ? 15.230 -13.334 -3.531 1.00 84.94 721 ILE A CA 1
ATOM 5961 C C . ILE A 1 721 ? 15.112 -12.058 -2.700 1.00 84.94 721 ILE A C 1
ATOM 5963 O O . ILE A 1 721 ? 14.089 -11.842 -2.055 1.00 84.94 721 ILE A O 1
ATOM 5967 N N . ASP A 1 722 ? 16.110 -11.186 -2.811 1.00 81.69 722 ASP A N 1
ATOM 5968 C CA . ASP A 1 722 ? 16.135 -9.821 -2.288 1.00 81.69 722 ASP A CA 1
ATOM 5969 C C . ASP A 1 722 ? 16.896 -8.908 -3.276 1.00 81.69 722 ASP A C 1
ATOM 5971 O O . ASP A 1 722 ? 16.960 -9.205 -4.473 1.00 81.69 722 ASP A O 1
ATOM 5975 N N . PHE A 1 723 ? 17.423 -7.774 -2.804 1.00 81.44 723 PHE A N 1
ATOM 5976 C CA . PHE A 1 723 ? 18.151 -6.824 -3.641 1.00 81.44 723 PHE A CA 1
ATOM 5977 C C . PHE A 1 723 ? 19.492 -7.361 -4.174 1.00 81.44 723 PHE A C 1
ATOM 5979 O O . PHE A 1 723 ? 19.844 -7.055 -5.314 1.00 81.44 723 PHE A O 1
ATOM 5986 N N . TYR A 1 724 ? 20.225 -8.149 -3.384 1.00 86.81 724 TYR A N 1
ATOM 5987 C CA . TYR A 1 724 ? 21.563 -8.655 -3.723 1.00 86.81 724 TYR A CA 1
ATOM 5988 C C . TYR A 1 724 ? 21.561 -10.127 -4.139 1.00 86.81 724 TYR A C 1
ATOM 5990 O O . TYR A 1 724 ? 22.507 -10.604 -4.768 1.00 86.81 724 TYR A O 1
ATOM 5998 N N . ASN A 1 725 ? 20.522 -10.867 -3.770 1.00 91.44 725 ASN A N 1
ATOM 5999 C CA . ASN A 1 725 ? 20.472 -12.312 -3.871 1.00 91.44 725 ASN A CA 1
ATOM 6000 C C . ASN A 1 725 ? 19.408 -12.752 -4.870 1.00 91.44 725 ASN A C 1
ATOM 6002 O O . ASN A 1 725 ? 18.253 -12.324 -4.834 1.00 91.44 725 ASN A O 1
ATOM 6006 N N . HIS A 1 726 ? 19.796 -13.649 -5.774 1.00 93.62 726 HIS A N 1
ATOM 6007 C CA . HIS A 1 726 ? 18.997 -13.977 -6.944 1.00 93.62 726 HIS A CA 1
ATOM 6008 C C . HIS A 1 726 ? 19.114 -15.453 -7.334 1.00 93.62 726 HIS A C 1
ATOM 6010 O O . HIS A 1 726 ? 20.058 -16.160 -6.982 1.00 93.62 726 HIS A O 1
ATOM 6016 N N . ILE A 1 727 ? 18.177 -15.913 -8.160 1.00 92.56 727 ILE A N 1
ATOM 6017 C CA . ILE A 1 727 ? 18.238 -17.198 -8.854 1.00 92.56 727 ILE A CA 1
ATOM 6018 C C . ILE A 1 727 ? 18.216 -16.940 -10.353 1.00 92.56 727 ILE A C 1
ATOM 6020 O O . ILE A 1 727 ? 17.222 -16.480 -10.914 1.00 92.56 727 ILE A O 1
ATOM 6024 N N . TYR A 1 728 ? 19.296 -17.304 -11.034 1.00 89.50 728 TYR A N 1
ATOM 6025 C CA . TYR A 1 728 ? 19.313 -17.365 -12.485 1.00 89.50 728 TYR A CA 1
ATOM 6026 C C . TYR A 1 728 ? 18.668 -18.671 -12.959 1.00 89.50 728 TYR A C 1
ATOM 6028 O O . TYR A 1 728 ? 19.148 -19.770 -12.676 1.00 89.50 728 TYR A O 1
ATOM 6036 N N . VAL A 1 729 ? 17.568 -18.554 -13.697 1.00 88.38 729 VAL A N 1
ATOM 6037 C CA . VAL A 1 729 ? 16.863 -19.674 -14.320 1.00 88.38 729 VAL A CA 1
ATOM 6038 C C . VAL A 1 729 ? 17.464 -19.878 -15.709 1.00 88.38 729 VAL A C 1
ATOM 6040 O O . VAL A 1 729 ? 17.228 -19.114 -16.640 1.00 88.38 729 VAL A O 1
ATOM 6043 N N . TYR A 1 730 ? 18.292 -20.903 -15.875 1.00 78.50 730 TYR A N 1
ATOM 6044 C CA . TYR A 1 730 ? 18.900 -21.195 -17.169 1.00 78.50 730 TYR A CA 1
ATOM 6045 C C . TYR A 1 730 ? 17.828 -21.697 -18.157 1.00 78.50 730 TYR A C 1
ATOM 6047 O O . TYR A 1 730 ? 16.926 -22.434 -17.752 1.00 78.50 730 TYR A O 1
ATOM 6055 N N . PRO A 1 731 ? 17.922 -21.404 -19.470 1.00 74.69 731 PRO A N 1
ATOM 6056 C CA . PRO A 1 731 ? 16.935 -21.861 -20.460 1.00 74.69 731 PRO A CA 1
ATOM 6057 C C . PRO A 1 731 ? 16.688 -23.381 -20.527 1.00 74.69 731 PRO A C 1
ATOM 6059 O O . PRO A 1 731 ? 15.664 -23.808 -21.050 1.00 74.69 731 PRO A O 1
ATOM 6062 N N . ASN A 1 732 ? 17.610 -24.203 -20.017 1.00 74.12 732 ASN A N 1
ATOM 6063 C CA . ASN A 1 732 ? 17.469 -25.662 -19.927 1.00 74.12 732 ASN A CA 1
ATOM 6064 C C . ASN A 1 732 ? 16.770 -26.134 -18.635 1.00 74.12 732 ASN A C 1
ATOM 6066 O O . ASN A 1 732 ? 16.648 -27.335 -18.418 1.00 74.12 732 ASN A O 1
ATOM 6070 N N . GLY A 1 733 ? 16.345 -25.204 -17.778 1.00 73.88 733 GLY A N 1
ATOM 6071 C CA . GLY A 1 733 ? 15.671 -25.463 -16.512 1.00 73.88 733 GLY A CA 1
ATOM 6072 C C . GLY A 1 733 ? 16.580 -25.531 -15.284 1.00 73.88 733 GLY A C 1
ATOM 6073 O O . GLY A 1 733 ? 16.066 -25.633 -14.174 1.00 73.88 733 GLY A O 1
ATOM 6074 N N . LYS A 1 734 ? 17.909 -25.447 -15.444 1.00 80.56 734 LYS A N 1
ATOM 6075 C CA . LYS A 1 734 ? 18.840 -25.404 -14.308 1.00 80.56 734 LYS A CA 1
ATOM 6076 C C . LYS A 1 734 ? 18.657 -24.108 -13.516 1.00 80.56 734 LYS A C 1
ATOM 6078 O O . LYS A 1 734 ? 18.666 -23.028 -14.102 1.00 80.56 734 LYS A O 1
ATOM 6083 N N . LEU A 1 735 ? 18.563 -24.217 -12.195 1.00 87.75 735 LEU A N 1
ATOM 6084 C CA . LEU A 1 735 ? 18.560 -23.071 -11.290 1.00 87.75 735 LEU A CA 1
ATOM 6085 C C . LEU A 1 735 ? 19.973 -22.805 -10.780 1.00 87.75 735 LEU A C 1
ATOM 6087 O O . LEU A 1 735 ? 20.679 -23.738 -10.402 1.00 87.75 735 LEU A O 1
ATOM 6091 N N . ILE A 1 736 ? 20.391 -21.543 -10.807 1.00 85.94 736 ILE A N 1
ATOM 6092 C CA . ILE A 1 736 ? 21.717 -21.112 -10.365 1.00 85.94 736 ILE A CA 1
ATOM 6093 C C . ILE A 1 736 ? 21.531 -19.961 -9.372 1.00 85.94 736 ILE A C 1
ATOM 6095 O O . ILE A 1 736 ? 21.345 -18.821 -9.802 1.00 85.94 736 ILE A O 1
ATOM 6099 N N . PRO A 1 737 ? 21.531 -20.248 -8.064 1.00 91.62 737 PRO A N 1
ATOM 6100 C CA . PRO A 1 737 ? 21.505 -19.225 -7.026 1.00 91.62 737 PRO A CA 1
ATOM 6101 C C . PRO A 1 737 ? 22.823 -18.441 -7.025 1.00 91.62 737 PRO A C 1
ATOM 6103 O O . PRO A 1 737 ? 23.902 -19.027 -7.156 1.00 91.62 737 PRO A O 1
ATOM 6106 N N . TYR A 1 738 ? 22.754 -17.117 -6.925 1.00 89.50 738 TYR A N 1
ATOM 6107 C CA . TYR A 1 738 ? 23.934 -16.263 -6.843 1.00 89.50 738 TYR A CA 1
ATOM 6108 C C . TYR A 1 738 ? 23.659 -14.980 -6.055 1.00 89.50 738 TYR A C 1
ATOM 6110 O O . TYR A 1 738 ? 22.547 -14.454 -6.085 1.00 89.50 738 TYR A O 1
ATOM 6118 N N . SER A 1 739 ? 24.694 -14.470 -5.395 1.00 91.06 739 SER A N 1
ATOM 6119 C CA . SER A 1 739 ? 24.712 -13.128 -4.809 1.00 91.06 739 SER A CA 1
ATOM 6120 C C . SER A 1 739 ? 25.505 -12.184 -5.713 1.00 91.06 739 SER A C 1
ATOM 6122 O O . SER A 1 739 ? 26.476 -12.609 -6.351 1.00 91.06 739 SER A O 1
ATOM 6124 N N . ALA A 1 740 ? 25.085 -10.927 -5.834 1.00 85.94 740 ALA A N 1
ATOM 6125 C CA . ALA A 1 740 ? 25.678 -9.948 -6.736 1.00 85.94 740 ALA A CA 1
ATOM 6126 C C . ALA A 1 740 ? 25.683 -8.542 -6.138 1.00 85.94 740 ALA A C 1
ATOM 6128 O O . ALA A 1 740 ? 24.631 -7.969 -5.886 1.00 85.94 740 ALA A O 1
ATOM 6129 N N . GLN A 1 741 ? 26.868 -7.944 -6.011 1.00 81.88 741 GLN A N 1
ATOM 6130 C CA . GLN A 1 741 ? 26.997 -6.520 -5.670 1.00 81.88 741 GLN A CA 1
ATOM 6131 C C . GLN A 1 741 ? 26.799 -5.628 -6.901 1.00 81.88 741 GLN A C 1
ATOM 6133 O O . GLN A 1 741 ? 26.284 -4.516 -6.810 1.00 81.88 741 GLN A O 1
ATOM 6138 N N . ASP A 1 742 ? 27.217 -6.124 -8.066 1.00 81.19 742 ASP A N 1
ATOM 6139 C CA . ASP A 1 742 ? 27.036 -5.474 -9.356 1.00 81.19 742 ASP A CA 1
ATOM 6140 C C . ASP A 1 742 ? 27.039 -6.512 -10.494 1.00 81.19 742 ASP A C 1
ATOM 6142 O O . ASP A 1 742 ? 27.128 -7.725 -10.283 1.00 81.19 742 ASP A O 1
ATOM 6146 N N . ILE A 1 743 ? 26.930 -6.042 -11.741 1.00 81.06 743 ILE A N 1
ATOM 6147 C CA . ILE A 1 743 ? 26.859 -6.924 -12.914 1.00 81.06 743 ILE A CA 1
ATOM 6148 C C . ILE A 1 743 ? 28.144 -7.742 -13.150 1.00 81.06 743 ILE A C 1
ATOM 6150 O O . ILE A 1 743 ? 28.109 -8.746 -13.863 1.00 81.06 743 ILE A O 1
ATOM 6154 N N . ILE A 1 744 ? 29.279 -7.340 -12.582 1.00 79.94 744 ILE A N 1
ATOM 6155 C CA . ILE A 1 744 ? 30.582 -8.004 -12.686 1.00 79.94 744 ILE A CA 1
ATOM 6156 C C . ILE A 1 744 ? 30.789 -8.912 -11.469 1.00 79.94 744 ILE A C 1
ATOM 6158 O O . ILE A 1 744 ? 30.980 -10.114 -11.643 1.00 79.94 744 ILE A O 1
ATOM 6162 N N . ASN A 1 745 ? 30.689 -8.378 -10.255 1.00 84.62 745 ASN A N 1
ATOM 6163 C CA . ASN A 1 745 ? 31.040 -9.056 -9.008 1.00 84.62 745 ASN A CA 1
ATOM 6164 C C . ASN A 1 745 ? 29.905 -9.955 -8.502 1.00 84.62 745 ASN A C 1
ATOM 6166 O O . ASN A 1 745 ? 28.950 -9.477 -7.887 1.00 84.62 745 ASN A O 1
ATOM 6170 N N . LYS A 1 746 ? 30.017 -11.266 -8.771 1.00 89.75 746 LYS A N 1
ATOM 6171 C CA . LYS A 1 746 ? 29.007 -12.269 -8.399 1.00 89.75 746 LYS A CA 1
ATOM 6172 C C . LYS A 1 746 ? 29.617 -13.492 -7.729 1.00 89.75 746 LYS A C 1
ATOM 6174 O O . LYS A 1 746 ? 30.663 -13.991 -8.155 1.00 89.75 746 LYS A O 1
ATOM 6179 N N . GLU A 1 747 ? 28.905 -14.026 -6.750 1.00 88.69 747 GLU A N 1
ATOM 6180 C CA . GLU A 1 747 ? 29.213 -15.284 -6.078 1.00 88.69 747 GLU A CA 1
ATOM 6181 C C . GLU A 1 747 ? 28.132 -16.306 -6.414 1.00 88.69 747 GLU A C 1
ATOM 6183 O O . GLU A 1 747 ? 26.971 -16.136 -6.053 1.00 88.69 747 GLU A O 1
ATOM 6188 N N . ILE A 1 748 ? 28.502 -17.358 -7.147 1.00 87.69 748 ILE A N 1
ATOM 6189 C CA . ILE A 1 748 ? 27.586 -18.447 -7.484 1.00 87.69 748 ILE A CA 1
ATOM 6190 C C . ILE A 1 748 ? 27.608 -19.477 -6.364 1.00 87.69 748 ILE A C 1
ATOM 6192 O O . ILE A 1 748 ? 28.674 -19.945 -5.947 1.00 87.69 748 ILE A O 1
ATOM 6196 N N . TYR A 1 749 ? 26.408 -19.863 -5.960 1.00 85.94 749 TYR A N 1
ATOM 6197 C CA . TYR A 1 749 ? 26.146 -20.863 -4.949 1.00 85.94 749 TYR A CA 1
ATOM 6198 C C . TYR A 1 749 ? 25.736 -22.181 -5.590 1.00 85.94 749 TYR A C 1
ATOM 6200 O O . TYR A 1 749 ? 25.120 -22.229 -6.659 1.00 85.94 749 TYR A O 1
ATOM 6208 N N . SER A 1 750 ? 26.109 -23.272 -4.932 1.00 78.19 750 SER A N 1
ATOM 6209 C CA . SER A 1 750 ? 25.796 -24.621 -5.387 1.00 78.19 750 SER A CA 1
ATOM 6210 C C . SER A 1 750 ? 24.304 -24.926 -5.356 1.00 78.19 750 SER A C 1
ATOM 6212 O O . SER A 1 750 ? 23.810 -25.596 -6.261 1.00 78.19 750 SER A O 1
ATOM 6214 N N . ASP A 1 751 ? 23.608 -24.436 -4.333 1.00 81.31 751 ASP A N 1
ATOM 6215 C CA . ASP A 1 751 ? 22.175 -24.601 -4.141 1.00 81.31 751 ASP A CA 1
ATOM 6216 C C . ASP A 1 751 ? 21.578 -23.400 -3.394 1.00 81.31 751 ASP A C 1
ATOM 6218 O O . ASP A 1 751 ? 22.286 -22.486 -2.961 1.00 81.31 751 ASP A O 1
ATOM 6222 N N . LEU A 1 752 ? 20.245 -23.377 -3.317 1.00 86.44 752 LEU A N 1
ATOM 6223 C CA . LEU A 1 752 ? 19.513 -22.281 -2.689 1.00 86.44 752 LEU A CA 1
ATOM 6224 C C . LEU A 1 752 ? 19.714 -22.272 -1.169 1.00 86.44 752 LEU A C 1
ATOM 6226 O O . LEU A 1 752 ? 19.735 -21.202 -0.578 1.00 86.44 752 LEU A O 1
ATOM 6230 N N . SER A 1 753 ? 19.887 -23.442 -0.551 1.00 85.81 753 SER A N 1
ATOM 6231 C CA . SER A 1 753 ? 20.071 -23.582 0.894 1.00 85.81 753 SER A CA 1
ATOM 6232 C C . SER A 1 753 ? 21.313 -22.829 1.360 1.00 85.81 753 SER A C 1
ATOM 6234 O O . SER A 1 753 ? 21.210 -22.009 2.262 1.00 85.81 753 SER A O 1
ATOM 6236 N N . ILE A 1 754 ? 22.455 -23.046 0.701 1.00 85.88 754 ILE A N 1
ATOM 6237 C CA . ILE A 1 754 ? 23.739 -22.427 1.067 1.00 85.88 754 ILE A CA 1
ATOM 6238 C C . ILE A 1 754 ? 23.699 -20.915 0.829 1.00 85.88 754 ILE A C 1
ATOM 6240 O O . ILE A 1 754 ? 24.202 -20.151 1.647 1.00 85.88 754 ILE A O 1
ATOM 6244 N N . LEU A 1 755 ? 23.076 -20.465 -0.269 1.00 90.62 755 LEU A N 1
ATOM 6245 C CA . LEU A 1 755 ? 22.896 -19.031 -0.507 1.00 90.62 755 LEU A CA 1
ATOM 6246 C C . LEU A 1 755 ? 22.071 -18.393 0.611 1.00 90.62 755 LEU A C 1
ATOM 6248 O O . LEU A 1 755 ? 22.478 -17.369 1.146 1.00 90.62 755 LEU A O 1
ATOM 6252 N N . LEU A 1 756 ? 20.926 -18.986 0.962 1.00 87.50 756 LEU A N 1
ATOM 6253 C CA . LEU A 1 756 ? 20.063 -18.435 2.004 1.00 87.50 756 LEU A CA 1
ATOM 6254 C C . LEU A 1 756 ? 20.748 -18.482 3.372 1.00 87.50 756 LEU A C 1
ATOM 6256 O O . LEU A 1 756 ? 20.641 -17.527 4.127 1.00 87.50 756 LEU A O 1
ATOM 6260 N N . GLU A 1 757 ? 21.462 -19.557 3.691 1.00 86.94 757 GLU A N 1
ATOM 6261 C CA . GLU A 1 757 ? 22.189 -19.690 4.953 1.00 86.94 757 GLU A CA 1
ATOM 6262 C C . GLU A 1 757 ? 23.281 -18.621 5.109 1.00 86.94 757 GLU A C 1
ATOM 6264 O O . GLU A 1 757 ? 23.398 -18.029 6.179 1.00 86.94 757 GLU A O 1
ATOM 6269 N N . GLU A 1 758 ? 24.045 -18.331 4.049 1.00 87.31 758 GLU A N 1
ATOM 6270 C CA . GLU A 1 758 ? 25.119 -17.331 4.096 1.00 87.31 758 GLU A CA 1
ATOM 6271 C C . GLU A 1 758 ? 24.625 -15.885 3.950 1.00 87.31 758 GLU A C 1
ATOM 6273 O O . GLU A 1 758 ? 25.134 -15.000 4.634 1.00 87.31 758 GLU A O 1
ATOM 6278 N N . GLN A 1 759 ? 23.689 -15.631 3.031 1.00 89.31 759 GLN A N 1
ATOM 6279 C CA . GLN A 1 759 ? 23.327 -14.275 2.593 1.00 89.31 759 GLN A CA 1
ATOM 6280 C C . GLN A 1 759 ? 21.941 -13.830 3.064 1.00 89.31 759 GLN A C 1
ATOM 6282 O O . GLN A 1 759 ? 21.700 -12.634 3.186 1.00 89.31 759 GLN A O 1
ATOM 6287 N N . CYS A 1 760 ? 21.028 -14.766 3.353 1.00 83.25 760 CYS A N 1
ATOM 6288 C CA . CYS A 1 760 ? 19.654 -14.455 3.759 1.00 83.25 760 CYS A CA 1
ATOM 6289 C C . CYS A 1 760 ? 19.197 -15.266 4.999 1.00 83.25 760 CYS A C 1
ATOM 6291 O O . CYS A 1 760 ? 18.176 -15.965 4.915 1.00 83.25 760 CYS A O 1
ATOM 6293 N N . PRO A 1 761 ? 19.883 -15.201 6.164 1.00 78.38 761 PRO A N 1
ATOM 6294 C CA . PRO A 1 761 ? 19.645 -16.138 7.271 1.00 78.38 761 PRO A CA 1
ATOM 6295 C C . PRO A 1 761 ? 18.192 -16.169 7.773 1.00 78.38 761 PRO A C 1
ATOM 6297 O O . PRO A 1 761 ? 17.686 -17.216 8.173 1.00 78.38 761 PRO A O 1
ATOM 6300 N N . LYS A 1 762 ? 17.470 -15.041 7.694 1.00 73.19 762 LYS A N 1
ATOM 6301 C CA . LYS A 1 762 ? 16.038 -14.966 8.044 1.00 73.19 762 LYS A CA 1
ATOM 6302 C C . LYS A 1 762 ? 15.168 -15.814 7.104 1.00 73.19 762 LYS A C 1
ATOM 6304 O O . LYS A 1 762 ? 14.298 -16.550 7.565 1.00 73.19 762 LYS A O 1
ATOM 6309 N N . LEU A 1 763 ? 15.415 -15.745 5.794 1.00 73.25 763 LEU A N 1
ATOM 6310 C CA . LEU A 1 763 ? 14.702 -16.546 4.790 1.00 73.25 763 LEU A CA 1
ATOM 6311 C C . LEU A 1 763 ? 15.095 -18.024 4.867 1.00 73.25 763 LEU A C 1
ATOM 6313 O O . LEU A 1 763 ? 14.273 -18.893 4.578 1.00 73.25 763 LEU A O 1
ATOM 6317 N N . TYR A 1 764 ? 16.323 -18.322 5.298 1.00 77.88 764 TYR A N 1
ATOM 6318 C CA . TYR A 1 764 ? 16.783 -19.691 5.508 1.00 77.88 764 TYR A CA 1
ATOM 6319 C C . TYR A 1 764 ? 15.953 -20.440 6.564 1.00 77.88 764 TYR A C 1
ATOM 6321 O O . TYR A 1 764 ? 15.583 -21.593 6.348 1.00 77.88 764 TYR A O 1
ATOM 6329 N N . LEU A 1 765 ? 15.558 -19.774 7.654 1.00 70.56 765 LEU A N 1
ATOM 6330 C CA . LEU A 1 765 ? 14.683 -20.365 8.681 1.00 70.56 765 LEU A CA 1
ATOM 6331 C C . LEU A 1 765 ? 13.308 -20.770 8.115 1.00 70.56 765 LEU A C 1
ATOM 6333 O O . LEU A 1 765 ? 12.787 -21.855 8.399 1.00 70.56 765 LEU A O 1
ATOM 6337 N N . ASN A 1 766 ? 12.733 -19.925 7.258 1.00 68.25 766 ASN A N 1
ATOM 6338 C CA . ASN A 1 766 ? 11.481 -20.229 6.562 1.00 68.25 766 ASN A CA 1
ATOM 6339 C C . ASN A 1 766 ? 11.673 -21.354 5.533 1.00 68.25 766 ASN A C 1
ATOM 6341 O O . ASN A 1 766 ? 10.828 -22.237 5.404 1.00 68.25 766 ASN A O 1
ATOM 6345 N N . TYR A 1 767 ? 12.810 -21.366 4.835 1.00 73.88 767 TYR A N 1
ATOM 6346 C CA . TYR A 1 767 ? 13.176 -22.424 3.896 1.00 73.88 767 TYR A CA 1
ATOM 6347 C C . TYR A 1 767 ? 13.255 -23.797 4.582 1.00 73.88 767 TYR A C 1
ATOM 6349 O O . TYR A 1 767 ? 12.671 -24.754 4.075 1.00 73.88 767 TYR A O 1
ATOM 6357 N N . GLN A 1 768 ? 13.886 -23.890 5.759 1.00 71.31 768 GLN A N 1
ATOM 6358 C CA . GLN A 1 768 ? 14.021 -25.138 6.525 1.00 71.31 768 GLN A CA 1
ATOM 6359 C C . GLN A 1 768 ? 12.682 -25.716 7.007 1.00 71.31 768 GLN A C 1
ATOM 6361 O O . GLN A 1 768 ? 12.540 -26.932 7.122 1.00 71.31 768 GLN A O 1
ATOM 6366 N N . SER A 1 769 ? 11.697 -24.858 7.282 1.00 66.12 769 SER A N 1
ATOM 6367 C CA . SER A 1 769 ? 10.349 -25.269 7.702 1.00 66.12 769 SER A CA 1
ATOM 6368 C C . SER A 1 769 ? 9.396 -25.537 6.529 1.00 66.12 769 SER A C 1
ATOM 6370 O O . SER A 1 769 ? 8.292 -26.047 6.732 1.00 66.12 769 SER A O 1
ATOM 6372 N N . SER A 1 770 ? 9.821 -25.236 5.299 1.00 65.44 770 SER A N 1
ATOM 6373 C CA . SER A 1 770 ? 9.034 -25.427 4.083 1.00 65.44 770 SER A CA 1
ATOM 6374 C C . SER A 1 770 ? 9.282 -26.791 3.428 1.00 65.44 770 SER A C 1
ATOM 6376 O O . SER A 1 770 ? 10.355 -27.389 3.534 1.00 65.44 770 SER A O 1
ATOM 6378 N N . GLN A 1 771 ? 8.294 -27.292 2.683 1.00 70.38 771 GLN A N 1
ATOM 6379 C CA . GLN A 1 771 ? 8.508 -28.448 1.817 1.00 70.38 771 GLN A CA 1
ATOM 6380 C C . GLN A 1 771 ? 9.265 -28.007 0.557 1.00 70.38 771 GLN A C 1
ATOM 6382 O O . GLN A 1 771 ? 8.657 -27.539 -0.406 1.00 70.38 771 GLN A O 1
ATOM 6387 N N . VAL A 1 772 ? 10.591 -28.176 0.561 1.00 68.19 772 VAL A N 1
ATOM 6388 C CA . VAL A 1 772 ? 11.462 -27.795 -0.561 1.00 68.19 772 VAL A CA 1
ATOM 6389 C C . VAL A 1 772 ? 11.041 -28.522 -1.852 1.00 68.19 772 VAL A C 1
ATOM 6391 O O . VAL A 1 772 ? 11.080 -29.759 -1.909 1.00 68.19 772 VAL A O 1
ATOM 6394 N N . PRO A 1 773 ? 10.669 -27.800 -2.927 1.00 66.12 773 PRO A N 1
ATOM 6395 C CA . PRO A 1 773 ? 10.351 -28.412 -4.207 1.00 66.12 773 PRO A CA 1
ATOM 6396 C C . PRO A 1 773 ? 11.551 -29.181 -4.765 1.00 66.12 773 PRO A C 1
ATOM 6398 O O . PRO A 1 773 ? 12.676 -28.686 -4.738 1.00 66.12 773 PRO A O 1
ATOM 6401 N N . LYS A 1 774 ? 11.306 -30.344 -5.388 1.00 68.38 774 LYS A N 1
ATOM 6402 C CA . LYS A 1 774 ? 12.348 -31.160 -6.058 1.00 68.38 774 LYS A CA 1
ATOM 6403 C C . LYS A 1 774 ? 13.245 -30.359 -7.012 1.00 68.38 774 LYS A C 1
ATOM 6405 O O . LYS A 1 774 ? 14.397 -30.710 -7.213 1.00 68.38 774 LYS A O 1
ATOM 6410 N N . LEU A 1 775 ? 12.707 -29.283 -7.586 1.00 68.12 775 LEU A N 1
ATOM 6411 C CA . LEU A 1 775 ? 13.406 -28.349 -8.467 1.00 68.12 775 LEU A CA 1
ATOM 6412 C C . LEU A 1 775 ? 14.666 -27.712 -7.835 1.00 68.12 775 LEU A C 1
ATOM 6414 O O . LEU A 1 775 ? 15.577 -27.346 -8.572 1.00 68.12 775 LEU A O 1
ATOM 6418 N N . PHE A 1 776 ? 14.723 -27.579 -6.507 1.00 65.94 776 PHE A N 1
ATOM 6419 C CA . PHE A 1 776 ? 15.835 -26.955 -5.776 1.00 65.94 776 PHE A CA 1
ATOM 6420 C C . PHE A 1 776 ? 16.841 -27.962 -5.195 1.00 65.94 776 PHE A C 1
ATOM 6422 O O . PHE A 1 776 ? 17.780 -27.560 -4.517 1.00 65.94 776 PHE A O 1
ATOM 6429 N N . GLN A 1 777 ? 16.668 -29.263 -5.449 1.00 61.47 777 GLN A N 1
ATOM 6430 C CA . GLN A 1 777 ? 17.575 -30.297 -4.949 1.00 61.47 777 GLN A CA 1
ATOM 6431 C C . GLN A 1 777 ? 18.781 -30.451 -5.889 1.00 61.47 777 GLN A C 1
ATOM 6433 O O . GLN A 1 777 ? 18.637 -30.913 -7.023 1.00 61.47 777 GLN A O 1
ATOM 6438 N N . SER A 1 778 ? 19.981 -30.099 -5.423 1.00 55.94 778 SER A N 1
ATOM 6439 C CA . SER A 1 778 ? 21.244 -30.353 -6.131 1.00 55.94 778 SER A CA 1
ATOM 6440 C C . SER A 1 778 ? 22.323 -30.902 -5.199 1.00 55.94 778 SER A C 1
ATOM 6442 O O . SER A 1 778 ? 22.467 -30.439 -4.078 1.00 55.94 778 SER A O 1
ATOM 6444 N N . ASN A 1 779 ? 23.108 -31.868 -5.692 1.00 47.28 779 ASN A N 1
ATOM 6445 C CA . ASN A 1 779 ? 24.126 -32.606 -4.929 1.00 47.28 779 ASN A CA 1
ATOM 6446 C C . ASN A 1 779 ? 25.559 -32.226 -5.342 1.00 47.28 779 ASN A C 1
ATOM 6448 O O . ASN A 1 779 ? 26.315 -33.085 -5.798 1.00 47.28 779 ASN A O 1
ATOM 6452 N N . ILE A 1 780 ? 25.942 -30.950 -5.271 1.00 48.72 780 ILE A N 1
ATOM 6453 C CA . ILE A 1 780 ? 27.321 -30.529 -5.580 1.00 48.72 780 ILE A CA 1
ATOM 6454 C C . ILE A 1 780 ? 27.721 -29.415 -4.617 1.00 48.72 780 ILE A C 1
ATOM 6456 O O . ILE A 1 780 ? 26.975 -28.465 -4.474 1.00 48.72 780 ILE A O 1
ATOM 6460 N N . SER A 1 781 ? 28.893 -29.513 -3.988 1.00 51.88 781 SER A N 1
ATOM 6461 C CA . SER A 1 781 ? 29.362 -28.606 -2.929 1.00 51.88 781 SER A CA 1
ATOM 6462 C C . SER A 1 781 ? 30.506 -27.713 -3.421 1.00 51.88 781 SER A C 1
ATOM 6464 O O . SER A 1 781 ? 31.662 -28.053 -3.182 1.00 51.88 781 SER A O 1
ATOM 6466 N N . ILE A 1 782 ? 30.227 -26.608 -4.133 1.00 59.62 782 ILE A N 1
ATOM 6467 C CA . ILE A 1 782 ? 31.254 -25.592 -4.463 1.00 59.62 782 ILE A CA 1
ATOM 6468 C C . ILE A 1 782 ? 30.631 -24.188 -4.614 1.00 59.62 782 ILE A C 1
ATOM 6470 O O . ILE A 1 782 ? 29.834 -23.962 -5.524 1.00 59.62 782 ILE A O 1
ATOM 6474 N N . LYS A 1 783 ? 31.095 -23.232 -3.796 1.00 70.38 783 LYS A N 1
ATOM 6475 C CA . LYS A 1 783 ? 30.935 -21.776 -3.981 1.00 70.38 783 LYS A CA 1
ATOM 6476 C C . LYS A 1 783 ? 32.002 -21.255 -4.956 1.00 70.38 783 LYS A C 1
ATOM 6478 O O . LYS A 1 783 ? 33.172 -21.620 -4.830 1.00 70.38 783 LYS A O 1
ATOM 6483 N N . LYS A 1 784 ? 31.633 -20.428 -5.944 1.00 79.75 784 LYS A N 1
ATOM 6484 C CA . LYS A 1 784 ? 32.575 -19.933 -6.972 1.00 79.75 784 LYS A CA 1
ATOM 6485 C C . LYS A 1 784 ? 32.327 -18.473 -7.355 1.00 79.75 784 LYS A C 1
ATOM 6487 O O . LYS A 1 784 ? 31.221 -18.108 -7.741 1.00 79.75 784 LYS A O 1
ATOM 6492 N N . THR A 1 785 ? 33.389 -17.668 -7.377 1.00 80.19 785 THR A N 1
ATOM 6493 C CA . THR A 1 785 ? 33.365 -16.310 -7.944 1.00 80.19 785 THR A CA 1
ATOM 6494 C C . THR A 1 785 ? 33.144 -16.342 -9.461 1.00 80.19 785 THR A C 1
ATOM 6496 O O . THR A 1 785 ? 33.810 -17.090 -10.186 1.00 80.19 785 THR A O 1
ATOM 6499 N N . TYR A 1 786 ? 32.227 -15.509 -9.957 1.00 76.94 786 TYR A N 1
ATOM 6500 C CA . TYR A 1 786 ? 31.852 -15.422 -11.366 1.00 76.94 786 TYR A CA 1
ATOM 6501 C C . TYR A 1 786 ? 31.880 -13.978 -11.875 1.00 76.94 786 TYR A C 1
ATOM 6503 O O . TYR A 1 786 ? 30.985 -13.185 -11.593 1.00 76.94 786 TYR A O 1
ATOM 6511 N N . LEU A 1 787 ? 32.897 -13.654 -12.675 1.00 79.62 787 LEU A N 1
ATOM 6512 C CA . LEU A 1 787 ? 33.152 -12.284 -13.139 1.00 79.62 787 LEU A CA 1
ATOM 6513 C C . LEU A 1 787 ? 32.580 -11.967 -14.534 1.00 79.62 787 LEU A C 1
ATOM 6515 O O . LEU A 1 787 ? 32.580 -10.810 -14.947 1.00 79.62 787 LEU A O 1
ATOM 6519 N N . ASP A 1 788 ? 32.087 -12.965 -15.278 1.00 75.25 788 ASP A N 1
ATOM 6520 C CA . ASP A 1 788 ? 31.507 -12.746 -16.613 1.00 75.25 788 ASP A CA 1
ATOM 6521 C C . ASP A 1 788 ? 30.113 -12.086 -16.512 1.00 75.25 788 ASP A C 1
ATOM 6523 O O . ASP A 1 788 ? 29.407 -12.198 -15.507 1.00 75.25 788 ASP A O 1
ATOM 6527 N N . THR A 1 789 ? 29.710 -11.379 -17.565 1.00 80.31 789 THR A N 1
ATOM 6528 C CA . THR A 1 789 ? 28.432 -10.660 -17.699 1.00 80.31 789 THR A CA 1
ATOM 6529 C C . THR A 1 789 ? 27.467 -11.339 -18.684 1.00 80.31 789 THR A C 1
ATOM 6531 O O . THR A 1 789 ? 26.357 -10.856 -18.932 1.00 80.31 789 THR A O 1
ATOM 6534 N N . ASP A 1 790 ? 27.858 -12.473 -19.262 1.00 76.12 790 ASP A N 1
ATOM 6535 C CA . ASP A 1 790 ? 27.086 -13.248 -20.237 1.00 76.12 790 ASP A CA 1
ATOM 6536 C C . ASP A 1 790 ? 25.672 -13.657 -19.765 1.00 76.12 790 ASP A C 1
ATOM 6538 O O . ASP A 1 790 ? 24.741 -13.640 -20.585 1.00 76.12 790 ASP A O 1
ATOM 6542 N N . ILE A 1 791 ? 25.471 -13.929 -18.468 1.00 78.12 791 ILE A N 1
ATOM 6543 C CA . ILE A 1 791 ? 24.155 -14.230 -17.876 1.00 78.12 791 ILE A CA 1
ATOM 6544 C C . ILE A 1 791 ? 23.164 -13.087 -18.126 1.00 78.12 791 ILE A C 1
ATOM 6546 O O . ILE A 1 791 ? 22.008 -13.331 -18.484 1.00 78.12 791 ILE A O 1
ATOM 6550 N N . TYR A 1 792 ? 23.628 -11.832 -18.070 1.00 80.81 792 TYR A N 1
ATOM 6551 C CA . TYR A 1 792 ? 22.807 -10.648 -18.321 1.00 80.81 792 TYR A CA 1
ATOM 6552 C C . TYR A 1 792 ? 22.515 -10.470 -19.806 1.00 80.81 792 TYR A C 1
ATOM 6554 O O . TYR A 1 792 ? 21.444 -9.995 -20.178 1.00 80.81 792 TYR A O 1
ATOM 6562 N N . ARG A 1 793 ? 23.413 -10.900 -20.700 1.00 78.06 793 ARG A N 1
ATOM 6563 C CA . ARG A 1 793 ? 23.142 -10.907 -22.147 1.00 78.06 793 ARG A CA 1
ATOM 6564 C C . ARG A 1 793 ? 22.001 -11.866 -22.492 1.00 78.06 793 ARG A C 1
ATOM 6566 O O . ARG A 1 793 ? 21.141 -11.515 -23.302 1.00 78.06 793 ARG A O 1
ATOM 6573 N N . VAL A 1 794 ? 21.979 -13.054 -21.887 1.00 80.44 794 VAL A N 1
ATOM 6574 C CA . VAL A 1 794 ? 20.874 -14.017 -22.043 1.00 80.44 794 VAL A CA 1
ATOM 6575 C C . VAL A 1 794 ? 19.610 -13.496 -21.358 1.00 80.44 794 VAL A C 1
ATOM 6577 O O . VAL A 1 794 ? 18.549 -13.480 -21.983 1.00 80.44 794 VAL A O 1
ATOM 6580 N N . SER A 1 795 ? 19.727 -12.989 -20.127 1.00 83.00 795 SER A N 1
ATOM 6581 C CA . SER A 1 795 ? 18.606 -12.412 -19.378 1.00 83.00 795 SER A CA 1
ATOM 6582 C C . SER A 1 795 ? 17.938 -11.270 -20.146 1.00 83.00 795 SER A C 1
ATOM 6584 O O . SER A 1 795 ? 16.722 -11.256 -20.291 1.00 83.00 795 SER A O 1
ATOM 6586 N N . ASN A 1 796 ? 18.706 -10.387 -20.789 1.00 80.94 796 ASN A N 1
ATOM 6587 C CA . ASN A 1 796 ? 18.181 -9.300 -21.621 1.00 80.94 796 ASN A CA 1
ATOM 6588 C C . ASN A 1 796 ? 17.370 -9.782 -22.839 1.00 80.94 796 ASN A C 1
ATOM 6590 O O . ASN A 1 796 ? 16.420 -9.109 -23.267 1.00 80.94 796 ASN A O 1
ATOM 6594 N N . LYS A 1 797 ? 17.725 -10.935 -23.421 1.00 83.31 797 LYS A N 1
ATOM 6595 C CA . LYS A 1 797 ? 16.915 -11.569 -24.474 1.00 83.31 797 LYS A CA 1
ATOM 6596 C C . LYS A 1 797 ? 15.611 -12.105 -23.891 1.00 83.31 797 LYS A C 1
ATOM 6598 O O . LYS A 1 797 ? 14.550 -11.789 -24.425 1.00 83.31 797 LYS A O 1
ATOM 6603 N N . MET A 1 798 ? 15.674 -12.810 -22.760 1.00 84.25 798 MET A N 1
ATOM 6604 C CA . MET A 1 798 ? 14.477 -13.296 -22.060 1.00 84.25 798 MET A CA 1
ATOM 6605 C C . MET A 1 798 ? 13.570 -12.151 -21.614 1.00 84.25 798 MET A C 1
ATOM 6607 O O . MET A 1 798 ? 12.365 -12.221 -21.812 1.00 84.25 798 MET A O 1
ATOM 6611 N N . ARG A 1 799 ? 14.135 -11.033 -21.152 1.00 87.06 799 ARG A N 1
ATOM 6612 C CA . ARG A 1 799 ? 13.393 -9.822 -20.780 1.00 87.06 799 ARG A CA 1
ATOM 6613 C C . ARG A 1 799 ? 12.629 -9.252 -21.971 1.00 87.06 799 ARG A C 1
ATOM 6615 O O . ARG A 1 799 ? 11.526 -8.748 -21.817 1.00 87.06 799 ARG A O 1
ATOM 6622 N N . SER A 1 800 ? 13.177 -9.369 -23.181 1.00 85.19 800 SER A N 1
ATOM 6623 C CA . SER A 1 800 ? 12.483 -8.941 -24.403 1.00 85.19 800 SER A CA 1
ATOM 6624 C C . SER A 1 800 ? 11.278 -9.839 -24.729 1.00 85.19 800 SER A C 1
ATOM 6626 O O . SER A 1 800 ? 10.271 -9.331 -25.215 1.00 85.19 800 SER A O 1
ATOM 6628 N N . MET A 1 801 ? 11.350 -11.139 -24.418 1.00 87.12 801 MET A N 1
ATOM 6629 C CA . MET A 1 801 ? 10.217 -12.074 -24.516 1.00 87.12 801 MET A CA 1
ATOM 6630 C C . MET A 1 801 ? 9.198 -11.852 -23.388 1.00 87.12 801 MET A C 1
ATOM 6632 O O . MET A 1 801 ? 7.995 -11.896 -23.632 1.00 87.12 801 MET A O 1
ATOM 6636 N N . GLN A 1 802 ? 9.674 -11.518 -22.185 1.00 87.44 802 GLN A N 1
ATOM 6637 C CA . GLN A 1 802 ? 8.847 -11.136 -21.041 1.00 87.44 802 GLN A CA 1
ATOM 6638 C C . GLN A 1 802 ? 7.970 -9.922 -21.365 1.00 87.44 802 GLN A C 1
ATOM 6640 O O . GLN A 1 802 ? 6.765 -9.973 -21.157 1.00 87.44 802 GLN A O 1
ATOM 6645 N N . TYR A 1 803 ? 8.527 -8.864 -21.971 1.00 88.19 803 TYR A N 1
ATOM 6646 C CA . TYR A 1 803 ? 7.738 -7.702 -22.412 1.00 88.19 803 TYR A CA 1
ATOM 6647 C C . TYR A 1 803 ? 6.652 -8.062 -23.432 1.00 88.19 803 TYR A C 1
ATOM 6649 O O . TYR A 1 803 ? 5.571 -7.467 -23.421 1.00 88.19 803 TYR A O 1
ATOM 6657 N N . LEU A 1 804 ? 6.915 -9.040 -24.303 1.00 89.00 804 LEU A N 1
ATOM 6658 C CA . LEU A 1 804 ? 5.901 -9.540 -25.222 1.00 89.00 804 LEU A CA 1
ATOM 6659 C C . LEU A 1 804 ? 4.781 -10.266 -24.468 1.00 89.00 804 LEU A C 1
ATOM 6661 O O . LEU A 1 804 ? 3.614 -10.065 -24.786 1.00 89.00 804 LEU A O 1
ATOM 6665 N N . LYS A 1 805 ? 5.129 -11.082 -23.470 1.00 86.25 805 LYS A N 1
ATOM 6666 C CA . LYS A 1 805 ? 4.178 -11.850 -22.660 1.00 86.25 805 LYS A CA 1
ATOM 6667 C C . LYS A 1 805 ? 3.336 -10.974 -21.728 1.00 86.25 805 LYS A C 1
ATOM 6669 O O . LYS A 1 805 ? 2.136 -11.193 -21.626 1.00 86.25 805 LYS A O 1
ATOM 6674 N N . GLU A 1 806 ? 3.956 -10.022 -21.038 1.00 83.69 806 GLU A N 1
ATOM 6675 C CA . GLU A 1 806 ? 3.315 -9.245 -19.970 1.00 83.69 806 GLU A CA 1
ATOM 6676 C C . GLU A 1 806 ? 2.710 -7.925 -20.445 1.00 83.69 806 GLU A C 1
ATOM 6678 O O . GLU A 1 806 ? 1.737 -7.446 -19.863 1.00 83.69 806 GLU A O 1
ATOM 6683 N N . CYS A 1 807 ? 3.289 -7.316 -21.482 1.00 86.62 807 CYS A N 1
ATOM 6684 C CA . CYS A 1 807 ? 2.884 -5.990 -21.942 1.00 86.62 807 CYS A CA 1
ATOM 6685 C C . CYS A 1 807 ? 2.376 -5.977 -23.388 1.00 86.62 807 CYS A C 1
ATOM 6687 O O . CYS A 1 807 ? 1.969 -4.919 -23.871 1.00 86.62 807 CYS A O 1
ATOM 6689 N N . ASN A 1 808 ? 2.393 -7.124 -24.076 1.00 92.19 808 ASN A N 1
ATOM 6690 C CA . ASN A 1 808 ? 2.070 -7.266 -25.497 1.00 92.19 808 ASN A CA 1
ATOM 6691 C C . ASN A 1 808 ? 2.965 -6.414 -26.420 1.00 92.19 808 ASN A C 1
ATOM 6693 O O . ASN A 1 808 ? 2.532 -5.999 -27.495 1.00 92.19 808 ASN A O 1
ATOM 6697 N N . VAL A 1 809 ? 4.215 -6.141 -26.023 1.00 93.81 809 VAL A N 1
ATOM 6698 C CA . VAL A 1 809 ? 5.150 -5.312 -26.807 1.00 93.81 809 VAL A CA 1
ATOM 6699 C C . VAL A 1 809 ? 6.297 -6.150 -27.363 1.00 93.81 809 VAL A C 1
ATOM 6701 O O . VAL A 1 809 ? 7.116 -6.691 -26.621 1.00 93.81 809 VAL A O 1
ATOM 6704 N N . ILE A 1 810 ? 6.412 -6.191 -28.689 1.00 93.88 810 ILE A N 1
ATOM 6705 C CA . ILE A 1 810 ? 7.551 -6.772 -29.395 1.00 93.88 810 ILE A CA 1
ATOM 6706 C C . ILE A 1 810 ? 8.713 -5.775 -29.342 1.00 93.88 810 ILE A C 1
ATOM 6708 O O . ILE A 1 810 ? 8.622 -4.656 -29.843 1.00 93.88 810 ILE A O 1
ATOM 6712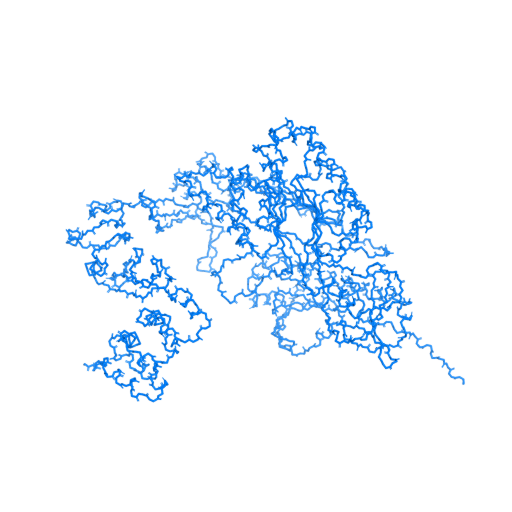 N N . ARG A 1 811 ? 9.829 -6.198 -28.745 1.00 89.06 811 ARG A N 1
ATOM 6713 C CA . ARG A 1 811 ? 11.062 -5.399 -28.623 1.00 89.06 811 ARG A CA 1
ATOM 6714 C C . ARG A 1 811 ? 12.216 -5.896 -29.492 1.00 89.06 811 ARG A C 1
ATOM 6716 O O . ARG A 1 811 ? 13.165 -5.150 -29.730 1.00 89.06 811 ARG A O 1
ATOM 6723 N N . GLU A 1 812 ? 12.147 -7.144 -29.944 1.00 85.12 812 GLU A N 1
ATOM 6724 C CA . GLU A 1 812 ? 13.129 -7.772 -30.828 1.00 85.12 812 GLU A CA 1
ATOM 6725 C C . GLU A 1 812 ? 12.420 -8.629 -31.878 1.00 85.12 812 GLU A C 1
ATOM 6727 O O . GLU A 1 812 ? 11.361 -9.202 -31.618 1.00 85.12 812 GLU A O 1
ATOM 6732 N N . TRP A 1 813 ? 13.015 -8.709 -33.067 1.00 86.94 813 TRP A N 1
ATOM 6733 C CA . TRP A 1 813 ? 12.467 -9.438 -34.203 1.00 86.94 813 TRP A CA 1
ATOM 6734 C C . TRP A 1 813 ? 13.404 -10.574 -34.608 1.00 86.94 813 TRP A C 1
ATOM 6736 O O . TRP A 1 813 ? 14.608 -10.355 -34.735 1.00 86.94 813 TRP A O 1
ATOM 6746 N N . THR A 1 814 ? 12.868 -11.781 -34.803 1.00 80.38 814 THR A N 1
ATOM 6747 C CA . THR A 1 814 ? 13.677 -12.989 -35.058 1.00 80.38 814 THR A CA 1
ATOM 6748 C C . THR A 1 814 ? 13.380 -13.657 -36.396 1.00 80.38 814 THR A C 1
ATOM 6750 O O . THR A 1 814 ? 14.249 -14.351 -36.921 1.00 80.38 814 THR A O 1
ATOM 6753 N N . ILE A 1 815 ? 12.202 -13.445 -36.994 1.00 76.62 815 ILE A N 1
ATOM 6754 C CA . ILE A 1 815 ? 11.906 -13.984 -38.326 1.00 76.62 815 ILE A CA 1
ATOM 6755 C C . ILE A 1 815 ? 12.733 -13.251 -39.382 1.00 76.62 815 ILE A C 1
ATOM 6757 O O . ILE A 1 815 ? 12.457 -12.096 -39.722 1.00 76.62 815 ILE A O 1
ATOM 6761 N N . GLN A 1 816 ? 13.680 -13.978 -39.969 1.00 65.25 816 GLN A N 1
ATOM 6762 C CA . GLN A 1 816 ? 14.324 -13.601 -41.220 1.00 65.25 816 GLN A CA 1
ATOM 6763 C C . GLN A 1 816 ? 13.604 -14.294 -42.394 1.00 65.25 816 GLN A C 1
ATOM 6765 O O . GLN A 1 816 ? 13.300 -15.490 -42.304 1.00 65.25 816 GLN A O 1
ATOM 6770 N N . PRO A 1 817 ? 13.319 -13.592 -43.503 1.00 58.72 817 PRO A N 1
ATOM 6771 C CA . PRO A 1 817 ? 12.876 -14.226 -44.733 1.00 58.72 817 PRO A CA 1
ATOM 6772 C C . PRO A 1 817 ? 13.942 -15.221 -45.188 1.00 58.72 817 PRO A C 1
ATOM 6774 O O . PRO A 1 817 ? 15.138 -14.921 -45.176 1.00 58.72 817 PRO A O 1
ATOM 6777 N N . LYS A 1 818 ? 13.520 -16.401 -45.652 1.00 47.69 818 LYS A N 1
ATOM 6778 C CA . LYS A 1 818 ? 14.421 -17.265 -46.415 1.00 47.69 818 LYS A CA 1
ATOM 6779 C C . LYS A 1 818 ? 14.799 -16.503 -47.684 1.00 47.69 818 LYS A C 1
ATOM 6781 O O . LYS A 1 818 ? 13.952 -16.316 -48.553 1.00 47.69 818 LYS A O 1
ATOM 6786 N N . LEU A 1 819 ? 16.055 -16.070 -47.794 1.00 41.03 819 LEU A N 1
ATOM 6787 C CA . LEU A 1 819 ? 16.623 -15.644 -49.069 1.00 41.03 819 LEU A CA 1
ATOM 6788 C C . LEU A 1 819 ? 16.546 -16.845 -50.016 1.00 41.03 819 LEU A C 1
ATOM 6790 O O . LEU A 1 819 ? 17.385 -17.745 -49.965 1.00 41.03 819 LEU A O 1
ATOM 6794 N N . VAL A 1 820 ? 15.529 -16.879 -50.877 1.00 39.72 820 VAL A N 1
ATOM 6795 C CA . VAL A 1 820 ? 15.605 -17.680 -52.093 1.00 39.72 820 VAL A CA 1
ATOM 6796 C C . VAL A 1 820 ? 16.725 -17.031 -52.888 1.00 39.72 820 VAL A C 1
ATOM 6798 O O . VAL A 1 820 ? 16.543 -15.958 -53.457 1.00 39.72 820 VAL A O 1
ATOM 6801 N N . LYS A 1 821 ? 17.922 -17.628 -52.856 1.00 36.56 821 LYS A N 1
ATOM 6802 C CA . LYS A 1 821 ? 18.982 -17.267 -53.794 1.00 36.56 821 LYS A CA 1
ATOM 6803 C C . LYS A 1 821 ? 18.375 -17.446 -55.181 1.00 36.56 821 LYS A C 1
ATOM 6805 O O . LYS A 1 821 ? 18.211 -18.581 -55.628 1.00 36.56 821 LYS A O 1
ATOM 6810 N N . SER A 1 822 ? 18.016 -16.351 -55.850 1.00 39.09 822 SER A N 1
ATOM 6811 C CA . SER A 1 822 ? 17.846 -16.403 -57.290 1.00 39.09 822 SER A CA 1
ATOM 6812 C C . SER A 1 822 ? 19.190 -16.886 -57.820 1.00 39.09 822 SER A C 1
ATOM 6814 O O . SER A 1 822 ? 20.231 -16.259 -57.610 1.00 39.09 822 SER A O 1
ATOM 6816 N N . LYS A 1 823 ? 19.202 -18.084 -58.410 1.00 42.06 823 LYS A N 1
ATOM 6817 C CA . LYS A 1 823 ? 20.320 -18.481 -59.257 1.00 42.06 823 LYS A CA 1
ATOM 6818 C C . LYS A 1 823 ? 20.402 -17.386 -60.315 1.00 42.06 823 LYS A C 1
ATOM 6820 O O . LYS A 1 823 ? 19.499 -17.286 -61.142 1.00 42.06 823 LYS A O 1
ATOM 6825 N N . LYS A 1 824 ? 21.423 -16.528 -60.228 1.00 42.88 824 LYS A N 1
ATOM 6826 C CA . LYS A 1 824 ? 21.817 -15.678 -61.351 1.00 42.88 824 LYS A CA 1
ATOM 6827 C C . LYS A 1 824 ? 21.969 -16.613 -62.555 1.00 42.88 824 LYS A C 1
ATOM 6829 O O . LYS A 1 824 ? 22.744 -17.567 -62.474 1.00 42.88 824 LYS A O 1
ATOM 6834 N N . LYS A 1 825 ? 21.149 -16.395 -63.580 1.00 38.16 825 LYS A N 1
ATOM 6835 C CA . LYS A 1 825 ? 21.502 -16.750 -64.952 1.00 38.16 825 LYS A CA 1
ATOM 6836 C C . LYS A 1 825 ? 22.382 -15.638 -65.488 1.00 38.16 825 LYS A C 1
ATOM 6838 O O . LYS A 1 825 ? 22.085 -14.472 -65.134 1.00 38.16 825 LYS A O 1
#

Nearest PDB structures (foldseek):
  4pn2-assembly2_B  TM=5.468E-01  e=7.442E+00  Xanthomonas citri pv. citri str. 306
  3r0u-assembly1_A  TM=2.436E-01  e=1.553E+00  Francisella philomiragia subsp. philomiragia ATCC 25017

pLDDT: mean 81.74, std 17.04, range [22.44, 98.56]

Foldseek 3Di:
DLQQDDLVNLQVCLLPDPALVVNVVCLVVRVVSHPDRNLLVLLVVLDVSSLQSHDLVVQDLLSLVSQCVSVNQVSLVSHDVDPPRSCLCCVLRHPFDKDKAWDLAQWDADPVVQWIKTFIAIDTNNHGRDPDTNDIDIGNAVVVVCVVRVLDNASHECEVPDHDLVVQVVHQQANYEYDQVCCVSHPNYWHKDKDWDAKEKDCWDDDPNDTAGIKIKTWIWIATPVRPDIGTDDMDMDRDPVVSCVVVVLACACYEAAPPQCVPPPNVNHNHHNYHYDDNPPPPPPPPVVPPPPDDPDDDDDDDDFDQPDPFDFDALDKEWEFEQQALVLVVVPDPDPDPVVLLVVLLQQLVLALCLQPPDPPPDPPPPWFRSHHPAYAYEYAENNHLDPVSVLSSLQSNLVSPVPHAAEYAYELSQLQPAANVVSVVVVVVSCVVSVHHYAAQKKWFFFQDPPGDTDIDIDDLVRLVPDALVRVLVVNARGLAMEGEYQLFQLQPPAQHVVNCSNPPNDDNVVSVVSLQSSQVSVVRCCVSALSHEYEYRHADDNNRRYPDADRQNYAYEYEDPLDFDADDDSRYHYGHRNNPHSDDDRHHIDMGGGGSAHANCVPDDAAKDWDFPVNVVSRCVSLVHAADAPDRFIWIWGDDSRFTWIWGADPNFIFTQQRNDTHTDPDDPVVCNVCVVVQLCVLCVLLVVLVVLLSVVLVVLVQLSARQDDQQQWGGSIDFWIWGQDSVRQTWTWGHPDLFWIKIFQFPLVCCVVPPVSSNVSVVVDDDDPSGDDDDHDIDTGGDNVSVVNSVVSNQSVCCVRVSYRNDGDDDPPPPPPPDD

Radius of gyration: 35.06 Å; Cα contacts (8 Å, |Δi|>4): 1418; chains: 1; bounding box: 91×70×126 Å

Solvent-accessible surface area (backbone atoms only — not comparable to full-atom values): 46305 Å² total; per-residue (Å²): 133,80,78,64,57,54,70,68,63,50,51,53,48,54,74,69,50,92,45,44,65,61,46,49,53,49,54,65,74,40,52,86,42,33,93,66,56,70,68,58,55,54,56,70,66,65,45,64,73,58,56,72,53,53,45,41,90,74,53,50,72,53,50,51,52,50,36,42,71,68,48,37,73,69,34,58,77,65,53,47,95,47,94,62,61,46,58,51,51,47,73,47,46,59,96,48,59,76,44,80,46,68,49,41,78,38,40,48,70,44,82,88,82,57,30,38,35,43,33,24,28,43,20,33,74,84,39,80,49,51,98,61,62,64,44,79,45,79,27,82,47,68,67,61,45,29,58,74,48,77,70,52,32,52,54,24,61,45,63,94,53,90,74,56,76,72,53,54,76,75,56,72,31,48,47,16,37,31,42,50,92,52,41,92,69,36,65,68,40,40,44,26,45,81,41,82,75,47,37,39,50,39,90,60,57,79,57,94,95,40,84,50,79,45,38,34,38,41,31,30,27,35,34,28,85,84,65,81,44,77,44,84,68,52,71,49,77,28,74,43,71,68,57,46,35,56,75,47,72,29,54,42,48,57,20,39,37,54,85,52,86,54,72,91,58,70,68,88,76,41,43,53,60,77,38,41,61,57,64,71,74,71,73,78,69,75,75,67,71,80,74,71,80,79,83,83,91,74,88,84,80,87,82,90,81,80,81,81,74,77,81,76,80,82,81,54,56,19,36,35,35,35,37,18,24,50,27,44,53,61,35,56,73,71,47,92,72,91,51,80,74,52,56,61,55,52,47,52,50,49,47,48,33,40,49,43,57,78,44,72,70,93,82,64,68,98,82,73,83,85,72,75,86,74,52,84,49,59,38,38,39,39,26,16,25,51,19,52,44,67,69,61,40,50,51,45,52,53,52,42,36,63,76,41,67,92,44,58,38,38,36,18,50,28,53,38,54,23,46,84,42,48,38,70,59,37,53,54,52,50,54,56,50,28,64,75,57,71,35,49,69,28,72,48,22,35,40,32,35,20,67,43,84,92,76,44,75,40,80,47,80,40,49,45,73,54,57,71,70,46,50,51,68,53,50,48,60,68,52,57,54,30,38,45,40,38,37,23,12,41,39,39,37,45,63,36,89,73,69,21,38,90,66,45,65,29,48,87,16,49,51,53,72,53,34,35,53,55,7,50,51,49,35,54,48,49,55,52,46,47,73,42,42,58,86,41,69,37,35,38,41,21,5,34,49,63,71,19,29,37,90,69,78,80,57,53,49,31,39,38,34,33,26,78,72,57,58,63,40,75,44,79,63,91,57,44,36,38,52,25,61,44,31,61,27,65,65,88,70,87,50,62,62,44,71,48,65,42,72,52,57,32,67,74,62,68,88,56,72,69,46,79,42,82,42,51,46,66,57,55,52,52,30,31,54,30,50,73,42,77,64,60,63,95,56,91,54,55,28,37,40,34,35,51,91,84,30,37,37,42,28,36,68,56,96,95,38,43,20,38,32,42,48,42,47,70,40,82,46,94,62,62,72,67,59,53,61,73,44,40,67,61,50,50,50,67,49,49,62,62,45,51,62,52,46,53,52,51,48,53,52,17,52,51,34,38,74,33,69,32,66,20,50,76,57,44,32,34,30,27,38,53,96,46,34,33,31,38,50,42,97,89,69,51,72,41,26,32,39,37,89,48,78,42,55,29,41,37,31,50,30,56,65,62,42,23,56,76,77,34,54,74,42,30,58,39,46,74,76,44,86,76,57,76,87,64,70,64,95,57,94,57,78,44,82,42,66,69,52,63,69,56,60,54,17,54,53,39,32,37,53,45,36,34,74,78,60,30,33,50,49,75,86,81,86,70,80,82,79,75,75,73,76,81,125

Secondary structure (DSSP, 8-state):
---PPPHHHHHHHHHH-S-HHHHHHHHHHHTTTSSS-HHHHHHHT--HHHHHHS-GGG--HHHHHHHHHHHHHHHGGGS---TTHHHHHHHHHTTS-EEEEEEEEEEEEETTTTEEEEEEEEEETTEE--SS-SEEEEESSHHHHHHHTTT--TT-B-TT----TTGGGTS--TT-EEEGGGGGGSTTPEEEEEEEEEEEEES-EEETTEEE--EEEEEEEEEETTS--EEEEEEEEESSHHHHHHHTTTB-TTEE-TTS--TT--GGGSB-TT-B---GGGGGGTTSSSSSSSS----------S--S--TTS--SBEEEEEB---HHHHHHTS--SSTTHHHHHHHHHHHHHHHTTS--TTS-TT--TT----SB--EEEES-S-S-HHHHHHHHHHHHHHTTTS-EEEE--SGGGTTS-HHHHHHHHHHHHHHTT-EEESSEEEEEEE-GGG-EEEEEE-HHHHHHS-HHHHHHHTTTEEEEEEEE----TT-SSSSGGGTTTTTSS-HHHHHHHHHHHHHHHHHHHHHSTTS-EEEEESS-GGGT--SPPPTTEEEE--SSS--EEEESSS-EEEE--B--SS------EEEE------TTTTSPSEEEEE-HHHHHHHHHHTT--------SPEEEEEETTEEEEEEEETTEEEEEETTEEEEPSS-HHHHHHHHHHHHHHHHHHHHHHHHHHHHHHHHHHHTT----EETTEEESSSSEEEEE-TTS-EEEEEESSSS-EEE-SSHHHHHHHH-HHHHHHHHHS---GGG-------EEE---HHHHHHHHHHHHHHHHHH-EE---------------